Protein AF-A0A7J6LPX8-F1 (afdb_monomer)

Mean predicted aligned error: 19.84 Å

Organism: Perkinsus chesapeaki (NCBI:txid330153)

Nearest PDB structures (foldseek):
  8snc-assembly1_A  TM=6.961E-01  e=2.599E-10  Paramecium bursaria Chlorella virus CZ-2
  8sne-assembly1_A  TM=6.277E-01  e=1.798E-10  Paramecium bursaria Chlorella virus CZ-2
  8smn-assembly1_A  TM=5.960E-01  e=2.722E-10  Xenopus laevis
  8smp-assembly1_A  TM=6.152E-01  e=1.800E-09  Xenopus laevis

Foldseek 3Di:
DDDDDDDDDDDDPVVVVVVVVVVVVVVVVVVVVVVVVVVVVVVVVVVVVVVVVVVVVVVVVVVVVVVVVVVVVVVVVVVVVVVVVVVVVVVVVVVVVVVVVVVVVVVVVVVVVVVVVVVVVVVVVVVVVVVVVVVVVPDDWDWDADPVGDIDTDDPPDDDDDDDDDDDDDDDDDDDDDDDDDDDDDDDDDDDDDDDDDDDDDDDPDVVPVVVVVPPPPDDDDDDDDDDDDDDDDDDDDDDDDDDDDDDDDDDDPPPPVVVVVVVVVVVVVVVVVVVVVVVPPPPPDDDDDDDDDPDDDPPDDFDQPPQDFDDPVVLVVLLVVLLCLLVVLLVLLVVVVVVPADQWDFPPPPDDDDPAQAAPCVPPVPPDDPDDDDRAFWKKKWFFDDPVVVVVCVVVVQEDEAPPDVVNNELHWYDDDDPDGTIIHTASDHQQQQKAFPPPRGRQDALVPDDPPPVPVVPQTWMWGATPSRPDIDIDRSNRIHMDGDHDPRTDRLCLLVLLSVLSVLLSVVLSVLLSVLVVLLSVVVSVVVSLLSLLLSVCVPPVVVLLVVLVVVLVVVLVVQLVVLVVVVVVVVPDDDDDDDDDPDDDDDDDDDDDDDDDDDDDDDPPPPPPPPQADSRSVCRLVGPVLLVLLVLLVVLVVVVVPVQVVVLVVLLVVVLVVVSVLLSVLSSLSSVQRDRDDDDPPDPVVVVVVLVCLVVPPDPVSVLVCLLLCLVLVLLVLLLVLDAQDFAPPVVVVVVVVVVVVVVVVVVVVPDDDDDDDDDDYDDDYDDDDDDDDDDDDDDDDDDDDDDDDDDDDDDDDPPDPPPVVVVVVVCVQLCLQQEAEEEEDECQPSDPLSLCQLLLQVLLVVLRDPQLRAEYLYEELALFDSGCPVVSSVVSPVNHHYDYHNHPFRLLSVLCCLPPVQVVCVVVVSGPNHQKYKYAYSRWRFHSPPRDPVVVCVVDVLAFKEAEQAAEAASVRDDFLLRLLVRLVSVSVLSSQQSLQSQQAGLFHDHGIMMGRSVLSNVLQLQDQSDQAPSRNSSSLSQVVVLDSRHYHYDHNDYIYGYDDRDPSVVLNCLQPHYLLSLVVCLVVLVCLQPPPSLVVRRSSVSCNSVSVSSNSVLSVLSNVSSVLSSCCSPPVPSSVVVLVVVLVSLLVSLVSCQCSNCVSPPVSHGDPSSSVCNSVVVVVVSSSNSSNVSCCNSPVSSPRRGHRSNCCVPPSNNGNDDRPDSSDSSRCSSVSDDPPVVPVVVPPDDPPPPVVVVPDDDDDDDDDDDDDDDDDDDDDDDDD

Secondary structure (DSSP, 8-state):
------------HHHHHHHHHHHHHHHHHHHHHHHHHHHHHHHHHHHHHHHHHHHHHHHHHHHHHHHHHHHHHHHHHHHHHHHHHHHHHHHHHHHHHHHHHHHHHHHHHHHHHHHHHHHHHHHHHHHHHHHHHHHTTT---EEEE-TTS-EEEE-SS-----------------------------------------------SSHHHHHHHTTSTT------------------------------------HHHHHHHHHHHHHHHHHHHHHHHHHTTSS-------------------------PPPPSHHHHHHHHHHHHHHHHHHHHHHHHHHTT--S---TTT-----SSPPPHHHHH---S---------EEEEEEE--HHHHHHHHHTT-EE-TT--TTTTBTSEEPP-SS-SEEEEEEEEEHHHHEEETTT-PBPPPTTSS---GGGGGGPPEEEEEETTTTEEEEEEGGGEEEEE---TT----HHHHHHHHHHHHHHHHHHHHHHHHHHHHHHHHHHHHHHHHHHHHHHHHHHHHHHHHHHHHHHHHHHHHHHHHHHHHHHTTSSPPP---------------------PPPP---GGGSGGGSS-SSGGGSTT-HHHHHHHHHHHHHHHHHHHHHHHHHHHHHHHHHHHHHHHHHHHHHHHHHHSPP-PPP-SSHHHHHHHHHHTTS--SHHHHHHHHHHHHHHHHHHHHHHHPPPPPPPTHHHHHHHHHHHHHHHHHHHHT--PPP----------------------------------------------S-HHHHHHHHHHH--TTEEEEEEESSTTSSHHHHHHHHHHHHHHTTTS-GGGEEEEEE-SSSS-SSSHHHHHHHH-TTSEEEEESS--HHHHHHHIIIIIHHHHHHTTSS---SEEEEEETT-PPPTT----HHHHHH-TTEEEEE--EEEE-TT----HHHHHHHHHHHHHHHHHHHHHHHT--S---SSEEEEEHHHHHHHHHT-----TTHHHHHHHHHHHT-SS-EEEE--SS-EEEE---SHHHHHHHIIIIIHHHHHHHHHHHHHHHH-HHHHS-HHHHHHHHHHHHHHHHHHHHHHHHHHHHHHHHH-HHHHHHHHHHHHHHHHHHHHHIIIIITTT-GGGPPPHHHHHHHHHHHHHHHHHHHHHHHHIIIIITTSPPPPPHHHIIIII--SPPPPSSSS--TTTTTT-----GGGTTTS-S-TTSHHHHTT-----------PPPPPPPP------

Solvent-accessible surface area (backbone atoms only — not comparable to full-atom values): 76555 Å² total; per-residue (Å²): 140,77,92,88,87,88,81,90,87,82,87,62,74,75,59,54,58,59,51,50,59,52,47,56,55,51,49,59,51,50,51,55,49,52,54,50,52,50,55,50,50,55,50,53,51,50,54,48,54,51,49,56,50,53,48,55,52,52,48,53,50,51,52,48,54,48,52,51,52,53,49,55,49,49,56,50,51,50,54,48,48,53,50,52,51,53,50,51,53,50,53,48,55,51,51,52,53,49,50,51,56,50,49,52,49,55,48,55,50,46,62,46,50,57,50,52,54,47,53,53,47,57,51,48,55,52,52,48,52,56,51,52,60,56,55,74,74,72,75,88,81,61,75,49,71,50,100,84,76,54,77,49,77,64,64,100,63,99,68,91,81,90,85,80,89,80,90,87,88,87,85,83,87,83,90,82,81,85,81,92,82,92,77,88,79,92,75,90,75,81,87,75,83,83,76,79,86,80,82,87,87,86,93,85,87,70,79,72,63,68,64,60,70,78,72,64,88,84,73,85,90,80,91,83,89,88,88,84,91,80,91,82,93,84,89,88,82,90,83,88,89,85,89,92,86,91,86,89,91,83,91,81,89,73,73,75,60,61,64,54,55,57,52,53,51,56,52,51,56,55,55,54,56,57,54,59,64,59,67,73,74,74,79,87,82,88,85,88,80,87,88,78,97,68,90,77,76,72,82,76,80,80,67,78,57,65,84,70,76,71,78,78,64,66,63,54,57,53,52,50,51,51,50,49,51,50,48,52,51,24,51,50,47,22,51,47,57,55,56,76,74,54,71,78,50,56,60,87,84,78,82,68,86,78,64,97,54,56,72,43,70,61,78,81,65,69,63,87,82,69,100,73,76,92,65,83,43,39,26,16,28,42,33,35,52,66,39,73,68,60,54,48,52,36,47,74,72,66,34,50,42,62,64,86,64,50,72,80,84,26,60,43,20,22,36,41,54,70,98,83,52,70,41,30,45,27,32,26,80,43,32,50,80,63,28,27,23,24,66,90,75,70,38,65,54,63,60,36,88,79,46,86,82,62,78,90,54,69,94,71,63,59,42,20,38,33,37,35,49,89,62,78,39,74,51,80,43,56,33,67,44,37,42,82,42,85,38,73,63,95,68,54,54,71,59,60,32,58,60,50,43,52,51,12,45,53,50,21,50,53,45,53,53,53,50,48,54,54,46,53,51,49,47,48,49,49,54,42,53,56,46,41,53,49,36,41,18,50,37,52,35,70,66,54,43,63,60,52,50,52,53,55,45,49,55,48,51,49,53,31,48,52,52,33,50,52,58,49,51,60,61,57,59,69,75,79,57,83,83,77,84,84,74,88,82,94,81,86,80,90,89,79,87,86,84,81,93,80,82,89,81,86,84,79,81,90,72,80,76,90,76,68,83,74,78,80,57,54,84,49,52,82,41,34,78,70,24,70,66,49,48,48,49,52,49,49,21,56,53,34,48,55,53,51,64,58,70,54,54,65,68,45,53,62,53,23,54,55,50,54,52,48,51,52,50,49,52,23,49,49,49,28,47,48,65,71,64,52,73,63,65,71,75,82,62,92,41,75,65,51,48,51,50,47,59,56,47,56,75,63,52,82,46,74,63,45,45,52,55,48,50,42,53,49,48,54,52,48,54,50,51,52,25,57,75,71,39,77,63,56,54,72,58,70,63,54,52,59,52,49,55,50,50,54,48,52,52,50,52,51,54,54,61,76,62,61,78,85,81,87,84,84,92,82,90,89,85,88,82,88,80,82,87,82,91,84,87,91,88,80,91,87,84,86,91,82,89,81,92,89,89,82,90,89,87,87,81,88,83,87,89,81,98,83,74,88,67,63,60,67,57,54,50,52,50,46,65,73,56,56,51,71,45,38,30,38,39,31,38,34,64,75,49,36,41,45,69,72,37,36,55,42,33,50,46,19,52,59,27,38,56,61,58,39,62,48,64,37,33,32,41,32,29,30,30,82,41,55,37,76,85,50,50,53,65,54,54,47,42,74,75,40,77,58,42,42,70,48,74,37,61,47,64,39,63,69,54,26,53,40,48,39,66,68,46,48,50,56,50,32,32,77,68,71,71,37,75,79,50,56,30,34,36,42,30,40,45,58,34,40,46,50,71,64,65,74,74,65,55,75,60,44,73,76,32,81,41,52,42,30,38,20,43,32,43,39,44,37,44,92,83,71,58,95,46,65,62,20,45,34,47,21,55,52,39,44,52,52,30,46,51,35,38,31,35,22,73,76,57,27,24,63,40,47,46,76,55,35,32,38,30,30,43,69,60,46,47,59,39,42,33,70,30,37,70,50,74,54,47,44,38,51,47,42,23,48,52,53,60,66,70,74,61,82,58,26,28,42,55,47,59,53,36,64,38,45,32,61,41,58,75,44,70,64,57,39,49,42,46,32,23,74,34,52,52,28,25,58,73,72,40,47,70,54,37,52,44,58,65,68,38,70,75,34,71,79,31,69,55,49,48,72,43,38,63,58,36,48,41,54,51,47,48,55,56,42,56,74,41,47,60,40,50,53,37,27,32,52,71,76,39,48,63,59,44,51,50,51,52,52,50,55,44,49,52,46,49,51,50,52,50,46,43,51,58,63,36,32,52,77,37,70,91,73,54,76,53,72,66,29,66,68,45,32,46,62,54,59,57,51,48,53,59,31,45,51,44,4,50,51,40,34,69,78,44,50,55,75,42,78,78,49,65,32,42,44,53,33,52,78,74,57,48,46,54,83,75,78,73,89,50,92,80,67,55,58,73,40,71,65,65,73,66,79,74,74,60,86,62,59,76,76,73,72,73,78,89,77,67,68,71,71,72,74,72,73,89,80,86,84,87,84,90,80,92,80,82,85,82,84,84,84,86,88,87,82,90,82,82,134

InterPro domains:
  IPR029044 Nucleotide-diphospho-sugar transferases [G3DSA:3.90.550.10] (816-1045)
  IPR029044 Nucleotide-diphospho-sugar transferases [SSF53448] (840-1064)
  IPR033489 E3 ubiquitin-protein ligase RBBP6 family [PTHR15439] (30-565)

pLDDT: mean 71.38, std 23.22, range [22.86, 98.62]

Radius of gyration: 48.45 Å; Cα contacts (8 Å, |Δi|>4): 1199; chains: 1; bounding box: 136×141×125 Å

Structure (mmCIF, N/CA/C/O backbone):
data_AF-A0A7J6LPX8-F1
#
_entry.id   AF-A0A7J6LPX8-F1
#
loop_
_atom_site.group_PDB
_atom_site.id
_atom_site.type_symbol
_atom_site.label_atom_id
_atom_site.label_alt_id
_atom_site.label_comp_id
_atom_site.label_asym_id
_atom_site.label_entity_id
_atom_site.label_seq_id
_atom_site.pdbx_PDB_ins_code
_atom_site.Cartn_x
_atom_site.Cartn_y
_atom_site.Cartn_z
_atom_site.occupancy
_atom_site.B_iso_or_equiv
_atom_site.auth_seq_id
_atom_site.auth_comp_id
_atom_site.auth_asym_id
_atom_site.auth_atom_id
_atom_site.pdbx_PDB_model_num
ATOM 1 N N . MET A 1 1 ? -25.367 -56.348 -28.011 1.00 35.19 1 MET A N 1
ATOM 2 C CA . MET A 1 1 ? -26.090 -57.049 -26.931 1.00 35.19 1 MET A CA 1
ATOM 3 C C . MET A 1 1 ? -26.642 -55.977 -26.007 1.00 35.19 1 MET A C 1
ATOM 5 O O . MET A 1 1 ? -25.823 -55.318 -25.384 1.00 35.19 1 MET A O 1
ATOM 9 N N . GLY A 1 2 ? -27.937 -55.687 -25.923 1.00 34.47 2 GLY A N 1
ATOM 10 C CA . GLY A 1 2 ? -29.111 -55.949 -26.783 1.00 34.47 2 GLY A CA 1
ATOM 11 C C . GLY A 1 2 ? -30.054 -54.745 -26.557 1.00 34.47 2 GLY A C 1
ATOM 12 O O . GLY A 1 2 ? -29.969 -54.127 -25.501 1.00 34.47 2 GLY A O 1
ATOM 13 N N . GLU A 1 3 ? -30.688 -54.166 -27.574 1.00 42.94 3 GLU A N 1
ATOM 14 C CA . GLU A 1 3 ? -31.990 -54.595 -28.121 1.00 42.94 3 GLU A CA 1
ATOM 15 C C . GLU A 1 3 ? -33.116 -54.655 -27.078 1.00 42.94 3 GLU A C 1
ATOM 17 O O . GLU A 1 3 ? -33.143 -55.565 -26.260 1.00 42.94 3 GLU A O 1
ATOM 22 N N . ASP A 1 4 ? -34.062 -53.713 -27.184 1.00 45.06 4 ASP A N 1
ATOM 23 C CA . ASP A 1 4 ? -35.495 -54.027 -27.253 1.00 45.06 4 ASP A CA 1
ATOM 24 C C . ASP A 1 4 ? -36.245 -52.922 -28.034 1.00 45.06 4 ASP A C 1
ATOM 26 O O . ASP A 1 4 ? -35.793 -51.776 -28.099 1.00 45.06 4 ASP A O 1
ATOM 30 N N . TYR A 1 5 ? -37.345 -53.293 -28.698 1.00 49.38 5 TYR A N 1
ATOM 31 C CA . TYR A 1 5 ? -38.041 -52.531 -29.756 1.00 49.38 5 TYR A CA 1
ATOM 32 C C . TYR A 1 5 ? -39.561 -52.514 -29.518 1.00 49.38 5 TYR A C 1
ATOM 34 O O . TYR A 1 5 ? -40.087 -53.522 -29.059 1.00 49.38 5 TYR A O 1
ATOM 42 N N . CYS A 1 6 ? -40.258 -51.435 -29.913 1.00 36.19 6 CYS A N 1
ATOM 43 C CA . CYS A 1 6 ? -41.702 -51.326 -30.254 1.00 36.19 6 CYS A CA 1
ATOM 44 C C . CYS A 1 6 ? -42.021 -49.837 -30.572 1.00 36.19 6 CYS A C 1
ATOM 46 O O . CYS A 1 6 ? -41.417 -48.975 -29.943 1.00 36.19 6 CYS A O 1
ATOM 48 N N . TYR A 1 7 ? -42.921 -49.416 -31.475 1.00 36.03 7 TYR A N 1
ATOM 49 C CA . TYR A 1 7 ? -43.900 -50.096 -32.350 1.00 36.03 7 TYR A CA 1
ATOM 50 C C . TYR A 1 7 ? -44.150 -49.244 -33.626 1.00 36.03 7 TYR A C 1
ATOM 52 O O . TYR A 1 7 ? -43.919 -48.036 -33.607 1.00 36.03 7 TYR A O 1
ATOM 60 N N . ASP A 1 8 ? -44.677 -49.845 -34.699 1.00 43.00 8 ASP A N 1
ATOM 61 C CA . ASP A 1 8 ? -45.180 -49.150 -35.903 1.00 43.00 8 ASP A CA 1
ATOM 62 C C . ASP A 1 8 ? -46.497 -48.376 -35.681 1.00 43.00 8 ASP A C 1
ATOM 64 O O . ASP A 1 8 ? -47.371 -48.837 -34.946 1.00 43.00 8 ASP A O 1
ATOM 68 N N . THR A 1 9 ? -46.722 -47.295 -36.446 1.00 42.69 9 THR A N 1
ATOM 69 C CA . THR A 1 9 ? -47.985 -47.052 -37.195 1.00 42.69 9 THR A CA 1
ATOM 70 C C . THR A 1 9 ? -47.847 -45.888 -38.192 1.00 42.69 9 THR A C 1
ATOM 72 O O . THR A 1 9 ? -47.240 -44.869 -37.880 1.00 42.69 9 THR A O 1
ATOM 75 N N . ILE A 1 10 ? -48.426 -46.027 -39.394 1.00 45.62 10 ILE A N 1
ATOM 76 C CA . ILE A 1 10 ? -48.476 -44.992 -40.450 1.00 45.62 10 ILE A CA 1
ATOM 77 C C . ILE A 1 10 ? -49.951 -44.575 -40.667 1.00 45.62 10 ILE A C 1
ATOM 79 O O . ILE A 1 10 ? -50.784 -45.480 -40.771 1.00 45.62 10 ILE A O 1
ATOM 83 N N . PRO A 1 11 ? -50.306 -43.271 -40.744 1.00 44.03 11 PRO A N 1
ATOM 84 C CA . PRO A 1 11 ? -51.686 -42.817 -40.979 1.00 44.03 11 PRO A CA 1
ATOM 85 C C . PRO A 1 11 ? -52.125 -42.874 -42.456 1.00 44.03 11 PRO A C 1
ATOM 87 O O . PRO A 1 11 ? -51.299 -42.965 -43.363 1.00 44.03 11 PRO A O 1
ATOM 90 N N . ASN A 1 12 ? -53.441 -42.798 -42.689 1.00 52.56 12 ASN A N 1
ATOM 91 C CA . ASN A 1 12 ? -54.078 -42.889 -44.014 1.00 52.56 12 ASN A CA 1
ATOM 92 C C . ASN A 1 12 ? -53.933 -41.609 -44.863 1.00 52.56 12 ASN A C 1
ATOM 94 O O . ASN A 1 12 ? -53.879 -40.498 -44.339 1.00 52.56 12 ASN A O 1
ATOM 98 N N . GLU A 1 13 ? -53.982 -41.766 -46.192 1.00 54.88 13 GLU A N 1
ATOM 99 C CA . GLU A 1 13 ? -53.805 -40.674 -47.171 1.00 54.88 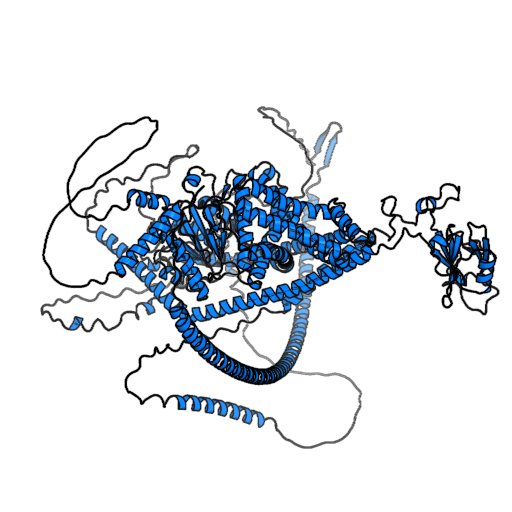13 GLU A CA 1
ATOM 100 C C . GLU A 1 13 ? -54.841 -39.533 -47.048 1.00 54.88 13 GLU A C 1
ATOM 102 O O . GLU A 1 13 ? -54.511 -38.382 -47.334 1.00 54.88 13 GLU A O 1
ATOM 107 N N . ASP A 1 14 ? -56.055 -39.808 -46.553 1.00 53.62 14 ASP A N 1
ATOM 108 C CA . ASP A 1 14 ? -57.107 -38.790 -46.388 1.00 53.62 14 ASP A CA 1
ATOM 109 C C . ASP A 1 14 ? -56.788 -37.741 -45.296 1.00 53.62 14 ASP A C 1
ATOM 111 O O . ASP A 1 14 ? -57.213 -36.589 -45.411 1.00 53.62 14 ASP A O 1
ATOM 115 N N . GLU A 1 15 ? -56.002 -38.078 -44.260 1.00 53.44 15 GLU A N 1
ATOM 116 C CA . GLU A 1 15 ? -55.563 -37.083 -43.260 1.00 53.44 15 GLU A CA 1
ATOM 117 C C . GLU A 1 15 ? -54.525 -36.116 -43.844 1.00 53.44 15 GLU A C 1
ATOM 119 O O . GLU A 1 15 ? -54.543 -34.921 -43.530 1.00 53.44 15 GLU A O 1
ATOM 124 N N . VAL A 1 16 ? -53.665 -36.602 -44.748 1.00 58.41 16 VAL A N 1
ATOM 125 C CA . VAL A 1 16 ? -52.577 -35.816 -45.351 1.00 58.41 16 VAL A CA 1
ATOM 126 C C . VAL A 1 16 ? -53.132 -34.663 -46.191 1.00 58.41 16 VAL A C 1
ATOM 128 O O . VAL A 1 16 ? -52.603 -33.554 -46.117 1.00 58.41 16 VAL A O 1
ATOM 131 N N . SER A 1 17 ? -54.234 -34.875 -46.921 1.00 57.53 17 SER A N 1
ATOM 132 C CA . SER A 1 17 ? -54.860 -33.807 -47.716 1.00 57.53 17 SER A CA 1
ATOM 133 C C . SER A 1 17 ? -55.398 -32.667 -46.845 1.00 57.53 17 SER A C 1
ATOM 135 O O . SER A 1 17 ? -55.223 -31.505 -47.198 1.00 57.53 17 SER A O 1
ATOM 137 N N . SER A 1 18 ? -55.997 -32.969 -45.685 1.00 58.22 18 SER A N 1
ATOM 138 C CA . SER A 1 18 ? -56.510 -31.921 -44.786 1.00 58.22 18 SER A CA 1
ATOM 139 C C . SER A 1 18 ? -55.391 -31.142 -44.083 1.00 58.22 18 SER A C 1
ATOM 141 O O . SER A 1 18 ? -55.538 -29.952 -43.810 1.00 58.22 18 SER A O 1
ATOM 143 N N . ILE A 1 19 ? -54.250 -31.791 -43.829 1.00 60.53 19 ILE A N 1
ATOM 144 C CA . ILE A 1 19 ? -53.070 -31.149 -43.240 1.00 60.53 19 ILE A CA 1
ATOM 145 C C . ILE A 1 19 ? -52.423 -30.183 -44.240 1.00 60.53 19 ILE A C 1
ATOM 147 O O . ILE A 1 19 ? -52.008 -29.101 -43.826 1.00 60.53 19 ILE A O 1
ATOM 151 N N . ILE A 1 20 ? -52.373 -30.526 -45.534 1.00 63.44 20 ILE A N 1
ATOM 152 C CA . ILE A 1 20 ? -51.820 -29.651 -46.584 1.00 63.44 20 ILE A CA 1
ATOM 153 C C . ILE A 1 20 ? -52.655 -28.370 -46.731 1.00 63.44 20 ILE A C 1
ATOM 155 O O . ILE A 1 20 ? -52.084 -27.283 -46.661 1.00 63.44 20 ILE A O 1
ATOM 159 N N . ASP A 1 21 ? -53.986 -28.474 -46.813 1.00 63.28 21 ASP A N 1
ATOM 160 C CA . ASP A 1 21 ? -54.874 -27.300 -46.916 1.00 63.28 21 ASP A CA 1
ATOM 161 C C . ASP A 1 21 ? -54.749 -26.360 -45.694 1.00 63.28 21 ASP A C 1
ATOM 163 O O . ASP A 1 21 ? -54.791 -25.133 -45.821 1.00 63.28 21 ASP A O 1
ATOM 167 N N . ILE A 1 22 ? -54.542 -26.920 -44.493 1.00 64.19 22 ILE A N 1
ATOM 168 C CA . ILE A 1 22 ? -54.277 -26.144 -43.268 1.00 64.19 22 ILE A CA 1
ATOM 169 C C . ILE A 1 22 ? -52.885 -25.488 -43.312 1.00 64.19 22 ILE A C 1
ATOM 171 O O . ILE A 1 22 ? -52.720 -24.364 -42.828 1.00 64.19 22 ILE A O 1
ATOM 175 N N . TRP A 1 23 ? -51.881 -26.154 -43.890 1.00 63.44 23 TRP A N 1
ATOM 176 C CA . TRP A 1 23 ? -50.521 -25.623 -44.012 1.00 63.44 23 TRP A CA 1
ATOM 177 C C . TRP A 1 23 ? -50.432 -24.457 -45.001 1.00 63.44 23 TRP A C 1
ATOM 179 O O . TRP A 1 23 ? -49.860 -23.423 -44.652 1.00 63.44 23 TRP A O 1
ATOM 189 N N . GLU A 1 24 ? -51.044 -24.577 -46.184 1.00 64.94 24 GLU A N 1
ATOM 190 C CA . GLU A 1 24 ? -51.061 -23.498 -47.185 1.00 64.94 24 GLU A CA 1
ATOM 191 C C . GLU A 1 24 ? -51.791 -22.251 -46.651 1.00 64.94 24 GLU A C 1
ATOM 193 O O . GLU A 1 24 ? -51.299 -21.127 -46.800 1.00 64.94 24 GLU A O 1
ATOM 198 N N . GLY A 1 25 ? -52.894 -22.437 -45.913 1.00 68.38 25 GLY A N 1
ATOM 199 C CA . GLY A 1 25 ? -53.567 -21.343 -45.204 1.00 68.38 25 GLY A CA 1
ATOM 200 C C . GLY A 1 25 ? -52.674 -20.649 -44.163 1.00 68.38 25 GLY A C 1
ATOM 201 O O . GLY A 1 25 ? -52.662 -19.419 -44.078 1.00 68.38 25 GLY A O 1
ATOM 202 N N . GLN A 1 26 ? -51.881 -21.414 -43.403 1.00 64.69 26 GLN A N 1
ATOM 203 C CA . GLN A 1 26 ? -50.954 -20.859 -42.410 1.00 64.69 26 GLN A CA 1
ATOM 204 C C . GLN A 1 26 ? -49.718 -20.179 -43.018 1.00 64.69 26 GLN A C 1
ATOM 206 O O . GLN A 1 26 ? -49.175 -19.263 -42.392 1.00 64.69 26 GLN A O 1
ATOM 211 N N . GLU A 1 27 ? -49.241 -20.588 -44.197 1.00 66.50 27 GLU A N 1
ATOM 212 C CA . GLU A 1 27 ? -48.168 -19.858 -44.889 1.00 66.50 27 GLU A CA 1
ATOM 213 C C . GLU A 1 27 ? -48.658 -18.510 -45.428 1.00 66.50 27 GLU A C 1
ATOM 215 O O . GLU A 1 27 ? -47.982 -17.499 -45.213 1.00 66.50 27 GLU A O 1
ATOM 220 N N . GLU A 1 28 ? -49.853 -18.449 -46.024 1.00 70.19 28 GLU A N 1
ATOM 221 C CA . GLU A 1 28 ? -50.393 -17.190 -46.555 1.00 70.19 28 GLU A CA 1
ATOM 222 C C . GLU A 1 28 ? -50.688 -16.162 -45.441 1.00 70.19 28 GLU A C 1
ATOM 224 O O . GLU A 1 28 ? -50.543 -14.950 -45.641 1.00 70.19 28 GLU A O 1
ATOM 229 N N . GLU A 1 29 ? -51.059 -16.621 -44.240 1.00 70.50 29 GLU A N 1
ATOM 230 C CA . GLU A 1 29 ? -51.222 -15.758 -43.064 1.00 70.50 29 GLU A CA 1
ATOM 231 C C . GLU A 1 29 ? -49.863 -15.275 -42.515 1.00 70.50 29 GLU A C 1
ATOM 233 O O . GLU A 1 29 ? -49.687 -14.076 -42.267 1.00 70.50 29 GLU A O 1
ATOM 238 N N . LYS A 1 30 ? -48.856 -16.161 -42.441 1.00 72.19 30 LYS A N 1
ATOM 239 C CA . LYS A 1 30 ? -47.477 -15.811 -42.037 1.00 72.19 30 LYS A CA 1
ATOM 240 C C . LYS A 1 30 ? -46.793 -14.842 -43.002 1.00 72.19 30 LYS A C 1
ATOM 242 O O . LYS A 1 30 ? -46.006 -14.007 -42.550 1.00 72.19 30 LYS A O 1
ATOM 247 N N . GLU A 1 31 ? -47.048 -14.915 -44.308 1.00 75.62 31 GLU A N 1
ATOM 248 C CA . GLU A 1 31 ? -46.516 -13.927 -45.259 1.00 75.62 31 GLU A CA 1
ATOM 249 C C . GLU A 1 31 ? -47.142 -12.543 -45.055 1.00 75.62 31 GLU A C 1
ATOM 251 O O . GLU A 1 31 ? -46.416 -11.545 -44.986 1.00 75.62 31 GLU A O 1
ATOM 256 N N . LYS A 1 32 ? -48.467 -12.470 -44.868 1.00 76.75 32 LYS A N 1
ATOM 257 C CA . LYS A 1 32 ? -49.169 -11.207 -44.573 1.00 76.75 32 LYS A CA 1
ATOM 258 C C . LYS A 1 32 ? -48.702 -10.598 -43.250 1.00 76.75 32 LYS A C 1
ATOM 260 O O . LYS A 1 32 ? -48.531 -9.379 -43.163 1.00 76.75 32 LYS A O 1
ATOM 265 N N . GLU A 1 33 ? -48.440 -11.424 -42.238 1.00 75.56 33 GLU A N 1
ATOM 266 C CA . GLU A 1 33 ? -47.905 -10.970 -40.954 1.00 75.56 33 GLU A CA 1
ATOM 267 C C . GLU A 1 33 ? -46.456 -10.461 -41.078 1.00 75.56 33 GLU A C 1
ATOM 269 O O . GLU A 1 33 ? -46.162 -9.348 -40.633 1.00 75.56 33 GLU A O 1
ATOM 274 N N . LYS A 1 34 ? -45.575 -11.182 -41.789 1.00 75.25 34 LYS A N 1
ATOM 275 C CA . LYS A 1 34 ? -44.204 -10.722 -42.102 1.00 75.25 34 LYS A CA 1
ATOM 276 C C . LYS A 1 34 ? -44.185 -9.412 -42.893 1.00 75.25 34 LYS A C 1
ATOM 278 O O . LYS A 1 34 ? -43.350 -8.546 -42.622 1.00 75.25 34 LYS A O 1
ATOM 283 N N . GLU A 1 35 ? -45.082 -9.229 -43.863 1.00 79.88 35 GLU A N 1
ATOM 284 C CA . GLU A 1 35 ? -45.145 -7.982 -44.638 1.00 79.88 35 GLU A CA 1
ATOM 285 C C . GLU A 1 35 ? -45.609 -6.798 -43.768 1.00 79.88 35 GLU A C 1
ATOM 287 O O . GLU A 1 35 ? -45.088 -5.682 -43.888 1.00 79.88 35 GLU A O 1
ATOM 292 N N . LYS A 1 36 ? -46.545 -7.045 -42.844 1.00 79.12 36 LYS A N 1
ATOM 293 C CA . LYS A 1 36 ? -47.020 -6.066 -41.857 1.00 79.12 36 LYS A CA 1
ATOM 294 C C . LYS A 1 36 ? -45.912 -5.688 -40.867 1.00 79.12 36 LYS A C 1
ATOM 296 O O . LYS A 1 36 ? -45.666 -4.498 -40.663 1.00 79.12 36 LYS A O 1
ATOM 301 N N . GLU A 1 37 ? -45.180 -6.671 -40.343 1.00 77.62 37 GLU A N 1
ATOM 302 C CA . GLU A 1 37 ? -44.042 -6.459 -39.439 1.00 77.62 37 GLU A CA 1
ATOM 303 C C . GLU A 1 37 ? -42.898 -5.690 -40.131 1.00 77.62 37 GLU A C 1
ATOM 305 O O . GLU A 1 37 ? -42.300 -4.783 -39.545 1.00 77.62 37 GLU A O 1
ATOM 310 N N . LYS A 1 38 ? -42.631 -5.974 -41.415 1.00 80.75 38 LYS A N 1
ATOM 311 C CA . LYS A 1 38 ? -41.646 -5.236 -42.225 1.00 80.75 38 LYS A CA 1
ATOM 312 C C . LYS A 1 38 ? -42.040 -3.767 -42.417 1.00 80.75 38 LYS A C 1
ATOM 314 O O . LYS A 1 38 ? -41.203 -2.885 -42.218 1.00 80.75 38 LYS A O 1
ATOM 319 N N . LYS A 1 39 ? -43.308 -3.488 -42.744 1.00 81.69 39 LYS A N 1
ATOM 320 C CA . LYS A 1 39 ? -43.836 -2.113 -42.867 1.00 81.69 39 LYS A CA 1
ATOM 321 C C . LYS A 1 39 ? -43.779 -1.359 -41.533 1.00 81.69 39 LYS A C 1
ATOM 323 O O . LYS A 1 39 ? -43.482 -0.163 -41.517 1.00 81.69 39 LYS A O 1
ATOM 328 N N . GLU A 1 40 ? -43.999 -2.042 -40.411 1.00 81.94 40 GLU A N 1
ATOM 329 C CA . GLU A 1 40 ? -43.866 -1.442 -39.081 1.00 81.94 40 GLU A CA 1
ATOM 330 C C . GLU A 1 40 ? -42.401 -1.148 -38.710 1.00 81.94 40 GLU A C 1
ATOM 332 O O . GLU A 1 40 ? -42.105 -0.061 -38.204 1.00 81.94 40 GLU A O 1
ATOM 337 N N . LYS A 1 41 ? -41.467 -2.058 -39.029 1.00 77.94 41 LYS A N 1
ATOM 338 C CA . LYS A 1 41 ? -40.019 -1.844 -38.854 1.00 77.94 41 LYS A CA 1
ATOM 339 C C . LYS A 1 41 ? -39.519 -0.649 -39.672 1.00 77.94 41 LYS A C 1
ATOM 341 O O . LYS A 1 41 ? -38.857 0.219 -39.106 1.00 77.94 41 LYS A O 1
ATOM 346 N N . GLU A 1 42 ? -39.905 -0.521 -40.945 1.00 82.81 42 GLU A N 1
ATOM 347 C CA . GLU A 1 42 ? -39.553 0.652 -41.768 1.00 82.81 42 GLU A CA 1
ATOM 348 C C . GLU A 1 42 ? -40.133 1.968 -41.218 1.00 82.81 42 GLU A C 1
ATOM 350 O O . GLU A 1 42 ? -39.470 3.011 -41.271 1.00 82.81 42 GLU A O 1
ATOM 355 N N . LYS A 1 43 ? -41.353 1.944 -40.660 1.00 84.31 43 LYS A N 1
ATOM 356 C CA . LYS A 1 43 ? -41.954 3.123 -40.015 1.00 84.31 43 LYS A CA 1
ATOM 357 C C . LYS A 1 43 ? -41.182 3.522 -38.751 1.00 84.31 43 LYS A C 1
ATOM 359 O O . LYS A 1 43 ? -40.796 4.684 -38.621 1.00 84.31 43 LYS A O 1
ATOM 364 N N . LYS A 1 44 ? -40.893 2.559 -37.868 1.00 79.69 44 LYS A N 1
ATOM 365 C CA . LYS A 1 44 ? -40.094 2.763 -36.645 1.00 79.69 44 LYS A CA 1
ATOM 366 C C . LYS A 1 44 ? -38.677 3.257 -36.962 1.00 79.69 44 LYS A C 1
ATOM 368 O O . LYS A 1 44 ? -38.161 4.125 -36.261 1.00 79.69 44 LYS A O 1
ATOM 373 N N . GLU A 1 45 ? -38.057 2.777 -38.041 1.00 80.94 45 GLU A N 1
ATOM 374 C CA . GLU A 1 45 ? -36.734 3.244 -38.472 1.00 80.94 45 GLU A CA 1
ATOM 375 C C . GLU A 1 45 ? -36.761 4.692 -38.996 1.00 80.94 45 GLU A C 1
ATOM 377 O O . GLU A 1 45 ? -35.861 5.476 -38.679 1.00 80.94 45 GLU A O 1
ATOM 382 N N . LYS A 1 46 ? -37.805 5.088 -39.740 1.00 82.31 46 LYS A N 1
ATOM 383 C CA . LYS A 1 46 ? -38.001 6.487 -40.167 1.00 82.31 46 LYS A CA 1
ATOM 384 C C . LYS A 1 46 ? -38.220 7.424 -38.978 1.00 82.31 46 LYS A C 1
ATOM 386 O O . LYS A 1 46 ? -37.547 8.450 -38.900 1.00 82.31 46 LYS A O 1
ATOM 391 N N . GLU A 1 47 ? -39.080 7.055 -38.028 1.00 82.50 47 GLU A N 1
ATOM 392 C CA . GLU A 1 47 ? -39.306 7.838 -36.802 1.00 82.50 47 GLU A CA 1
ATOM 393 C C . GLU A 1 47 ? -38.027 7.955 -35.952 1.00 82.50 47 GLU A C 1
ATOM 395 O O . GLU A 1 47 ? -37.716 9.038 -35.448 1.00 82.50 47 GLU A O 1
ATOM 400 N N . LYS A 1 48 ? -37.229 6.879 -35.854 1.00 80.69 48 LYS A N 1
ATOM 401 C CA . LYS A 1 48 ? -35.920 6.903 -35.180 1.00 80.69 48 LYS A CA 1
ATOM 402 C C . LYS A 1 48 ? -34.944 7.864 -35.867 1.00 80.69 48 LYS A C 1
ATOM 404 O O . LYS A 1 48 ? -34.357 8.702 -35.187 1.00 80.69 48 LYS A O 1
ATOM 409 N N . LYS A 1 49 ? -34.816 7.803 -37.198 1.00 80.44 49 LYS A N 1
ATOM 410 C CA . LYS A 1 49 ? -33.954 8.710 -37.981 1.00 80.44 49 LYS A CA 1
ATOM 411 C C . LYS A 1 49 ? -34.393 10.176 -37.878 1.00 80.44 49 LYS A C 1
ATOM 413 O O . LYS A 1 49 ? -33.543 11.064 -37.860 1.00 80.44 49 LYS A O 1
ATOM 418 N N . GLU A 1 50 ? -35.695 10.449 -37.775 1.00 83.31 50 GLU A N 1
ATOM 419 C CA . GLU A 1 50 ? -36.197 11.815 -37.583 1.00 83.31 50 GLU A CA 1
ATOM 420 C C . GLU A 1 50 ? -35.940 12.342 -36.159 1.00 83.31 50 GLU A C 1
ATOM 422 O O . GLU A 1 50 ? -35.515 13.492 -36.009 1.00 83.31 50 GLU A O 1
ATOM 427 N N . LYS A 1 51 ? -36.117 11.508 -35.120 1.00 79.31 51 LYS A N 1
ATOM 428 C CA . LYS A 1 51 ? -35.706 11.847 -33.742 1.00 79.31 51 LYS A CA 1
ATOM 429 C C . LYS A 1 51 ? -34.208 12.137 -33.660 1.00 79.31 51 LYS A C 1
ATOM 431 O O . LYS A 1 51 ? -33.833 13.203 -33.184 1.00 79.31 51 LYS A O 1
ATOM 436 N N . GLU A 1 52 ? -33.374 11.253 -34.203 1.00 79.50 52 GLU A N 1
ATOM 437 C CA . GLU A 1 52 ? -31.913 11.389 -34.176 1.00 79.50 52 GLU A CA 1
ATOM 438 C C . GLU A 1 52 ? -31.438 12.657 -34.916 1.00 79.50 52 GLU A C 1
ATOM 440 O O . GLU A 1 52 ? -30.492 13.321 -34.490 1.00 79.50 52 GLU A O 1
ATOM 445 N N . LYS A 1 53 ? -32.127 13.057 -35.997 1.00 83.25 53 LYS A N 1
ATOM 446 C CA . LYS A 1 53 ? -31.866 14.336 -36.674 1.00 83.25 53 LYS A CA 1
ATOM 447 C C . LYS A 1 53 ? -32.238 15.540 -35.796 1.00 83.25 53 LYS A C 1
ATOM 449 O O . LYS A 1 53 ? -31.439 16.470 -35.692 1.00 83.25 53 LYS A O 1
ATOM 454 N N . LYS A 1 54 ? -33.409 15.518 -35.146 1.00 80.81 54 LYS A N 1
ATOM 455 C CA . LYS A 1 54 ? -33.864 16.592 -34.238 1.00 80.81 54 LYS A CA 1
ATOM 456 C C . LYS A 1 54 ? -32.987 16.712 -32.987 1.00 80.81 54 LYS A C 1
ATOM 458 O O . LYS A 1 54 ? -32.765 17.822 -32.509 1.00 80.81 54 LYS A O 1
ATOM 463 N N . GLU A 1 55 ? -32.454 15.604 -32.477 1.00 78.62 55 GLU A N 1
ATOM 464 C CA . GLU A 1 55 ? -31.469 15.615 -31.388 1.00 78.62 55 GLU A CA 1
ATOM 465 C C . GLU A 1 55 ? -30.139 16.220 -31.842 1.00 78.62 55 GLU A C 1
ATOM 467 O O . GLU A 1 55 ? -29.656 17.139 -31.187 1.00 78.62 55 GLU A O 1
ATOM 472 N N . LYS A 1 56 ? -29.607 15.826 -33.008 1.00 78.00 56 LYS A N 1
ATOM 473 C CA . LYS A 1 56 ? -28.372 16.411 -33.569 1.00 78.00 56 LYS A CA 1
ATOM 474 C C . LYS A 1 56 ? -28.492 17.903 -33.903 1.00 78.00 56 LYS A C 1
ATOM 476 O O . LYS A 1 56 ? -27.493 18.617 -33.855 1.00 78.00 56 LYS A O 1
ATOM 481 N N . GLU A 1 57 ? -29.683 18.396 -34.242 1.00 80.69 57 GLU A N 1
ATOM 482 C CA . GLU A 1 57 ? -29.935 19.837 -34.405 1.00 80.69 57 GLU A CA 1
ATOM 483 C C . GLU A 1 57 ? -29.951 20.561 -33.045 1.00 80.69 57 GLU A C 1
ATOM 485 O O . GLU A 1 57 ? -29.218 21.539 -32.881 1.00 80.69 57 GLU A O 1
ATOM 490 N N . LYS A 1 58 ? -30.659 20.032 -32.034 1.00 78.69 58 LYS A N 1
ATOM 491 C CA . LYS A 1 58 ? -30.637 20.574 -30.657 1.00 78.69 58 LYS A CA 1
ATOM 492 C C . LYS A 1 58 ? -29.248 20.536 -30.012 1.00 78.69 58 LYS A C 1
ATOM 494 O O . LYS A 1 58 ? -28.901 21.429 -29.244 1.00 78.69 58 LYS A O 1
ATOM 499 N N . GLU A 1 59 ? -28.457 19.505 -30.289 1.00 78.19 59 GLU A N 1
ATOM 500 C CA . GLU A 1 59 ? -27.105 19.355 -29.751 1.00 78.19 59 GLU A CA 1
ATOM 501 C C . GLU A 1 59 ? -26.150 20.398 -30.348 1.00 78.19 59 GLU A C 1
ATOM 503 O O . GLU A 1 59 ? -25.427 21.053 -29.601 1.00 78.19 59 GLU A O 1
ATOM 508 N N . LYS A 1 60 ? -26.231 20.656 -31.661 1.00 78.12 60 LYS A N 1
ATOM 509 C CA . LYS A 1 60 ? -25.493 21.752 -32.319 1.00 78.12 60 LYS A CA 1
ATOM 510 C C . LYS A 1 60 ? -25.892 23.133 -31.804 1.00 78.12 60 LYS A C 1
ATOM 512 O O . LYS A 1 60 ? -25.034 24.005 -31.680 1.00 78.12 60 LYS A O 1
ATOM 517 N N . GLU A 1 61 ? -27.172 23.345 -31.511 1.00 80.06 61 GLU A N 1
ATOM 518 C CA . GLU A 1 61 ? -27.662 24.610 -30.958 1.00 80.06 61 GLU A CA 1
ATOM 519 C C . GLU A 1 61 ? -27.125 24.837 -29.534 1.00 80.06 61 GLU A C 1
ATOM 521 O O . GLU A 1 61 ? -26.526 25.880 -29.263 1.00 80.06 61 GLU A O 1
ATOM 526 N N . LYS A 1 62 ? -27.183 23.809 -28.672 1.00 77.38 62 LYS A N 1
ATOM 527 C CA . LYS A 1 62 ? -26.543 23.813 -27.343 1.00 77.38 62 LYS A CA 1
ATOM 528 C C . LYS A 1 62 ? -25.024 23.989 -27.410 1.00 77.38 62 LYS A C 1
ATOM 530 O O . LYS A 1 62 ? -24.456 24.694 -26.579 1.00 77.38 62 LYS A O 1
ATOM 535 N N . GLU A 1 63 ? -24.345 23.369 -28.375 1.00 78.62 63 GLU A N 1
ATOM 536 C CA . GLU A 1 63 ? -22.897 23.528 -28.562 1.00 78.62 63 GLU A CA 1
ATOM 537 C C . GLU A 1 63 ? -22.541 24.969 -28.965 1.00 78.62 63 GLU A C 1
ATOM 539 O O . GLU A 1 63 ? -21.536 25.515 -28.504 1.00 78.62 63 GLU A O 1
ATOM 544 N N . LYS A 1 64 ? -23.381 25.611 -29.785 1.00 78.56 64 LYS A N 1
ATOM 545 C CA . LYS A 1 64 ? -23.210 27.010 -30.191 1.00 78.56 64 LYS A CA 1
ATOM 546 C C . LYS A 1 64 ? -23.428 27.971 -29.018 1.00 78.56 64 LYS A C 1
ATOM 548 O O . LYS A 1 64 ? -22.564 28.809 -28.770 1.00 78.56 64 LYS A O 1
ATOM 553 N N . GLU A 1 65 ? -24.502 27.787 -28.249 1.00 80.06 65 GLU A N 1
ATOM 554 C CA . GLU A 1 65 ? -24.779 28.567 -27.033 1.00 80.06 65 GLU A CA 1
ATOM 555 C C . GLU A 1 65 ? -23.665 28.391 -25.981 1.00 80.06 65 GLU A C 1
ATOM 557 O O . GLU A 1 65 ? -23.216 29.356 -25.359 1.00 80.06 65 GLU A O 1
ATOM 562 N N . LYS A 1 66 ? -23.148 27.163 -25.825 1.00 79.44 66 LYS A N 1
ATOM 563 C CA . LYS A 1 66 ? -22.004 26.872 -24.950 1.00 79.44 66 LYS A CA 1
ATOM 564 C C . LYS A 1 66 ? -20.735 27.598 -25.406 1.00 79.44 66 LYS A C 1
ATOM 566 O O . LYS A 1 66 ? -20.038 28.151 -24.561 1.00 79.44 66 LYS A O 1
ATOM 571 N N . LYS A 1 67 ? -20.446 27.641 -26.712 1.00 78.44 67 LYS A N 1
ATOM 572 C CA . LYS A 1 67 ? -19.287 28.369 -27.266 1.00 78.44 67 LYS A CA 1
ATOM 573 C C . LYS A 1 67 ? -19.405 29.885 -27.105 1.00 78.44 67 LYS A C 1
ATOM 575 O O . LYS A 1 67 ? -18.386 30.536 -26.888 1.00 78.44 67 LYS A O 1
ATOM 580 N N . GLU A 1 68 ? -20.610 30.450 -27.179 1.00 80.06 68 GLU A N 1
ATOM 581 C CA . GLU A 1 68 ? -20.833 31.874 -26.888 1.00 80.06 68 GLU A CA 1
ATOM 582 C C . GLU A 1 68 ? -20.635 32.175 -25.395 1.00 80.06 68 GLU A C 1
ATOM 584 O O . GLU A 1 68 ? -19.855 33.069 -25.062 1.00 80.06 68 GLU A O 1
ATOM 589 N N . LYS A 1 69 ? -21.200 31.362 -24.492 1.00 77.88 69 LYS A N 1
ATOM 590 C CA . LYS A 1 69 ? -20.971 31.487 -23.038 1.00 77.88 69 LYS A CA 1
ATOM 591 C C . LYS A 1 69 ? -19.497 31.328 -22.651 1.00 77.88 69 LYS A C 1
ATOM 593 O O . LYS A 1 69 ? -18.985 32.137 -21.886 1.00 77.88 69 LYS A O 1
ATOM 598 N N . GLU A 1 70 ? -18.791 30.352 -23.222 1.00 77.62 70 GLU A N 1
ATOM 599 C CA . GLU A 1 70 ? -17.356 30.138 -22.977 1.00 77.62 70 GLU A CA 1
ATOM 600 C C . GLU A 1 70 ? -16.496 31.303 -23.509 1.00 77.62 70 GLU A C 1
ATOM 602 O O . GLU A 1 70 ? -15.442 31.613 -22.949 1.00 77.62 70 GLU A O 1
ATOM 607 N N . LYS A 1 71 ? -16.943 31.987 -24.572 1.00 78.44 71 LYS A N 1
ATOM 608 C CA . LYS A 1 71 ? -16.291 33.199 -25.083 1.00 78.44 71 LYS A CA 1
ATOM 609 C C . LYS A 1 71 ? -16.512 34.394 -24.150 1.00 78.44 71 LYS A C 1
ATOM 611 O O . LYS A 1 71 ? -15.549 35.101 -23.858 1.00 78.44 71 LYS A O 1
ATOM 616 N N . GLU A 1 72 ? -17.731 34.595 -23.646 1.00 80.44 72 GLU A N 1
ATOM 617 C CA . GLU A 1 72 ? -18.016 35.637 -22.647 1.00 80.44 72 GLU A CA 1
ATOM 618 C C . GLU A 1 72 ? -17.292 35.393 -21.314 1.00 80.44 72 GLU A C 1
ATOM 620 O O . GLU A 1 72 ? -16.803 36.344 -20.701 1.00 80.44 72 GLU A O 1
ATOM 625 N N . GLU A 1 73 ? -17.193 34.136 -20.863 1.00 79.19 73 GLU A N 1
ATOM 626 C CA . GLU A 1 73 ? -16.414 33.777 -19.672 1.00 79.19 73 GLU A CA 1
ATOM 627 C C . GLU A 1 73 ? -14.930 34.088 -19.865 1.00 79.19 73 GLU A C 1
ATOM 629 O O . GLU A 1 73 ? -14.349 34.741 -19.003 1.00 79.19 73 GLU A O 1
ATOM 634 N N . LYS A 1 74 ? -14.329 33.723 -21.007 1.00 76.56 74 LYS A N 1
ATOM 635 C CA . LYS A 1 74 ? -12.926 34.066 -21.306 1.00 76.56 74 LYS A CA 1
ATOM 636 C C . LYS A 1 74 ? -12.690 35.573 -21.345 1.00 76.56 74 LYS A C 1
ATOM 638 O O . LYS A 1 74 ? -11.701 36.036 -20.787 1.00 76.56 74 LYS A O 1
ATOM 643 N N . GLU A 1 75 ? -13.602 36.351 -21.927 1.00 80.56 75 GLU A N 1
ATOM 644 C CA . GLU A 1 75 ? -13.462 37.813 -21.975 1.00 80.56 75 GLU A CA 1
ATOM 645 C C . GLU A 1 75 ? -13.611 38.464 -20.583 1.00 80.56 75 GLU A C 1
ATOM 647 O O . GLU A 1 75 ? -12.949 39.462 -20.285 1.00 80.56 75 GLU A O 1
ATOM 652 N N . LYS A 1 76 ? -14.441 37.893 -19.695 1.00 79.31 76 LYS A N 1
ATOM 653 C CA . LYS A 1 76 ? -14.506 38.289 -18.276 1.00 79.31 76 LYS A CA 1
ATOM 654 C C . LYS A 1 76 ? -13.237 37.889 -17.522 1.00 79.31 76 LYS A C 1
ATOM 656 O O . LYS A 1 76 ? -12.685 38.717 -16.802 1.00 79.31 76 LYS A O 1
ATOM 661 N N . GLU A 1 77 ? -12.749 36.668 -17.723 1.00 78.06 77 GLU A N 1
ATOM 662 C CA . GLU A 1 77 ? -11.554 36.139 -17.060 1.00 78.06 77 GLU A CA 1
ATOM 663 C C . GLU A 1 77 ? -10.283 36.900 -17.485 1.00 78.06 77 GLU A C 1
ATOM 665 O O . GLU A 1 77 ? -9.412 37.148 -16.655 1.00 78.06 77 GLU A O 1
ATOM 670 N N . GLU A 1 78 ? -10.171 37.340 -18.744 1.00 80.12 78 GLU A N 1
ATOM 671 C CA . GLU A 1 78 ? -9.082 38.220 -19.198 1.00 80.12 78 GLU A CA 1
ATOM 672 C C . GLU A 1 78 ? -9.137 39.602 -18.531 1.00 80.12 78 GLU A C 1
ATOM 674 O O . GLU A 1 78 ? -8.112 40.083 -18.042 1.00 80.12 78 GLU A O 1
ATOM 679 N N . LYS A 1 79 ? -10.324 40.215 -18.430 1.00 79.56 79 LYS A N 1
ATOM 680 C CA . LYS A 1 79 ? -10.515 41.502 -17.730 1.00 79.56 79 LYS A CA 1
ATOM 681 C C . LYS A 1 79 ? -10.212 41.390 -16.232 1.00 79.56 79 LYS A C 1
ATOM 683 O O . LYS A 1 79 ? -9.617 42.300 -15.652 1.00 79.56 79 LYS A O 1
ATOM 688 N N . GLU A 1 80 ? -10.571 40.270 -15.609 1.00 78.75 80 GLU A N 1
ATOM 689 C CA . GLU A 1 80 ? -10.263 39.991 -14.204 1.00 78.75 80 GLU A CA 1
ATOM 690 C C . GLU A 1 80 ? -8.761 39.733 -13.994 1.00 78.75 80 GLU A C 1
ATOM 692 O O . GLU A 1 80 ? -8.164 40.340 -13.105 1.00 78.75 80 GLU A O 1
ATOM 697 N N . LYS A 1 81 ? -8.104 38.964 -14.875 1.00 77.19 81 LYS A N 1
ATOM 698 C CA . LYS A 1 81 ? -6.638 38.779 -14.886 1.00 77.19 81 LYS A CA 1
ATOM 699 C C . LYS A 1 81 ? -5.882 40.092 -15.099 1.00 77.19 81 LYS A C 1
ATOM 701 O O . LYS A 1 81 ? -4.841 40.298 -14.477 1.00 77.19 81 LYS A O 1
ATOM 706 N N . GLU A 1 82 ? -6.375 40.998 -15.945 1.00 79.81 82 GLU A N 1
ATOM 707 C CA . GLU A 1 82 ? -5.755 42.316 -16.133 1.00 79.81 82 GLU A CA 1
ATOM 708 C C . GLU A 1 82 ? -5.878 43.185 -14.868 1.00 79.81 82 GLU A C 1
ATOM 710 O O . GLU A 1 82 ? -4.922 43.868 -14.485 1.00 79.81 82 GLU A O 1
ATOM 715 N N . LYS A 1 83 ? -7.027 43.124 -14.181 1.00 80.75 83 LYS A N 1
ATOM 716 C CA . LYS A 1 83 ? -7.247 43.812 -12.902 1.00 80.75 83 LYS A CA 1
ATOM 717 C C . LYS A 1 83 ? -6.362 43.235 -11.790 1.00 80.75 83 LYS A C 1
ATOM 719 O O . LYS A 1 83 ? -5.655 43.994 -11.130 1.00 80.75 83 LYS A O 1
ATOM 724 N N . GLU A 1 84 ? -6.315 41.911 -11.656 1.00 78.56 84 GLU A N 1
ATOM 725 C CA . GLU A 1 84 ? -5.476 41.205 -10.681 1.00 78.56 84 GLU A CA 1
ATOM 726 C C . GLU A 1 84 ? -3.977 41.461 -10.936 1.00 78.56 84 GLU A C 1
ATOM 728 O O . GLU A 1 84 ? -3.199 41.644 -10.000 1.00 78.56 84 GLU A O 1
ATOM 733 N N . LYS A 1 85 ? -3.552 41.557 -12.205 1.00 79.94 85 LYS A N 1
ATOM 734 C CA . LYS A 1 85 ? -2.176 41.931 -12.573 1.00 79.94 85 LYS A CA 1
ATOM 735 C C . LYS A 1 85 ? -1.830 43.356 -12.125 1.00 79.94 85 LYS A C 1
ATOM 737 O O . LYS A 1 85 ? -0.728 43.569 -11.621 1.00 79.94 85 LYS A O 1
ATOM 742 N N . LYS A 1 86 ? -2.757 44.313 -12.261 1.00 80.19 86 LYS A N 1
ATOM 743 C CA . LYS A 1 86 ? -2.578 45.700 -11.786 1.00 80.19 86 LYS A CA 1
ATOM 744 C C . LYS A 1 86 ? -2.532 45.785 -10.257 1.00 80.19 86 LYS A C 1
ATOM 746 O O . LYS A 1 86 ? -1.701 46.520 -9.726 1.00 80.19 86 LYS A O 1
ATOM 751 N N . GLU A 1 87 ? -3.353 45.009 -9.547 1.00 80.00 87 GLU A N 1
ATOM 752 C CA . GLU A 1 87 ? -3.285 44.909 -8.080 1.00 80.00 87 GLU A CA 1
ATOM 753 C C . GLU A 1 87 ? -1.970 44.274 -7.610 1.00 80.00 87 GLU A C 1
ATOM 755 O O . GLU A 1 87 ? -1.284 44.867 -6.780 1.00 80.00 87 GLU A O 1
ATOM 760 N N . LYS A 1 88 ? -1.539 43.155 -8.207 1.00 77.00 88 LYS A N 1
ATOM 761 C CA . LYS A 1 88 ? -0.247 42.512 -7.895 1.00 77.00 88 LYS A CA 1
ATOM 762 C C . LYS A 1 88 ? 0.954 43.413 -8.183 1.00 77.00 88 LYS A C 1
ATOM 764 O O . LYS A 1 88 ? 1.935 43.376 -7.444 1.00 77.00 88 LYS A O 1
ATOM 769 N N . GLU A 1 89 ? 0.907 44.240 -9.229 1.00 80.81 89 GLU A N 1
ATOM 770 C CA . GLU A 1 89 ? 1.974 45.211 -9.504 1.00 80.81 89 GLU A CA 1
ATOM 771 C C . GLU A 1 89 ? 2.005 46.342 -8.460 1.00 80.81 89 GLU A C 1
ATOM 773 O O . GLU A 1 89 ? 3.086 46.791 -8.070 1.00 80.81 89 GLU A O 1
ATOM 778 N N . LYS A 1 90 ? 0.838 46.774 -7.962 1.00 81.75 90 LYS A N 1
ATOM 779 C CA . LYS A 1 90 ? 0.738 47.748 -6.866 1.00 81.75 90 LYS A CA 1
ATOM 780 C C . LYS A 1 90 ? 1.246 47.156 -5.544 1.00 81.75 90 LYS A C 1
ATOM 782 O O . LYS A 1 90 ? 2.111 47.756 -4.911 1.00 81.75 90 LYS A O 1
ATOM 787 N N . GLU A 1 91 ? 0.794 45.955 -5.192 1.00 79.56 91 GLU A N 1
ATOM 788 C CA . GLU A 1 91 ? 1.219 45.219 -3.994 1.00 79.56 91 GLU A CA 1
ATOM 789 C C . GLU A 1 91 ? 2.731 44.920 -4.022 1.00 79.56 91 GLU A C 1
ATOM 791 O O . GLU A 1 91 ? 3.410 45.046 -3.004 1.00 79.56 91 GLU A O 1
ATOM 796 N N . LYS A 1 92 ? 3.304 44.595 -5.193 1.00 79.50 92 LYS A N 1
ATOM 797 C CA . LYS A 1 92 ? 4.759 44.427 -5.352 1.00 79.50 92 LYS A CA 1
ATOM 798 C C . LYS A 1 92 ? 5.520 45.723 -5.068 1.00 79.50 92 LYS A C 1
ATOM 800 O O . LYS A 1 92 ? 6.528 45.670 -4.372 1.00 79.50 92 LYS A O 1
ATOM 805 N N . LYS A 1 93 ? 5.034 46.872 -5.552 1.00 80.88 93 LYS A N 1
ATOM 806 C CA . LYS A 1 93 ? 5.648 48.190 -5.294 1.00 80.88 93 LYS A CA 1
ATOM 807 C C . LYS A 1 93 ? 5.522 48.621 -3.830 1.00 80.88 93 LYS A C 1
ATOM 809 O O . LYS A 1 93 ? 6.416 49.293 -3.322 1.00 80.88 93 LYS A O 1
ATOM 814 N N . GLU A 1 94 ? 4.449 48.236 -3.144 1.00 82.19 94 GLU A N 1
ATOM 815 C CA . GLU A 1 94 ? 4.301 48.449 -1.697 1.00 82.19 94 GLU A CA 1
ATOM 816 C C . GLU A 1 94 ? 5.270 47.547 -0.908 1.00 82.19 94 GLU A C 1
ATOM 818 O O . GLU A 1 94 ? 6.037 48.059 -0.095 1.00 82.19 94 GLU A O 1
ATOM 823 N N . LYS A 1 95 ? 5.366 46.251 -1.242 1.00 75.19 95 LYS A N 1
ATOM 824 C CA . LYS A 1 95 ? 6.319 45.309 -0.617 1.00 75.19 95 LYS A CA 1
ATOM 825 C C . LYS A 1 95 ? 7.790 45.613 -0.912 1.00 75.19 95 LYS A C 1
ATOM 827 O O . LYS A 1 95 ? 8.645 45.299 -0.091 1.00 75.19 95 LYS A O 1
ATOM 832 N N . GLU A 1 96 ? 8.118 46.200 -2.062 1.00 79.69 96 GLU A N 1
ATOM 833 C CA . GLU A 1 96 ? 9.484 46.663 -2.352 1.00 79.69 96 GLU A CA 1
ATOM 834 C C . GLU A 1 96 ? 9.863 47.854 -1.458 1.00 79.69 96 GLU A C 1
ATOM 836 O O . GLU A 1 96 ? 10.928 47.819 -0.846 1.00 79.69 96 GLU A O 1
ATOM 841 N N . LYS A 1 97 ? 8.959 48.827 -1.264 1.00 80.00 97 LYS A N 1
ATOM 842 C CA . LYS A 1 97 ? 9.157 49.935 -0.308 1.00 80.00 97 LYS A CA 1
ATOM 843 C C . LYS A 1 97 ? 9.226 49.472 1.147 1.00 80.00 97 LYS A C 1
ATOM 845 O O . LYS A 1 97 ? 9.976 50.037 1.937 1.00 80.00 97 LYS A O 1
ATOM 850 N N . GLU A 1 98 ? 8.432 48.472 1.517 1.00 78.44 98 GLU A N 1
ATOM 851 C CA . GLU A 1 98 ? 8.451 47.899 2.865 1.00 78.44 98 GLU A CA 1
ATOM 852 C C . GLU A 1 98 ? 9.779 47.175 3.131 1.00 78.44 98 GLU A C 1
ATOM 854 O O . GLU A 1 98 ? 10.413 47.424 4.153 1.00 78.44 98 GLU A O 1
ATOM 859 N N . LYS A 1 99 ? 10.284 46.408 2.154 1.00 74.94 99 LYS A N 1
ATOM 860 C CA . LYS A 1 99 ? 11.612 45.773 2.217 1.00 74.94 99 LYS A CA 1
ATOM 861 C C . LYS A 1 99 ? 12.783 46.752 2.208 1.00 74.94 99 LYS A C 1
ATOM 863 O O . LYS A 1 99 ? 13.828 46.418 2.758 1.00 74.94 99 LYS A O 1
ATOM 868 N N . GLU A 1 100 ? 12.667 47.921 1.580 1.00 79.38 100 GLU A N 1
ATOM 869 C CA . GLU A 1 100 ? 13.693 48.967 1.706 1.00 79.38 100 GLU A CA 1
ATOM 870 C C . GLU A 1 100 ? 13.751 49.509 3.140 1.00 79.38 100 GLU A C 1
ATOM 872 O O . GLU A 1 100 ? 14.831 49.533 3.726 1.00 79.38 100 GLU A O 1
ATOM 877 N N . LYS A 1 101 ? 12.598 49.814 3.751 1.00 79.62 101 LYS A N 1
ATOM 878 C CA . LYS A 1 101 ? 12.525 50.236 5.163 1.00 79.62 101 LYS A CA 1
ATOM 879 C C . LYS A 1 101 ? 13.000 49.158 6.139 1.00 79.62 101 LYS A C 1
ATOM 881 O O . LYS A 1 101 ? 13.646 49.467 7.136 1.00 79.62 101 LYS A O 1
ATOM 886 N N . GLU A 1 102 ? 12.672 47.897 5.869 1.00 75.88 102 GLU A N 1
ATOM 887 C CA . GLU A 1 102 ? 13.098 46.759 6.688 1.00 75.88 102 GLU A CA 1
ATOM 888 C C . GLU A 1 102 ? 14.619 46.553 6.599 1.00 75.88 102 GLU A C 1
ATOM 890 O O . GLU A 1 102 ? 15.263 46.338 7.620 1.00 75.88 102 GLU A O 1
ATOM 895 N N . LYS A 1 103 ? 15.223 46.743 5.415 1.00 76.31 103 LYS A N 1
ATOM 896 C CA . LYS A 1 103 ? 16.686 46.743 5.239 1.00 76.31 103 LYS A CA 1
ATOM 897 C C . LYS A 1 103 ? 17.388 47.929 5.896 1.00 76.31 103 LYS A C 1
ATOM 899 O O . LYS A 1 103 ? 18.511 47.757 6.359 1.00 76.31 103 LYS A O 1
ATOM 904 N N . GLU A 1 104 ? 16.780 49.117 5.919 1.00 80.69 104 GLU A N 1
ATOM 905 C CA . GLU A 1 104 ? 17.323 50.247 6.688 1.00 80.69 104 GLU A CA 1
ATOM 906 C C . GLU A 1 104 ? 17.333 49.920 8.185 1.00 80.69 104 GLU A C 1
ATOM 908 O O . GLU A 1 104 ? 18.389 50.020 8.807 1.00 80.69 104 GLU A O 1
ATOM 913 N N . LYS A 1 105 ? 16.225 49.401 8.734 1.00 77.75 105 LYS A N 1
ATOM 914 C CA . LYS A 1 105 ? 16.174 48.933 10.130 1.00 77.75 105 LYS A CA 1
ATOM 915 C C . LYS A 1 105 ? 17.180 47.824 10.434 1.00 77.75 105 LYS A C 1
ATOM 917 O O . LYS A 1 105 ? 17.909 47.931 11.410 1.00 77.75 105 LYS A O 1
ATOM 922 N N . GLU A 1 106 ? 17.271 46.793 9.593 1.00 74.69 106 GLU A N 1
ATOM 923 C CA . GLU A 1 106 ? 18.220 45.685 9.783 1.00 74.69 106 GLU A CA 1
ATOM 924 C C . GLU A 1 106 ? 19.681 46.176 9.726 1.00 74.69 106 GLU A C 1
ATOM 926 O O . GLU A 1 106 ? 20.568 45.607 10.365 1.00 74.69 106 GLU A O 1
ATOM 931 N N . LYS A 1 107 ? 19.953 47.254 8.977 1.00 78.25 107 LYS A N 1
ATOM 932 C CA . LYS A 1 107 ? 21.269 47.900 8.941 1.00 78.25 107 LYS A CA 1
ATOM 933 C C . LYS A 1 107 ? 21.542 48.719 10.209 1.00 78.25 107 LYS A C 1
ATOM 935 O O . LYS A 1 107 ? 22.648 48.629 10.736 1.00 78.25 107 LYS A O 1
ATOM 940 N N . GLU A 1 108 ? 20.562 49.470 10.713 1.00 79.56 108 GLU A N 1
ATOM 941 C CA . GLU A 1 108 ? 20.669 50.192 11.991 1.00 79.56 108 GLU A CA 1
ATOM 942 C C . GLU A 1 108 ? 20.834 49.232 13.182 1.00 79.56 108 GLU A C 1
ATOM 944 O O . GLU A 1 108 ? 21.675 49.469 14.051 1.00 79.56 108 GLU A O 1
ATOM 949 N N . GLU A 1 109 ? 20.097 48.116 13.203 1.00 77.56 109 GLU A N 1
ATOM 950 C CA . GLU A 1 109 ? 20.242 47.069 14.221 1.00 77.56 109 GLU A CA 1
ATOM 951 C C . GLU A 1 109 ? 21.618 46.398 14.146 1.00 77.56 109 GLU A C 1
ATOM 953 O O . GLU A 1 109 ? 22.268 46.261 15.179 1.00 77.56 109 GLU A O 1
ATOM 958 N N . LYS A 1 110 ? 22.140 46.088 12.950 1.00 74.00 110 LYS A N 1
ATOM 959 C CA . LYS A 1 110 ? 23.504 45.541 12.809 1.00 74.00 110 LYS A CA 1
ATOM 960 C C . LYS A 1 110 ? 24.600 46.526 13.210 1.00 74.00 110 LYS A C 1
ATOM 962 O O . LYS A 1 110 ? 25.559 46.113 13.853 1.00 74.00 110 LYS A O 1
ATOM 967 N N . GLU A 1 111 ? 24.469 47.819 12.905 1.00 78.75 111 GLU A N 1
ATOM 968 C CA . GLU A 1 111 ? 25.410 48.838 13.408 1.00 78.75 111 GLU A CA 1
ATOM 969 C C . GLU A 1 111 ? 25.347 49.002 14.939 1.00 78.75 111 GLU A C 1
ATOM 971 O O . GLU A 1 111 ? 26.313 49.472 15.551 1.00 78.75 111 GLU A O 1
ATOM 976 N N . LYS A 1 112 ? 24.228 48.622 15.569 1.00 76.44 112 LYS A N 1
ATOM 977 C CA . LYS A 1 112 ? 24.071 48.592 17.026 1.00 76.44 112 LYS A CA 1
ATOM 978 C C . LYS A 1 112 ? 24.667 47.314 17.627 1.00 76.44 112 LYS A C 1
ATOM 980 O O . LYS A 1 112 ? 25.528 47.420 18.497 1.00 76.44 112 LYS A O 1
ATOM 985 N N . GLU A 1 113 ? 24.325 46.140 17.098 1.00 74.88 113 GLU A N 1
ATOM 986 C CA . GLU A 1 113 ? 24.916 44.856 17.504 1.00 74.88 113 GLU A CA 1
ATOM 987 C C . GLU A 1 113 ? 26.442 44.834 17.321 1.00 74.88 113 GLU A C 1
ATOM 989 O O . GLU A 1 113 ? 27.150 44.319 18.180 1.00 74.88 113 GLU A O 1
ATOM 994 N N . GLU A 1 114 ? 26.990 45.432 16.256 1.00 76.50 114 GLU A N 1
ATOM 995 C CA . GLU A 1 114 ? 28.445 45.484 16.041 1.00 76.50 114 GLU A CA 1
ATOM 996 C C . GLU A 1 114 ? 29.160 46.433 17.030 1.00 76.50 114 GLU A C 1
ATOM 998 O O . GLU A 1 114 ? 30.329 46.216 17.370 1.00 76.50 114 GLU A O 1
ATOM 1003 N N . LYS A 1 115 ? 28.466 47.457 17.554 1.00 74.50 115 LYS A N 1
ATOM 1004 C CA . LYS A 1 115 ? 28.965 48.287 18.669 1.00 74.50 115 LYS A CA 1
ATOM 1005 C C . LYS A 1 115 ? 28.916 47.534 19.995 1.00 74.50 115 LYS A C 1
ATOM 1007 O O . LYS A 1 115 ? 29.905 47.551 20.728 1.00 74.50 115 LYS A O 1
ATOM 1012 N N . ASP A 1 116 ? 27.812 46.851 20.276 1.00 72.50 116 ASP A N 1
ATOM 1013 C CA . ASP A 1 116 ? 27.636 46.099 21.520 1.00 72.50 116 ASP A CA 1
ATOM 1014 C C . ASP A 1 116 ? 28.602 44.897 21.572 1.00 72.50 116 ASP A C 1
ATOM 1016 O O . ASP A 1 116 ? 29.315 44.716 22.559 1.00 72.50 116 ASP A O 1
ATOM 1020 N N . ALA A 1 117 ? 28.787 44.181 20.457 1.00 66.56 117 ALA A N 1
ATOM 1021 C CA . ALA A 1 117 ? 29.777 43.109 20.326 1.00 66.56 117 ALA A CA 1
ATOM 1022 C C . ALA A 1 117 ? 31.239 43.594 20.428 1.00 66.56 117 ALA A C 1
ATOM 1024 O O . ALA A 1 117 ? 32.108 42.825 20.847 1.00 66.56 117 ALA A O 1
ATOM 1025 N N . ARG A 1 118 ? 31.545 44.856 20.076 1.00 70.88 118 ARG A N 1
ATOM 1026 C CA . ARG A 1 118 ? 32.864 45.452 20.371 1.00 70.88 118 ARG A CA 1
ATOM 1027 C C . ARG A 1 118 ? 33.054 45.684 21.864 1.00 70.88 118 ARG A C 1
ATOM 1029 O O . ARG A 1 118 ? 34.093 45.288 22.385 1.00 70.88 118 ARG A O 1
ATOM 1036 N N . ASN A 1 119 ? 32.060 46.259 22.542 1.00 69.88 119 ASN A N 1
ATOM 1037 C CA . ASN A 1 119 ? 32.115 46.459 23.992 1.00 69.88 119 ASN A CA 1
ATOM 1038 C C . ASN A 1 119 ? 32.283 45.121 24.732 1.00 69.88 119 ASN A C 1
ATOM 1040 O O . ASN A 1 119 ? 33.172 45.000 25.576 1.00 69.88 119 ASN A O 1
ATOM 1044 N N . ASP A 1 120 ? 31.508 44.095 24.370 1.00 67.50 120 ASP A N 1
ATOM 1045 C CA . ASP A 1 120 ? 31.618 42.763 24.978 1.00 67.50 120 ASP A CA 1
ATOM 1046 C C . ASP A 1 120 ? 32.969 42.098 24.691 1.00 67.50 120 ASP A C 1
ATOM 1048 O O . ASP A 1 120 ? 33.540 41.451 25.573 1.00 67.50 120 ASP A O 1
ATOM 1052 N N . LYS A 1 121 ? 33.537 42.291 23.493 1.00 70.06 121 LYS A N 1
ATOM 1053 C CA . LYS A 1 121 ? 34.882 41.796 23.177 1.00 70.06 121 LYS A CA 1
ATOM 1054 C C . LYS A 1 121 ? 35.958 42.481 24.023 1.00 70.06 121 LYS A C 1
ATOM 1056 O O . LYS A 1 121 ? 36.831 41.787 24.543 1.00 70.06 121 LYS A O 1
ATOM 1061 N N . ASP A 1 122 ? 35.887 43.797 24.201 1.00 70.56 122 ASP A N 1
ATOM 1062 C CA . ASP A 1 122 ? 36.846 44.546 25.023 1.00 70.56 122 ASP A CA 1
ATOM 1063 C C . ASP A 1 122 ? 36.729 44.164 26.517 1.00 70.56 122 ASP A C 1
ATOM 1065 O O . ASP A 1 122 ? 37.741 44.030 27.216 1.00 70.56 122 ASP A O 1
ATOM 1069 N N . VAL A 1 123 ? 35.513 43.881 27.002 1.00 70.81 123 VAL A N 1
ATOM 1070 C CA . VAL A 1 123 ? 35.275 43.308 28.342 1.00 70.81 123 VAL A CA 1
ATOM 1071 C C . VAL A 1 123 ? 35.852 41.889 28.455 1.00 70.81 123 VAL A C 1
ATOM 1073 O O . VAL A 1 123 ? 36.519 41.570 29.443 1.00 70.81 123 VAL A O 1
ATOM 1076 N N . PHE A 1 124 ? 35.658 41.039 27.445 1.00 60.81 124 PHE A N 1
ATOM 1077 C CA . PHE A 1 124 ? 36.131 39.651 27.437 1.00 60.81 124 PHE A CA 1
ATOM 1078 C C . PHE A 1 124 ? 37.665 39.540 27.363 1.00 60.81 124 PHE A C 1
ATOM 1080 O O . PHE A 1 124 ? 38.260 38.772 28.123 1.00 60.81 124 PHE A O 1
ATOM 1087 N N . GLU A 1 125 ? 38.323 40.347 26.525 1.00 65.75 125 GLU A N 1
ATOM 1088 C CA . GLU A 1 125 ? 39.791 40.470 26.459 1.00 65.75 125 GLU A CA 1
ATOM 1089 C C . GLU A 1 125 ? 40.368 40.931 27.813 1.00 65.75 125 GLU A C 1
ATOM 1091 O O . GLU A 1 125 ? 41.351 40.366 28.304 1.00 65.75 125 GLU A O 1
ATOM 1096 N N . SER A 1 126 ? 39.713 41.891 28.480 1.00 67.31 126 SER A N 1
ATOM 1097 C CA . SER A 1 126 ? 40.095 42.362 29.821 1.00 67.31 126 SER A CA 1
ATOM 1098 C C . SER A 1 126 ? 39.988 41.255 30.886 1.00 67.31 126 SER A C 1
ATOM 1100 O O . SER A 1 126 ? 40.913 41.046 31.682 1.00 67.31 126 SER A O 1
ATOM 1102 N N . ILE A 1 127 ? 38.909 40.463 30.860 1.00 63.72 127 ILE A N 1
ATOM 1103 C CA . ILE A 1 127 ? 38.714 39.312 31.759 1.00 63.72 127 ILE A CA 1
ATOM 1104 C C . ILE A 1 127 ? 39.752 38.209 31.490 1.00 63.72 127 ILE A C 1
ATOM 1106 O O . ILE A 1 127 ? 40.351 37.689 32.440 1.00 63.72 127 ILE A O 1
ATOM 1110 N N . ILE A 1 128 ? 40.035 37.882 30.224 1.00 64.75 128 ILE A N 1
ATOM 1111 C CA . ILE A 1 128 ? 41.080 36.910 29.863 1.00 64.75 128 ILE A CA 1
ATOM 1112 C C . ILE A 1 128 ? 42.463 37.394 30.314 1.00 64.75 128 ILE A C 1
ATOM 1114 O O . ILE A 1 128 ? 43.222 36.596 30.869 1.00 64.75 128 ILE A O 1
ATOM 1118 N N . GLY A 1 129 ? 42.780 38.685 30.178 1.00 64.06 129 GLY A N 1
ATOM 1119 C CA . GLY A 1 129 ? 44.024 39.265 30.691 1.00 64.06 129 GLY A CA 1
ATOM 1120 C C . GLY A 1 129 ? 44.212 39.038 32.198 1.00 64.06 129 GLY A C 1
ATOM 1121 O O . GLY A 1 129 ? 45.287 38.620 32.641 1.00 64.06 129 GLY A O 1
ATOM 1122 N N . ILE A 1 130 ? 43.148 39.222 32.987 1.00 65.69 130 ILE A N 1
ATOM 1123 C CA . ILE A 1 130 ? 43.153 38.996 34.443 1.00 65.69 130 ILE A CA 1
ATOM 1124 C C . ILE A 1 130 ? 43.305 37.502 34.785 1.00 65.69 130 ILE A C 1
ATOM 1126 O O . ILE A 1 130 ? 44.061 37.151 35.700 1.00 65.69 130 ILE A O 1
ATOM 1130 N N . ILE A 1 131 ? 42.622 36.612 34.057 1.00 54.91 131 ILE A N 1
ATOM 1131 C CA . ILE A 1 131 ? 42.675 35.159 34.293 1.00 54.91 131 ILE A CA 1
ATOM 1132 C C . ILE A 1 131 ? 44.047 34.590 33.904 1.00 54.91 131 ILE A C 1
ATOM 1134 O O . ILE A 1 131 ? 44.678 33.908 34.714 1.00 54.91 131 ILE A O 1
ATOM 1138 N N . VAL A 1 132 ? 44.561 34.915 32.714 1.00 58.34 132 VAL A N 1
ATOM 1139 C CA . VAL A 1 132 ? 45.873 34.446 32.231 1.00 58.34 132 VAL A CA 1
ATOM 1140 C C . VAL A 1 132 ? 47.012 35.007 33.089 1.00 58.34 132 VAL A C 1
ATOM 1142 O O . VAL A 1 132 ? 47.961 34.277 33.391 1.00 58.34 132 VAL A O 1
ATOM 1145 N N . GLY A 1 133 ? 46.897 36.256 33.557 1.00 54.84 133 GLY A N 1
ATOM 1146 C CA . GLY A 1 133 ? 47.840 36.858 34.504 1.00 54.84 133 GLY A CA 1
ATOM 1147 C C . GLY A 1 133 ? 47.913 36.113 35.843 1.00 54.84 133 GLY A C 1
ATOM 1148 O O . GLY A 1 133 ? 49.008 35.882 36.358 1.00 54.84 133 GLY A O 1
ATOM 1149 N N . LYS A 1 134 ? 46.771 35.663 36.384 1.00 52.06 134 LYS A N 1
ATOM 1150 C CA . LYS A 1 134 ? 46.737 34.842 37.609 1.00 52.06 134 LYS A CA 1
ATOM 1151 C C . LYS A 1 134 ? 47.189 33.397 37.373 1.00 52.06 134 LYS A C 1
ATOM 1153 O O . LYS A 1 134 ? 47.858 32.830 38.234 1.00 52.06 134 LYS A O 1
ATOM 1158 N N . TRP A 1 135 ? 46.884 32.810 36.215 1.00 45.53 135 TRP A N 1
ATOM 1159 C CA . TRP A 1 135 ? 47.203 31.407 35.919 1.00 45.53 135 TRP A CA 1
ATOM 1160 C C . TRP A 1 135 ? 48.704 31.175 35.669 1.00 45.53 135 TRP A C 1
ATOM 1162 O O . TRP A 1 135 ? 49.277 30.224 36.203 1.00 45.53 135 TRP A O 1
ATOM 1172 N N . LYS A 1 136 ? 49.388 32.098 34.969 1.00 43.09 136 LYS A N 1
ATOM 1173 C CA . LYS A 1 136 ? 50.853 32.037 34.753 1.00 43.09 136 LYS A CA 1
ATOM 1174 C C . LYS A 1 136 ? 51.697 32.158 36.031 1.00 43.09 136 LYS A C 1
ATOM 1176 O O . LYS A 1 136 ? 52.882 31.844 35.988 1.00 43.09 136 LYS A O 1
ATOM 1181 N N . SER A 1 137 ? 51.111 32.595 37.147 1.00 44.00 137 SER A N 1
ATOM 1182 C CA . SER A 1 137 ? 51.799 32.740 38.438 1.00 44.00 137 SER A CA 1
ATOM 1183 C C . SER A 1 137 ? 51.781 31.460 39.297 1.00 44.00 137 SER A C 1
ATOM 1185 O O . SER A 1 137 ? 52.512 31.372 40.280 1.00 44.00 137 SER A O 1
ATOM 1187 N N . ALA A 1 138 ? 50.948 30.465 38.958 1.00 47.97 138 ALA A N 1
ATOM 1188 C CA . ALA A 1 138 ? 50.582 29.397 39.897 1.00 47.97 138 ALA A CA 1
ATOM 1189 C C . ALA A 1 138 ? 51.168 27.999 39.607 1.00 47.97 138 ALA A C 1
ATOM 1191 O O . ALA A 1 138 ? 51.301 27.213 40.543 1.00 47.97 138 ALA A O 1
ATOM 1192 N N . TYR A 1 139 ? 51.522 27.662 38.358 1.00 40.03 139 TYR A N 1
ATOM 1193 C CA . TYR A 1 139 ? 51.928 26.291 38.002 1.00 40.03 139 TYR A CA 1
ATOM 1194 C C . TYR A 1 139 ? 53.097 26.218 37.011 1.00 40.03 139 TYR A C 1
ATOM 1196 O O . TYR A 1 139 ? 52.939 26.439 35.813 1.00 40.03 139 TYR A O 1
ATOM 1204 N N . SER A 1 140 ? 54.263 25.801 37.511 1.00 39.25 140 SER A N 1
ATOM 1205 C CA . SER A 1 140 ? 55.346 25.219 36.708 1.00 39.25 140 SER A CA 1
ATOM 1206 C C . SER A 1 140 ? 56.157 24.256 37.580 1.00 39.25 140 SER A C 1
ATOM 1208 O O . SER A 1 140 ? 57.018 24.673 38.352 1.00 39.25 140 SER A O 1
ATOM 1210 N N . ASN A 1 141 ? 55.840 22.960 37.497 1.00 42.69 141 ASN A N 1
ATOM 1211 C CA . ASN A 1 141 ? 56.582 21.892 38.171 1.00 42.69 141 ASN A CA 1
ATOM 1212 C C . ASN A 1 141 ? 57.426 21.136 37.142 1.00 42.69 141 ASN A C 1
ATOM 1214 O O . ASN A 1 141 ? 56.923 20.740 36.090 1.00 42.69 141 ASN A O 1
ATOM 1218 N N . LYS A 1 142 ? 58.704 20.914 37.458 1.00 45.47 142 LYS A N 1
ATOM 1219 C CA . LYS A 1 142 ? 59.648 20.200 36.594 1.00 45.47 142 LYS A CA 1
ATOM 1220 C C . LYS A 1 142 ? 59.661 18.714 36.963 1.00 45.47 142 LYS A C 1
ATOM 1222 O O . LYS A 1 142 ? 59.856 18.370 38.128 1.00 45.47 142 LYS A O 1
ATOM 1227 N N . ILE A 1 143 ? 59.458 17.847 35.975 1.00 41.22 143 ILE A N 1
ATOM 1228 C CA . ILE A 1 143 ? 59.515 16.387 36.126 1.00 41.22 143 ILE A CA 1
ATOM 1229 C C . ILE A 1 143 ? 60.814 15.897 35.490 1.00 41.22 143 ILE A C 1
ATOM 1231 O O . ILE A 1 143 ? 61.100 16.243 34.344 1.00 41.22 143 ILE A O 1
ATOM 1235 N N . GLU A 1 144 ? 61.588 15.087 36.212 1.00 50.16 144 GLU A N 1
ATOM 1236 C CA . GLU A 1 144 ? 62.783 14.429 35.678 1.00 50.16 144 GLU A CA 1
ATOM 1237 C C . GLU A 1 144 ? 62.647 12.908 35.822 1.00 50.16 144 GLU A C 1
ATOM 1239 O O . GLU A 1 144 ? 62.239 12.390 36.862 1.00 50.16 144 GLU A O 1
ATOM 1244 N N . VAL A 1 145 ? 62.967 12.185 34.749 1.00 45.53 145 VAL A N 1
ATOM 1245 C CA . VAL A 1 145 ? 62.906 10.719 34.672 1.00 45.53 145 VAL A CA 1
ATOM 1246 C C . VAL A 1 145 ? 64.323 10.211 34.454 1.00 45.53 145 VAL A C 1
ATOM 1248 O O . VAL A 1 145 ? 65.023 10.736 33.588 1.00 45.53 145 VAL A O 1
ATOM 1251 N N . ASN A 1 146 ? 64.764 9.219 35.231 1.00 61.38 146 ASN A N 1
ATOM 1252 C CA . ASN A 1 146 ? 66.085 8.619 35.029 1.00 61.38 146 ASN A CA 1
ATOM 1253 C C . ASN A 1 146 ? 66.016 7.337 34.181 1.00 61.38 146 ASN A C 1
ATOM 1255 O O . ASN A 1 146 ? 64.957 6.731 34.014 1.00 61.38 146 ASN A O 1
ATOM 1259 N N . ASN A 1 147 ? 67.171 6.904 33.672 1.00 43.75 147 ASN A N 1
ATOM 1260 C CA . ASN A 1 147 ? 67.282 5.799 32.710 1.00 43.75 147 ASN A CA 1
ATOM 1261 C C . ASN A 1 147 ? 66.891 4.408 33.254 1.00 43.75 147 ASN A C 1
ATOM 1263 O O . ASN A 1 147 ? 66.904 3.449 32.488 1.00 43.75 147 ASN A O 1
ATOM 1267 N N . ASN A 1 148 ? 66.506 4.290 34.531 1.00 46.00 148 ASN A N 1
ATOM 1268 C CA . ASN A 1 148 ? 65.963 3.059 35.113 1.00 46.00 148 ASN A CA 1
ATOM 1269 C C . ASN A 1 148 ? 64.426 3.115 35.281 1.00 46.00 148 ASN A C 1
ATOM 1271 O O . ASN A 1 148 ? 63.856 2.266 35.961 1.00 46.00 148 ASN A O 1
ATOM 1275 N N . GLY A 1 149 ? 63.752 4.105 34.682 1.00 47.75 149 GLY A N 1
ATOM 1276 C CA . GLY A 1 149 ? 62.286 4.184 34.601 1.00 47.75 149 GLY A CA 1
ATOM 1277 C C . GLY A 1 149 ? 61.585 4.841 35.795 1.00 47.75 149 GLY A C 1
ATOM 1278 O O . GLY A 1 149 ? 60.361 4.948 35.789 1.00 47.75 149 GLY A O 1
ATOM 1279 N N . ASN A 1 150 ? 62.327 5.323 36.796 1.00 49.59 150 ASN A N 1
ATOM 1280 C CA . ASN A 1 150 ? 61.744 6.020 37.942 1.00 49.59 150 ASN A CA 1
ATOM 1281 C C . ASN A 1 150 ? 61.593 7.525 37.667 1.00 49.59 150 ASN A C 1
ATOM 1283 O O . ASN A 1 150 ? 62.546 8.207 37.278 1.00 49.59 150 ASN A O 1
ATOM 1287 N N . VAL A 1 151 ? 60.386 8.037 37.918 1.00 44.75 151 VAL A N 1
ATOM 1288 C CA . VAL A 1 151 ? 60.010 9.452 37.793 1.00 44.75 151 VAL A CA 1
ATOM 1289 C C . VAL A 1 151 ? 60.217 10.155 39.136 1.00 44.75 151 VAL A C 1
ATOM 1291 O O . VAL A 1 151 ? 59.696 9.696 40.152 1.00 44.75 151 VAL A O 1
ATOM 1294 N N . ARG A 1 152 ? 60.937 11.283 39.158 1.00 45.47 152 ARG A N 1
ATOM 1295 C CA . ARG A 1 152 ? 61.100 12.131 40.350 1.00 45.47 152 ARG A CA 1
ATOM 1296 C C . ARG A 1 152 ? 60.488 13.508 40.086 1.00 45.47 152 ARG A C 1
ATOM 1298 O O . ARG A 1 152 ? 60.837 14.183 39.119 1.00 45.47 152 ARG A O 1
ATOM 1305 N N . ILE A 1 153 ? 59.579 13.929 40.963 1.00 51.00 153 ILE A N 1
ATOM 1306 C CA . ILE A 1 153 ? 58.982 15.270 40.954 1.00 51.00 153 ILE A CA 1
ATOM 1307 C C . ILE A 1 153 ? 59.564 16.034 42.142 1.00 51.00 153 ILE A C 1
ATOM 1309 O O . ILE A 1 153 ? 59.501 15.553 43.271 1.00 51.00 153 ILE A O 1
ATOM 1313 N N . ILE A 1 154 ? 60.148 17.206 41.888 1.00 48.59 154 ILE A N 1
ATOM 1314 C CA . ILE A 1 154 ? 60.712 18.074 42.929 1.00 48.59 154 ILE A CA 1
ATOM 1315 C C . ILE A 1 154 ? 59.905 19.372 42.951 1.00 48.59 154 ILE A C 1
ATOM 1317 O O . ILE A 1 154 ? 59.957 20.163 42.011 1.00 48.59 154 ILE A O 1
ATOM 1321 N N . THR A 1 155 ? 59.159 19.596 44.031 1.00 48.69 155 THR A N 1
ATOM 1322 C CA . THR A 1 155 ? 58.437 20.850 44.283 1.00 48.69 155 THR A CA 1
ATOM 1323 C C . THR A 1 155 ? 59.335 21.867 44.986 1.00 48.69 155 THR A C 1
ATOM 1325 O O . THR A 1 155 ? 60.116 21.510 45.865 1.00 48.69 155 THR A O 1
ATOM 1328 N N . LEU A 1 156 ? 59.186 23.155 44.657 1.00 46.47 156 LEU A N 1
ATOM 1329 C CA . LEU A 1 156 ? 60.039 24.262 45.134 1.00 46.47 156 LEU A CA 1
ATOM 1330 C C . LEU A 1 156 ? 59.885 24.651 46.626 1.00 46.47 156 LEU A C 1
ATOM 1332 O O . LEU A 1 156 ? 60.328 25.717 47.046 1.00 46.47 156 LEU A O 1
ATOM 1336 N N . GLN A 1 157 ? 59.307 23.777 47.451 1.00 47.00 157 GLN A N 1
ATOM 1337 C CA . GLN A 1 157 ? 59.361 23.852 48.911 1.00 47.00 157 GLN A CA 1
ATOM 1338 C C . GLN A 1 157 ? 59.890 22.514 49.431 1.00 47.00 157 GLN A C 1
ATOM 1340 O O . GLN A 1 157 ? 59.245 21.482 49.263 1.00 47.00 157 GLN A O 1
ATOM 1345 N N . GLY A 1 158 ? 61.090 22.530 50.018 1.00 40.50 158 GLY A N 1
ATOM 1346 C CA . GLY A 1 158 ? 61.861 21.328 50.347 1.00 40.50 158 GLY A CA 1
ATOM 1347 C C . GLY A 1 158 ? 61.244 20.457 51.444 1.00 40.50 158 GLY A C 1
ATOM 1348 O O . GLY A 1 158 ? 61.636 20.551 52.606 1.00 40.50 158 GLY A O 1
ATOM 1349 N N . ARG A 1 159 ? 60.318 19.573 51.065 1.00 35.00 159 ARG A N 1
ATOM 1350 C CA . ARG A 1 159 ? 59.874 18.419 51.855 1.00 35.00 159 ARG A CA 1
ATOM 1351 C C . ARG A 1 159 ? 59.853 17.183 50.967 1.00 35.00 159 ARG A C 1
ATOM 1353 O O . ARG A 1 159 ? 59.097 17.129 50.003 1.00 35.00 159 ARG A O 1
ATOM 1360 N N . GLU A 1 160 ? 60.664 16.189 51.309 1.00 33.16 160 GLU A N 1
ATOM 1361 C CA . GLU A 1 160 ? 60.525 14.853 50.733 1.00 33.16 160 GLU A CA 1
ATOM 1362 C C . GLU A 1 160 ? 59.329 14.146 51.382 1.00 33.16 160 GLU A C 1
ATOM 1364 O O . GLU A 1 160 ? 59.180 14.154 52.605 1.00 33.16 160 GLU A O 1
ATOM 1369 N N . VAL A 1 161 ? 58.486 13.522 50.561 1.00 33.34 161 VAL A N 1
ATOM 1370 C CA . VAL A 1 161 ? 57.441 12.597 51.006 1.00 33.34 161 VAL A CA 1
ATOM 1371 C C . VAL A 1 161 ? 57.663 11.288 50.264 1.00 33.34 161 VAL A C 1
ATOM 1373 O O . VAL A 1 161 ? 57.433 11.205 49.061 1.00 33.34 161 VAL A O 1
ATOM 1376 N N . TYR A 1 162 ? 58.127 10.272 50.987 1.00 36.41 162 TYR A N 1
ATOM 1377 C CA . TYR A 1 162 ? 58.074 8.889 50.530 1.00 36.41 162 TYR A CA 1
ATOM 1378 C C . TYR A 1 162 ? 56.739 8.287 50.968 1.00 36.41 162 TYR A C 1
ATOM 1380 O O . TYR A 1 162 ? 56.395 8.343 52.149 1.00 36.41 162 TYR A O 1
ATOM 1388 N N . SER A 1 163 ? 56.022 7.664 50.037 1.00 30.58 163 SER A N 1
ATOM 1389 C CA . SER A 1 163 ? 54.991 6.677 50.349 1.00 30.58 163 SER A CA 1
ATOM 1390 C C . SER A 1 163 ? 55.315 5.369 49.631 1.00 30.58 163 SER A C 1
ATOM 1392 O O . SER A 1 163 ? 55.617 5.328 48.441 1.00 30.58 163 SER A O 1
ATOM 1394 N N . GLU A 1 164 ? 55.304 4.296 50.408 1.00 30.52 164 GLU A N 1
ATOM 1395 C CA . GLU A 1 164 ? 55.609 2.920 50.021 1.00 30.52 164 GLU A CA 1
ATOM 1396 C C . GLU A 1 164 ? 54.351 2.062 50.298 1.00 30.52 164 GLU A C 1
ATOM 1398 O O . GLU A 1 164 ? 53.412 2.569 50.910 1.00 30.52 164 GLU A O 1
ATOM 1403 N N . ILE A 1 165 ? 54.375 0.760 49.955 1.00 29.12 165 ILE A N 1
ATOM 1404 C CA . ILE A 1 165 ? 53.460 -0.298 50.468 1.00 29.12 165 ILE A CA 1
ATOM 1405 C C . ILE A 1 165 ? 52.025 -0.287 49.859 1.00 29.12 165 ILE A C 1
ATOM 1407 O O . ILE A 1 165 ? 51.360 0.737 49.834 1.00 29.12 165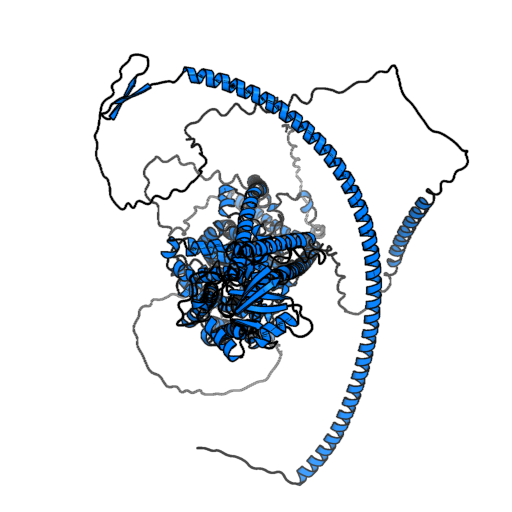 ILE A O 1
ATOM 1411 N N . LYS A 1 166 ? 51.436 -1.400 49.371 1.00 27.38 166 LYS A N 1
ATOM 1412 C CA . LYS A 1 166 ? 51.893 -2.804 49.189 1.00 27.38 166 LYS A CA 1
ATOM 1413 C C . LYS A 1 166 ? 51.051 -3.542 48.125 1.00 27.38 166 LYS A C 1
ATOM 1415 O O . LYS A 1 166 ? 49.937 -3.130 47.817 1.00 27.38 166 LYS A O 1
ATOM 1420 N N . LYS A 1 167 ? 51.552 -4.692 47.653 1.00 34.22 167 LYS A N 1
ATOM 1421 C CA . LYS A 1 167 ? 50.726 -5.769 47.072 1.00 34.22 167 LYS A CA 1
ATOM 1422 C C . LYS A 1 167 ? 50.080 -6.602 48.187 1.00 34.22 167 LYS A C 1
ATOM 1424 O O . LYS A 1 167 ? 50.729 -6.810 49.208 1.00 34.22 167 LYS A O 1
ATOM 1429 N N . ASP A 1 168 ? 48.851 -7.068 47.953 1.00 32.62 168 ASP A N 1
ATOM 1430 C CA . ASP A 1 168 ? 48.409 -8.478 48.052 1.00 32.62 168 ASP A CA 1
ATOM 1431 C C . ASP A 1 168 ? 46.904 -8.573 48.362 1.00 32.62 168 ASP A C 1
ATOM 1433 O O . ASP A 1 168 ? 46.462 -8.209 49.449 1.00 32.62 168 ASP A O 1
ATOM 1437 N N . ASN A 1 169 ? 46.118 -9.116 47.423 1.00 24.75 169 ASN A N 1
ATOM 1438 C CA . ASN A 1 169 ? 45.240 -10.264 47.687 1.00 24.75 169 ASN A CA 1
ATOM 1439 C C . ASN A 1 169 ? 44.611 -10.820 46.397 1.00 24.75 169 ASN A C 1
ATOM 1441 O O . ASN A 1 169 ? 44.439 -10.124 45.400 1.00 24.75 169 ASN A O 1
ATOM 1445 N N . ILE A 1 170 ? 44.330 -12.120 46.430 1.00 28.27 170 ILE A N 1
ATOM 1446 C CA . ILE A 1 170 ? 43.959 -12.980 45.297 1.00 28.27 170 ILE A CA 1
ATOM 1447 C C . ILE A 1 170 ? 42.449 -13.265 45.357 1.00 28.27 170 ILE A C 1
ATOM 1449 O O . ILE A 1 170 ? 41.942 -13.405 46.465 1.00 28.27 170 ILE A O 1
ATOM 1453 N N . ILE A 1 171 ? 41.760 -13.429 44.210 1.00 24.58 171 ILE A N 1
ATOM 1454 C CA . ILE A 1 171 ? 40.830 -14.554 43.904 1.00 24.58 171 ILE A CA 1
ATOM 1455 C C . ILE A 1 171 ? 40.072 -14.361 42.566 1.00 24.58 171 ILE A C 1
ATOM 1457 O O . ILE A 1 171 ? 39.391 -13.367 42.355 1.00 24.58 171 ILE A O 1
ATOM 1461 N N . LYS A 1 172 ? 40.166 -15.404 41.721 1.00 22.86 172 LYS A N 1
ATOM 1462 C CA . LYS A 1 172 ? 39.307 -15.815 40.584 1.00 22.86 172 LYS A CA 1
ATOM 1463 C C . LYS A 1 172 ? 39.075 -14.865 39.395 1.00 22.86 172 LYS A C 1
ATOM 1465 O O . LYS A 1 172 ? 38.106 -14.120 39.324 1.00 22.86 172 LYS A O 1
ATOM 1470 N N . VAL A 1 173 ? 39.890 -15.111 38.368 1.00 25.34 173 VAL A N 1
ATOM 1471 C CA . VAL A 1 173 ? 39.459 -15.149 36.959 1.00 25.34 173 VAL A CA 1
ATOM 1472 C C . VAL A 1 173 ? 38.487 -16.324 36.757 1.00 25.34 173 VAL A C 1
ATOM 1474 O O . VAL A 1 173 ? 38.712 -17.391 37.333 1.00 25.34 173 VAL A O 1
ATOM 1477 N N . ASP A 1 174 ? 37.474 -16.157 35.905 1.00 24.84 174 ASP A N 1
ATOM 1478 C CA . ASP A 1 174 ? 36.930 -17.258 35.098 1.00 24.84 174 ASP A CA 1
ATOM 1479 C C . ASP A 1 174 ? 37.015 -16.860 33.618 1.00 24.84 174 ASP A C 1
ATOM 1481 O O . ASP A 1 174 ? 36.785 -15.705 33.251 1.00 24.84 174 ASP A O 1
ATOM 1485 N N . ASP A 1 175 ? 37.434 -17.808 32.791 1.00 31.70 175 ASP A N 1
ATOM 1486 C CA . ASP A 1 175 ? 37.908 -17.597 31.427 1.00 31.70 175 ASP A CA 1
ATOM 1487 C C . ASP A 1 175 ? 36.854 -18.075 30.425 1.00 31.70 175 ASP A C 1
ATOM 1489 O O . ASP A 1 175 ? 36.499 -19.260 30.425 1.00 31.70 175 ASP A O 1
ATOM 1493 N N . LYS A 1 176 ? 36.442 -17.212 29.483 1.00 27.81 176 LYS A N 1
ATOM 1494 C CA . LYS A 1 176 ? 36.111 -17.663 28.117 1.00 27.81 176 LYS A CA 1
ATOM 1495 C C . LYS A 1 176 ? 35.996 -16.537 27.087 1.00 27.81 176 LYS A C 1
ATOM 1497 O O . LYS A 1 176 ? 35.089 -15.718 27.131 1.00 27.81 176 LYS A O 1
ATOM 1502 N N . ARG A 1 177 ? 36.816 -16.700 26.039 1.00 30.53 177 ARG A N 1
ATOM 1503 C CA . ARG A 1 177 ? 36.696 -16.129 24.682 1.00 30.53 177 ARG A CA 1
ATOM 1504 C C . ARG A 1 177 ? 36.968 -14.629 24.563 1.00 30.53 177 ARG A C 1
ATOM 1506 O O . ARG A 1 177 ? 36.058 -13.816 24.450 1.00 30.53 177 ARG A O 1
ATOM 1513 N N . GLY A 1 178 ? 38.245 -14.295 24.402 1.00 25.44 178 GLY A N 1
ATOM 1514 C CA . GLY A 1 178 ? 38.598 -13.142 23.579 1.00 25.44 178 GLY A CA 1
ATOM 1515 C C . GLY A 1 178 ? 38.387 -13.445 22.090 1.00 25.44 178 GLY A C 1
ATOM 1516 O O . GLY A 1 178 ? 38.497 -14.596 21.677 1.00 25.44 178 GLY A O 1
ATOM 1517 N N . TYR A 1 179 ? 38.152 -12.402 21.297 1.00 26.88 179 TYR A N 1
ATOM 1518 C CA . TYR A 1 179 ? 38.918 -12.148 20.074 1.00 26.88 179 TYR A CA 1
ATOM 1519 C C . TYR A 1 179 ? 39.053 -10.635 19.889 1.00 26.88 179 TYR A C 1
ATOM 1521 O O . TYR A 1 179 ? 38.157 -9.861 20.216 1.00 26.88 179 TYR A O 1
ATOM 1529 N N . MET A 1 180 ? 40.222 -10.228 19.409 1.00 24.03 180 MET A N 1
ATOM 1530 C CA . MET A 1 180 ? 40.619 -8.843 19.190 1.00 24.03 180 MET A CA 1
ATOM 1531 C C . MET A 1 180 ? 40.160 -8.398 17.801 1.00 24.03 180 MET A C 1
ATOM 1533 O O . MET A 1 180 ? 40.504 -9.053 16.819 1.00 24.03 180 MET A O 1
ATOM 1537 N N . LEU A 1 181 ? 39.447 -7.275 17.694 1.00 23.25 181 LEU A N 1
ATOM 1538 C CA . LEU A 1 181 ? 39.269 -6.601 16.407 1.00 23.25 181 LEU A CA 1
ATOM 1539 C C . LEU A 1 181 ? 39.148 -5.089 16.605 1.00 23.25 181 LEU A C 1
ATOM 1541 O O . LEU A 1 181 ? 38.212 -4.592 17.226 1.00 23.25 181 LEU A O 1
ATOM 1545 N N . ILE A 1 182 ? 40.152 -4.372 16.103 1.00 26.38 182 ILE A N 1
ATOM 1546 C CA . ILE A 1 182 ? 40.236 -2.913 16.125 1.00 26.38 182 ILE A CA 1
ATOM 1547 C C . ILE A 1 182 ? 39.632 -2.397 14.819 1.00 26.38 182 ILE A C 1
ATOM 1549 O O . ILE A 1 182 ? 40.245 -2.559 13.771 1.00 26.38 182 ILE A O 1
ATOM 1553 N N . MET A 1 183 ? 38.480 -1.733 14.899 1.00 24.98 183 MET A N 1
ATOM 1554 C CA . MET A 1 183 ? 38.039 -0.703 13.951 1.00 24.98 183 MET A CA 1
ATOM 1555 C C . MET A 1 183 ? 37.275 0.344 14.764 1.00 24.98 183 MET A C 1
ATOM 1557 O O . MET A 1 183 ? 36.314 0.011 15.452 1.00 24.98 183 MET A O 1
ATOM 1561 N N . GLY A 1 184 ? 37.750 1.590 14.764 1.00 25.28 184 GLY A N 1
ATOM 1562 C CA . GLY A 1 184 ? 37.196 2.642 15.618 1.00 25.28 184 GLY A CA 1
ATOM 1563 C C . GLY A 1 184 ? 35.934 3.275 15.034 1.00 25.28 184 GLY A C 1
ATOM 1564 O O . GLY A 1 184 ? 35.961 3.765 13.908 1.00 25.28 184 GLY A O 1
ATOM 1565 N N . GLU A 1 185 ? 34.860 3.344 15.822 1.00 24.84 185 GLU A N 1
ATOM 1566 C CA . GLU A 1 185 ? 33.748 4.261 15.559 1.00 24.84 185 GLU A CA 1
ATOM 1567 C C . GLU A 1 185 ? 34.011 5.616 16.226 1.00 24.84 185 GLU A C 1
ATOM 1569 O O . GLU A 1 185 ? 34.230 5.703 17.435 1.00 24.84 185 GLU A O 1
ATOM 1574 N N . TRP A 1 186 ? 33.915 6.694 15.448 1.00 28.53 186 TRP A N 1
ATOM 1575 C CA . TRP A 1 186 ? 33.760 8.045 15.983 1.00 28.53 186 TRP A CA 1
ATOM 1576 C C . TRP A 1 186 ? 32.315 8.215 16.478 1.00 28.53 186 TRP A C 1
ATOM 1578 O O . TRP A 1 186 ? 31.404 8.465 15.689 1.00 28.53 186 TRP A O 1
ATOM 1588 N N . LYS A 1 187 ? 32.097 8.081 17.789 1.00 27.66 187 LYS A N 1
ATOM 1589 C CA . LYS A 1 187 ? 30.852 8.496 18.450 1.00 27.66 187 LYS A CA 1
ATOM 1590 C C . LYS A 1 187 ? 31.092 9.772 19.242 1.00 27.66 187 LYS A C 1
ATOM 1592 O O . LYS A 1 187 ? 31.756 9.763 20.273 1.00 27.66 187 LYS A O 1
ATOM 1597 N N . SER A 1 188 ? 30.521 10.871 18.760 1.00 33.28 188 SER A N 1
ATOM 1598 C CA . SER A 1 188 ? 30.390 12.109 19.524 1.00 33.28 188 SER A CA 1
ATOM 1599 C C . SER A 1 188 ? 29.212 11.983 20.495 1.00 33.28 188 SER A C 1
ATOM 1601 O O . SER A 1 188 ? 28.084 12.356 20.163 1.00 33.28 188 SER A O 1
ATOM 1603 N N . GLU A 1 189 ? 29.458 11.436 21.683 1.00 25.64 189 GLU A N 1
ATOM 1604 C CA . GLU A 1 189 ? 28.505 11.520 22.793 1.00 25.64 189 GLU A CA 1
ATOM 1605 C C . GLU A 1 189 ? 28.602 12.907 23.456 1.00 25.64 189 GLU A C 1
ATOM 1607 O O . GLU A 1 189 ? 29.697 13.318 23.850 1.00 25.64 189 GLU A O 1
ATOM 1612 N N . PRO A 1 190 ? 27.495 13.659 23.597 1.00 32.62 190 PRO A N 1
ATOM 1613 C CA . PRO A 1 190 ? 27.473 14.831 24.458 1.00 32.62 190 PRO A CA 1
ATOM 1614 C C . PRO A 1 190 ? 27.433 14.383 25.925 1.00 32.62 190 PRO A C 1
ATOM 1616 O O . PRO A 1 190 ? 26.589 13.581 26.319 1.00 32.62 190 PRO A O 1
ATOM 1619 N N . ILE A 1 191 ? 28.336 14.931 26.737 1.00 24.97 191 ILE A N 1
ATOM 1620 C CA . ILE A 1 191 ? 28.465 14.616 28.164 1.00 24.97 191 ILE A CA 1
ATOM 1621 C C . ILE A 1 191 ? 27.193 15.044 28.913 1.00 24.97 191 ILE A C 1
ATOM 1623 O O . ILE A 1 191 ? 26.997 16.226 29.203 1.00 24.97 191 ILE A O 1
ATOM 1627 N N . THR A 1 192 ? 26.349 14.083 29.286 1.00 28.34 192 THR A N 1
ATOM 1628 C CA . THR A 1 192 ? 25.317 14.275 30.309 1.00 28.34 192 THR A CA 1
ATOM 1629 C C . THR A 1 192 ? 25.944 14.160 31.696 1.00 28.34 192 THR A C 1
ATOM 1631 O O . THR A 1 192 ? 26.355 13.088 32.136 1.00 28.34 192 THR A O 1
ATOM 1634 N N . LEU A 1 193 ? 26.009 15.287 32.408 1.00 26.78 193 LEU A N 1
ATOM 1635 C CA . LEU A 1 193 ? 26.434 15.336 33.806 1.00 26.78 193 LEU A CA 1
ATOM 1636 C C . LEU A 1 193 ? 25.476 14.524 34.688 1.00 26.78 193 LEU A C 1
ATOM 1638 O O . LEU A 1 193 ? 24.322 14.894 34.898 1.00 26.78 193 LEU A O 1
ATOM 1642 N N . GLN A 1 194 ? 25.984 13.421 35.229 1.00 29.39 194 GLN A N 1
ATOM 1643 C CA . GLN A 1 194 ? 25.256 12.533 36.127 1.00 29.39 194 GLN A CA 1
ATOM 1644 C C . GLN A 1 194 ? 25.208 13.148 37.537 1.00 29.39 194 GLN A C 1
ATOM 1646 O O . GLN A 1 194 ? 26.136 12.987 38.331 1.00 29.39 194 GLN A O 1
ATOM 1651 N N . ARG A 1 195 ? 24.136 13.883 37.859 1.00 27.47 195 ARG A N 1
ATOM 1652 C CA . ARG A 1 195 ? 23.910 14.406 39.216 1.00 27.47 195 ARG A CA 1
ATOM 1653 C C . ARG A 1 195 ? 23.260 13.312 40.067 1.00 27.47 195 ARG A C 1
ATOM 1655 O O . ARG A 1 195 ? 22.125 12.927 39.803 1.00 27.47 195 ARG A O 1
ATOM 1662 N N . ARG A 1 196 ? 23.980 12.801 41.072 1.00 26.97 196 ARG A N 1
ATOM 1663 C CA . ARG A 1 196 ? 23.373 11.974 42.127 1.00 26.97 196 ARG A CA 1
ATOM 1664 C C . ARG A 1 196 ? 22.362 12.823 42.899 1.00 26.97 196 ARG A C 1
ATOM 1666 O O . ARG A 1 196 ? 22.682 13.953 43.260 1.00 26.97 196 ARG A O 1
ATOM 1673 N N . GLN A 1 197 ? 21.187 12.261 43.155 1.00 33.31 197 GLN A N 1
ATOM 1674 C CA . GLN A 1 197 ? 20.359 12.673 44.284 1.00 33.31 197 GLN A CA 1
ATOM 1675 C C . GLN A 1 197 ? 20.973 12.086 45.556 1.00 33.31 197 GLN A C 1
ATOM 1677 O O . GLN A 1 197 ? 21.387 10.932 45.524 1.00 33.31 197 GLN A O 1
ATOM 1682 N N . ASP A 1 198 ? 21.021 12.884 46.618 1.00 32.16 198 ASP A N 1
ATOM 1683 C CA . ASP A 1 198 ? 20.881 12.475 48.020 1.00 32.16 198 ASP A CA 1
ATOM 1684 C C . ASP A 1 198 ? 20.631 13.757 48.846 1.00 32.16 198 ASP A C 1
ATOM 1686 O O . ASP A 1 198 ? 21.372 14.728 48.693 1.00 32.16 198 ASP A O 1
ATOM 1690 N N . ASN A 1 199 ? 19.617 13.710 49.719 1.00 29.52 199 ASN A N 1
ATOM 1691 C CA . ASN A 1 199 ? 19.281 14.636 50.821 1.00 29.52 199 ASN A CA 1
ATOM 1692 C C . ASN A 1 199 ? 18.811 16.077 50.499 1.00 29.52 199 ASN A C 1
ATOM 1694 O O . ASN A 1 199 ? 19.610 16.958 50.197 1.00 29.52 199 ASN A O 1
ATOM 1698 N N . ASP A 1 200 ? 17.491 16.262 50.622 1.00 36.19 200 ASP A N 1
ATOM 1699 C CA . ASP A 1 200 ? 16.740 17.187 51.503 1.00 36.19 200 ASP A CA 1
ATOM 1700 C C . ASP A 1 200 ? 17.241 18.609 51.878 1.00 36.19 200 ASP A C 1
ATOM 1702 O O . ASP A 1 200 ? 18.412 18.855 52.157 1.00 36.19 200 ASP A O 1
ATOM 1706 N N . ASP A 1 201 ? 16.218 19.464 52.048 1.00 36.62 201 ASP A N 1
ATOM 1707 C CA . ASP A 1 201 ? 16.122 20.798 52.676 1.00 36.62 201 ASP A CA 1
ATOM 1708 C C . ASP A 1 201 ? 16.437 22.083 51.857 1.00 36.62 201 ASP A C 1
ATOM 1710 O O . ASP A 1 201 ? 17.403 22.185 51.106 1.00 36.62 201 ASP A O 1
ATOM 1714 N N . ASP A 1 202 ? 15.566 23.086 52.083 1.00 37.19 202 ASP A N 1
ATOM 1715 C CA . ASP A 1 202 ? 15.562 24.500 51.641 1.00 37.19 202 ASP A CA 1
ATOM 1716 C C . ASP A 1 202 ? 15.330 24.869 50.150 1.00 37.19 202 ASP A C 1
ATOM 1718 O O . ASP A 1 202 ? 16.179 25.472 49.495 1.00 37.19 202 ASP A O 1
ATOM 1722 N N . ASP A 1 203 ? 14.084 24.705 49.673 1.00 32.72 203 ASP A N 1
ATOM 1723 C CA . ASP A 1 203 ? 13.531 25.452 48.519 1.00 32.72 203 ASP A CA 1
ATOM 1724 C C . ASP A 1 203 ? 12.622 26.608 48.988 1.00 32.72 203 ASP A C 1
ATOM 1726 O O . ASP A 1 203 ? 11.399 26.465 49.097 1.00 32.72 203 ASP A O 1
ATOM 1730 N N . ASN A 1 204 ? 13.207 27.778 49.284 1.00 42.78 204 ASN A N 1
ATOM 1731 C CA . ASN A 1 204 ? 12.439 29.015 49.492 1.00 42.78 204 ASN A CA 1
ATOM 1732 C C . ASN A 1 204 ? 13.288 30.303 49.350 1.00 42.78 204 ASN A C 1
ATOM 1734 O O . ASN A 1 204 ? 13.478 31.001 50.337 1.00 42.78 204 ASN A O 1
ATOM 1738 N N . ILE A 1 205 ? 13.803 30.617 48.148 1.00 40.03 205 ILE A N 1
ATOM 1739 C CA . ILE A 1 205 ? 14.250 31.957 47.669 1.00 40.03 205 ILE A CA 1
ATOM 1740 C C . ILE A 1 205 ? 14.439 31.869 46.134 1.00 40.03 205 ILE A C 1
ATOM 1742 O O . ILE A 1 205 ? 15.528 31.595 45.655 1.00 40.03 205 ILE A O 1
ATOM 1746 N N . GLU A 1 206 ? 13.384 32.110 45.342 1.00 38.16 206 GLU A N 1
ATOM 1747 C CA . GLU A 1 206 ? 13.551 32.567 43.936 1.00 38.16 206 GLU A CA 1
ATOM 1748 C C . GLU A 1 206 ? 12.317 33.282 43.331 1.00 38.16 206 GLU A C 1
ATOM 1750 O O . GLU A 1 206 ? 12.453 34.045 42.375 1.00 38.16 206 GLU A O 1
ATOM 1755 N N . ASP A 1 207 ? 11.130 33.179 43.944 1.00 40.50 207 ASP A N 1
ATOM 1756 C CA . ASP A 1 207 ? 9.896 33.821 43.440 1.00 40.50 207 ASP A CA 1
ATOM 1757 C C . ASP A 1 207 ? 9.752 35.339 43.734 1.00 40.50 207 ASP A C 1
ATOM 1759 O O . ASP A 1 207 ? 8.901 36.014 43.146 1.00 40.50 207 ASP A O 1
ATOM 1763 N N . ASP A 1 208 ? 10.574 35.922 44.618 1.00 37.94 208 ASP A N 1
ATOM 1764 C CA . ASP A 1 208 ? 10.481 37.354 44.983 1.00 37.94 208 ASP A CA 1
ATOM 1765 C C . ASP A 1 208 ? 11.314 38.285 44.073 1.00 37.94 208 ASP A C 1
ATOM 1767 O O . ASP A 1 208 ? 11.100 39.500 44.052 1.00 37.94 208 ASP A O 1
ATOM 1771 N N . TYR A 1 209 ? 12.240 37.743 43.270 1.00 38.94 209 TYR A N 1
ATOM 1772 C CA . TYR A 1 209 ? 13.119 38.566 42.423 1.00 38.94 209 TYR A CA 1
ATOM 1773 C C . TYR A 1 209 ? 12.473 38.941 41.078 1.00 38.94 209 TYR A C 1
ATOM 1775 O O . TYR A 1 209 ? 12.578 40.082 40.624 1.00 38.94 209 TYR A O 1
ATOM 1783 N N . ILE A 1 210 ? 11.716 38.023 40.466 1.00 42.62 210 ILE A N 1
ATOM 1784 C CA . ILE A 1 210 ? 11.066 38.251 39.161 1.00 42.62 210 ILE A CA 1
ATOM 1785 C C . ILE A 1 210 ? 9.815 39.147 39.285 1.00 42.62 210 ILE A C 1
ATOM 1787 O O . ILE A 1 210 ? 9.470 39.863 38.341 1.00 42.62 210 ILE A O 1
ATOM 1791 N N . LYS A 1 211 ? 9.176 39.211 40.463 1.00 40.25 211 LYS A N 1
ATOM 1792 C CA . LYS A 1 211 ? 8.043 40.124 40.721 1.00 40.25 211 LYS A CA 1
ATOM 1793 C C . LYS A 1 211 ? 8.434 41.600 40.868 1.00 40.25 211 LYS A C 1
ATOM 1795 O O . LYS A 1 211 ? 7.579 42.454 40.649 1.00 40.25 211 LYS A O 1
ATOM 1800 N N . LYS A 1 212 ? 9.694 41.926 41.182 1.00 40.88 212 LYS A N 1
ATOM 1801 C CA . LYS A 1 212 ? 10.148 43.322 41.371 1.00 40.88 212 LYS A CA 1
ATOM 1802 C C . LYS A 1 212 ? 10.597 44.030 40.090 1.00 40.88 212 LYS A C 1
ATOM 1804 O O . LYS A 1 212 ? 10.604 45.254 40.059 1.00 40.88 212 LYS A O 1
ATOM 1809 N N . ILE A 1 213 ? 10.901 43.293 39.019 1.00 41.31 213 ILE A N 1
ATOM 1810 C CA . ILE A 1 213 ? 11.368 43.882 37.748 1.00 41.31 213 ILE A CA 1
ATOM 1811 C C . ILE A 1 213 ? 10.201 44.357 36.855 1.00 41.31 213 ILE A C 1
ATOM 1813 O O . ILE A 1 213 ? 10.373 45.272 36.059 1.00 41.31 213 ILE A O 1
ATOM 1817 N N . LYS A 1 214 ? 8.981 43.827 37.030 1.00 39.25 214 LYS A N 1
ATOM 1818 C CA . LYS A 1 214 ? 7.787 44.227 36.248 1.00 39.25 214 LYS A CA 1
ATOM 1819 C C . LYS A 1 214 ? 6.965 45.381 36.849 1.00 39.25 214 LYS A C 1
ATOM 1821 O O . LYS A 1 214 ? 5.841 45.607 36.415 1.00 39.25 214 LYS A O 1
ATOM 1826 N N . ALA A 1 215 ? 7.503 46.100 37.836 1.00 40.38 215 ALA A N 1
ATOM 1827 C CA . ALA A 1 215 ? 6.801 47.171 38.557 1.00 40.38 215 ALA A CA 1
ATOM 1828 C C . ALA A 1 215 ? 7.437 48.571 38.398 1.00 40.38 215 ALA A C 1
ATOM 1830 O O . ALA A 1 215 ? 7.067 49.489 39.124 1.00 40.38 215 ALA A O 1
ATOM 1831 N N . ILE A 1 216 ? 8.404 48.733 37.486 1.00 37.88 216 ILE A N 1
ATOM 1832 C CA . ILE A 1 216 ? 9.151 49.993 37.282 1.00 37.88 216 ILE A CA 1
ATOM 1833 C C . ILE A 1 216 ? 8.835 50.656 35.924 1.00 37.88 216 ILE A C 1
ATOM 1835 O O . ILE A 1 216 ? 9.096 51.839 35.747 1.00 37.88 216 ILE A O 1
ATOM 1839 N N . ASP A 1 217 ? 8.173 49.947 35.006 1.00 35.84 217 ASP A N 1
ATOM 1840 C CA . ASP A 1 217 ? 7.933 50.389 33.619 1.00 35.84 217 ASP A CA 1
ATOM 1841 C C . ASP A 1 217 ? 6.560 51.073 33.400 1.00 35.84 217 ASP A C 1
ATOM 1843 O O . ASP A 1 217 ? 6.081 51.184 32.276 1.00 35.84 217 ASP A O 1
ATOM 1847 N N . SER A 1 218 ? 5.881 51.504 34.475 1.00 35.22 218 SER A N 1
ATOM 1848 C CA . SER A 1 218 ? 4.557 52.161 34.410 1.00 35.22 218 SER A CA 1
ATOM 1849 C C . SER A 1 218 ? 4.493 53.521 35.116 1.00 35.22 218 SER A C 1
ATOM 1851 O O . SER A 1 218 ? 3.415 53.961 35.518 1.00 35.22 218 SER A O 1
ATOM 1853 N N . ILE A 1 219 ? 5.641 54.167 35.326 1.00 38.62 219 ILE A N 1
ATOM 1854 C CA . ILE A 1 219 ? 5.732 55.524 35.874 1.00 38.62 219 ILE A CA 1
ATOM 1855 C C . ILE A 1 219 ? 6.805 56.272 35.082 1.00 38.62 219 ILE A C 1
ATOM 1857 O O . ILE A 1 219 ? 7.962 56.229 35.474 1.00 38.62 219 ILE A O 1
ATOM 1861 N N . PHE A 1 220 ? 6.424 56.914 33.972 1.00 31.75 220 PHE A N 1
ATOM 1862 C CA . PHE A 1 220 ? 6.876 58.258 33.572 1.00 31.75 220 PHE A CA 1
ATOM 1863 C C . PHE A 1 220 ? 6.258 58.682 32.222 1.00 31.75 220 PHE A C 1
ATOM 1865 O O . PHE A 1 220 ? 6.410 57.980 31.226 1.00 31.75 220 PHE A O 1
ATOM 1872 N N . ASN A 1 221 ? 5.686 59.895 32.226 1.00 30.16 221 ASN A N 1
ATOM 1873 C CA . ASN A 1 221 ? 5.381 60.799 31.100 1.00 30.16 221 ASN A CA 1
ATOM 1874 C C . ASN A 1 221 ? 3.963 60.775 30.491 1.00 30.16 221 ASN A C 1
ATOM 1876 O O . ASN A 1 221 ? 3.681 60.014 29.571 1.00 30.16 221 ASN A O 1
ATOM 1880 N N . ASP A 1 222 ? 3.167 61.753 30.934 1.00 31.56 222 ASP A N 1
ATOM 1881 C CA . ASP A 1 222 ? 2.172 62.506 30.156 1.00 31.56 222 ASP A CA 1
ATOM 1882 C C . ASP A 1 222 ? 2.510 64.016 30.305 1.00 31.56 222 ASP A C 1
ATOM 1884 O O . ASP A 1 222 ? 3.071 64.391 31.337 1.00 31.56 222 ASP A O 1
ATOM 1888 N N . GLU A 1 223 ? 2.141 64.839 29.303 1.00 34.00 223 GLU A N 1
ATOM 1889 C CA . GLU A 1 223 ? 2.091 66.335 29.294 1.00 34.00 223 GLU A CA 1
ATOM 1890 C C . GLU A 1 223 ? 3.461 67.100 29.384 1.00 34.00 223 GLU A C 1
ATOM 1892 O O . GLU A 1 223 ? 4.422 66.608 29.969 1.00 34.00 223 GLU A O 1
ATOM 1897 N N . GLU A 1 224 ? 3.709 68.287 28.784 1.00 31.62 224 GLU A N 1
ATOM 1898 C CA . GLU A 1 224 ? 2.870 69.283 28.069 1.00 31.62 224 GLU A CA 1
ATOM 1899 C C . GLU A 1 224 ? 3.708 70.248 27.146 1.00 31.62 224 GLU A C 1
ATOM 1901 O O . GLU A 1 224 ? 4.864 70.527 27.450 1.00 31.62 224 GLU A O 1
ATOM 1906 N N . GLU A 1 225 ? 3.092 70.741 26.051 1.00 33.94 225 GLU A N 1
ATOM 1907 C CA . GLU A 1 225 ? 3.220 72.007 25.243 1.00 33.94 225 GLU A CA 1
ATOM 1908 C C . GLU A 1 225 ? 4.539 72.774 24.837 1.00 33.94 225 GLU A C 1
ATOM 1910 O O . GLU A 1 225 ? 5.651 72.525 25.291 1.00 33.94 225 GLU A O 1
ATOM 1915 N N . GLU A 1 226 ? 4.377 73.694 23.851 1.00 36.62 226 GLU A N 1
ATOM 1916 C CA . GLU A 1 226 ? 5.377 74.419 23.005 1.00 36.62 226 GLU A CA 1
ATOM 1917 C C . GLU A 1 226 ? 6.001 75.716 23.619 1.00 36.62 226 GLU A C 1
ATOM 1919 O O . GLU A 1 226 ? 5.577 76.131 24.701 1.00 36.62 226 GLU A O 1
ATOM 1924 N N . PRO A 1 227 ? 6.981 76.416 22.961 1.00 42.25 227 PRO A N 1
ATOM 1925 C CA . PRO A 1 227 ? 6.622 77.506 22.008 1.00 42.25 227 PRO A CA 1
ATOM 1926 C C . PRO A 1 227 ? 7.617 77.908 20.859 1.00 42.25 227 PRO A C 1
ATOM 1928 O O . PRO A 1 227 ? 8.808 77.619 20.878 1.00 42.25 227 PRO A O 1
ATOM 1931 N N . GLU A 1 228 ? 7.061 78.662 19.893 1.00 31.91 228 GLU A N 1
ATOM 1932 C CA . GLU A 1 228 ? 7.561 79.631 18.865 1.00 31.91 228 GLU A CA 1
ATOM 1933 C C . GLU A 1 228 ? 9.063 80.010 18.587 1.00 31.91 228 GLU A C 1
ATOM 1935 O O . GLU A 1 228 ? 9.801 80.365 19.499 1.00 31.91 228 GLU A O 1
ATOM 1940 N N . LYS A 1 229 ? 9.356 80.236 17.270 1.00 30.48 229 LYS A N 1
ATOM 1941 C CA . LYS A 1 229 ? 10.239 81.279 16.610 1.00 30.48 229 LYS A CA 1
ATOM 1942 C C . LYS A 1 229 ? 11.785 81.227 16.825 1.00 30.48 229 LYS A C 1
ATOM 1944 O O . LYS A 1 229 ? 12.244 80.605 17.766 1.00 30.48 229 LYS A O 1
ATOM 1949 N N . GLU A 1 230 ? 12.694 81.800 16.001 1.00 30.11 230 GLU A N 1
ATOM 1950 C CA . GLU A 1 230 ? 12.689 82.689 14.797 1.00 30.11 230 GLU A CA 1
ATOM 1951 C C . GLU A 1 230 ? 14.057 82.608 14.023 1.00 30.11 230 GLU A C 1
ATOM 1953 O O . GLU A 1 230 ? 15.046 82.259 14.654 1.00 30.11 230 GLU A O 1
ATOM 1958 N N . GLU A 1 231 ? 14.111 82.983 12.718 1.00 34.94 231 GLU A N 1
ATOM 1959 C CA . GLU A 1 231 ? 15.265 83.517 11.896 1.00 34.94 231 GLU A CA 1
ATOM 1960 C C . GLU A 1 231 ? 16.672 82.804 11.855 1.00 34.94 231 GLU A C 1
ATOM 1962 O O . GLU A 1 231 ? 16.992 81.972 12.689 1.00 34.94 231 GLU A O 1
ATOM 1967 N N . GLU A 1 232 ? 17.623 82.983 10.904 1.00 33.16 232 GLU A N 1
ATOM 1968 C CA . GLU A 1 232 ? 17.763 83.749 9.638 1.00 33.16 232 GLU A CA 1
ATOM 1969 C C . GLU A 1 232 ? 18.793 83.071 8.654 1.00 33.16 232 GLU A C 1
ATOM 1971 O O . GLU A 1 232 ? 19.874 82.657 9.063 1.00 33.16 232 GLU A O 1
ATOM 1976 N N . ASP A 1 233 ? 18.465 83.016 7.348 1.00 34.88 233 ASP A N 1
ATOM 1977 C CA . ASP A 1 233 ? 19.237 83.447 6.140 1.00 34.88 233 ASP A CA 1
ATOM 1978 C C . ASP A 1 233 ? 20.729 83.047 5.834 1.00 34.88 233 ASP A C 1
ATOM 1980 O O . ASP A 1 233 ? 21.642 83.377 6.590 1.00 34.88 233 ASP A O 1
ATOM 1984 N N . LYS A 1 234 ? 21.004 82.512 4.606 1.00 31.14 234 LYS A N 1
ATOM 1985 C CA . LYS A 1 234 ? 21.876 83.106 3.521 1.00 31.14 234 LYS A CA 1
ATOM 1986 C C . LYS A 1 234 ? 22.364 82.152 2.386 1.00 31.14 234 LYS A C 1
ATOM 1988 O O . LYS A 1 234 ? 23.238 81.329 2.613 1.00 31.14 234 LYS A O 1
ATOM 1993 N N . ARG A 1 235 ? 21.961 82.475 1.130 1.00 32.19 235 ARG A N 1
ATOM 1994 C CA . ARG A 1 235 ? 22.669 82.347 -0.200 1.00 32.19 235 ARG A CA 1
ATOM 1995 C C . ARG A 1 235 ? 23.078 80.933 -0.714 1.00 32.19 235 ARG A C 1
ATOM 1997 O O . ARG A 1 235 ? 23.685 80.173 0.016 1.00 32.19 235 ARG A O 1
ATOM 2004 N N . GLY A 1 236 ? 22.890 80.506 -1.981 1.00 27.73 236 GLY A N 1
ATOM 2005 C CA . GLY A 1 236 ? 22.392 81.117 -3.245 1.00 27.73 236 GLY A CA 1
ATOM 2006 C C . GLY A 1 236 ? 23.460 81.104 -4.375 1.00 27.73 236 GLY A C 1
ATOM 2007 O O . GLY A 1 236 ? 24.607 81.407 -4.072 1.00 27.73 236 GLY A O 1
ATOM 2008 N N . GLY A 1 237 ? 23.220 80.814 -5.673 1.00 28.69 237 GLY A N 1
ATOM 2009 C CA . GLY A 1 237 ? 22.015 80.453 -6.465 1.00 28.69 237 GLY A CA 1
ATOM 2010 C C . GLY A 1 237 ? 22.258 80.583 -8.007 1.00 28.69 237 GLY A C 1
ATOM 2011 O O . GLY A 1 237 ? 23.367 80.940 -8.390 1.00 28.69 237 GLY A O 1
ATOM 2012 N N . LEU A 1 238 ? 21.215 80.402 -8.856 1.00 33.50 238 LEU A N 1
ATOM 2013 C CA . LEU A 1 238 ? 21.113 80.712 -10.327 1.00 33.50 238 LEU A CA 1
ATOM 2014 C C . LEU A 1 238 ? 21.887 79.831 -11.364 1.00 33.50 238 LEU A C 1
ATOM 2016 O O . LEU A 1 238 ? 22.851 79.182 -10.967 1.00 33.50 238 LEU A O 1
ATOM 2020 N N . PRO A 1 239 ? 21.550 79.837 -12.697 1.00 53.62 239 PRO A N 1
ATOM 2021 C CA . PRO A 1 239 ? 20.403 80.460 -13.419 1.00 53.62 239 PRO A CA 1
ATOM 2022 C C . PRO A 1 239 ? 19.665 79.631 -14.532 1.00 53.62 239 PRO A C 1
ATOM 2024 O O . PRO A 1 239 ? 20.304 78.924 -15.297 1.00 53.62 239 PRO A O 1
ATOM 2027 N N . SER A 1 240 ? 18.359 79.938 -14.718 1.00 30.14 240 SER A N 1
ATOM 2028 C CA . SER A 1 240 ? 17.592 80.134 -15.998 1.00 30.14 240 SER A CA 1
ATOM 2029 C C . SER A 1 240 ? 17.423 78.961 -17.020 1.00 30.14 240 SER A C 1
ATOM 2031 O O . SER A 1 240 ? 18.223 78.032 -16.993 1.00 30.14 240 SER A O 1
ATOM 2033 N N . PRO A 1 241 ? 16.359 78.908 -17.883 1.00 47.56 241 PRO A N 1
ATOM 2034 C CA . PRO A 1 241 ? 15.793 79.998 -18.709 1.00 47.56 241 PRO A CA 1
ATOM 2035 C C . PRO A 1 241 ? 14.246 80.177 -18.681 1.00 47.56 241 PRO A C 1
ATOM 2037 O O . PRO A 1 241 ? 13.521 79.463 -17.995 1.00 47.56 241 PRO A O 1
ATOM 2040 N N . SER A 1 242 ? 13.740 81.159 -19.444 1.00 33.38 242 SER A N 1
ATOM 2041 C CA . SER A 1 242 ? 12.318 81.524 -19.667 1.00 33.38 242 SER A CA 1
ATOM 2042 C C . SER A 1 242 ? 12.213 82.476 -20.892 1.00 33.38 242 SER A C 1
ATOM 2044 O O . SER A 1 242 ? 13.277 82.871 -21.381 1.00 33.38 242 SER A O 1
ATOM 2046 N N . PRO A 1 243 ? 11.040 82.980 -21.364 1.00 62.72 243 PRO A N 1
ATOM 2047 C CA . PRO A 1 243 ? 9.629 82.514 -21.410 1.00 62.72 243 PRO A CA 1
ATOM 2048 C C . PRO A 1 243 ? 9.132 82.531 -22.912 1.00 62.72 243 PRO A C 1
ATOM 2050 O O . PRO A 1 243 ? 9.996 82.313 -23.762 1.00 62.72 243 PRO A O 1
ATOM 2053 N N . PRO A 1 244 ? 7.870 82.847 -23.351 1.00 57.62 244 PRO A N 1
ATOM 2054 C CA . PRO A 1 244 ? 6.535 82.979 -22.706 1.00 57.62 244 PRO A CA 1
ATOM 2055 C C . PRO A 1 244 ? 5.338 82.303 -23.460 1.00 57.62 244 PRO A C 1
ATOM 2057 O O . PRO A 1 244 ? 5.521 81.740 -24.533 1.00 57.62 244 PRO A O 1
ATOM 2060 N N . VAL A 1 245 ? 4.095 82.422 -22.931 1.00 32.22 245 VAL A N 1
ATOM 2061 C CA . VAL A 1 245 ? 2.880 83.029 -23.581 1.00 32.22 245 VAL A CA 1
ATOM 2062 C C . VAL A 1 245 ? 1.530 82.572 -22.949 1.00 32.22 245 VAL A C 1
ATOM 2064 O O . VAL A 1 245 ? 1.168 81.409 -23.029 1.00 32.22 245 VAL A O 1
ATOM 2067 N N . LEU A 1 246 ? 0.793 83.558 -22.398 1.00 32.56 246 LEU A N 1
ATOM 2068 C CA . LEU A 1 246 ? -0.676 83.788 -22.260 1.00 32.56 246 LEU A CA 1
ATOM 2069 C C . LEU A 1 246 ? -1.705 82.728 -21.750 1.00 32.56 246 LEU A C 1
ATOM 2071 O O . LEU A 1 246 ? -1.594 81.523 -21.914 1.00 32.56 246 LEU A O 1
ATOM 2075 N N . THR A 1 247 ? -2.762 83.279 -21.132 1.00 32.09 247 THR A N 1
ATOM 2076 C CA . THR A 1 247 ? -3.955 82.687 -20.464 1.00 32.09 247 THR A CA 1
ATOM 2077 C C . THR A 1 247 ? -5.241 82.897 -21.326 1.00 32.09 247 THR A C 1
ATOM 2079 O O . THR A 1 247 ? -5.063 83.343 -22.463 1.00 32.09 247 THR A O 1
ATOM 2082 N N . PRO A 1 248 ? -6.528 82.741 -20.878 1.00 48.66 248 PRO A N 1
ATOM 2083 C CA . PRO A 1 248 ? -7.172 82.059 -19.713 1.00 48.66 248 PRO A CA 1
ATOM 2084 C C . PRO A 1 248 ? -8.465 81.215 -20.063 1.00 48.66 248 PRO A C 1
ATOM 2086 O O . PRO A 1 248 ? -8.822 81.090 -21.227 1.00 48.66 248 PRO A O 1
ATOM 2089 N N . VAL A 1 249 ? -9.236 80.780 -19.030 1.00 31.41 249 VAL A N 1
ATOM 2090 C CA . VAL A 1 249 ? -10.743 80.680 -18.936 1.00 31.41 249 VAL A CA 1
ATOM 2091 C C . VAL A 1 249 ? -11.460 79.290 -18.818 1.00 31.41 249 VAL A C 1
ATOM 2093 O O . VAL A 1 249 ? -11.458 78.482 -19.734 1.00 31.41 249 VAL A O 1
ATOM 2096 N N . ASN A 1 250 ? -12.203 79.150 -17.695 1.00 32.19 250 ASN A N 1
ATOM 2097 C CA . ASN A 1 250 ? -13.436 78.389 -17.325 1.00 32.19 250 ASN A CA 1
ATOM 2098 C C . ASN A 1 250 ? -13.606 76.840 -17.249 1.00 32.19 250 ASN A C 1
ATOM 2100 O O . ASN A 1 250 ? -13.742 76.154 -18.251 1.00 32.19 250 ASN A O 1
ATOM 2104 N N . ILE A 1 251 ? -13.848 76.388 -15.998 1.00 37.47 251 ILE A N 1
ATOM 2105 C CA . ILE A 1 251 ? -15.085 75.774 -15.418 1.00 37.47 251 ILE A CA 1
ATOM 2106 C C . ILE A 1 251 ? -15.789 74.603 -16.149 1.00 37.47 251 ILE A C 1
ATOM 2108 O O . ILE A 1 251 ? -16.319 74.776 -17.241 1.00 37.47 251 ILE A O 1
ATOM 2112 N N . GLY A 1 252 ? -16.012 73.489 -15.421 1.00 33.44 252 GLY A N 1
ATOM 2113 C CA . GLY A 1 252 ? -17.091 72.524 -15.713 1.00 33.44 252 GLY A CA 1
ATOM 2114 C C . GLY A 1 252 ? -16.984 71.150 -15.020 1.00 33.44 252 GLY A C 1
ATOM 2115 O O . GLY A 1 252 ? -16.496 70.198 -15.623 1.00 33.44 252 GLY A O 1
ATOM 2116 N N . ASP A 1 253 ? -17.478 71.005 -13.782 1.00 44.66 253 ASP A N 1
ATOM 2117 C CA . ASP A 1 253 ? -17.487 69.720 -13.050 1.00 44.66 253 ASP A CA 1
ATOM 2118 C C . ASP A 1 253 ? -18.513 68.709 -13.602 1.00 44.66 253 ASP A C 1
ATOM 2120 O O . ASP A 1 253 ? -19.684 68.710 -13.225 1.00 44.66 253 ASP A O 1
ATOM 2124 N N . SER A 1 254 ? -18.062 67.779 -14.450 1.00 41.88 254 SER A N 1
ATOM 2125 C CA . SER A 1 254 ? -18.910 66.704 -15.003 1.00 41.88 254 SER A CA 1
ATOM 2126 C C . SER A 1 254 ? -18.912 65.399 -14.184 1.00 41.88 254 SER A C 1
ATOM 2128 O O . SER A 1 254 ? -19.627 64.464 -14.539 1.00 41.88 254 SER A O 1
ATOM 2130 N N . LYS A 1 255 ? -18.110 65.277 -13.115 1.00 43.38 255 LYS A N 1
ATOM 2131 C CA . LYS A 1 255 ? -17.914 63.985 -12.421 1.00 43.38 255 LYS A CA 1
ATOM 2132 C C . LYS A 1 255 ? -18.981 63.619 -11.385 1.00 43.38 255 LYS A C 1
ATOM 2134 O O . LYS A 1 255 ? -19.132 62.441 -11.093 1.00 43.38 255 LYS A O 1
ATOM 2139 N N . ARG A 1 256 ? -19.731 64.589 -10.850 1.00 44.94 256 ARG A N 1
ATOM 2140 C CA . ARG A 1 256 ? -20.630 64.358 -9.700 1.00 44.94 256 ARG A CA 1
ATOM 2141 C C . ARG A 1 256 ? -22.052 63.909 -10.063 1.00 44.94 256 ARG A C 1
ATOM 2143 O O . ARG A 1 256 ? -22.798 63.520 -9.175 1.00 44.94 256 ARG A O 1
ATOM 2150 N N . TYR A 1 257 ? -22.434 63.964 -11.342 1.00 45.38 257 TYR A N 1
ATOM 2151 C CA . TYR A 1 257 ? -23.764 63.531 -11.794 1.00 45.38 257 TYR A CA 1
ATOM 2152 C C . TYR A 1 257 ? -23.849 62.010 -12.005 1.00 45.38 257 TYR A C 1
ATOM 2154 O O . TYR A 1 257 ? -24.818 61.387 -11.579 1.00 45.38 257 TYR A O 1
ATOM 2162 N N . ASN A 1 258 ? -22.806 61.398 -12.575 1.00 53.19 258 ASN A N 1
ATOM 2163 C CA . ASN A 1 258 ? -22.827 59.978 -12.943 1.00 53.19 258 ASN A CA 1
ATOM 2164 C C . ASN A 1 258 ? -22.866 59.034 -11.721 1.00 53.19 258 ASN A C 1
ATOM 2166 O O . ASN A 1 258 ? -23.511 57.992 -11.779 1.00 53.19 258 ASN A O 1
ATOM 2170 N N . GLU A 1 259 ? -22.234 59.401 -10.597 1.00 58.69 259 GLU A N 1
ATOM 2171 C CA . GLU A 1 259 ? -22.270 58.593 -9.361 1.00 58.69 259 GLU A CA 1
ATOM 2172 C C . GLU A 1 259 ? -23.667 58.551 -8.714 1.00 58.69 259 GLU A C 1
ATOM 2174 O O . GLU A 1 259 ? -24.036 57.552 -8.096 1.00 58.69 259 GLU A O 1
ATOM 2179 N N . ILE A 1 260 ? -24.472 59.608 -8.876 1.00 63.97 260 ILE A N 1
ATOM 2180 C CA . ILE A 1 260 ? -25.832 59.683 -8.317 1.00 63.97 260 ILE A CA 1
ATOM 2181 C C . ILE A 1 260 ? -26.809 58.847 -9.158 1.00 63.97 260 ILE A C 1
ATOM 2183 O O . ILE A 1 260 ? -27.692 58.183 -8.613 1.00 63.97 260 ILE A O 1
ATOM 2187 N N . GLU A 1 261 ? -26.633 58.828 -10.480 1.00 65.00 261 GLU A N 1
ATOM 2188 C CA . GLU A 1 261 ? -27.456 58.022 -11.387 1.00 65.00 261 GLU A CA 1
ATOM 2189 C C . GLU A 1 261 ? -27.226 56.511 -11.183 1.00 65.00 261 GLU A C 1
ATOM 2191 O O . GLU A 1 261 ? -28.186 55.736 -11.130 1.00 65.00 261 GLU A O 1
ATOM 2196 N N . GLU A 1 262 ? -25.977 56.086 -10.954 1.00 67.50 262 GLU A N 1
ATOM 2197 C CA . GLU A 1 262 ? -25.653 54.676 -10.689 1.00 67.50 262 GLU A CA 1
ATOM 2198 C C . GLU A 1 262 ? -26.178 54.183 -9.322 1.00 67.50 262 GLU A C 1
ATOM 2200 O O . GLU A 1 262 ? -26.592 53.026 -9.191 1.00 67.50 262 GLU A O 1
ATOM 2205 N N . LEU A 1 263 ? -26.216 55.057 -8.307 1.00 72.81 263 LEU A N 1
ATOM 2206 C CA . LEU A 1 263 ? -26.799 54.758 -6.992 1.00 72.81 263 LEU A CA 1
ATOM 2207 C C . LEU A 1 263 ? -28.327 54.609 -7.048 1.00 72.81 263 LEU A C 1
ATOM 2209 O O . LEU A 1 263 ? -28.868 53.649 -6.494 1.00 72.81 263 LEU A O 1
ATOM 2213 N N . ASN A 1 264 ? -29.018 55.504 -7.760 1.00 67.69 264 ASN A N 1
ATOM 2214 C CA . ASN A 1 264 ? -30.474 55.430 -7.920 1.00 67.69 264 ASN A CA 1
ATOM 2215 C C . ASN A 1 264 ? -30.908 54.169 -8.685 1.00 67.69 264 ASN A C 1
ATOM 2217 O O . ASN A 1 264 ? -31.900 53.534 -8.317 1.00 67.69 264 ASN A O 1
ATOM 2221 N N . LYS A 1 265 ? -30.137 53.753 -9.700 1.00 68.12 265 LYS A N 1
ATOM 2222 C CA . LYS A 1 265 ? -30.420 52.525 -10.455 1.00 68.12 265 LYS A CA 1
ATOM 2223 C C . LYS A 1 265 ? -30.368 51.270 -9.569 1.00 68.12 265 LYS A C 1
ATOM 2225 O O . LYS A 1 265 ? -31.285 50.452 -9.616 1.00 68.12 265 LYS A O 1
ATOM 2230 N N . LYS A 1 266 ? -29.357 51.159 -8.696 1.00 68.25 266 LYS A N 1
ATOM 2231 C CA . LYS A 1 266 ? -29.224 50.031 -7.751 1.00 68.25 266 LYS A CA 1
ATOM 2232 C C . LYS A 1 266 ? -30.362 49.975 -6.722 1.00 68.25 266 LYS A C 1
ATOM 2234 O O . LYS A 1 266 ? -30.781 48.882 -6.347 1.00 68.25 266 LYS A O 1
ATOM 2239 N N . GLN A 1 267 ? -30.905 51.123 -6.302 1.00 66.50 267 GLN A N 1
ATOM 2240 C CA . GLN A 1 267 ? -32.079 51.152 -5.418 1.00 66.50 267 GLN A CA 1
ATOM 2241 C C . GLN A 1 267 ? -33.379 50.741 -6.132 1.00 66.50 267 GLN A C 1
ATOM 2243 O O . GLN A 1 267 ? -34.189 50.029 -5.537 1.00 66.50 267 GLN A O 1
ATOM 2248 N N . GLN A 1 268 ? -33.575 51.113 -7.404 1.00 61.97 268 GLN A N 1
ATOM 2249 C CA . GLN A 1 268 ? -34.741 50.657 -8.178 1.00 61.97 268 GLN A CA 1
ATOM 2250 C C . GLN A 1 268 ? -34.734 49.141 -8.423 1.00 61.97 268 GLN A C 1
ATOM 2252 O O . GLN A 1 268 ? -35.774 48.498 -8.274 1.00 61.97 268 GLN A O 1
ATOM 2257 N N . GLU A 1 269 ? -33.575 48.558 -8.740 1.00 68.69 269 GLU A N 1
ATOM 2258 C CA . GLU A 1 269 ? -33.441 47.109 -8.959 1.00 68.69 269 GLU A CA 1
ATOM 2259 C C . GLU A 1 269 ? -33.745 46.305 -7.673 1.00 68.69 269 GLU A C 1
ATOM 2261 O O . GLU A 1 269 ? -34.440 45.289 -7.731 1.00 68.69 269 GLU A O 1
ATOM 2266 N N . GLN A 1 270 ? -33.341 46.796 -6.490 1.00 64.38 270 GLN A N 1
ATOM 2267 C CA . GLN A 1 270 ? -33.714 46.177 -5.206 1.00 64.38 270 GLN A CA 1
ATOM 2268 C C . GLN A 1 270 ? -35.218 46.270 -4.895 1.00 64.38 270 GLN A C 1
ATOM 2270 O O . GLN A 1 270 ? -35.797 45.301 -4.398 1.00 64.38 270 GLN A O 1
ATOM 2275 N N . GLN A 1 271 ? -35.874 47.395 -5.202 1.00 57.81 271 GLN A N 1
ATOM 2276 C CA . GLN A 1 271 ? -37.313 47.555 -4.945 1.00 57.81 271 GLN A CA 1
ATOM 2277 C C . GLN A 1 271 ? -38.182 46.702 -5.884 1.00 57.81 271 GLN A C 1
ATOM 2279 O O . GLN A 1 271 ? -39.198 46.159 -5.446 1.00 57.81 271 GLN A O 1
ATOM 2284 N N . GLN A 1 272 ? -37.774 46.509 -7.145 1.00 55.94 272 GLN A N 1
ATOM 2285 C CA . GLN A 1 272 ? -38.484 45.609 -8.065 1.00 55.94 272 GLN A CA 1
ATOM 2286 C C . GLN A 1 272 ? -38.374 44.134 -7.645 1.00 55.94 272 GLN A C 1
ATOM 2288 O O . GLN A 1 272 ? -39.370 43.409 -7.712 1.00 55.94 272 GLN A O 1
ATOM 2293 N N . GLY A 1 273 ? -37.214 43.704 -7.131 1.00 54.09 273 GLY A N 1
ATOM 2294 C CA . GLY A 1 273 ? -37.038 42.350 -6.594 1.00 54.09 273 GLY A CA 1
ATOM 2295 C C . GLY A 1 273 ? -37.962 42.038 -5.408 1.00 54.09 273 GLY A C 1
ATOM 2296 O O . GLY A 1 273 ? -38.528 40.948 -5.336 1.00 54.09 273 GLY A O 1
ATOM 2297 N N . GLN A 1 274 ? -38.185 43.004 -4.510 1.00 51.00 274 GLN A N 1
ATOM 2298 C CA . GLN A 1 274 ? -39.082 42.815 -3.361 1.00 51.00 274 GLN A CA 1
ATOM 2299 C C . GLN A 1 274 ? -40.572 42.791 -3.745 1.00 51.00 274 GLN A C 1
ATOM 2301 O O . GLN A 1 274 ? -41.341 42.055 -3.125 1.00 51.00 274 GLN A O 1
ATOM 2306 N N . GLN A 1 275 ? -40.993 43.521 -4.785 1.00 45.25 275 GLN A N 1
ATOM 2307 C CA . GLN A 1 275 ? -42.395 43.504 -5.230 1.00 45.25 275 GLN A CA 1
ATOM 2308 C C . GLN A 1 275 ? -42.780 42.222 -5.987 1.00 45.25 275 GLN A C 1
ATOM 2310 O O . GLN A 1 275 ? -43.905 41.748 -5.828 1.00 45.25 275 GLN A O 1
ATOM 2315 N N . GLN A 1 276 ? -41.863 41.606 -6.745 1.00 44.75 276 GLN A N 1
ATOM 2316 C CA . GLN A 1 276 ? -42.139 40.307 -7.381 1.00 44.75 276 GLN A CA 1
ATOM 2317 C C . GLN A 1 276 ? -42.252 39.162 -6.361 1.00 44.75 276 GLN A C 1
ATOM 2319 O O . GLN A 1 276 ? -43.097 38.284 -6.531 1.00 44.75 276 GLN A O 1
ATOM 2324 N N . GLY A 1 277 ? -41.488 39.208 -5.262 1.00 43.59 277 GLY A N 1
ATOM 2325 C CA . GLY A 1 277 ? -41.583 38.217 -4.182 1.00 43.59 277 GLY A CA 1
ATOM 2326 C C . GLY A 1 277 ? -42.927 38.217 -3.437 1.00 43.59 277 GLY A C 1
ATOM 2327 O O . GLY A 1 277 ? -43.357 37.171 -2.960 1.00 43.59 277 GLY A O 1
ATOM 2328 N N . GLN A 1 278 ? -43.627 39.356 -3.365 1.00 43.25 278 GLN A N 1
ATOM 2329 C CA . GLN A 1 278 ? -44.909 39.453 -2.650 1.00 43.25 278 GLN A CA 1
ATOM 2330 C C . GLN A 1 278 ? -46.140 39.099 -3.501 1.00 43.25 278 GLN A C 1
ATOM 2332 O O . GLN A 1 278 ? -47.174 38.748 -2.937 1.00 43.25 278 GLN A O 1
ATOM 2337 N N . GLN A 1 279 ? -46.055 39.122 -4.838 1.00 40.03 279 GLN A N 1
ATOM 2338 C CA . GLN A 1 279 ? -47.202 38.788 -5.703 1.00 40.03 279 GLN A CA 1
ATOM 2339 C C . GLN A 1 279 ? -47.386 37.283 -5.965 1.00 40.03 279 GLN A C 1
ATOM 2341 O O . GLN A 1 279 ? -48.479 36.869 -6.343 1.00 40.03 279 GLN A O 1
ATOM 2346 N N . GLN A 1 280 ? -46.376 36.441 -5.714 1.00 40.41 280 GLN A N 1
ATOM 2347 C CA . GLN A 1 280 ? -46.524 34.978 -5.815 1.00 40.41 280 GLN A CA 1
ATOM 2348 C C . GLN A 1 280 ? -47.133 34.326 -4.556 1.00 40.41 280 GLN A C 1
ATOM 2350 O O . GLN A 1 280 ? -47.550 33.173 -4.612 1.00 40.41 280 GLN A O 1
ATOM 2355 N N . GLY A 1 281 ? -47.253 35.059 -3.441 1.00 39.19 281 GLY A N 1
ATOM 2356 C CA . GLY A 1 281 ? -47.743 34.529 -2.160 1.00 39.19 281 GLY A CA 1
ATOM 2357 C C . GLY A 1 281 ? -49.264 34.551 -1.937 1.00 39.19 281 GLY A C 1
ATOM 2358 O O . GLY A 1 281 ? -49.706 34.134 -0.874 1.00 39.19 281 GLY A O 1
ATOM 2359 N N . GLN A 1 282 ? -50.074 35.054 -2.880 1.00 35.47 282 GLN A N 1
ATOM 2360 C CA . GLN A 1 282 ? -51.522 35.272 -2.670 1.00 35.47 282 GLN A CA 1
ATOM 2361 C C . GLN A 1 282 ? -52.461 34.484 -3.602 1.00 35.47 282 GLN A C 1
ATOM 2363 O O . GLN A 1 282 ? -53.665 34.725 -3.585 1.00 35.47 282 GLN A O 1
ATOM 2368 N N . HIS A 1 283 ? -51.953 33.522 -4.382 1.00 35.81 283 HIS A N 1
ATOM 2369 C CA . HIS A 1 283 ? -52.789 32.720 -5.294 1.00 35.81 283 HIS A CA 1
ATOM 2370 C C . HIS A 1 283 ? -53.058 31.268 -4.851 1.00 35.81 283 HIS A C 1
ATOM 2372 O O . HIS A 1 283 ? -53.761 30.549 -5.556 1.00 35.81 283 HIS A O 1
ATOM 2378 N N . TYR A 1 284 ? -52.568 30.857 -3.674 1.00 37.72 284 TYR A N 1
ATOM 2379 C CA . TYR A 1 284 ? -52.759 29.520 -3.090 1.00 37.72 284 TYR A CA 1
ATOM 2380 C C . TYR A 1 284 ? -53.646 29.548 -1.832 1.00 37.72 284 TYR A C 1
ATOM 2382 O O . TYR A 1 284 ? -53.212 29.173 -0.752 1.00 37.72 284 TYR A O 1
ATOM 2390 N N . PHE A 1 285 ? -54.895 30.005 -1.964 1.00 38.66 285 PHE A N 1
ATOM 2391 C CA . PHE A 1 285 ? -55.957 29.739 -0.978 1.00 38.66 285 PHE A CA 1
ATOM 2392 C C . PHE A 1 285 ? -57.341 29.910 -1.627 1.00 38.66 285 PHE A C 1
ATOM 2394 O O . PHE A 1 285 ? -57.942 30.976 -1.549 1.00 38.66 285 PHE A O 1
ATOM 2401 N N . ASN A 1 286 ? -57.799 28.870 -2.336 1.00 37.47 286 ASN A N 1
ATOM 2402 C CA . ASN A 1 286 ? -59.210 28.518 -2.583 1.00 37.47 286 ASN A CA 1
ATOM 2403 C C . ASN A 1 286 ? -59.266 27.308 -3.530 1.00 37.47 286 ASN A C 1
ATOM 2405 O O . ASN A 1 286 ? -58.940 27.435 -4.709 1.00 37.47 286 ASN A O 1
ATOM 2409 N N . GLY A 1 287 ? -59.679 26.149 -3.015 1.00 33.50 287 GLY A N 1
ATOM 2410 C CA . GLY A 1 287 ? -59.737 24.897 -3.775 1.00 33.50 287 GLY A CA 1
ATOM 2411 C C . GLY A 1 287 ? -59.730 23.674 -2.863 1.00 33.50 287 GLY A C 1
ATOM 2412 O O . GLY A 1 287 ? -58.741 22.954 -2.819 1.00 33.50 287 GLY A O 1
ATOM 2413 N N . ILE A 1 288 ? -60.814 23.483 -2.108 1.00 45.25 288 ILE A N 1
ATOM 2414 C CA . ILE A 1 288 ? -61.127 22.202 -1.463 1.00 45.25 288 ILE A CA 1
ATOM 2415 C C . ILE A 1 288 ? -62.071 21.472 -2.417 1.00 45.25 288 ILE A C 1
ATOM 2417 O O . ILE A 1 288 ? -63.135 22.014 -2.700 1.00 45.25 288 ILE A O 1
ATOM 2421 N N . ASP A 1 289 ? -61.680 20.291 -2.891 1.00 39.25 289 ASP A N 1
ATOM 2422 C CA . ASP A 1 289 ? -62.584 19.229 -3.350 1.00 39.25 289 ASP A CA 1
ATOM 2423 C C . ASP A 1 289 ? -61.823 17.886 -3.391 1.00 39.25 289 ASP A C 1
ATOM 2425 O O . ASP A 1 289 ? -60.591 17.857 -3.444 1.00 39.25 289 ASP A O 1
ATOM 2429 N N . ASP A 1 290 ? -62.569 16.786 -3.282 1.00 48.12 290 ASP A N 1
ATOM 2430 C CA . ASP A 1 290 ? -62.076 15.456 -2.897 1.00 48.12 290 ASP A CA 1
ATOM 2431 C C . ASP A 1 290 ? -61.253 14.684 -3.950 1.00 48.12 290 ASP A C 1
ATOM 2433 O O . ASP A 1 290 ? -61.543 14.701 -5.145 1.00 48.12 290 ASP A O 1
ATOM 2437 N N . GLY A 1 291 ? -60.364 13.817 -3.442 1.00 44.94 291 GLY A N 1
ATOM 2438 C CA . GLY A 1 291 ? -60.206 12.457 -3.976 1.00 44.94 291 GLY A CA 1
ATOM 2439 C C . GLY A 1 291 ? -59.091 12.207 -4.998 1.00 44.94 291 GLY A C 1
ATOM 2440 O O . GLY A 1 291 ? -59.334 12.165 -6.200 1.00 44.94 291 GLY A O 1
ATOM 2441 N N . GLY A 1 292 ? -57.894 11.870 -4.510 1.00 36.06 292 GLY A N 1
ATOM 2442 C CA . GLY A 1 292 ? -56.816 11.298 -5.322 1.00 36.06 292 GLY A CA 1
ATOM 2443 C C . GLY A 1 292 ? -55.576 11.012 -4.480 1.00 36.06 292 GLY A C 1
ATOM 2444 O O . GLY A 1 292 ? -54.927 11.942 -4.015 1.00 36.06 292 GLY A O 1
ATOM 2445 N N . GLY A 1 293 ? -55.276 9.733 -4.243 1.00 48.38 293 GLY A N 1
ATOM 2446 C CA . GLY A 1 293 ? -54.060 9.319 -3.545 1.00 48.38 293 GLY A CA 1
ATOM 2447 C C . GLY A 1 293 ? -52.891 9.211 -4.516 1.00 48.38 293 GLY A C 1
ATOM 2448 O O . GLY A 1 293 ? -52.694 8.146 -5.090 1.00 48.38 293 GLY A O 1
ATOM 2449 N N . ASP A 1 294 ? -52.140 10.299 -4.667 1.00 43.59 294 ASP A N 1
ATOM 2450 C CA . ASP A 1 294 ? -50.778 10.296 -5.205 1.00 43.59 294 ASP A CA 1
ATOM 2451 C C . ASP A 1 294 ? -49.831 10.699 -4.066 1.00 43.59 294 ASP A C 1
ATOM 2453 O O . ASP A 1 294 ? -50.084 11.687 -3.368 1.00 43.59 294 ASP A O 1
ATOM 2457 N N . ASP A 1 295 ? -48.750 9.942 -3.864 1.00 45.66 295 ASP A N 1
ATOM 2458 C CA . ASP A 1 295 ? -47.752 10.232 -2.832 1.00 45.66 295 ASP A CA 1
ATOM 2459 C C . ASP A 1 295 ? -47.038 11.555 -3.138 1.00 45.66 295 ASP A C 1
ATOM 2461 O O . ASP A 1 295 ? -46.150 11.642 -3.990 1.00 45.66 295 ASP A O 1
ATOM 2465 N N . VAL A 1 296 ? -47.433 12.615 -2.429 1.00 43.53 296 VAL A N 1
ATOM 2466 C CA . VAL A 1 296 ? -46.758 13.911 -2.489 1.00 43.53 296 VAL A CA 1
ATOM 2467 C C . VAL A 1 296 ? -45.413 13.777 -1.778 1.00 43.53 296 VAL A C 1
ATOM 2469 O O . VAL A 1 296 ? -45.328 13.970 -0.563 1.00 43.53 296 VAL A O 1
ATOM 2472 N N . GLU A 1 297 ? -44.361 13.460 -2.541 1.00 46.69 297 GLU A N 1
ATOM 2473 C CA . GLU A 1 297 ? -42.975 13.585 -2.079 1.00 46.69 297 GLU A CA 1
ATOM 2474 C C . GLU A 1 297 ? -42.796 14.960 -1.427 1.00 46.69 297 GLU A C 1
ATOM 2476 O O . GLU A 1 297 ? -42.953 16.009 -2.064 1.00 46.69 297 GLU A O 1
ATOM 2481 N N . SER A 1 298 ? -42.486 14.954 -0.129 1.00 44.47 298 SER A N 1
ATOM 2482 C CA . SER A 1 298 ? -42.208 16.178 0.608 1.00 44.47 298 SER A CA 1
ATOM 2483 C C . SER A 1 298 ? -41.046 16.914 -0.070 1.00 44.47 298 SER A C 1
ATOM 2485 O O . SER A 1 298 ? -40.074 16.280 -0.491 1.00 44.47 298 SER A O 1
ATOM 2487 N N . PRO A 1 299 ? -41.123 18.248 -0.234 1.00 49.00 299 PRO A N 1
ATOM 2488 C CA . PRO A 1 299 ? -40.121 18.983 -0.992 1.00 49.00 299 PRO A CA 1
ATOM 2489 C C . PRO A 1 299 ? -38.754 18.859 -0.314 1.00 49.00 299 PRO A C 1
ATOM 2491 O O . PRO A 1 299 ? -38.498 19.516 0.693 1.00 49.00 299 PRO A O 1
ATOM 2494 N N . GLN A 1 300 ? -37.876 18.025 -0.883 1.00 54.28 300 GLN A N 1
ATOM 2495 C CA . GLN A 1 300 ? -36.524 17.806 -0.373 1.00 54.28 300 GLN A CA 1
ATOM 2496 C C . GLN A 1 300 ? -35.793 19.147 -0.225 1.00 54.28 300 GLN A C 1
ATOM 2498 O O . GLN A 1 300 ? -35.548 19.851 -1.215 1.00 54.28 300 GLN A O 1
ATOM 2503 N N . GLU A 1 301 ? -35.419 19.493 1.008 1.00 63.25 301 GLU A N 1
ATOM 2504 C CA . GLU A 1 301 ? -34.606 20.672 1.284 1.00 63.25 301 GLU A CA 1
ATOM 2505 C C . GLU A 1 301 ? -33.241 20.518 0.605 1.00 63.25 301 GLU A C 1
ATOM 2507 O O . GLU A 1 301 ? -32.373 19.755 1.034 1.00 63.25 301 GLU A O 1
ATOM 2512 N N . ARG A 1 302 ? -33.037 21.248 -0.497 1.00 71.00 302 ARG A N 1
ATOM 2513 C CA . ARG A 1 302 ? -31.768 21.224 -1.231 1.00 71.00 302 ARG A CA 1
ATOM 2514 C C . ARG A 1 302 ? -30.674 21.896 -0.410 1.00 71.00 302 ARG A C 1
ATOM 2516 O O . ARG A 1 302 ? -30.514 23.118 -0.458 1.00 71.00 302 ARG A O 1
ATOM 2523 N N . TYR A 1 303 ? -29.879 21.090 0.285 1.00 78.19 303 TYR A N 1
ATOM 2524 C CA . TYR A 1 303 ? -28.664 21.552 0.942 1.00 78.19 303 TYR A CA 1
ATOM 2525 C C . TYR A 1 303 ? -27.679 22.144 -0.078 1.00 78.19 303 TYR A C 1
ATOM 2527 O O . TYR A 1 303 ? -27.455 21.621 -1.172 1.00 78.19 303 TYR A O 1
ATOM 2535 N N . ILE A 1 304 ? -27.074 23.278 0.277 1.00 84.19 304 ILE A N 1
ATOM 2536 C CA . ILE A 1 304 ? -26.128 23.977 -0.597 1.00 84.19 304 ILE A CA 1
ATOM 2537 C C . ILE A 1 304 ? -24.742 23.361 -0.400 1.00 84.19 304 ILE A C 1
ATOM 2539 O O . ILE A 1 304 ? -24.002 23.751 0.504 1.00 84.19 304 ILE A O 1
ATOM 2543 N N . VAL A 1 305 ? -24.369 22.418 -1.269 1.00 86.50 305 VAL A N 1
ATOM 2544 C CA . VAL A 1 305 ? -23.018 21.837 -1.270 1.00 86.50 305 VAL A CA 1
ATOM 2545 C C . VAL A 1 305 ? -21.980 22.942 -1.535 1.00 86.50 305 VAL A C 1
ATOM 2547 O O . VAL A 1 305 ? -22.030 23.603 -2.582 1.00 86.50 305 VAL A O 1
ATOM 2550 N N . PRO A 1 306 ? -21.014 23.177 -0.626 1.00 85.19 306 PRO A N 1
ATOM 2551 C CA . PRO A 1 306 ? -20.005 24.206 -0.827 1.00 85.19 306 PRO A CA 1
ATOM 2552 C C . PRO A 1 306 ? -19.089 23.822 -1.994 1.00 85.19 306 PRO A C 1
ATOM 2554 O O . PRO A 1 306 ? -18.511 22.736 -2.023 1.00 85.19 306 PRO A O 1
ATOM 2557 N N . LYS A 1 307 ? -18.907 24.735 -2.960 1.00 87.00 307 LYS A N 1
ATOM 2558 C CA . LYS A 1 307 ? -18.043 24.498 -4.129 1.00 87.00 307 LYS A CA 1
ATOM 2559 C C . LYS A 1 307 ? -16.613 24.166 -3.693 1.00 87.00 307 LYS A C 1
ATOM 2561 O O . LYS A 1 307 ? -15.851 25.052 -3.294 1.00 87.00 307 LYS A O 1
ATOM 2566 N N . VAL A 1 308 ? -16.226 22.901 -3.844 1.00 87.44 308 VAL A N 1
ATOM 2567 C CA . VAL A 1 308 ? -14.879 22.418 -3.526 1.00 87.44 308 VAL A CA 1
ATOM 2568 C C . VAL A 1 308 ? -13.859 23.072 -4.451 1.00 87.44 308 VAL A C 1
ATOM 2570 O O . VAL A 1 308 ? -13.751 22.751 -5.639 1.00 87.44 308 VAL A O 1
ATOM 2573 N N . LYS A 1 309 ? -13.072 23.995 -3.892 1.00 85.75 309 LYS A N 1
ATOM 2574 C CA . LYS A 1 309 ? -11.931 24.586 -4.593 1.00 85.75 309 LYS A CA 1
ATOM 2575 C C . LYS A 1 309 ? -10.903 23.489 -4.869 1.00 85.75 309 LYS A C 1
ATOM 2577 O O . LYS A 1 309 ? -10.438 22.812 -3.952 1.00 85.75 309 LYS A O 1
ATOM 2582 N N . GLY A 1 310 ? -10.539 23.324 -6.141 1.00 79.50 310 GLY A N 1
ATOM 2583 C CA . GLY A 1 310 ? -9.469 22.411 -6.536 1.00 79.50 310 GLY A CA 1
ATOM 2584 C C . GLY A 1 310 ? -8.155 22.771 -5.839 1.00 79.50 310 GLY A C 1
ATOM 2585 O O . GLY A 1 310 ? -7.872 23.945 -5.595 1.00 79.50 310 GLY A O 1
ATOM 2586 N N . ALA A 1 311 ? -7.338 21.764 -5.519 1.00 83.25 311 ALA A N 1
ATOM 2587 C CA . ALA A 1 311 ? -6.009 22.009 -4.966 1.00 83.25 311 ALA A CA 1
ATOM 2588 C C . ALA A 1 311 ? -5.185 22.875 -5.942 1.00 83.25 311 ALA A C 1
ATOM 2590 O O . ALA A 1 311 ? -5.234 22.616 -7.151 1.00 83.25 311 ALA A O 1
ATOM 2591 N N . PRO A 1 312 ? -4.404 23.865 -5.462 1.00 87.19 312 PRO A N 1
ATOM 2592 C CA . PRO A 1 312 ? -3.667 24.772 -6.337 1.00 87.19 312 PRO A CA 1
ATOM 2593 C C . PRO A 1 312 ? -2.788 23.988 -7.317 1.00 87.19 312 PRO A C 1
ATOM 2595 O O . PRO A 1 312 ? -2.201 22.961 -6.960 1.00 87.19 312 PRO A O 1
ATOM 2598 N N . ILE A 1 313 ? -2.729 24.446 -8.568 1.00 87.06 313 ILE A N 1
ATOM 2599 C CA . ILE A 1 313 ? -1.993 23.774 -9.654 1.00 87.06 313 ILE A CA 1
ATOM 2600 C C . ILE A 1 313 ? -0.492 24.114 -9.583 1.00 87.06 313 ILE A C 1
ATOM 2602 O O . ILE A 1 313 ? 0.346 23.290 -9.931 1.00 87.06 313 ILE A O 1
ATOM 2606 N N . LEU A 1 314 ? -0.134 25.283 -9.039 1.00 84.81 314 LEU A N 1
ATOM 2607 C CA . LEU A 1 314 ? 1.248 25.777 -8.958 1.00 84.81 314 LEU A CA 1
ATOM 2608 C C . LEU A 1 314 ? 2.268 24.775 -8.351 1.00 84.81 314 LEU A C 1
ATOM 2610 O O . LEU A 1 314 ? 3.350 24.637 -8.922 1.00 84.81 314 LEU A O 1
ATOM 2614 N N . PRO A 1 315 ? 1.955 24.005 -7.282 1.00 85.75 315 PRO A N 1
ATOM 2615 C CA . PRO A 1 315 ? 2.860 22.979 -6.758 1.00 85.75 315 PRO A CA 1
ATOM 2616 C C . PRO A 1 315 ? 3.156 21.817 -7.719 1.00 85.75 315 PRO A C 1
ATOM 2618 O O . PRO A 1 315 ? 4.194 21.182 -7.552 1.00 85.75 315 PRO A O 1
ATOM 2621 N N . ILE A 1 316 ? 2.299 21.533 -8.717 1.00 85.75 316 ILE A N 1
ATOM 2622 C CA . ILE A 1 316 ? 2.603 20.520 -9.750 1.00 85.75 316 ILE A CA 1
ATOM 2623 C C . ILE A 1 316 ? 3.818 20.982 -10.546 1.00 85.75 316 ILE A C 1
ATOM 2625 O O . ILE A 1 316 ? 4.809 20.265 -10.634 1.00 85.75 316 ILE A O 1
ATOM 2629 N N . PHE A 1 317 ? 3.760 22.205 -11.081 1.00 88.69 317 PHE A N 1
ATOM 2630 C CA . PHE A 1 317 ? 4.850 22.772 -11.868 1.00 88.69 317 PHE A CA 1
ATOM 2631 C C . PHE A 1 317 ? 6.131 22.879 -11.039 1.00 88.69 317 PHE A C 1
ATOM 2633 O O . PHE A 1 317 ? 7.190 22.525 -11.538 1.00 88.69 317 PHE A O 1
ATOM 2640 N N . GLY A 1 318 ? 6.037 23.241 -9.753 1.00 86.75 318 GLY A N 1
ATOM 2641 C CA . GLY A 1 318 ? 7.177 23.186 -8.830 1.00 86.75 318 GLY A CA 1
ATOM 2642 C C . GLY A 1 318 ? 7.817 21.792 -8.740 1.00 86.75 318 GLY A C 1
ATOM 2643 O O . GLY A 1 318 ? 9.019 21.660 -8.953 1.00 86.75 318 GLY A O 1
ATOM 2644 N N . ARG A 1 319 ? 7.020 20.740 -8.495 1.00 88.50 319 ARG A N 1
ATOM 2645 C CA . ARG A 1 319 ? 7.508 19.346 -8.445 1.00 88.50 319 ARG A CA 1
ATOM 2646 C C . ARG A 1 319 ? 8.086 18.867 -9.775 1.00 88.50 319 ARG A C 1
ATOM 2648 O O . ARG A 1 319 ? 9.113 18.201 -9.772 1.00 88.50 319 ARG A O 1
ATOM 2655 N N . ILE A 1 320 ? 7.448 19.205 -10.895 1.00 89.62 320 ILE A N 1
ATOM 2656 C CA . ILE A 1 320 ? 7.902 18.814 -12.237 1.00 89.62 320 ILE A CA 1
ATOM 2657 C C . ILE A 1 320 ? 9.200 19.528 -12.608 1.00 89.62 320 ILE A C 1
ATOM 2659 O O . ILE A 1 320 ? 10.083 18.892 -13.168 1.00 89.62 320 ILE A O 1
ATOM 2663 N N . ILE A 1 321 ? 9.358 20.807 -12.258 1.00 89.94 321 ILE A N 1
ATOM 2664 C CA . ILE A 1 321 ? 10.617 21.539 -12.459 1.00 89.94 321 ILE A CA 1
ATOM 2665 C C . ILE A 1 321 ? 11.737 20.900 -11.629 1.00 89.94 321 ILE A C 1
ATOM 2667 O O . ILE A 1 321 ? 12.816 20.668 -12.163 1.00 89.94 321 ILE A O 1
ATOM 2671 N N . ILE A 1 322 ? 11.481 20.549 -10.362 1.00 88.88 322 ILE A N 1
ATOM 2672 C CA . ILE A 1 322 ? 12.459 19.835 -9.521 1.00 88.88 322 ILE A CA 1
ATOM 2673 C C . ILE A 1 322 ? 12.821 18.478 -10.143 1.00 88.88 322 ILE A C 1
ATOM 2675 O O . ILE A 1 322 ? 14.002 18.192 -10.311 1.00 88.88 322 ILE A O 1
ATOM 2679 N N . LEU A 1 323 ? 11.828 17.675 -10.543 1.00 90.44 323 LEU A N 1
ATOM 2680 C CA . LEU A 1 323 ? 12.048 16.379 -11.193 1.00 90.44 323 LEU A CA 1
ATOM 2681 C C . LEU A 1 323 ? 12.841 16.526 -12.504 1.00 90.44 323 LEU A C 1
ATOM 2683 O O . LEU A 1 323 ? 13.768 15.759 -12.737 1.00 90.44 323 LEU A O 1
ATOM 2687 N N . ALA A 1 324 ? 12.532 17.530 -13.327 1.00 92.69 324 ALA A N 1
ATOM 2688 C CA . ALA A 1 324 ? 13.226 17.791 -14.587 1.00 92.69 324 ALA A CA 1
ATOM 2689 C C . ALA A 1 324 ? 14.678 18.229 -14.366 1.00 92.69 324 ALA A C 1
ATOM 2691 O O . ALA A 1 324 ? 15.566 17.749 -15.064 1.00 92.69 324 ALA A O 1
ATOM 2692 N N . ILE A 1 325 ? 14.932 19.092 -13.374 1.00 91.94 325 ILE A N 1
ATOM 2693 C CA . ILE A 1 325 ? 16.292 19.482 -12.981 1.00 91.94 325 ILE A CA 1
ATOM 2694 C C . ILE A 1 325 ? 17.065 18.253 -12.499 1.00 91.94 325 ILE A C 1
ATOM 2696 O O . ILE A 1 325 ? 18.188 18.046 -12.951 1.00 91.94 325 ILE A O 1
ATOM 2700 N N . VAL A 1 326 ? 16.473 17.422 -11.632 1.00 90.31 326 VAL A N 1
ATOM 2701 C CA . VAL A 1 326 ? 17.103 16.196 -11.112 1.00 90.31 326 VAL A CA 1
ATOM 2702 C C . VAL A 1 326 ? 17.443 15.223 -12.239 1.00 90.31 326 VAL A C 1
ATOM 2704 O O . VAL A 1 326 ? 18.596 14.816 -12.333 1.00 90.31 326 VAL A O 1
ATOM 2707 N N . LEU A 1 327 ? 16.487 14.891 -13.110 1.00 91.56 327 LEU A N 1
ATOM 2708 C CA . LEU A 1 327 ? 16.702 13.963 -14.225 1.00 91.56 327 LEU A CA 1
ATOM 2709 C C . LEU A 1 327 ? 17.747 14.500 -15.213 1.00 91.56 327 LEU A C 1
ATOM 2711 O O . LEU A 1 327 ? 18.711 13.805 -15.510 1.00 91.56 327 LEU A O 1
ATOM 2715 N N . PHE A 1 328 ? 17.632 15.763 -15.639 1.00 92.50 328 PHE A N 1
ATOM 2716 C CA . PHE A 1 328 ? 18.583 16.371 -16.574 1.00 92.50 328 PHE A CA 1
ATOM 2717 C C . PHE A 1 328 ? 20.005 16.455 -16.004 1.00 92.50 328 PHE A C 1
ATOM 2719 O O . PHE A 1 328 ? 20.968 16.138 -16.700 1.00 92.50 328 PHE A O 1
ATOM 2726 N N . SER A 1 329 ? 20.157 16.871 -14.742 1.00 91.00 329 SER A N 1
ATOM 2727 C CA . SER A 1 329 ? 21.477 16.955 -14.099 1.00 91.00 329 SER A CA 1
ATOM 2728 C C . SER A 1 329 ? 22.070 15.577 -13.810 1.00 91.00 329 SER A C 1
ATOM 2730 O O . SER A 1 329 ? 23.268 15.399 -14.016 1.00 91.00 329 SER A O 1
ATOM 2732 N N . SER A 1 330 ? 21.250 14.589 -13.447 1.00 88.44 330 SER A N 1
ATOM 2733 C CA . SER A 1 330 ? 21.680 13.192 -13.324 1.00 88.44 330 SER A CA 1
ATOM 2734 C C . SER A 1 330 ? 22.151 12.644 -14.679 1.00 88.44 330 SER A C 1
ATOM 2736 O O . SER A 1 330 ? 23.269 12.138 -14.762 1.00 88.44 330 SER A O 1
ATOM 2738 N N . THR A 1 331 ? 21.389 12.852 -15.763 1.00 88.44 331 THR A N 1
ATOM 2739 C CA . THR A 1 331 ? 21.740 12.390 -17.120 1.00 88.44 331 THR A CA 1
ATOM 2740 C C . THR A 1 331 ? 23.011 13.081 -17.617 1.00 88.44 331 THR A C 1
ATOM 2742 O O . THR A 1 331 ? 23.899 12.432 -18.175 1.00 88.44 331 THR A O 1
ATOM 2745 N N . PHE A 1 332 ? 23.153 14.385 -17.357 1.00 87.50 332 PHE A N 1
ATOM 2746 C CA . PHE A 1 332 ? 24.363 15.141 -17.670 1.00 87.50 332 PHE A CA 1
ATOM 2747 C C . PHE A 1 332 ? 25.581 14.640 -16.882 1.00 87.50 332 PHE A C 1
ATOM 2749 O O . PHE A 1 332 ? 26.641 14.461 -17.477 1.00 87.50 332 PHE A O 1
ATOM 2756 N N . ILE A 1 333 ? 25.456 14.376 -15.576 1.00 84.75 333 ILE A N 1
ATOM 2757 C CA . ILE A 1 333 ? 26.555 13.841 -14.754 1.00 84.75 333 ILE A CA 1
ATOM 2758 C C . ILE A 1 333 ? 26.915 12.417 -15.184 1.00 84.75 333 ILE A C 1
ATOM 2760 O O . ILE A 1 333 ? 28.097 12.128 -15.346 1.00 84.75 333 ILE A O 1
ATOM 2764 N N . ALA A 1 334 ? 25.932 11.552 -15.432 1.00 81.62 334 ALA A N 1
ATOM 2765 C CA . ALA A 1 334 ? 26.145 10.186 -15.902 1.00 81.62 334 ALA A CA 1
ATOM 2766 C C . ALA A 1 334 ? 26.907 10.156 -17.239 1.00 81.62 334 ALA A C 1
ATOM 2768 O O . ALA A 1 334 ? 27.911 9.448 -17.367 1.00 81.62 334 ALA A O 1
ATOM 2769 N N . ALA A 1 335 ? 26.490 10.985 -18.204 1.00 79.25 335 ALA A N 1
ATOM 2770 C CA . ALA A 1 335 ? 27.206 11.175 -19.463 1.00 79.25 335 ALA A CA 1
ATOM 2771 C C . ALA A 1 335 ? 28.606 11.779 -19.242 1.00 79.25 335 ALA A C 1
ATOM 2773 O O . ALA A 1 335 ? 29.581 11.285 -19.801 1.00 79.25 335 ALA A O 1
ATOM 2774 N N . THR A 1 336 ? 28.731 12.785 -18.372 1.00 79.31 336 THR A N 1
ATOM 2775 C CA . THR A 1 336 ? 30.006 13.454 -18.061 1.00 79.31 336 THR A CA 1
ATOM 2776 C C . THR A 1 336 ? 31.018 12.493 -17.428 1.00 79.31 336 THR A C 1
ATOM 2778 O O . THR A 1 336 ? 32.177 12.461 -17.843 1.00 79.31 336 THR A O 1
ATOM 2781 N N . TRP A 1 337 ? 30.595 11.654 -16.476 1.00 76.31 337 TRP A N 1
ATOM 2782 C CA . TRP A 1 337 ? 31.414 10.598 -15.870 1.00 76.31 337 TRP A CA 1
ATOM 2783 C C . TRP A 1 337 ? 31.829 9.534 -16.890 1.00 76.31 337 TRP A C 1
ATOM 2785 O O . TRP A 1 337 ? 32.978 9.095 -16.865 1.00 76.31 337 TRP A O 1
ATOM 2795 N N . ARG A 1 338 ? 30.944 9.162 -17.826 1.00 69.12 338 ARG A N 1
ATOM 2796 C CA . ARG A 1 338 ? 31.295 8.279 -18.950 1.00 69.12 338 ARG A CA 1
ATOM 2797 C C . ARG A 1 338 ? 32.361 8.913 -19.854 1.00 69.12 338 ARG A C 1
ATOM 2799 O O . ARG A 1 338 ? 33.315 8.224 -20.215 1.00 69.12 338 ARG A O 1
ATOM 2806 N N . THR A 1 339 ? 32.232 10.201 -20.187 1.00 65.56 339 THR A N 1
ATOM 2807 C CA . THR A 1 339 ? 33.183 10.919 -21.062 1.00 65.56 339 THR A CA 1
ATOM 2808 C C . THR A 1 339 ? 34.511 11.261 -20.391 1.00 65.56 339 THR A C 1
ATOM 2810 O O . THR A 1 339 ? 35.531 11.307 -21.069 1.00 65.56 339 THR A O 1
ATOM 2813 N N . HIS A 1 340 ? 34.542 11.460 -19.070 1.00 62.00 340 HIS A N 1
ATOM 2814 C CA . HIS A 1 340 ? 35.787 11.729 -18.340 1.00 62.00 340 HIS A CA 1
ATOM 2815 C C . HIS A 1 340 ? 36.711 10.505 -18.222 1.00 62.00 340 HIS A C 1
ATOM 2817 O O . HIS A 1 340 ? 37.853 10.666 -17.797 1.00 62.00 340 HIS A O 1
ATOM 2823 N N . GLY A 1 341 ? 36.231 9.305 -18.571 1.00 52.41 341 GLY A N 1
ATOM 2824 C CA . GLY A 1 341 ? 36.996 8.064 -18.450 1.00 52.41 341 GLY A CA 1
ATOM 2825 C C . GLY A 1 341 ? 37.605 7.510 -19.742 1.00 52.41 341 GLY A C 1
ATOM 2826 O O . GLY A 1 341 ? 38.608 6.810 -19.652 1.00 52.41 341 GLY A O 1
ATOM 2827 N N . ILE A 1 342 ? 37.004 7.735 -20.922 1.00 44.34 342 ILE A N 1
ATOM 2828 C CA . ILE A 1 342 ? 37.310 6.950 -22.139 1.00 44.34 342 ILE A CA 1
ATOM 2829 C C . ILE A 1 342 ? 37.111 7.773 -23.427 1.00 44.34 342 ILE A C 1
ATOM 2831 O O . ILE A 1 342 ? 36.046 8.357 -23.623 1.00 44.34 342 ILE A O 1
ATOM 2835 N N . ASN A 1 343 ? 38.091 7.730 -24.340 1.00 42.41 343 ASN A N 1
ATOM 2836 C CA . ASN A 1 343 ? 37.933 8.138 -25.745 1.00 42.41 343 ASN A CA 1
ATOM 2837 C C . ASN A 1 343 ? 37.380 6.979 -26.602 1.00 42.41 343 ASN A C 1
ATOM 2839 O O . ASN A 1 343 ? 37.657 5.813 -26.345 1.00 42.41 343 ASN A O 1
ATOM 2843 N N . TRP A 1 344 ? 36.590 7.320 -27.621 1.00 42.53 344 TRP A N 1
ATOM 2844 C CA . TRP A 1 344 ? 35.598 6.469 -28.301 1.00 42.53 344 TRP A CA 1
ATOM 2845 C C . TRP A 1 344 ? 36.130 5.391 -29.274 1.00 42.53 344 TRP A C 1
ATOM 2847 O O . TRP A 1 344 ? 35.649 5.308 -30.400 1.00 42.53 344 TRP A O 1
ATOM 2857 N N . LEU A 1 345 ? 37.100 4.566 -28.871 1.00 44.19 345 LEU A N 1
ATOM 2858 C CA . LEU A 1 345 ? 37.651 3.482 -29.702 1.00 44.19 345 LEU A CA 1
ATOM 2859 C C . LEU A 1 345 ? 37.552 2.137 -28.960 1.00 44.19 345 LEU A C 1
ATOM 2861 O O . LEU A 1 345 ? 37.998 2.027 -27.818 1.00 44.19 345 LEU A O 1
ATOM 2865 N N . TYR A 1 346 ? 36.953 1.129 -29.601 1.00 41.94 346 TYR A N 1
ATOM 2866 C CA . TYR A 1 346 ? 36.762 -0.223 -29.061 1.00 41.94 346 TYR A CA 1
ATOM 2867 C C . TYR A 1 346 ? 37.360 -1.267 -30.006 1.00 41.94 346 TYR A C 1
ATOM 2869 O O . TYR A 1 346 ? 37.183 -1.161 -31.215 1.00 41.94 346 TYR A O 1
ATOM 2877 N N . ASP A 1 347 ? 38.046 -2.267 -29.453 1.00 40.53 347 ASP A N 1
ATOM 2878 C CA . ASP A 1 347 ? 38.595 -3.393 -30.208 1.00 40.53 347 ASP A CA 1
ATOM 2879 C C . ASP A 1 347 ? 37.698 -4.628 -30.068 1.00 40.53 347 ASP A C 1
ATOM 2881 O O . ASP A 1 347 ? 37.401 -5.077 -28.960 1.00 40.53 347 ASP A O 1
ATOM 2885 N N . THR A 1 348 ? 37.267 -5.184 -31.199 1.00 40.22 348 THR A N 1
ATOM 2886 C CA . THR A 1 348 ? 36.361 -6.337 -31.253 1.00 40.22 348 THR A CA 1
ATOM 2887 C C . THR A 1 348 ? 37.033 -7.701 -31.076 1.00 40.22 348 THR A C 1
ATOM 2889 O O . THR A 1 348 ? 36.305 -8.690 -30.987 1.00 40.22 348 THR A O 1
ATOM 2892 N N . LEU A 1 349 ? 38.369 -7.798 -31.062 1.00 42.25 349 LEU A N 1
ATOM 2893 C CA . LEU A 1 349 ? 39.079 -9.086 -31.016 1.00 42.25 349 LEU A CA 1
ATOM 2894 C C . LEU A 1 349 ? 39.586 -9.466 -29.614 1.00 42.25 349 LEU A C 1
ATOM 2896 O O . LEU A 1 349 ? 39.377 -10.608 -29.207 1.00 42.25 349 LEU A O 1
ATOM 2900 N N . ASP A 1 350 ? 40.167 -8.529 -28.855 1.00 42.72 350 ASP A N 1
ATOM 2901 C CA . ASP A 1 350 ? 40.903 -8.855 -27.613 1.00 42.72 350 ASP A CA 1
ATOM 2902 C C . ASP A 1 350 ? 40.228 -8.440 -26.289 1.00 42.72 350 ASP A C 1
ATOM 2904 O O . ASP A 1 350 ? 40.764 -8.690 -25.206 1.00 42.72 350 ASP A O 1
ATOM 2908 N N . GLY A 1 351 ? 39.041 -7.826 -26.330 1.00 45.09 351 GLY A N 1
ATOM 2909 C CA . GLY A 1 351 ? 38.172 -7.643 -25.153 1.00 45.09 351 GLY A CA 1
ATOM 2910 C C . GLY A 1 351 ? 38.700 -6.739 -24.023 1.00 45.09 351 GLY A C 1
ATOM 2911 O O . GLY A 1 351 ? 38.052 -6.637 -22.980 1.00 45.09 351 GLY A O 1
ATOM 2912 N N . ASN A 1 352 ? 39.839 -6.066 -24.209 1.00 36.59 352 ASN A N 1
ATOM 2913 C CA . ASN A 1 352 ? 40.434 -5.145 -23.237 1.00 36.59 352 ASN A CA 1
ATOM 2914 C C . ASN A 1 352 ? 40.091 -3.679 -23.555 1.00 36.59 352 ASN A C 1
ATOM 2916 O O . ASN A 1 352 ? 40.051 -3.264 -24.710 1.00 36.59 352 ASN A O 1
ATOM 2920 N N . VAL A 1 353 ? 39.855 -2.875 -22.512 1.00 44.59 353 VAL A N 1
ATOM 2921 C CA . VAL A 1 353 ? 39.357 -1.490 -22.615 1.00 44.59 353 VAL A CA 1
ATOM 2922 C C . VAL A 1 353 ? 40.172 -0.564 -21.698 1.00 44.59 353 VAL A C 1
ATOM 2924 O O . VAL A 1 353 ? 40.356 -0.935 -20.536 1.00 44.59 353 VAL A O 1
ATOM 2927 N N . PRO A 1 354 ? 40.573 0.663 -22.106 1.00 46.38 354 PRO A N 1
ATOM 2928 C CA . PRO A 1 354 ? 40.593 1.261 -23.451 1.00 46.38 354 PRO A CA 1
ATOM 2929 C C . PRO A 1 354 ? 42.014 1.625 -23.947 1.00 46.38 354 PRO A C 1
ATOM 2931 O O . PRO A 1 354 ? 42.913 1.923 -23.159 1.00 46.38 354 PRO A O 1
ATOM 2934 N N . LEU A 1 355 ? 42.198 1.691 -25.270 1.00 39.72 355 LEU A N 1
ATOM 2935 C CA . LEU A 1 355 ? 43.454 2.107 -25.913 1.00 39.72 355 LEU A CA 1
ATOM 2936 C C . LEU A 1 355 ? 43.486 3.624 -26.191 1.00 39.72 355 LEU A C 1
ATOM 2938 O O . LEU A 1 355 ? 42.485 4.223 -26.578 1.00 39.72 355 LEU A O 1
ATOM 2942 N N . TYR A 1 356 ? 44.654 4.251 -26.004 1.00 38.44 356 TYR A N 1
ATOM 2943 C CA . TYR A 1 356 ? 44.867 5.699 -26.207 1.00 38.44 356 TYR A CA 1
ATOM 2944 C C . TYR A 1 356 ? 45.286 6.086 -27.639 1.00 38.44 356 TYR A C 1
ATOM 2946 O O . TYR A 1 356 ? 45.350 7.271 -27.967 1.00 38.44 356 TYR A O 1
ATOM 2954 N N . THR A 1 357 ? 45.573 5.097 -28.481 1.00 43.94 357 THR A N 1
ATOM 2955 C CA . THR A 1 357 ? 46.060 5.214 -29.862 1.00 43.94 357 THR A CA 1
ATOM 2956 C C . THR A 1 357 ? 45.448 4.078 -30.678 1.00 43.94 357 THR A C 1
ATOM 2958 O O . THR A 1 357 ? 45.258 2.991 -30.134 1.00 43.94 357 THR A O 1
ATOM 2961 N N . CYS A 1 358 ? 45.141 4.292 -31.963 1.00 45.97 358 CYS A N 1
ATOM 2962 C CA . CYS A 1 358 ? 44.746 3.171 -32.824 1.00 45.97 358 CYS A CA 1
ATOM 2963 C C . CYS A 1 358 ? 45.915 2.168 -32.904 1.00 45.97 358 CYS A C 1
ATOM 2965 O O . CYS A 1 358 ? 47.050 2.622 -33.099 1.00 45.97 358 CYS A O 1
ATOM 2967 N N . PRO A 1 359 ? 45.671 0.860 -32.711 1.00 44.72 359 PRO A N 1
ATOM 2968 C CA . PRO A 1 359 ? 46.741 -0.126 -32.593 1.00 44.72 359 PRO A CA 1
ATOM 2969 C C . PRO A 1 359 ? 47.511 -0.339 -33.906 1.00 44.72 359 PRO A C 1
ATOM 2971 O O . PRO A 1 359 ? 47.041 0.056 -34.981 1.00 44.72 359 PRO A O 1
ATOM 2974 N N . PRO A 1 360 ? 48.718 -0.927 -33.824 1.00 47.53 360 PRO A N 1
ATOM 2975 C CA . PRO A 1 360 ? 49.546 -1.214 -34.987 1.00 47.53 360 PRO A CA 1
ATOM 2976 C C . PRO A 1 360 ? 48.896 -2.230 -35.943 1.00 47.53 360 PRO A C 1
ATOM 2978 O O . PRO A 1 360 ? 48.111 -3.094 -35.560 1.00 47.53 360 PRO A O 1
ATOM 2981 N N . LEU A 1 361 ? 49.279 -2.134 -37.221 1.00 43.03 361 LEU A N 1
ATOM 2982 C CA . LEU A 1 361 ? 48.666 -2.848 -38.350 1.00 43.03 361 LEU A CA 1
ATOM 2983 C C . LEU A 1 361 ? 48.646 -4.387 -38.212 1.00 43.03 361 LEU A C 1
ATOM 2985 O O . LEU A 1 361 ? 47.785 -5.039 -38.806 1.00 43.03 361 LEU A O 1
ATOM 2989 N N . GLU A 1 362 ? 49.589 -4.967 -37.460 1.00 47.69 362 GLU A N 1
ATOM 2990 C CA . GLU A 1 362 ? 49.711 -6.421 -37.271 1.00 47.69 362 GLU A CA 1
ATOM 2991 C C . GLU A 1 362 ? 48.454 -7.032 -36.628 1.00 47.69 362 GLU A C 1
ATOM 2993 O O . GLU A 1 362 ? 47.995 -8.087 -37.072 1.00 47.69 362 GLU A O 1
ATOM 2998 N N . GLU A 1 363 ? 47.851 -6.343 -35.654 1.00 43.78 363 GLU A N 1
ATOM 2999 C CA . GLU A 1 363 ? 46.694 -6.835 -34.891 1.00 43.78 363 GLU A CA 1
ATOM 3000 C C . GLU A 1 363 ? 45.379 -6.685 -35.678 1.00 43.78 363 GLU A C 1
ATOM 3002 O O . GLU A 1 363 ? 44.524 -7.569 -35.651 1.00 43.78 363 GLU A O 1
ATOM 3007 N N . THR A 1 364 ? 45.221 -5.606 -36.457 1.00 41.69 364 THR A N 1
ATOM 3008 C CA . THR A 1 364 ? 43.943 -5.296 -37.131 1.00 41.69 364 THR A CA 1
ATOM 3009 C C . THR A 1 364 ? 43.658 -6.154 -38.373 1.00 41.69 364 THR A C 1
ATOM 3011 O O . THR A 1 364 ? 42.498 -6.300 -38.757 1.00 41.69 364 THR A O 1
ATOM 3014 N N . PHE A 1 365 ? 44.687 -6.707 -39.031 1.00 43.28 365 PHE A N 1
ATOM 3015 C CA . PHE A 1 365 ? 44.532 -7.369 -40.340 1.00 43.28 365 PHE A CA 1
ATOM 3016 C C . PHE A 1 365 ? 45.158 -8.769 -40.465 1.00 43.28 365 PHE A C 1
ATOM 3018 O O . PHE A 1 365 ? 45.102 -9.346 -41.552 1.00 43.28 365 PHE A O 1
ATOM 3025 N N . ASN A 1 366 ? 45.705 -9.354 -39.388 1.00 42.78 366 ASN A N 1
ATOM 3026 C CA . ASN A 1 366 ? 46.296 -10.707 -39.409 1.00 42.78 366 ASN A CA 1
ATOM 3027 C C . ASN A 1 366 ? 47.348 -10.889 -40.533 1.00 42.78 366 ASN A C 1
ATOM 3029 O O . ASN A 1 366 ? 47.425 -11.929 -41.197 1.00 42.78 366 ASN A O 1
ATOM 3033 N N . VAL A 1 367 ? 48.164 -9.855 -40.775 1.00 44.09 367 VAL A N 1
ATOM 3034 C CA . VAL A 1 367 ? 49.183 -9.851 -41.838 1.00 44.09 367 VAL A CA 1
ATOM 3035 C C . VAL A 1 367 ? 50.403 -10.651 -41.380 1.00 44.09 367 VAL A C 1
ATOM 3037 O O . VAL A 1 367 ? 51.415 -10.111 -40.940 1.00 44.09 367 VAL A O 1
ATOM 3040 N N . ILE A 1 368 ? 50.303 -11.976 -41.479 1.00 40.69 368 ILE A N 1
ATOM 3041 C CA . ILE A 1 368 ? 51.399 -12.886 -41.141 1.00 40.69 368 ILE A CA 1
ATOM 3042 C C . ILE A 1 368 ? 52.518 -12.742 -42.184 1.00 40.69 368 ILE A C 1
ATOM 3044 O O . ILE A 1 368 ? 52.458 -13.342 -43.258 1.00 40.69 368 ILE A O 1
ATOM 3048 N N . GLY A 1 369 ? 53.577 -12.010 -41.827 1.00 45.94 369 GLY A N 1
ATOM 3049 C CA . GLY A 1 369 ? 54.893 -12.157 -42.455 1.00 45.94 369 GLY A CA 1
ATOM 3050 C C . GLY A 1 369 ? 55.431 -10.976 -43.264 1.00 45.94 369 GLY A C 1
ATOM 3051 O O . GLY A 1 369 ? 55.845 -11.172 -44.404 1.00 45.94 369 GLY A O 1
ATOM 3052 N N . THR A 1 370 ? 55.567 -9.800 -42.648 1.00 41.56 370 THR A N 1
ATOM 3053 C CA . THR A 1 370 ? 56.593 -8.811 -43.041 1.00 41.56 370 THR A CA 1
ATOM 3054 C C . THR A 1 370 ? 57.148 -8.107 -41.808 1.00 41.56 370 THR A C 1
ATOM 3056 O O . THR A 1 370 ? 56.395 -7.445 -41.106 1.00 41.56 370 THR A O 1
ATOM 3059 N N . GLU A 1 371 ? 58.462 -8.196 -41.574 1.00 47.56 371 GLU A N 1
ATOM 3060 C CA . GLU A 1 371 ? 59.169 -7.417 -40.543 1.00 47.56 371 GLU A CA 1
ATOM 3061 C C . GLU A 1 371 ? 59.146 -5.917 -40.909 1.00 47.56 371 GLU A C 1
ATOM 3063 O O . GLU A 1 371 ? 60.062 -5.403 -41.555 1.00 47.56 371 GLU A O 1
ATOM 3068 N N . ALA A 1 372 ? 58.074 -5.213 -40.537 1.00 41.00 372 ALA A N 1
ATOM 3069 C CA . ALA A 1 372 ? 57.791 -3.850 -40.982 1.00 41.00 372 ALA A CA 1
ATOM 3070 C C . ALA A 1 372 ? 57.718 -2.844 -39.815 1.00 41.00 372 ALA A C 1
ATOM 3072 O O . ALA A 1 372 ? 56.651 -2.435 -39.382 1.00 41.00 372 ALA A O 1
ATOM 3073 N N . ILE A 1 373 ? 58.899 -2.397 -39.377 1.00 45.38 373 ILE A N 1
ATOM 3074 C CA . ILE A 1 373 ? 59.163 -1.048 -38.832 1.00 45.38 373 ILE A CA 1
ATOM 3075 C C . ILE A 1 373 ? 58.222 -0.569 -37.700 1.00 45.38 373 ILE A C 1
ATOM 3077 O O . ILE A 1 373 ? 57.336 0.255 -37.897 1.00 45.38 373 ILE A O 1
ATOM 3081 N N . ILE A 1 374 ? 58.549 -1.016 -36.483 1.00 42.59 374 ILE A N 1
ATOM 3082 C CA . ILE A 1 374 ? 58.413 -0.337 -35.174 1.00 42.59 374 ILE A CA 1
ATOM 3083 C C . ILE A 1 374 ? 57.713 1.046 -35.204 1.00 42.59 374 ILE A C 1
ATOM 3085 O O . ILE A 1 374 ? 58.341 2.054 -35.544 1.00 42.59 374 ILE A O 1
ATOM 3089 N N . GLY A 1 375 ? 56.477 1.117 -34.693 1.00 44.75 375 GLY A N 1
ATOM 3090 C CA . GLY A 1 375 ? 55.848 2.377 -34.276 1.00 44.75 375 GLY A CA 1
ATOM 3091 C C . GLY A 1 375 ? 54.331 2.298 -34.067 1.00 44.75 375 GLY A C 1
ATOM 3092 O O . GLY A 1 375 ? 53.595 2.188 -35.044 1.00 44.75 375 GLY A O 1
ATOM 3093 N N . ASP A 1 376 ? 53.875 2.460 -32.817 1.00 46.53 376 ASP A N 1
ATOM 3094 C CA . ASP A 1 376 ? 52.465 2.457 -32.357 1.00 46.53 376 ASP A CA 1
ATOM 3095 C C . ASP A 1 376 ? 51.644 3.655 -32.886 1.00 46.53 376 ASP A C 1
ATOM 3097 O O . ASP A 1 376 ? 51.150 4.498 -32.132 1.00 46.53 376 ASP A O 1
ATOM 3101 N N . THR A 1 377 ? 51.572 3.816 -34.205 1.00 50.41 377 THR A N 1
ATOM 3102 C CA . THR A 1 377 ? 51.098 5.049 -34.840 1.00 50.41 377 THR A CA 1
ATOM 3103 C C . THR A 1 377 ? 50.054 4.774 -35.921 1.00 50.41 377 THR A C 1
ATOM 3105 O O . THR A 1 377 ? 50.257 3.887 -36.747 1.00 50.41 377 THR A O 1
ATOM 3108 N N . PRO A 1 378 ? 48.941 5.536 -35.941 1.00 53.88 378 PRO A N 1
ATOM 3109 C CA . PRO A 1 378 ? 47.799 5.250 -36.802 1.00 53.88 378 PRO A CA 1
ATOM 3110 C C . PRO A 1 378 ? 48.152 5.332 -38.289 1.00 53.88 378 PRO A C 1
ATOM 3112 O O . PRO A 1 378 ? 48.905 6.219 -38.719 1.00 53.88 378 PRO A O 1
ATOM 3115 N N . THR A 1 379 ? 47.525 4.449 -39.072 1.00 67.69 379 THR A N 1
ATOM 3116 C CA . THR A 1 379 ? 47.550 4.498 -40.537 1.00 67.69 379 THR A CA 1
ATOM 3117 C C . THR A 1 379 ? 47.032 5.840 -41.048 1.00 67.69 379 THR A C 1
ATOM 3119 O O . THR A 1 379 ? 46.199 6.493 -40.410 1.00 67.69 379 THR A O 1
ATOM 3122 N N . CYS A 1 380 ? 47.539 6.292 -42.192 1.00 78.06 380 CYS A N 1
ATOM 3123 C CA . CYS A 1 380 ? 47.246 7.637 -42.667 1.00 78.06 380 CYS A CA 1
ATOM 3124 C C . CYS A 1 380 ? 46.246 7.652 -43.818 1.00 78.06 380 CYS A C 1
ATOM 3126 O O . CYS A 1 380 ? 46.420 6.946 -44.811 1.00 78.06 380 CYS A O 1
ATOM 3128 N N . ARG A 1 381 ? 45.247 8.531 -43.724 1.00 87.88 381 ARG A N 1
ATOM 3129 C CA . ARG A 1 381 ? 44.477 8.990 -44.876 1.00 87.88 381 ARG A CA 1
ATOM 3130 C C . ARG A 1 381 ? 45.025 10.338 -45.326 1.00 87.88 381 ARG A C 1
ATOM 3132 O O . ARG A 1 381 ? 44.952 11.331 -44.605 1.00 87.88 381 ARG A O 1
ATOM 3139 N N . LEU A 1 382 ? 45.560 10.363 -46.534 1.00 89.00 382 LEU A N 1
ATOM 3140 C CA . LEU A 1 382 ? 46.041 11.560 -47.201 1.00 89.00 382 LEU A CA 1
ATOM 3141 C C . LEU A 1 382 ? 44.986 12.014 -48.213 1.00 89.00 382 LEU A C 1
ATOM 3143 O O . LEU A 1 382 ? 44.746 11.338 -49.213 1.00 89.00 382 LEU A O 1
ATOM 3147 N N . ASP A 1 383 ? 44.380 13.166 -47.960 1.00 90.12 383 ASP A N 1
ATOM 3148 C CA . ASP A 1 383 ? 43.430 13.797 -48.867 1.00 90.12 383 ASP A CA 1
ATOM 3149 C C . ASP A 1 383 ? 44.175 14.815 -49.743 1.00 90.12 383 ASP A C 1
ATOM 3151 O O . ASP A 1 383 ? 44.671 15.834 -49.257 1.00 90.12 383 ASP A O 1
ATOM 3155 N N . ILE A 1 384 ? 44.288 14.520 -51.040 1.00 91.94 384 ILE A N 1
ATOM 3156 C CA . ILE A 1 384 ? 45.006 15.339 -52.029 1.00 91.94 384 ILE A CA 1
ATOM 3157 C C . ILE A 1 384 ? 43.985 16.145 -52.830 1.00 91.94 384 ILE A C 1
ATOM 3159 O O . ILE A 1 384 ? 43.118 15.553 -53.471 1.00 91.94 384 ILE A O 1
ATOM 3163 N N . ALA A 1 385 ? 44.087 17.474 -52.831 1.00 88.56 385 ALA A N 1
ATOM 3164 C CA . ALA A 1 385 ? 43.191 18.343 -53.593 1.00 88.56 385 ALA A CA 1
ATOM 3165 C C . ALA A 1 385 ? 43.183 17.946 -55.080 1.00 88.56 385 ALA A C 1
ATOM 3167 O O . ALA A 1 385 ? 44.242 17.780 -55.700 1.00 88.56 385 ALA A O 1
ATOM 3168 N N . TYR A 1 386 ? 41.990 17.762 -55.644 1.00 88.75 386 TYR A N 1
ATOM 3169 C CA . TYR A 1 386 ? 41.817 17.194 -56.971 1.00 88.75 386 TYR A CA 1
ATOM 3170 C C . TYR A 1 386 ? 42.393 18.124 -58.043 1.00 88.75 386 TYR A C 1
ATOM 3172 O O . TYR A 1 386 ? 41.911 19.226 -58.294 1.00 88.75 386 TYR A O 1
ATOM 3180 N N . ASN A 1 387 ? 43.429 17.632 -58.713 1.00 87.12 387 ASN A N 1
ATOM 3181 C CA . ASN A 1 387 ? 43.995 18.206 -59.921 1.00 87.12 387 ASN A CA 1
ATOM 3182 C C . ASN A 1 387 ? 44.084 17.076 -60.947 1.00 87.12 387 ASN A C 1
ATOM 3184 O O . ASN A 1 387 ? 44.572 15.991 -60.619 1.00 87.12 387 ASN A O 1
ATOM 3188 N N . TYR A 1 388 ? 43.655 17.342 -62.182 1.00 86.56 388 TYR A N 1
ATOM 3189 C CA . TYR A 1 388 ? 43.756 16.406 -63.301 1.00 86.56 388 TYR A CA 1
ATOM 3190 C C . TYR A 1 388 ? 45.170 15.822 -63.445 1.00 86.56 388 TYR A C 1
ATOM 3192 O O . TYR A 1 388 ? 45.316 14.625 -63.662 1.00 86.56 388 TYR A O 1
ATOM 3200 N N . GLU A 1 389 ? 46.217 16.632 -63.259 1.00 86.06 389 GLU A N 1
ATOM 3201 C CA . GLU A 1 389 ? 47.609 16.172 -63.341 1.00 86.06 389 GLU A CA 1
ATOM 3202 C C . GLU A 1 389 ? 47.977 15.188 -62.216 1.00 86.06 389 GLU A C 1
ATOM 3204 O O . GLU A 1 389 ? 48.594 14.154 -62.472 1.00 86.06 389 GLU A O 1
ATOM 3209 N N . SER A 1 390 ? 47.559 15.463 -60.976 1.00 86.06 390 SER A N 1
ATOM 3210 C CA . SER A 1 390 ? 47.796 14.572 -59.832 1.00 86.06 390 SER A CA 1
ATOM 3211 C C . SER A 1 390 ? 47.003 13.269 -59.962 1.00 86.06 390 SER A C 1
ATOM 3213 O O . SER A 1 390 ? 47.562 12.191 -59.768 1.00 86.06 390 SER A O 1
ATOM 3215 N N . ALA A 1 391 ? 45.729 13.356 -60.360 1.00 87.00 391 ALA A N 1
ATOM 3216 C CA . ALA A 1 391 ? 44.881 12.196 -60.629 1.00 87.00 391 ALA A CA 1
ATOM 3217 C C . ALA A 1 391 ? 45.450 11.327 -61.763 1.00 87.00 391 ALA A C 1
ATOM 3219 O O . ALA A 1 391 ? 45.536 10.110 -61.618 1.00 87.00 391 ALA A O 1
ATOM 3220 N N . TRP A 1 392 ? 45.899 11.949 -62.859 1.00 88.81 392 TRP A N 1
ATOM 3221 C CA . TRP A 1 392 ? 46.511 11.261 -63.996 1.00 88.81 392 TRP A CA 1
ATOM 3222 C C . TRP A 1 392 ? 47.824 10.568 -63.624 1.00 88.81 392 TRP A C 1
ATOM 3224 O O . TRP A 1 392 ? 48.034 9.421 -64.014 1.00 88.81 392 TRP A O 1
ATOM 3234 N N . ASN A 1 393 ? 48.702 11.227 -62.859 1.00 87.88 393 ASN A N 1
ATOM 3235 C CA . ASN A 1 393 ? 49.960 10.624 -62.410 1.00 87.88 393 ASN A CA 1
ATOM 3236 C C . ASN A 1 393 ? 49.702 9.413 -61.498 1.00 87.88 393 ASN A C 1
ATOM 3238 O O . ASN A 1 393 ? 50.217 8.332 -61.778 1.00 87.88 393 ASN A O 1
ATOM 3242 N N . LEU A 1 394 ? 48.831 9.553 -60.491 1.00 88.94 394 LEU A N 1
ATOM 3243 C CA . LEU A 1 394 ? 48.415 8.439 -59.630 1.00 88.94 394 LEU A CA 1
ATOM 3244 C C . LEU A 1 394 ? 47.791 7.288 -60.443 1.00 88.94 394 LEU A C 1
ATOM 3246 O O . LEU A 1 394 ? 48.098 6.121 -60.202 1.00 88.94 394 LEU A O 1
ATOM 3250 N N . GLN A 1 395 ? 46.942 7.592 -61.429 1.00 90.50 395 GLN A N 1
ATOM 3251 C CA . GLN A 1 395 ? 46.282 6.574 -62.252 1.00 90.50 395 GLN A CA 1
ATOM 3252 C C . GLN A 1 395 ? 47.257 5.856 -63.195 1.00 90.50 395 GLN A C 1
ATOM 3254 O O . GLN A 1 395 ? 47.196 4.631 -63.320 1.00 90.50 395 GLN A O 1
ATOM 3259 N N . ARG A 1 396 ? 48.180 6.592 -63.828 1.00 91.38 396 ARG A N 1
ATOM 3260 C CA . ARG A 1 396 ? 49.252 6.040 -64.676 1.00 91.38 396 ARG A CA 1
ATOM 3261 C C . ARG A 1 396 ? 50.149 5.086 -63.890 1.00 91.38 396 ARG A C 1
ATOM 3263 O O . ARG A 1 396 ? 50.532 4.045 -64.417 1.00 91.38 396 ARG A O 1
ATOM 3270 N N . ASP A 1 397 ? 50.455 5.440 -62.646 1.00 87.94 397 ASP A N 1
ATOM 3271 C CA . ASP A 1 397 ? 51.360 4.681 -61.782 1.00 87.94 397 ASP A CA 1
ATOM 3272 C C . ASP A 1 397 ? 50.644 3.521 -61.050 1.00 87.94 397 ASP A C 1
ATOM 3274 O O . ASP A 1 397 ? 51.252 2.824 -60.243 1.00 87.94 397 ASP A O 1
ATOM 3278 N N . GLY A 1 398 ? 49.357 3.274 -61.345 1.00 89.94 398 GLY A N 1
ATOM 3279 C CA . GLY A 1 398 ? 48.574 2.166 -60.780 1.00 89.94 398 GLY A CA 1
ATOM 3280 C C . GLY A 1 398 ? 48.093 2.387 -59.341 1.00 89.94 398 GLY A C 1
ATOM 3281 O O . GLY A 1 398 ? 47.595 1.456 -58.709 1.00 89.94 398 GLY A O 1
ATOM 3282 N N . MET A 1 399 ? 48.214 3.615 -58.834 1.00 90.38 399 MET A N 1
ATOM 3283 C CA . MET A 1 399 ? 47.917 3.990 -57.449 1.00 90.38 399 MET A CA 1
ATOM 3284 C C . MET A 1 399 ? 46.436 4.291 -57.197 1.00 90.38 399 MET A C 1
ATOM 3286 O O . MET A 1 399 ? 46.056 4.495 -56.049 1.00 90.38 399 MET A O 1
ATOM 3290 N N . THR A 1 400 ? 45.577 4.333 -58.222 1.00 91.75 400 THR A N 1
ATOM 3291 C CA . THR A 1 400 ? 44.150 4.669 -58.059 1.00 91.75 400 THR A CA 1
ATOM 3292 C C . THR A 1 400 ? 43.213 3.470 -58.122 1.00 91.75 400 THR A C 1
ATOM 3294 O O . THR A 1 400 ? 43.413 2.557 -58.923 1.00 91.75 400 THR A O 1
ATOM 3297 N N . VAL A 1 401 ? 42.111 3.551 -57.380 1.00 91.50 401 VAL A N 1
ATOM 3298 C CA . VAL A 1 401 ? 40.934 2.679 -57.502 1.00 91.50 401 VAL A CA 1
ATOM 3299 C C . VAL A 1 401 ? 39.705 3.498 -57.929 1.00 91.50 401 VAL A C 1
ATOM 3301 O O . VAL A 1 401 ? 39.657 4.707 -57.667 1.00 91.50 401 VAL A O 1
ATOM 3304 N N . PRO A 1 402 ? 38.721 2.891 -58.623 1.00 88.25 402 PRO A N 1
ATOM 3305 C CA . PRO A 1 402 ? 37.523 3.603 -59.056 1.00 88.25 402 PRO A CA 1
ATOM 3306 C C . PRO A 1 402 ? 36.700 4.129 -57.872 1.00 88.25 402 PRO A C 1
ATOM 3308 O O . PRO A 1 402 ? 36.743 3.609 -56.757 1.00 88.25 402 PRO A O 1
ATOM 3311 N N . TYR A 1 403 ? 35.904 5.166 -58.129 1.00 83.62 403 TYR A N 1
ATOM 3312 C CA . TYR A 1 403 ? 34.968 5.684 -57.138 1.00 83.62 403 TYR A CA 1
ATOM 3313 C C . TYR A 1 403 ? 34.003 4.591 -56.654 1.00 83.62 403 TYR A C 1
ATOM 3315 O O . TYR A 1 403 ? 33.491 3.801 -57.446 1.00 83.62 403 TYR A O 1
ATOM 3323 N N . GLY A 1 404 ? 33.735 4.567 -55.348 1.00 77.12 404 GLY A N 1
ATOM 3324 C CA . GLY A 1 404 ? 32.890 3.553 -54.714 1.00 77.12 404 GLY A CA 1
ATOM 3325 C C . GLY A 1 404 ? 33.632 2.283 -54.283 1.00 77.12 404 GLY A C 1
ATOM 3326 O O . GLY A 1 404 ? 33.040 1.468 -53.578 1.00 77.12 404 GLY A O 1
ATOM 3327 N N . THR A 1 405 ? 34.919 2.123 -54.620 1.00 82.75 405 THR A N 1
ATOM 3328 C CA . THR A 1 405 ? 35.791 1.168 -53.917 1.00 82.75 405 THR A CA 1
ATOM 3329 C C . THR A 1 405 ? 35.823 1.517 -52.429 1.00 82.75 405 THR A C 1
ATOM 3331 O O . THR A 1 405 ? 35.872 2.692 -52.062 1.00 82.75 405 THR A O 1
ATOM 3334 N N . LYS A 1 406 ? 35.757 0.510 -51.555 1.00 73.19 406 LYS A N 1
ATOM 3335 C CA . LYS A 1 406 ? 35.795 0.742 -50.109 1.00 73.19 406 LYS A CA 1
ATOM 3336 C C . LYS A 1 406 ? 37.217 1.102 -49.657 1.00 73.19 406 LYS A C 1
ATOM 3338 O O . LYS A 1 406 ? 38.167 0.614 -50.265 1.00 73.19 406 LYS A O 1
ATOM 3343 N N . PRO A 1 407 ? 37.385 1.862 -48.560 1.00 73.06 407 PRO A N 1
ATOM 3344 C CA . PRO A 1 407 ? 38.701 2.157 -47.988 1.00 73.06 407 PRO A CA 1
ATOM 3345 C C . PRO A 1 407 ? 39.571 0.919 -47.716 1.00 73.06 407 PRO A C 1
ATOM 3347 O O . PRO A 1 407 ? 40.772 0.970 -47.949 1.00 73.06 407 PRO A O 1
ATOM 3350 N N . GLU A 1 408 ? 38.969 -0.205 -47.300 1.00 67.25 408 GLU A N 1
ATOM 3351 C CA . GLU A 1 408 ? 39.669 -1.485 -47.088 1.00 67.25 408 GLU A CA 1
ATOM 3352 C C . GLU A 1 408 ? 40.305 -2.046 -48.379 1.00 67.25 408 GLU A C 1
ATOM 3354 O O . GLU A 1 408 ? 41.480 -2.403 -48.395 1.00 67.25 408 GLU A O 1
ATOM 3359 N N . ASP A 1 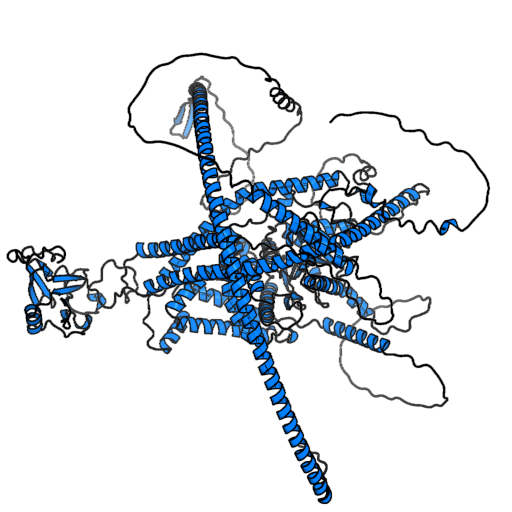409 ? 39.568 -2.026 -49.492 1.00 78.50 409 ASP A N 1
ATOM 3360 C CA . ASP A 1 409 ? 40.027 -2.464 -50.819 1.00 78.50 409 ASP A CA 1
ATOM 3361 C C . ASP A 1 409 ? 40.973 -1.435 -51.488 1.00 78.50 409 ASP A C 1
ATOM 3363 O O . ASP A 1 409 ? 41.590 -1.702 -52.528 1.00 78.50 409 ASP A O 1
ATOM 3367 N N . ALA A 1 410 ? 41.064 -0.240 -50.893 1.00 80.06 410 ALA A N 1
ATOM 3368 C CA . ALA A 1 410 ? 41.887 0.890 -51.305 1.00 80.06 410 ALA A CA 1
ATOM 3369 C C . ALA A 1 410 ? 43.132 1.091 -50.421 1.00 80.06 410 ALA A C 1
ATOM 3371 O O . ALA A 1 410 ? 43.810 2.105 -50.577 1.00 80.06 410 ALA A O 1
ATOM 3372 N N . LEU A 1 411 ? 43.457 0.160 -49.515 1.00 80.62 411 LEU A N 1
ATOM 3373 C CA . LEU A 1 411 ? 44.714 0.201 -48.764 1.00 80.62 411 LEU A CA 1
ATOM 3374 C C . LEU A 1 411 ? 45.914 0.250 -49.726 1.00 80.62 411 LEU A C 1
ATOM 3376 O O . LEU A 1 411 ? 45.960 -0.469 -50.726 1.00 80.62 411 LEU A O 1
ATOM 3380 N N . GLU A 1 412 ? 46.863 1.138 -49.426 1.00 84.62 412 GLU A N 1
ATOM 3381 C CA . GLU A 1 412 ? 47.997 1.519 -50.282 1.00 84.62 412 GLU A CA 1
ATOM 3382 C C . GLU A 1 412 ? 47.626 2.128 -51.645 1.00 84.62 412 GLU A C 1
ATOM 3384 O O . GLU A 1 412 ? 48.449 2.195 -52.562 1.00 84.62 412 GLU A O 1
ATOM 3389 N N . ARG A 1 413 ? 46.384 2.602 -51.792 1.00 90.12 413 ARG A N 1
ATOM 3390 C CA . ARG A 1 413 ? 45.845 3.200 -53.018 1.00 90.12 413 ARG A CA 1
ATOM 3391 C C . ARG A 1 413 ? 44.984 4.429 -52.723 1.00 90.12 413 ARG A C 1
ATOM 3393 O O . ARG A 1 413 ? 44.718 4.799 -51.581 1.00 90.12 413 ARG A O 1
ATOM 3400 N N . CYS A 1 414 ? 44.559 5.078 -53.798 1.00 91.81 414 CYS A N 1
ATOM 3401 C CA . CYS A 1 414 ? 43.826 6.331 -53.814 1.00 91.81 414 CYS A CA 1
ATOM 3402 C C . CYS A 1 414 ? 42.455 6.169 -54.478 1.00 91.81 414 CYS A C 1
ATOM 3404 O O . CYS A 1 414 ? 42.366 5.827 -55.658 1.00 91.81 414 CYS A O 1
ATOM 3406 N N . ILE A 1 415 ? 41.375 6.447 -53.751 1.00 91.44 415 ILE A N 1
ATOM 3407 C CA . ILE A 1 415 ? 40.024 6.493 -54.316 1.00 91.44 415 ILE A CA 1
ATOM 3408 C C . ILE A 1 415 ? 39.868 7.811 -55.079 1.00 91.44 415 ILE A C 1
ATOM 3410 O O . ILE A 1 415 ? 40.000 8.894 -54.499 1.00 91.44 415 ILE A O 1
ATOM 3414 N N . LEU A 1 416 ? 39.576 7.723 -56.379 1.00 89.88 416 LEU A N 1
ATOM 3415 C CA . LEU A 1 416 ? 39.261 8.899 -57.192 1.00 89.88 416 LEU A CA 1
ATOM 3416 C C . LEU A 1 416 ? 37.860 9.447 -56.850 1.00 89.88 416 LEU A C 1
ATOM 3418 O O . LEU A 1 416 ? 36.928 8.655 -56.681 1.00 89.88 416 LEU A O 1
ATOM 3422 N N . PRO A 1 417 ? 37.678 10.779 -56.764 1.00 86.38 417 PRO A N 1
ATOM 3423 C CA . PRO A 1 417 ? 36.372 11.391 -56.535 1.00 86.38 417 PRO A CA 1
ATOM 3424 C C . PRO A 1 417 ? 35.433 11.232 -57.740 1.00 86.38 417 PRO A C 1
ATOM 3426 O O . PRO A 1 417 ? 35.870 11.093 -58.880 1.00 86.38 417 PRO A O 1
ATOM 3429 N N . HIS A 1 418 ? 34.124 11.305 -57.486 1.00 78.19 418 HIS A N 1
ATOM 3430 C CA . HIS A 1 418 ? 33.090 11.366 -58.521 1.00 78.19 418 HIS A CA 1
ATOM 3431 C C . HIS A 1 418 ? 32.652 12.815 -58.736 1.00 78.19 418 HIS A C 1
ATOM 3433 O O . HIS A 1 418 ? 31.963 13.343 -57.869 1.00 78.19 418 HIS A O 1
ATOM 3439 N N . GLU A 1 419 ? 33.062 13.389 -59.872 1.00 67.25 419 GLU A N 1
ATOM 3440 C CA . GLU A 1 419 ? 32.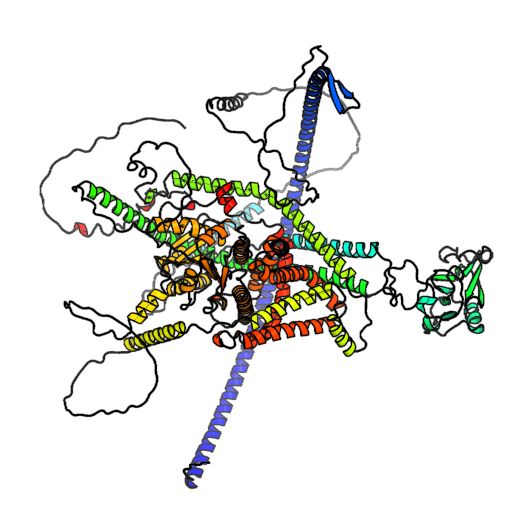678 14.640 -60.579 1.00 67.25 419 GLU A CA 1
ATOM 3441 C C . GLU A 1 419 ? 32.365 15.958 -59.818 1.00 67.25 419 GLU A C 1
ATOM 3443 O O . GLU A 1 419 ? 32.485 17.006 -60.436 1.00 67.25 419 GLU A O 1
ATOM 3448 N N . ASP A 1 420 ? 32.091 15.961 -58.509 1.00 59.19 420 ASP A N 1
ATOM 3449 C CA . ASP A 1 420 ? 31.760 17.142 -57.685 1.00 59.19 420 ASP A CA 1
ATOM 3450 C C . ASP A 1 420 ? 32.433 17.097 -56.284 1.00 59.19 420 ASP A C 1
ATOM 3452 O O . ASP A 1 420 ? 31.881 17.578 -55.292 1.00 59.19 420 ASP A O 1
ATOM 3456 N N . LYS A 1 421 ? 33.601 16.446 -56.143 1.00 56.12 421 LYS A N 1
ATOM 3457 C CA . LYS A 1 421 ? 34.320 16.318 -54.854 1.00 56.12 421 LYS A CA 1
ATOM 3458 C C . LYS A 1 421 ? 35.776 16.769 -54.955 1.00 56.12 421 LYS A C 1
ATOM 3460 O O . LYS A 1 421 ? 36.523 16.281 -55.798 1.00 56.12 421 LYS A O 1
ATOM 3465 N N . ASP A 1 422 ? 36.182 17.623 -54.018 1.00 73.31 422 ASP A N 1
ATOM 3466 C CA . ASP A 1 422 ? 37.440 18.382 -54.069 1.00 73.31 422 ASP A CA 1
ATOM 3467 C C . ASP A 1 422 ? 38.728 17.580 -53.803 1.00 73.31 422 ASP A C 1
ATOM 3469 O O . ASP A 1 422 ? 39.813 18.135 -53.959 1.00 73.31 422 ASP A O 1
ATOM 3473 N N . TYR A 1 423 ? 38.660 16.306 -53.390 1.00 87.50 423 TYR A N 1
ATOM 3474 C CA . TYR A 1 423 ? 39.833 15.546 -52.926 1.00 87.50 423 TYR A CA 1
ATOM 3475 C C . TYR A 1 423 ? 39.885 14.098 -53.438 1.00 87.50 423 TYR A C 1
ATOM 3477 O O . TYR A 1 423 ? 38.874 13.401 -53.520 1.00 87.50 423 TYR A O 1
ATOM 3485 N N . ILE A 1 424 ? 41.104 13.641 -53.723 1.00 91.50 424 ILE A N 1
ATOM 3486 C CA . ILE A 1 424 ? 41.497 12.243 -53.924 1.00 91.50 424 ILE A CA 1
ATOM 3487 C C . ILE A 1 424 ? 41.861 11.665 -52.551 1.00 91.50 424 ILE A C 1
ATOM 3489 O O . ILE A 1 424 ? 42.689 12.247 -51.851 1.00 91.50 424 ILE A O 1
ATOM 3493 N N . HIS A 1 425 ? 41.270 10.533 -52.168 1.00 91.12 425 HIS A N 1
ATOM 3494 C CA . HIS A 1 425 ? 41.447 9.945 -50.834 1.00 91.12 425 HIS A CA 1
ATOM 3495 C C . HIS A 1 425 ? 42.428 8.772 -50.881 1.00 91.12 425 HIS A C 1
ATOM 3497 O O . HIS A 1 425 ? 42.059 7.684 -51.325 1.00 91.12 425 HIS A O 1
ATOM 3503 N N . CYS A 1 426 ? 43.666 8.981 -50.439 1.00 91.06 426 CYS A N 1
ATOM 3504 C CA . CYS A 1 426 ? 44.713 7.960 -50.402 1.00 91.06 426 CYS A CA 1
ATOM 3505 C C . CYS A 1 426 ? 44.840 7.337 -49.009 1.00 91.06 426 CYS A C 1
ATOM 3507 O O . CYS A 1 426 ? 44.909 8.063 -48.020 1.00 91.06 426 CYS A O 1
ATOM 3509 N N . TYR A 1 427 ? 44.912 6.009 -48.929 1.00 86.88 427 TYR A N 1
ATOM 3510 C CA . TYR A 1 427 ? 45.043 5.265 -47.673 1.00 86.88 427 TYR A CA 1
ATOM 3511 C C . TYR A 1 427 ? 46.409 4.582 -47.617 1.00 86.88 427 TYR A C 1
ATOM 3513 O O . TYR A 1 427 ? 46.765 3.830 -48.519 1.00 86.88 427 TYR A O 1
ATOM 3521 N N . SER A 1 428 ? 47.174 4.846 -46.562 1.00 83.50 428 SER A N 1
ATOM 3522 C CA . SER A 1 428 ? 48.559 4.400 -46.382 1.00 83.50 428 SER A CA 1
ATOM 3523 C C . SER A 1 428 ? 48.696 3.606 -45.087 1.00 83.50 428 SER A C 1
ATOM 3525 O O . SER A 1 428 ? 48.242 4.060 -44.033 1.00 83.50 428 SER A O 1
ATOM 3527 N N . THR A 1 429 ? 49.348 2.444 -45.146 1.00 74.25 429 THR A N 1
ATOM 3528 C CA . THR A 1 429 ? 49.720 1.667 -43.951 1.00 74.25 429 THR A CA 1
ATOM 3529 C C . THR A 1 429 ? 50.891 2.303 -43.200 1.00 74.25 429 THR A C 1
ATOM 3531 O O . THR A 1 429 ? 51.093 2.026 -42.020 1.00 74.25 429 THR A O 1
ATOM 3534 N N . ILE A 1 430 ? 51.626 3.215 -43.849 1.00 77.12 430 ILE A N 1
ATOM 3535 C CA . ILE A 1 430 ? 52.681 4.006 -43.218 1.00 77.12 430 ILE A CA 1
ATOM 3536 C C . ILE A 1 430 ? 52.062 5.066 -42.281 1.00 77.12 430 ILE A C 1
ATOM 3538 O O . ILE A 1 430 ? 51.114 5.764 -42.666 1.00 77.12 430 ILE A O 1
ATOM 3542 N N . PRO A 1 431 ? 52.638 5.286 -41.082 1.00 75.88 431 PRO A N 1
ATOM 3543 C CA . PRO A 1 431 ? 52.207 6.336 -40.162 1.00 75.88 431 PRO A CA 1
ATOM 3544 C C . PRO A 1 431 ? 52.105 7.723 -40.804 1.00 75.88 431 PRO A C 1
ATOM 3546 O O . PRO A 1 431 ? 52.926 8.095 -41.648 1.00 75.88 431 PRO A O 1
ATOM 3549 N N . CYS A 1 432 ? 51.168 8.561 -40.349 1.00 76.19 432 CYS A N 1
ATOM 3550 C CA . CYS A 1 432 ? 51.045 9.937 -40.861 1.00 76.19 432 CYS A CA 1
ATOM 3551 C C . CYS A 1 432 ? 52.338 10.772 -40.744 1.00 76.19 432 CYS A C 1
ATOM 3553 O O . CYS A 1 432 ? 52.593 11.630 -41.584 1.00 76.19 432 CYS A O 1
ATOM 3555 N N . SER A 1 433 ? 53.192 10.487 -39.756 1.00 78.38 433 SER A N 1
ATOM 3556 C CA . SER A 1 433 ? 54.509 11.119 -39.569 1.00 78.38 433 SER A CA 1
ATOM 3557 C C . SER A 1 433 ? 55.564 10.746 -40.621 1.00 78.38 433 SER A C 1
ATOM 3559 O O . SER A 1 433 ? 56.653 11.327 -40.629 1.00 78.38 433 SER A O 1
ATOM 3561 N N . TYR A 1 434 ? 55.266 9.790 -41.501 1.00 82.44 434 TYR A N 1
ATOM 3562 C CA . TYR A 1 434 ? 56.122 9.350 -42.605 1.00 82.44 434 TYR A CA 1
ATOM 3563 C C . TYR A 1 434 ? 55.417 9.432 -43.968 1.00 82.44 434 TYR A C 1
ATOM 3565 O O . TYR A 1 434 ? 56.082 9.725 -44.956 1.00 82.44 434 TYR A O 1
ATOM 3573 N N . THR A 1 435 ? 54.088 9.274 -44.019 1.00 86.31 435 THR A N 1
ATOM 3574 C CA . THR A 1 435 ? 53.278 9.406 -45.250 1.00 86.31 435 THR A CA 1
ATOM 3575 C C . THR A 1 435 ? 53.372 10.799 -45.890 1.00 86.31 435 THR A C 1
ATOM 3577 O O . THR A 1 435 ? 53.221 10.922 -47.102 1.00 86.31 435 THR A O 1
ATOM 3580 N N . CYS A 1 436 ? 53.643 11.859 -45.121 1.00 89.00 436 CYS A N 1
ATOM 3581 C CA . CYS A 1 436 ? 53.874 13.198 -45.667 1.00 89.00 436 CYS A CA 1
ATOM 3582 C C . CYS A 1 436 ? 54.919 13.957 -44.849 1.00 89.00 436 CYS A C 1
ATOM 3584 O O . CYS A 1 436 ? 54.785 14.072 -43.623 1.00 89.00 436 CYS A O 1
ATOM 3586 N N . ARG A 1 437 ? 55.921 14.535 -45.525 1.00 90.62 437 ARG A N 1
ATOM 3587 C CA . ARG A 1 437 ? 56.885 15.455 -44.901 1.00 90.62 437 ARG A CA 1
ATOM 3588 C C . ARG A 1 437 ? 57.215 16.666 -45.761 1.00 90.62 437 ARG A C 1
ATOM 3590 O O . ARG A 1 437 ? 57.230 16.576 -46.981 1.00 90.62 437 ARG A O 1
ATOM 3597 N N . THR A 1 438 ? 57.554 17.783 -45.125 1.00 89.44 438 THR A N 1
ATOM 3598 C CA . THR A 1 438 ? 58.085 18.969 -45.811 1.00 89.44 438 THR A CA 1
ATOM 3599 C C . THR A 1 438 ? 59.430 18.653 -46.475 1.00 89.44 438 THR A C 1
ATOM 3601 O O . THR A 1 438 ? 60.351 18.157 -45.820 1.00 89.44 438 THR A O 1
ATOM 3604 N N . SER A 1 439 ? 59.579 18.973 -47.760 1.00 88.38 439 SER A N 1
ATOM 3605 C CA . SER A 1 439 ? 60.781 18.665 -48.548 1.00 88.38 439 SER A CA 1
ATOM 3606 C C . SER A 1 439 ? 62.046 19.331 -48.003 1.00 88.38 439 SER A C 1
ATOM 3608 O O . SER A 1 439 ? 63.112 18.719 -47.993 1.00 88.38 439 SER A O 1
ATOM 3610 N N . ASP A 1 440 ? 61.929 20.572 -47.523 1.00 83.69 440 ASP A N 1
ATOM 3611 C CA . ASP A 1 440 ? 63.085 21.379 -47.111 1.00 83.69 440 ASP A CA 1
ATOM 3612 C C . ASP A 1 440 ? 63.501 21.147 -45.652 1.00 83.69 440 ASP A C 1
ATOM 3614 O O . ASP A 1 440 ? 64.674 21.286 -45.306 1.00 83.69 440 ASP A O 1
ATOM 3618 N N . THR A 1 441 ? 62.548 20.810 -44.773 1.00 85.69 441 THR A N 1
ATOM 3619 C CA . THR A 1 441 ? 62.800 20.680 -43.324 1.00 85.69 441 THR A CA 1
ATOM 3620 C C . THR A 1 441 ? 62.600 19.270 -42.769 1.00 85.69 441 THR A C 1
ATOM 3622 O O . THR A 1 441 ? 62.944 19.044 -41.607 1.00 85.69 441 THR A O 1
ATOM 3625 N N . ASN A 1 442 ? 62.104 18.317 -43.571 1.00 86.38 442 ASN A N 1
ATOM 3626 C CA . ASN A 1 442 ? 61.842 16.920 -43.188 1.00 86.38 442 ASN A CA 1
ATOM 3627 C C . ASN A 1 442 ? 60.967 16.793 -41.919 1.00 86.38 442 ASN A C 1
ATOM 3629 O O . ASN A 1 442 ? 61.117 15.864 -41.120 1.00 86.38 442 ASN A O 1
ATOM 3633 N N . LYS A 1 443 ? 60.070 17.764 -41.712 1.00 87.75 443 LYS A N 1
ATOM 3634 C CA . LYS A 1 443 ? 59.086 17.798 -40.621 1.00 87.75 443 LYS A CA 1
ATOM 3635 C C . LYS A 1 443 ? 57.753 17.239 -41.113 1.00 87.75 443 LYS A C 1
ATOM 3637 O O . LYS A 1 443 ? 57.543 17.107 -42.313 1.00 87.75 443 LYS A O 1
ATOM 3642 N N . LEU A 1 444 ? 56.847 16.933 -40.184 1.00 82.62 444 LEU A N 1
ATOM 3643 C CA . LEU A 1 444 ? 55.451 16.632 -40.513 1.00 82.62 444 LEU A CA 1
ATOM 3644 C C . LEU A 1 444 ? 54.857 17.770 -41.362 1.00 82.62 444 LEU A C 1
ATOM 3646 O O . LEU A 1 444 ? 55.103 18.941 -41.067 1.00 82.62 444 LEU A O 1
ATOM 3650 N N . CYS A 1 445 ? 54.085 17.417 -42.389 1.00 85.62 445 CYS A N 1
ATOM 3651 C CA . CYS A 1 445 ? 53.384 18.386 -43.231 1.00 85.62 445 CYS A CA 1
ATOM 3652 C C . CYS A 1 445 ? 52.499 19.332 -42.395 1.00 85.62 445 CYS A C 1
ATOM 3654 O O . CYS A 1 445 ? 51.792 18.850 -41.504 1.00 85.62 445 CYS A O 1
ATOM 3656 N N . PRO A 1 446 ? 52.517 20.656 -42.649 1.00 83.38 446 PRO A N 1
ATOM 3657 C CA . PRO A 1 446 ? 51.645 21.584 -41.946 1.00 83.38 446 PRO A CA 1
ATOM 3658 C C . PRO A 1 446 ? 50.184 21.351 -42.341 1.00 83.38 446 PRO A C 1
ATOM 3660 O O . PRO A 1 446 ? 49.888 20.977 -43.473 1.00 83.38 446 PRO A O 1
ATOM 3663 N N . ASP A 1 447 ? 49.265 21.634 -41.419 1.00 78.12 447 ASP A N 1
ATOM 3664 C CA . ASP A 1 447 ? 47.833 21.676 -41.722 1.00 78.12 447 ASP A CA 1
ATOM 3665 C C . ASP A 1 447 ? 47.557 22.768 -42.785 1.00 78.12 447 ASP A C 1
ATOM 3667 O O . ASP A 1 447 ? 47.962 23.922 -42.581 1.00 78.12 447 ASP A O 1
ATOM 3671 N N . PRO A 1 448 ? 46.862 22.456 -43.898 1.00 77.94 448 PRO A N 1
ATOM 3672 C CA . PRO A 1 448 ? 46.568 23.407 -44.973 1.00 77.94 448 PRO A CA 1
ATOM 3673 C C . PRO A 1 448 ? 45.676 24.585 -44.544 1.00 77.94 448 PRO A C 1
ATOM 3675 O O . PRO A 1 448 ? 45.541 25.548 -45.303 1.00 77.94 448 PRO A O 1
ATOM 3678 N N . ALA A 1 449 ? 45.062 24.554 -43.356 1.00 74.12 449 ALA A N 1
ATOM 3679 C CA . ALA A 1 449 ? 44.393 25.708 -42.752 1.00 74.12 449 ALA A CA 1
ATOM 3680 C C . ALA A 1 449 ? 45.378 26.763 -42.204 1.00 74.12 449 ALA A C 1
ATOM 3682 O O . ALA A 1 449 ? 45.024 27.938 -42.125 1.00 74.12 449 ALA A O 1
ATOM 3683 N N . ASN A 1 450 ? 46.606 26.361 -41.856 1.00 77.62 450 ASN A N 1
ATOM 3684 C CA . ASN A 1 450 ? 47.642 27.234 -41.287 1.00 77.62 450 ASN A CA 1
ATOM 3685 C C . ASN A 1 450 ? 48.616 27.802 -42.336 1.00 77.62 450 ASN A C 1
ATOM 3687 O O . ASN A 1 450 ? 49.446 28.650 -42.009 1.00 77.62 450 ASN A O 1
ATOM 3691 N N . ILE A 1 451 ? 48.530 27.348 -43.590 1.00 80.19 451 ILE A N 1
ATOM 3692 C CA . ILE A 1 451 ? 49.347 27.842 -44.705 1.00 80.19 451 ILE A CA 1
ATOM 3693 C C . ILE A 1 451 ? 48.605 28.997 -45.387 1.00 80.19 451 ILE A C 1
ATOM 3695 O O . ILE A 1 451 ? 47.423 28.882 -45.711 1.00 80.19 451 ILE A O 1
ATOM 3699 N N . ASN A 1 452 ? 49.293 30.118 -45.623 1.00 71.38 452 ASN A N 1
ATOM 3700 C CA . ASN A 1 452 ? 48.701 31.257 -46.320 1.00 71.38 452 ASN A CA 1
ATOM 3701 C C . ASN A 1 452 ? 48.429 30.897 -47.793 1.00 71.38 452 ASN A C 1
ATOM 3703 O O . ASN A 1 452 ? 49.350 30.537 -48.520 1.00 71.38 452 ASN A O 1
ATOM 3707 N N . LYS A 1 453 ? 47.168 31.005 -48.228 1.00 69.62 453 LYS A N 1
ATOM 3708 C CA . LYS A 1 453 ? 46.689 30.567 -49.555 1.00 69.62 453 LYS A CA 1
ATOM 3709 C C . LYS A 1 453 ? 46.759 31.660 -50.630 1.00 69.62 453 LYS A C 1
ATOM 3711 O O . LYS A 1 453 ? 46.099 31.548 -51.658 1.00 69.62 453 LYS A O 1
ATOM 3716 N N . ASP A 1 454 ? 47.499 32.736 -50.379 1.00 67.06 454 ASP A N 1
ATOM 3717 C CA . ASP A 1 454 ? 47.603 33.873 -51.294 1.00 67.06 454 ASP A CA 1
ATOM 3718 C C . ASP A 1 454 ? 48.402 33.496 -52.557 1.00 67.06 454 ASP A C 1
ATOM 3720 O O . ASP A 1 454 ? 49.628 33.355 -52.534 1.00 67.06 454 ASP A O 1
ATOM 3724 N N . GLU A 1 455 ? 47.691 33.340 -53.679 1.00 57.50 455 GLU A N 1
ATOM 3725 C CA . GLU A 1 455 ? 48.246 32.930 -54.978 1.00 57.50 455 GLU A CA 1
ATOM 3726 C C . GLU A 1 455 ? 49.335 33.877 -55.514 1.00 57.50 455 GLU A C 1
ATOM 3728 O O . GLU A 1 455 ? 50.061 33.529 -56.447 1.00 57.50 455 GLU A O 1
ATOM 3733 N N . THR A 1 456 ? 49.495 35.069 -54.932 1.00 55.44 456 THR A N 1
ATOM 3734 C CA . THR A 1 456 ? 50.521 36.032 -55.353 1.00 55.44 456 THR A CA 1
ATOM 3735 C C . THR A 1 456 ? 51.944 35.680 -54.890 1.00 55.44 456 THR A C 1
ATOM 3737 O O . THR A 1 456 ? 52.902 36.246 -55.422 1.00 55.44 456 THR A O 1
ATOM 3740 N N . VAL A 1 457 ? 52.121 34.717 -53.969 1.00 57.97 457 VAL A N 1
ATOM 3741 C CA . VAL A 1 457 ? 53.431 34.354 -53.367 1.00 57.97 457 VAL A CA 1
ATOM 3742 C C . VAL A 1 457 ? 53.907 32.937 -53.760 1.00 57.97 457 VAL A C 1
ATOM 3744 O O . VAL A 1 457 ? 54.688 32.296 -53.059 1.00 57.97 457 VAL A O 1
ATOM 3747 N N . MET A 1 458 ? 53.498 32.450 -54.938 1.00 53.28 458 MET A N 1
ATOM 3748 C CA . MET A 1 458 ? 53.745 31.077 -55.430 1.00 53.28 458 MET A CA 1
ATOM 3749 C C . MET A 1 458 ? 55.213 30.588 -55.426 1.00 53.28 458 MET A C 1
ATOM 3751 O O . MET A 1 458 ? 55.441 29.384 -55.466 1.00 53.28 458 MET A O 1
ATOM 3755 N N . MET A 1 459 ? 56.222 31.470 -55.367 1.00 55.59 459 MET A N 1
ATOM 3756 C CA . MET A 1 459 ? 57.643 31.065 -55.323 1.00 55.59 459 MET A CA 1
ATOM 3757 C C . MET A 1 459 ? 58.151 30.634 -53.932 1.00 55.59 459 MET A C 1
ATOM 3759 O O . MET A 1 459 ? 59.319 30.267 -53.816 1.00 55.59 459 MET A O 1
ATOM 3763 N N . GLN A 1 460 ? 57.328 30.706 -52.879 1.00 62.50 460 GLN A N 1
ATOM 3764 C CA . GLN A 1 460 ? 57.716 30.330 -51.507 1.00 62.50 460 GLN A CA 1
ATOM 3765 C C . GLN A 1 460 ? 56.761 29.316 -50.855 1.00 62.50 460 GLN A C 1
ATOM 3767 O O . GLN A 1 460 ? 56.806 29.119 -49.643 1.00 62.50 460 GLN A O 1
ATOM 3772 N N . ASN A 1 461 ? 55.910 28.655 -51.644 1.00 69.69 461 ASN A N 1
ATOM 3773 C CA . ASN A 1 461 ? 55.027 27.609 -51.136 1.00 69.69 461 ASN A CA 1
ATOM 3774 C C . ASN A 1 461 ? 55.848 26.398 -50.682 1.00 69.69 461 ASN A C 1
ATOM 3776 O O . ASN A 1 461 ? 56.504 25.753 -51.507 1.00 69.69 461 ASN A O 1
ATOM 3780 N N . GLU A 1 462 ? 55.774 26.077 -49.386 1.00 83.12 462 GLU A N 1
ATOM 3781 C CA . GLU A 1 462 ? 56.394 24.875 -48.829 1.00 83.12 462 GLU A CA 1
ATOM 3782 C C . GLU A 1 462 ? 55.958 23.647 -49.642 1.00 83.12 462 GLU A C 1
ATOM 3784 O O . GLU A 1 462 ? 54.768 23.418 -49.890 1.00 83.12 462 GLU A O 1
ATOM 3789 N N . GLN A 1 463 ? 56.950 22.883 -50.096 1.00 90.81 463 GLN A N 1
ATOM 3790 C CA . GLN A 1 463 ? 56.741 21.634 -50.812 1.00 90.81 463 GLN A CA 1
ATOM 3791 C C . GLN A 1 463 ? 56.706 20.478 -49.819 1.00 90.81 463 GLN A C 1
ATOM 3793 O O . GLN A 1 463 ? 57.457 20.457 -48.840 1.00 90.81 463 GLN A O 1
ATOM 3798 N N . CYS A 1 464 ? 55.840 19.513 -50.090 1.00 92.00 464 CYS A N 1
ATOM 3799 C CA . CYS A 1 464 ? 55.642 18.328 -49.282 1.00 92.00 464 CYS A CA 1
ATOM 3800 C C . CYS A 1 464 ? 55.863 17.078 -50.143 1.00 92.00 464 CYS A C 1
ATOM 3802 O O . CYS A 1 464 ? 55.219 16.898 -51.178 1.00 92.00 464 CYS A O 1
ATOM 3804 N N . ASP A 1 465 ? 56.777 16.215 -49.706 1.00 91.88 465 ASP A N 1
ATOM 3805 C CA . ASP A 1 465 ? 57.001 14.892 -50.279 1.00 91.88 465 ASP A CA 1
ATOM 3806 C C . ASP A 1 465 ? 56.053 13.896 -49.598 1.00 91.88 465 ASP A C 1
ATOM 3808 O O . ASP A 1 465 ? 56.137 13.655 -48.387 1.00 91.88 465 ASP A O 1
ATOM 3812 N N . ILE A 1 466 ? 55.138 13.330 -50.385 1.00 91.06 466 ILE A N 1
ATOM 3813 C CA . ILE A 1 466 ? 54.193 12.296 -49.953 1.00 91.06 466 ILE A CA 1
ATOM 3814 C C . ILE A 1 466 ? 54.707 10.909 -50.329 1.00 91.06 466 ILE A C 1
ATOM 3816 O O . ILE A 1 466 ? 55.321 10.747 -51.381 1.00 91.06 466 ILE A O 1
ATOM 3820 N N . TRP A 1 467 ? 54.447 9.919 -49.477 1.00 88.69 467 TRP A N 1
ATOM 3821 C CA . TRP A 1 467 ? 54.912 8.537 -49.615 1.00 88.69 467 TRP A CA 1
ATOM 3822 C C . TRP A 1 467 ? 53.731 7.575 -49.458 1.00 88.69 467 TRP A C 1
ATOM 3824 O O . TRP A 1 467 ? 53.057 7.585 -48.429 1.00 88.69 467 TRP A O 1
ATOM 3834 N N . LEU A 1 468 ? 53.491 6.755 -50.481 1.00 85.19 468 LEU A N 1
ATOM 3835 C CA . LEU A 1 468 ? 52.411 5.764 -50.574 1.00 85.19 468 LEU A CA 1
ATOM 3836 C C . LEU A 1 468 ? 52.977 4.431 -51.115 1.00 85.19 468 LEU A C 1
ATOM 3838 O O . LEU A 1 468 ? 54.160 4.343 -51.457 1.00 85.19 468 LEU A O 1
ATOM 3842 N N . ALA A 1 469 ? 52.151 3.386 -51.194 1.00 82.25 469 ALA A N 1
ATOM 3843 C CA . ALA A 1 469 ? 52.543 2.020 -51.565 1.00 82.25 469 ALA A CA 1
ATOM 3844 C C . ALA A 1 469 ? 53.681 1.460 -50.695 1.00 82.25 469 ALA A C 1
ATOM 3846 O O . ALA A 1 469 ? 54.694 0.986 -51.212 1.00 82.25 469 ALA A O 1
ATOM 3847 N N . GLY A 1 470 ? 53.567 1.583 -49.369 1.00 74.19 470 GLY A N 1
ATOM 3848 C CA . GLY A 1 470 ? 54.636 1.174 -48.449 1.00 74.19 470 GLY A CA 1
ATOM 3849 C C . GLY A 1 470 ? 55.956 1.924 -48.690 1.00 74.19 470 GLY A C 1
ATOM 3850 O O . GLY A 1 470 ? 57.034 1.412 -48.397 1.00 74.19 470 GLY A O 1
ATOM 3851 N N . GLY A 1 471 ? 55.876 3.136 -49.251 1.00 77.69 471 GLY A N 1
ATOM 3852 C CA . GLY A 1 471 ? 57.019 3.973 -49.611 1.00 77.69 471 GLY A CA 1
ATOM 3853 C C . GLY A 1 471 ? 57.628 3.659 -50.982 1.00 77.69 471 GLY A C 1
ATOM 3854 O O . GLY A 1 471 ? 58.631 4.271 -51.345 1.00 77.69 471 GLY A O 1
ATOM 3855 N N . ALA A 1 472 ? 57.039 2.741 -51.757 1.00 81.25 472 ALA A N 1
ATOM 3856 C CA . ALA A 1 472 ? 57.473 2.442 -53.123 1.00 81.25 472 ALA A CA 1
ATOM 3857 C C . ALA A 1 472 ? 57.114 3.550 -54.131 1.00 81.25 472 ALA A C 1
ATOM 3859 O O . ALA A 1 472 ? 57.740 3.637 -55.188 1.00 81.25 472 ALA A O 1
ATOM 3860 N N . TRP A 1 473 ? 56.130 4.397 -53.811 1.00 86.38 473 TRP A N 1
ATOM 3861 C CA . TRP A 1 473 ? 55.738 5.550 -54.618 1.00 86.38 473 TRP A CA 1
ATOM 3862 C C . TRP A 1 473 ? 55.862 6.834 -53.796 1.00 86.38 473 TRP A C 1
ATOM 3864 O O . TRP A 1 473 ? 55.425 6.892 -52.644 1.00 86.38 473 TRP A O 1
ATOM 3874 N N . SER A 1 474 ? 56.430 7.881 -54.393 1.00 88.50 474 SER A N 1
ATOM 3875 C CA . SER A 1 474 ? 56.451 9.212 -53.795 1.00 88.50 474 SER A CA 1
ATOM 3876 C C . SER A 1 474 ? 56.299 10.320 -54.831 1.00 88.50 474 SER A C 1
ATOM 3878 O O . SER A 1 474 ? 56.733 10.198 -55.979 1.00 88.50 474 SER A O 1
ATOM 3880 N N . GLN A 1 475 ? 55.666 11.415 -54.416 1.00 89.50 475 GLN A N 1
ATOM 3881 C CA . GLN A 1 475 ? 55.456 12.603 -55.241 1.00 89.50 475 GLN A CA 1
ATOM 3882 C C . GLN A 1 475 ? 55.641 13.863 -54.396 1.00 89.50 475 GLN A C 1
ATOM 3884 O O . GLN A 1 475 ? 55.312 13.889 -53.212 1.00 89.50 475 GLN A O 1
ATOM 3889 N N . ARG A 1 476 ? 56.141 14.927 -55.025 1.00 91.06 476 ARG A N 1
ATOM 3890 C CA . ARG A 1 476 ? 56.206 16.266 -54.441 1.00 91.06 476 ARG A CA 1
ATOM 3891 C C . ARG A 1 476 ? 54.977 17.076 -54.837 1.00 91.06 476 ARG A C 1
ATOM 3893 O O . ARG A 1 476 ? 54.662 17.162 -56.024 1.00 91.06 476 ARG A O 1
ATOM 3900 N N . LEU A 1 477 ? 54.295 17.653 -53.853 1.00 90.50 477 LEU A N 1
ATOM 3901 C CA . LEU A 1 477 ? 53.095 18.475 -54.022 1.00 90.50 477 LEU A CA 1
ATOM 3902 C C . LEU A 1 477 ? 53.155 19.692 -53.088 1.00 90.50 477 LEU A C 1
ATOM 3904 O O . LEU A 1 477 ? 53.816 19.652 -52.052 1.00 90.50 477 LEU A O 1
ATOM 3908 N N . ASP A 1 478 ? 52.442 20.769 -53.424 1.00 88.94 478 ASP A N 1
ATOM 3909 C CA . ASP A 1 478 ? 52.328 21.927 -52.529 1.00 88.94 478 ASP A CA 1
ATOM 3910 C C . ASP A 1 478 ? 51.637 21.519 -51.220 1.00 88.94 478 ASP A C 1
ATOM 3912 O O . ASP A 1 478 ? 50.540 20.951 -51.255 1.00 88.94 478 ASP A O 1
ATOM 3916 N N . CYS A 1 479 ? 52.213 21.859 -50.064 1.00 88.00 479 CYS A N 1
ATOM 3917 C CA . CYS A 1 479 ? 51.673 21.430 -48.770 1.00 88.00 479 CYS A CA 1
ATOM 3918 C C . CYS A 1 479 ? 50.209 21.868 -48.541 1.00 88.00 479 CYS A C 1
ATOM 3920 O O . CYS A 1 479 ? 49.437 21.129 -47.940 1.00 88.00 479 CYS A O 1
ATOM 3922 N N . TYR A 1 480 ? 49.779 23.022 -49.074 1.00 87.50 480 TYR A N 1
ATOM 3923 C CA . TYR A 1 480 ? 48.395 23.506 -48.925 1.00 87.50 480 TYR A CA 1
ATOM 3924 C C . TYR A 1 480 ? 47.345 22.677 -49.692 1.00 87.50 480 TYR A C 1
ATOM 3926 O O . TYR A 1 480 ? 46.148 22.835 -49.444 1.00 87.50 480 TYR A O 1
ATOM 3934 N N . LYS A 1 481 ? 47.773 21.813 -50.625 1.00 88.12 481 LYS A N 1
ATOM 3935 C CA . LYS A 1 481 ? 46.910 20.880 -51.373 1.00 88.12 481 LYS A CA 1
ATOM 3936 C C . LYS A 1 481 ? 46.727 19.540 -50.658 1.00 88.12 481 LYS A C 1
ATOM 3938 O O . LYS A 1 481 ? 46.020 18.683 -51.178 1.00 88.12 481 LYS A O 1
ATOM 3943 N N . LEU A 1 482 ? 47.369 19.339 -49.510 1.00 89.00 482 LEU A N 1
ATOM 3944 C CA . LEU A 1 482 ? 47.380 18.078 -48.778 1.00 89.00 482 LEU A CA 1
ATOM 3945 C C . LEU A 1 482 ? 46.701 18.259 -47.427 1.00 89.00 482 LEU A C 1
ATOM 3947 O O . LEU A 1 482 ? 47.048 19.167 -46.678 1.00 89.00 482 LEU A O 1
ATOM 3951 N N . GLN A 1 483 ? 45.781 17.365 -47.084 1.00 86.25 483 GLN A N 1
ATOM 3952 C CA . GLN A 1 483 ? 45.222 17.266 -45.741 1.00 86.25 483 GLN A CA 1
ATOM 3953 C C . GLN A 1 483 ? 45.489 15.861 -45.197 1.00 86.25 483 GLN A C 1
ATOM 3955 O O . GLN A 1 483 ? 45.069 14.866 -45.787 1.00 86.25 483 GLN A O 1
ATOM 3960 N N . LEU A 1 484 ? 46.199 15.770 -44.070 1.00 82.44 484 LEU A N 1
ATOM 3961 C CA . LEU A 1 484 ? 46.424 14.500 -43.384 1.00 82.44 484 LEU A CA 1
ATOM 3962 C C . LEU A 1 484 ? 45.339 14.286 -42.338 1.00 82.44 484 LEU A C 1
ATOM 3964 O O . LEU A 1 484 ? 45.188 15.077 -41.411 1.00 82.44 484 LEU A O 1
ATOM 3968 N N . ASN A 1 485 ? 44.638 13.171 -42.475 1.00 75.62 485 ASN A N 1
ATOM 3969 C CA . ASN A 1 485 ? 43.656 12.674 -41.532 1.00 75.62 485 ASN A CA 1
ATOM 3970 C C . ASN A 1 485 ? 44.148 11.319 -41.001 1.00 75.62 485 ASN A C 1
ATOM 3972 O O . ASN A 1 485 ? 44.681 10.498 -41.749 1.00 75.62 485 ASN A O 1
ATOM 3976 N N . GLN A 1 486 ? 43.976 11.054 -39.708 1.00 68.75 486 GLN A N 1
ATOM 3977 C CA . GLN A 1 486 ? 44.229 9.711 -39.183 1.00 68.75 486 GLN A CA 1
ATOM 3978 C C . GLN A 1 486 ? 43.125 8.776 -39.682 1.00 68.75 486 GLN A C 1
ATOM 3980 O O . GLN A 1 486 ? 41.943 9.120 -39.627 1.00 68.75 486 GLN A O 1
ATOM 3985 N N . TYR A 1 487 ? 43.513 7.611 -40.190 1.00 62.09 487 TYR A N 1
ATOM 3986 C CA . TYR A 1 487 ? 42.591 6.547 -40.558 1.00 62.09 487 TYR A CA 1
ATOM 3987 C C . TYR A 1 487 ? 42.811 5.376 -39.616 1.00 62.09 487 TYR A C 1
ATOM 3989 O O . TYR A 1 487 ? 43.943 4.965 -39.375 1.00 62.09 487 TYR A O 1
ATOM 3997 N N . CYS A 1 488 ? 41.717 4.844 -39.094 1.00 56.03 488 CYS A N 1
ATOM 3998 C CA . CYS A 1 488 ? 41.705 3.596 -38.357 1.00 56.03 488 CYS A CA 1
ATOM 3999 C C . CYS A 1 488 ? 40.680 2.700 -39.058 1.00 56.03 488 CYS A C 1
ATOM 4001 O O . CYS A 1 488 ? 39.675 3.193 -39.580 1.00 56.03 488 CYS A O 1
ATOM 4003 N N . GLY A 1 489 ? 41.001 1.411 -39.178 1.00 57.00 489 GLY A N 1
ATOM 4004 C CA . GLY A 1 489 ? 40.240 0.470 -39.996 1.00 57.00 489 GLY A CA 1
ATOM 4005 C C . GLY A 1 489 ? 38.809 0.239 -39.504 1.00 57.00 489 GLY A C 1
ATOM 4006 O O . GLY A 1 489 ? 38.369 0.766 -38.484 1.00 57.00 489 GLY A O 1
ATOM 4007 N N . ARG A 1 490 ? 38.083 -0.612 -40.233 1.00 41.00 490 ARG A N 1
ATOM 4008 C CA . ARG A 1 490 ? 36.645 -0.879 -40.048 1.00 41.00 490 ARG A CA 1
ATOM 4009 C C . ARG A 1 490 ? 36.244 -1.485 -38.688 1.00 41.00 490 ARG A C 1
ATOM 4011 O O . ARG A 1 490 ? 35.059 -1.669 -38.449 1.00 41.00 490 ARG A O 1
ATOM 4018 N N . THR A 1 491 ? 37.201 -1.808 -37.820 1.00 44.72 491 THR A N 1
ATOM 4019 C CA . THR A 1 491 ? 36.977 -2.257 -36.437 1.00 44.72 491 THR A CA 1
ATOM 4020 C C . THR A 1 491 ? 36.691 -1.108 -35.466 1.00 44.72 491 THR A C 1
ATOM 4022 O O . THR A 1 491 ? 36.086 -1.345 -34.427 1.00 44.72 491 THR A O 1
ATOM 4025 N N . TYR A 1 492 ? 37.062 0.134 -35.804 1.00 45.22 492 TYR A N 1
ATOM 4026 C CA . TYR A 1 492 ? 36.933 1.298 -34.920 1.00 45.22 492 TYR A CA 1
ATOM 4027 C C . TYR A 1 492 ? 35.819 2.258 -35.355 1.00 45.22 492 TYR A C 1
ATOM 4029 O O . TYR A 1 492 ? 36.052 3.439 -35.622 1.00 45.22 492 TYR A O 1
ATOM 4037 N N . ASP A 1 493 ? 34.586 1.753 -35.407 1.00 37.84 493 ASP A N 1
ATOM 4038 C CA . ASP A 1 493 ? 33.407 2.617 -35.480 1.00 37.84 493 ASP A CA 1
ATOM 4039 C C . ASP A 1 493 ? 33.239 3.407 -34.169 1.00 37.84 493 ASP A C 1
ATOM 4041 O O . ASP A 1 493 ? 33.356 2.859 -33.069 1.00 37.84 493 ASP A O 1
ATOM 4045 N N . TYR A 1 494 ? 32.854 4.686 -34.274 1.00 40.53 494 TYR A N 1
ATOM 4046 C CA . TYR A 1 494 ? 32.192 5.381 -33.165 1.00 40.53 494 TYR A CA 1
ATOM 4047 C C . TYR A 1 494 ? 30.948 4.574 -32.799 1.00 40.53 494 TYR A C 1
ATOM 4049 O O . TYR A 1 494 ? 29.980 4.613 -33.558 1.00 40.53 494 TYR A O 1
ATOM 4057 N N . THR A 1 495 ? 30.946 3.862 -31.669 1.00 45.72 495 THR A N 1
ATOM 4058 C CA . THR A 1 495 ? 29.854 2.939 -31.332 1.00 45.72 495 THR A CA 1
ATOM 4059 C C . THR A 1 495 ? 28.513 3.684 -31.279 1.00 45.72 495 THR A C 1
ATOM 4061 O O . THR A 1 495 ? 28.240 4.418 -30.320 1.00 45.72 495 THR A O 1
ATOM 4064 N N . PRO A 1 496 ? 27.609 3.507 -32.270 1.00 50.34 496 PRO A N 1
ATOM 4065 C CA . PRO A 1 496 ? 26.374 4.286 -32.297 1.00 50.34 496 PRO A CA 1
ATOM 4066 C C . PRO A 1 496 ? 25.444 3.869 -31.147 1.00 50.34 496 PRO A C 1
ATOM 4068 O O . PRO A 1 496 ? 24.571 4.639 -30.750 1.00 50.34 496 PRO A O 1
ATOM 4071 N N . GLY A 1 497 ? 25.699 2.699 -30.545 1.00 53.34 497 GLY A N 1
ATOM 4072 C CA . GLY A 1 497 ? 25.091 2.207 -29.312 1.00 53.34 497 GLY A CA 1
ATOM 4073 C C . GLY A 1 497 ? 25.130 3.192 -28.138 1.00 53.34 497 GLY A C 1
ATOM 4074 O O . GLY A 1 497 ? 24.121 3.309 -27.444 1.00 53.34 497 GLY A O 1
ATOM 4075 N N . ASP A 1 498 ? 26.202 3.959 -27.932 1.00 58.84 498 ASP A N 1
ATOM 4076 C CA . ASP A 1 498 ? 26.269 4.909 -26.807 1.00 58.84 498 ASP A CA 1
ATOM 4077 C C . ASP A 1 498 ? 25.428 6.167 -27.093 1.00 58.84 498 ASP A C 1
ATOM 4079 O O . ASP A 1 498 ? 24.699 6.645 -26.221 1.00 58.84 498 ASP A O 1
ATOM 4083 N N . ILE A 1 499 ? 25.423 6.649 -28.343 1.00 63.22 499 ILE A N 1
ATOM 4084 C CA . ILE A 1 499 ? 24.524 7.725 -28.797 1.00 63.22 499 ILE A CA 1
ATOM 4085 C C . ILE A 1 499 ? 23.059 7.275 -28.690 1.00 63.22 499 ILE A C 1
ATOM 4087 O O . ILE A 1 499 ? 22.202 8.045 -28.251 1.00 63.22 499 ILE A O 1
ATOM 4091 N N . ILE A 1 500 ? 22.757 6.027 -29.059 1.00 63.78 500 ILE A N 1
ATOM 4092 C CA . ILE A 1 500 ? 21.425 5.425 -28.912 1.00 63.78 500 ILE A CA 1
ATOM 4093 C C . ILE A 1 500 ? 21.051 5.285 -27.429 1.00 63.78 500 ILE A C 1
ATOM 4095 O O . ILE A 1 500 ? 19.915 5.578 -27.068 1.00 63.78 500 ILE A O 1
ATOM 4099 N N . SER A 1 501 ? 21.996 4.925 -26.559 1.00 69.31 501 SER A N 1
ATOM 4100 C CA . SER A 1 501 ? 21.768 4.800 -25.112 1.00 69.31 501 SER A CA 1
ATOM 4101 C C . SER A 1 501 ? 21.471 6.155 -24.466 1.00 69.31 501 SER A C 1
ATOM 4103 O O . SER A 1 501 ? 20.501 6.276 -23.720 1.00 69.31 501 SER A O 1
ATOM 4105 N N . ILE A 1 502 ? 22.218 7.206 -24.826 1.00 75.56 502 ILE A N 1
ATOM 4106 C CA . ILE A 1 502 ? 21.947 8.584 -24.383 1.00 75.56 502 ILE A CA 1
ATOM 4107 C C . ILE A 1 502 ? 20.584 9.070 -24.907 1.00 75.56 502 ILE A C 1
ATOM 4109 O O . ILE A 1 502 ? 19.812 9.656 -24.151 1.00 75.56 502 ILE A O 1
ATOM 4113 N N . ARG A 1 503 ? 20.229 8.779 -26.169 1.00 77.00 503 ARG A N 1
ATOM 4114 C CA . ARG A 1 503 ? 18.882 9.065 -26.710 1.00 77.00 503 ARG A CA 1
ATOM 4115 C C . ARG A 1 503 ? 17.783 8.312 -25.951 1.00 77.00 503 ARG A C 1
ATOM 4117 O O . ARG A 1 503 ? 16.736 8.896 -25.683 1.00 77.00 503 ARG A O 1
ATOM 4124 N N . GLY A 1 504 ? 18.032 7.057 -25.579 1.00 80.12 504 GLY A N 1
ATOM 4125 C CA . GLY A 1 504 ? 17.142 6.237 -24.756 1.00 80.12 504 GLY A CA 1
ATOM 4126 C C . GLY A 1 504 ? 16.910 6.827 -23.365 1.00 80.12 504 GLY A C 1
ATOM 4127 O O . GLY A 1 504 ? 15.763 6.903 -22.927 1.00 80.12 504 GLY A O 1
ATOM 4128 N N . LEU A 1 505 ? 17.968 7.317 -22.708 1.00 84.62 505 LEU A N 1
ATOM 4129 C CA . LEU A 1 505 ? 17.865 8.018 -21.423 1.00 84.62 505 LEU A CA 1
ATOM 4130 C C . LEU A 1 505 ? 17.097 9.337 -21.534 1.00 84.62 505 LEU A C 1
ATOM 4132 O O . LEU A 1 505 ? 16.186 9.562 -20.747 1.00 84.62 505 LEU A O 1
ATOM 4136 N N . ILE A 1 506 ? 17.386 10.171 -22.538 1.00 86.44 506 ILE A N 1
ATOM 4137 C CA . ILE A 1 506 ? 16.650 11.430 -22.756 1.00 86.44 506 ILE A CA 1
ATOM 4138 C C . ILE A 1 506 ? 15.159 11.149 -23.003 1.00 86.44 506 ILE A C 1
ATOM 4140 O O . ILE A 1 506 ? 14.295 11.836 -22.457 1.00 86.44 506 ILE A O 1
ATOM 4144 N N . PHE A 1 507 ? 14.833 10.117 -23.788 1.00 87.00 507 PHE A N 1
ATOM 4145 C CA . PHE A 1 507 ? 13.445 9.711 -24.001 1.00 87.00 507 PHE A CA 1
ATOM 4146 C C . PHE A 1 507 ? 12.787 9.195 -22.714 1.00 87.00 507 PHE A C 1
ATOM 4148 O O . PHE A 1 507 ? 11.633 9.531 -22.452 1.00 87.00 507 PHE A O 1
ATOM 4155 N N . ALA A 1 508 ? 13.515 8.442 -21.886 1.00 88.44 508 ALA A N 1
ATOM 4156 C CA . ALA A 1 508 ? 13.042 7.992 -20.582 1.00 88.44 508 ALA A CA 1
ATOM 4157 C C . ALA A 1 508 ? 12.800 9.155 -19.606 1.00 88.44 508 ALA A C 1
ATOM 4159 O O . ALA A 1 508 ? 11.765 9.173 -18.945 1.00 88.44 508 ALA A O 1
ATOM 4160 N N . ASP A 1 509 ? 13.688 10.153 -19.559 1.00 91.75 509 ASP A N 1
ATOM 4161 C CA . ASP A 1 509 ? 13.506 11.374 -18.766 1.00 91.75 509 ASP A CA 1
ATOM 4162 C C . ASP A 1 509 ? 12.223 12.106 -19.199 1.00 91.75 509 ASP A C 1
ATOM 4164 O O . ASP A 1 509 ? 11.368 12.435 -18.370 1.00 91.75 509 ASP A O 1
ATOM 4168 N N . CYS A 1 510 ? 12.030 12.296 -20.511 1.00 92.06 510 CYS A N 1
ATOM 4169 C CA . CYS A 1 510 ? 10.805 12.877 -21.065 1.00 92.06 510 CYS A CA 1
ATOM 4170 C C . CYS A 1 510 ? 9.555 12.039 -20.748 1.00 92.06 510 CYS A C 1
ATOM 4172 O O . CYS A 1 510 ? 8.515 12.604 -20.396 1.00 92.06 510 CYS A O 1
ATOM 4174 N N . PHE A 1 511 ? 9.646 10.709 -20.841 1.00 92.06 511 PHE A N 1
ATOM 4175 C CA . PHE A 1 511 ? 8.557 9.792 -20.509 1.00 92.06 511 PHE A CA 1
ATOM 4176 C C . PHE A 1 511 ? 8.185 9.877 -19.026 1.00 92.06 511 PHE A C 1
ATOM 4178 O O . PHE A 1 511 ? 7.007 10.023 -18.715 1.00 92.06 511 PHE A O 1
ATOM 4185 N N . ILE A 1 512 ? 9.162 9.857 -18.114 1.00 92.69 512 ILE A N 1
ATOM 4186 C CA . ILE A 1 512 ? 8.946 9.963 -16.664 1.00 92.69 512 ILE A CA 1
ATOM 4187 C C . ILE A 1 512 ? 8.291 11.307 -16.311 1.00 92.69 512 ILE A C 1
ATOM 4189 O O . ILE A 1 512 ? 7.342 11.336 -15.525 1.00 92.69 512 ILE A O 1
ATOM 4193 N N . LEU A 1 513 ? 8.731 12.412 -16.924 1.00 93.56 513 LEU A N 1
ATOM 4194 C CA . LEU A 1 513 ? 8.134 13.738 -16.722 1.00 93.56 513 LEU A CA 1
ATOM 4195 C C . LEU A 1 513 ? 6.679 13.810 -17.210 1.00 93.56 513 LEU A C 1
ATOM 4197 O O . LEU A 1 513 ? 5.812 14.312 -16.488 1.00 93.56 513 LEU A O 1
ATOM 4201 N N . LEU A 1 514 ? 6.397 13.296 -18.411 1.00 94.00 514 LEU A N 1
ATOM 4202 C CA . LEU A 1 514 ? 5.045 13.269 -18.975 1.00 94.00 514 LEU A CA 1
ATOM 4203 C C . LEU A 1 514 ? 4.125 12.327 -18.187 1.00 94.00 514 LEU A C 1
ATOM 4205 O O . LEU A 1 514 ? 3.000 12.696 -17.850 1.00 94.00 514 LEU A O 1
ATOM 4209 N N . PHE A 1 515 ? 4.619 11.138 -17.840 1.00 93.88 515 PHE A N 1
ATOM 4210 C CA . PHE A 1 515 ? 3.914 10.175 -17.004 1.00 93.88 515 PHE A CA 1
ATOM 4211 C C . PHE A 1 515 ? 3.572 10.782 -15.641 1.00 93.88 515 PHE A C 1
ATOM 4213 O O . PHE A 1 515 ? 2.422 10.691 -15.213 1.00 93.88 515 PHE A O 1
ATOM 4220 N N . TRP A 1 516 ? 4.517 11.468 -14.987 1.00 94.19 516 TRP A N 1
ATOM 4221 C CA . TRP A 1 516 ? 4.261 12.120 -13.704 1.00 94.19 516 TRP A CA 1
ATOM 4222 C C . TRP A 1 516 ? 3.225 13.245 -13.805 1.00 94.19 516 TRP A C 1
ATOM 4224 O O . TRP A 1 516 ? 2.349 13.347 -12.946 1.00 94.19 516 TRP A O 1
ATOM 4234 N N . LEU A 1 517 ? 3.267 14.052 -14.871 1.00 93.81 517 LEU A N 1
ATOM 4235 C CA . LEU A 1 517 ? 2.252 15.074 -15.147 1.00 93.81 517 LEU A CA 1
ATOM 4236 C C . LEU A 1 517 ? 0.850 14.447 -15.257 1.00 93.81 517 LEU A C 1
ATOM 4238 O O . LEU A 1 517 ? -0.088 14.899 -14.596 1.00 93.81 517 LEU A O 1
ATOM 4242 N N . CYS A 1 518 ? 0.710 13.377 -16.045 1.00 94.06 518 CYS A N 1
ATOM 4243 C CA . CYS A 1 518 ? -0.543 12.633 -16.193 1.00 94.06 518 CYS A CA 1
ATOM 4244 C C . CYS A 1 518 ? -0.988 11.951 -14.885 1.00 94.06 518 CYS A C 1
ATOM 4246 O O . CYS A 1 518 ? -2.180 11.961 -14.561 1.00 94.06 518 CYS A O 1
ATOM 4248 N N . ALA A 1 519 ? -0.048 11.406 -14.109 1.00 93.19 519 ALA A N 1
ATOM 4249 C CA . ALA A 1 519 ? -0.300 10.787 -12.812 1.00 93.19 519 ALA A CA 1
ATOM 4250 C C . ALA A 1 519 ? -0.818 11.812 -11.791 1.00 93.19 519 ALA A C 1
ATOM 4252 O O . ALA A 1 519 ? -1.873 11.589 -11.201 1.00 93.19 519 ALA A O 1
ATOM 4253 N N . GLU A 1 520 ? -0.159 12.964 -11.626 1.00 92.06 520 GLU A N 1
ATOM 4254 C CA . GLU A 1 520 ? -0.625 14.050 -10.746 1.00 92.06 520 GLU A CA 1
ATOM 4255 C C . GLU A 1 520 ? -2.009 14.559 -11.162 1.00 92.06 520 GLU A C 1
ATOM 4257 O O . GLU A 1 520 ? -2.869 14.725 -10.298 1.00 92.06 520 GLU A O 1
ATOM 4262 N N . PHE A 1 521 ? -2.285 14.749 -12.460 1.00 93.56 521 PHE A N 1
ATOM 4263 C CA . PHE A 1 521 ? -3.634 15.119 -12.912 1.00 93.56 521 PHE A CA 1
ATOM 4264 C C . PHE A 1 521 ? -4.684 14.048 -12.590 1.00 93.56 521 PHE A C 1
ATOM 4266 O O . PHE A 1 521 ? -5.774 14.393 -12.129 1.00 93.56 521 PHE A O 1
ATOM 4273 N N . THR A 1 522 ? -4.357 12.766 -12.763 1.00 93.56 522 THR A N 1
ATOM 4274 C CA . THR A 1 522 ? -5.252 11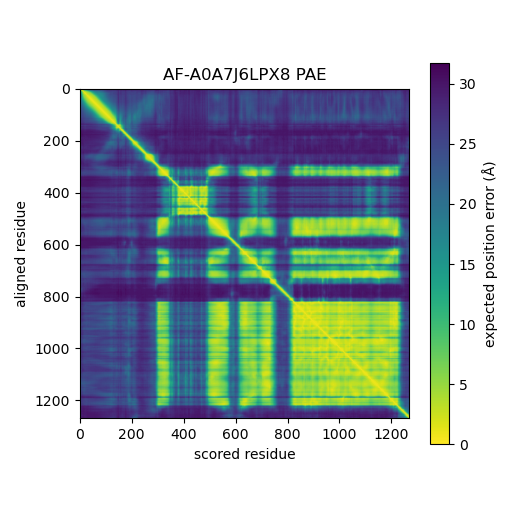.646 -12.423 1.00 93.56 522 THR A CA 1
ATOM 4275 C C . THR A 1 522 ? -5.523 11.604 -10.919 1.00 93.56 522 THR A C 1
ATOM 4277 O O . THR A 1 522 ? -6.678 11.641 -10.497 1.00 93.56 522 THR A O 1
ATOM 4280 N N . LEU A 1 523 ? -4.471 11.641 -10.094 1.00 93.25 523 LEU A N 1
ATOM 4281 C CA . LEU A 1 523 ? -4.575 11.674 -8.633 1.00 93.25 523 LEU A CA 1
ATOM 4282 C C . LEU A 1 523 ? -5.347 12.900 -8.133 1.00 93.25 523 LEU A C 1
ATOM 4284 O O . LEU A 1 523 ? -6.080 12.789 -7.155 1.00 93.25 523 LEU A O 1
ATOM 4288 N N . ARG A 1 524 ? -5.201 14.058 -8.788 1.00 91.06 524 ARG A N 1
ATOM 4289 C CA . ARG A 1 524 ? -5.917 15.299 -8.449 1.00 91.06 524 ARG A CA 1
ATOM 4290 C C . ARG A 1 524 ? -7.373 15.292 -8.871 1.00 91.06 524 ARG A C 1
ATOM 4292 O O . ARG A 1 524 ? -8.173 15.890 -8.160 1.00 91.06 524 ARG A O 1
ATOM 4299 N N . ARG A 1 525 ? -7.714 14.652 -9.992 1.00 93.81 525 ARG A N 1
ATOM 4300 C CA . ARG A 1 525 ? -9.107 14.420 -10.382 1.00 93.81 525 ARG A CA 1
ATOM 4301 C C . ARG A 1 525 ? -9.786 13.557 -9.323 1.00 93.81 525 ARG A C 1
ATOM 4303 O O . ARG A 1 525 ? -10.710 14.032 -8.681 1.00 93.81 525 ARG A O 1
ATOM 4310 N N . VAL A 1 526 ? -9.224 12.385 -9.031 1.00 93.50 526 VAL A N 1
ATOM 4311 C CA . VAL A 1 526 ? -9.766 11.463 -8.021 1.00 93.50 526 VAL A CA 1
ATOM 4312 C C . VAL A 1 526 ? -9.817 12.109 -6.626 1.00 93.50 526 VAL A C 1
ATOM 4314 O O . VAL A 1 526 ? -10.836 12.032 -5.954 1.00 93.50 526 VAL A O 1
ATOM 4317 N N . ASP A 1 527 ? -8.773 12.829 -6.193 1.00 92.44 527 ASP A N 1
ATOM 4318 C CA . ASP A 1 527 ? -8.799 13.577 -4.922 1.00 92.44 527 ASP A CA 1
ATOM 4319 C C . ASP A 1 527 ? -9.820 14.730 -4.910 1.00 92.44 527 ASP A C 1
ATOM 4321 O O . ASP A 1 527 ? -10.246 15.141 -3.831 1.00 92.44 527 ASP A O 1
ATOM 4325 N N . LYS A 1 528 ? -10.151 15.327 -6.062 1.00 92.31 528 LYS A N 1
ATOM 4326 C CA . LYS A 1 528 ? -11.177 16.376 -6.162 1.00 92.31 528 LYS A CA 1
ATOM 4327 C C . LYS A 1 528 ? -12.564 15.752 -6.077 1.00 92.31 528 LYS A C 1
ATOM 4329 O O . LYS A 1 528 ? -13.393 16.288 -5.352 1.00 92.31 528 LYS A O 1
ATOM 4334 N N . ASP A 1 529 ? -12.778 14.643 -6.773 1.00 91.31 529 ASP A N 1
ATOM 4335 C CA . ASP A 1 529 ? -14.049 13.928 -6.810 1.00 91.31 529 ASP A CA 1
ATOM 4336 C C . ASP A 1 529 ? -14.371 13.385 -5.397 1.00 91.31 529 ASP A C 1
ATOM 4338 O O . ASP A 1 529 ? -15.403 13.746 -4.839 1.00 91.31 529 ASP A O 1
ATOM 4342 N N . LEU A 1 530 ? -13.408 12.731 -4.725 1.00 91.00 530 LEU A N 1
ATOM 4343 C CA . LEU A 1 530 ? -13.508 12.323 -3.307 1.00 91.00 530 LEU A CA 1
ATOM 4344 C C . LEU A 1 530 ? -13.745 13.494 -2.335 1.00 91.00 530 LEU A C 1
ATOM 4346 O O . LEU A 1 530 ? -14.425 13.347 -1.326 1.00 91.00 530 LEU A O 1
ATOM 4350 N N . LYS A 1 531 ? -13.176 14.679 -2.597 1.00 91.31 531 LYS A N 1
ATOM 4351 C CA . LYS A 1 531 ? -13.461 15.872 -1.777 1.00 91.31 531 LYS A CA 1
ATOM 4352 C C . LYS A 1 531 ? -14.828 16.472 -2.069 1.00 91.31 531 LYS A C 1
ATOM 4354 O O . LYS A 1 531 ? -15.366 17.131 -1.189 1.00 91.31 531 LYS A O 1
ATOM 4359 N N . SER A 1 532 ? -15.348 16.301 -3.284 1.00 90.62 532 SER A N 1
ATOM 4360 C CA . SER A 1 532 ? -16.705 16.703 -3.654 1.00 90.62 532 SER A CA 1
ATOM 4361 C C . SER A 1 532 ? -17.709 15.839 -2.908 1.00 90.62 532 SER A C 1
ATOM 4363 O O . SER A 1 532 ? -18.540 16.391 -2.201 1.00 90.62 532 SER A O 1
ATOM 4365 N N . GLU A 1 533 ? -17.526 14.519 -2.956 1.00 90.00 533 GLU A N 1
ATOM 4366 C CA . GLU A 1 533 ? -18.258 13.531 -2.157 1.00 90.00 533 GLU A CA 1
ATOM 4367 C C . GLU A 1 533 ? -18.190 13.865 -0.655 1.00 90.00 533 GLU A C 1
ATOM 4369 O O . GLU A 1 533 ? -19.215 13.975 0.011 1.00 90.00 533 GLU A O 1
ATOM 4374 N N . GLN A 1 534 ? -16.993 14.140 -0.119 1.00 90.31 534 GLN A N 1
ATOM 4375 C CA . GLN A 1 534 ? -16.833 14.529 1.286 1.00 90.31 534 GLN A CA 1
ATOM 4376 C C . GLN A 1 534 ? -17.526 15.868 1.617 1.00 90.31 534 GLN A C 1
ATOM 4378 O O . GLN A 1 534 ? -18.052 16.034 2.712 1.00 90.31 534 GLN A O 1
ATOM 4383 N N . ALA A 1 535 ? -17.518 16.850 0.712 1.00 90.69 535 ALA A N 1
ATOM 4384 C CA . ALA A 1 535 ? -18.166 18.145 0.934 1.00 90.69 535 ALA A CA 1
ATOM 4385 C C . ALA A 1 535 ? -19.695 18.067 0.827 1.00 90.69 535 ALA A C 1
ATOM 4387 O O . ALA A 1 535 ? -20.389 18.796 1.534 1.00 90.69 535 ALA A O 1
ATOM 4388 N N . GLU A 1 536 ? -20.200 17.187 -0.033 1.00 90.88 536 GLU A N 1
ATOM 4389 C CA . GLU A 1 536 ? -21.610 16.831 -0.161 1.00 90.88 536 GLU A CA 1
ATOM 4390 C C . GLU A 1 536 ? -22.096 16.100 1.093 1.00 90.88 536 GLU A C 1
ATOM 4392 O O . GLU A 1 536 ? -23.033 16.566 1.741 1.00 90.88 536 GLU A O 1
ATOM 4397 N N . GLY A 1 537 ? -21.364 15.070 1.531 1.00 89.94 537 GLY A N 1
ATOM 4398 C CA . GLY A 1 537 ? -21.604 14.380 2.797 1.00 89.94 537 GLY A CA 1
ATOM 4399 C C . GLY A 1 537 ? -21.576 15.325 3.998 1.00 89.94 537 GLY A C 1
ATOM 4400 O O . GLY A 1 537 ? -22.519 15.348 4.780 1.00 89.94 537 GLY A O 1
ATOM 4401 N N . CYS A 1 538 ? -20.572 16.202 4.107 1.00 89.69 538 CYS A N 1
ATOM 4402 C CA . CYS A 1 538 ? -20.531 17.235 5.149 1.00 89.69 538 CYS A CA 1
ATOM 4403 C C . CYS A 1 538 ? -21.722 18.211 5.089 1.00 89.69 538 CYS A C 1
ATOM 4405 O O . CYS A 1 538 ? -22.170 18.669 6.138 1.00 89.69 538 CYS A O 1
ATOM 4407 N N . ALA A 1 539 ? -22.227 18.558 3.899 1.00 90.81 539 ALA A N 1
ATOM 4408 C CA . ALA A 1 539 ? -23.386 19.443 3.752 1.00 90.81 539 ALA A CA 1
ATOM 4409 C C . ALA A 1 539 ? -24.694 18.749 4.167 1.00 90.81 539 ALA A C 1
ATOM 4411 O O . ALA A 1 539 ? -25.513 19.367 4.844 1.00 90.81 539 ALA A O 1
ATOM 4412 N N . ARG A 1 540 ? -24.844 17.459 3.839 1.00 90.81 540 ARG A N 1
ATOM 4413 C CA . ARG A 1 540 ? -25.931 16.593 4.318 1.00 90.81 540 ARG A CA 1
ATOM 4414 C C . ARG A 1 540 ? -25.889 16.429 5.842 1.00 90.81 540 ARG A C 1
ATOM 4416 O O . ARG A 1 540 ? -26.854 16.744 6.536 1.00 90.81 540 ARG A O 1
ATOM 4423 N N . MET A 1 541 ? -24.732 16.036 6.380 1.00 90.31 541 MET A N 1
ATOM 4424 C CA . MET A 1 541 ? -24.507 15.888 7.823 1.00 90.31 541 MET A CA 1
ATOM 4425 C C . MET A 1 541 ? -24.751 17.200 8.582 1.00 90.31 541 MET A C 1
ATOM 4427 O O . MET A 1 541 ? -25.244 17.161 9.701 1.00 90.31 541 MET A O 1
ATOM 4431 N N . ALA A 1 542 ? -24.483 18.373 7.999 1.00 89.44 542 ALA A N 1
ATOM 4432 C CA . ALA A 1 542 ? -24.774 19.650 8.656 1.00 89.44 542 ALA A CA 1
ATOM 4433 C C . ALA A 1 542 ? -26.273 19.873 8.960 1.00 89.44 542 ALA A C 1
ATOM 4435 O O . ALA A 1 542 ? -26.574 20.623 9.889 1.00 89.44 542 ALA A O 1
ATOM 4436 N N . LEU A 1 543 ? -27.186 19.227 8.221 1.00 90.19 543 LEU A N 1
ATOM 4437 C CA . LEU A 1 543 ? -28.633 19.260 8.476 1.00 90.19 543 LEU A CA 1
ATOM 4438 C C . LEU A 1 543 ? -29.101 18.101 9.368 1.00 90.19 543 LEU A C 1
ATOM 4440 O O . LEU A 1 543 ? -29.850 18.322 10.316 1.00 90.19 543 LEU A O 1
ATOM 4444 N N . GLU A 1 544 ? -28.657 16.873 9.088 1.00 88.75 544 GLU A N 1
ATOM 4445 C CA . GLU A 1 544 ? -29.163 15.668 9.768 1.00 88.75 544 GLU A CA 1
ATOM 4446 C C . GLU A 1 544 ? -28.554 15.446 11.164 1.00 88.75 544 GLU A C 1
ATOM 4448 O O . GLU A 1 544 ? -29.246 15.076 12.120 1.00 88.75 544 GLU A O 1
ATOM 4453 N N . LEU A 1 545 ? -27.247 15.683 11.292 1.00 88.69 545 LEU A N 1
ATOM 4454 C CA . LEU A 1 545 ? -26.462 15.335 12.474 1.00 88.69 545 LEU A CA 1
ATOM 4455 C C . LEU A 1 545 ? -26.868 16.116 13.743 1.00 88.69 545 LEU A C 1
ATOM 4457 O O . LEU A 1 545 ? -26.801 15.519 14.814 1.00 88.69 545 LEU A O 1
ATOM 4461 N N . PRO A 1 546 ? -27.304 17.398 13.716 1.00 92.00 546 PRO A N 1
ATOM 4462 C CA . PRO A 1 546 ? -27.776 18.095 14.918 1.00 92.00 546 PRO A CA 1
ATOM 4463 C C . PRO A 1 546 ? -28.957 17.404 15.617 1.00 92.00 546 PRO A C 1
ATOM 4465 O O . PRO A 1 546 ? -28.916 17.225 16.835 1.00 92.00 546 PRO A O 1
ATOM 4468 N N . ALA A 1 547 ? -29.969 16.965 14.861 1.00 90.56 547 ALA A N 1
ATOM 4469 C CA . ALA A 1 547 ? -31.143 16.289 15.416 1.00 90.56 547 ALA A CA 1
ATOM 4470 C C . ALA A 1 547 ? -30.778 14.905 15.979 1.00 90.56 547 ALA A C 1
ATOM 4472 O O . ALA A 1 547 ? -31.119 14.579 17.120 1.00 90.56 547 ALA A O 1
ATOM 4473 N N . LYS A 1 548 ? -29.997 14.123 15.221 1.00 92.12 548 LYS A N 1
ATOM 4474 C CA . LYS A 1 548 ? -29.502 12.806 15.655 1.00 92.12 548 LYS A CA 1
ATOM 4475 C C . LYS A 1 548 ? -28.606 12.925 16.895 1.00 92.12 548 LYS A C 1
ATOM 4477 O O . LYS A 1 548 ? -28.798 12.185 17.855 1.00 92.12 548 LYS A O 1
ATOM 4482 N N . ARG A 1 549 ? -27.703 13.916 16.950 1.00 90.56 549 ARG A N 1
ATOM 4483 C CA . ARG A 1 549 ? -26.886 14.245 18.139 1.00 90.56 549 ARG A CA 1
ATOM 4484 C C . ARG A 1 549 ? -27.732 14.554 19.369 1.00 90.56 549 ARG A C 1
ATOM 4486 O O . ARG A 1 549 ? -27.403 14.074 20.451 1.00 90.56 549 ARG A O 1
ATOM 4493 N N . GLN A 1 550 ? -28.797 15.344 19.226 1.00 89.88 550 GLN A N 1
ATOM 4494 C CA . GLN A 1 550 ? -29.680 15.673 20.346 1.00 89.88 550 GLN A CA 1
ATOM 4495 C C . GLN A 1 550 ? -30.348 14.413 20.914 1.00 89.88 550 GLN A C 1
ATOM 4497 O O . GLN A 1 550 ? -30.334 14.222 22.130 1.00 89.88 550 GLN A O 1
ATOM 4502 N N . LEU A 1 551 ? -30.841 13.525 20.047 1.00 92.38 551 LEU A N 1
ATOM 4503 C CA . LEU A 1 551 ? -31.453 12.257 20.446 1.00 92.38 551 LEU A CA 1
ATOM 4504 C C . LEU A 1 551 ? -30.440 11.291 21.091 1.00 92.38 551 LEU A C 1
ATOM 4506 O O . LEU A 1 551 ? -30.699 10.756 22.168 1.00 92.38 551 LEU A O 1
ATOM 4510 N N . LEU A 1 552 ? -29.252 11.129 20.495 1.00 91.75 552 LEU A N 1
ATOM 4511 C CA . LEU A 1 552 ? -28.145 10.344 21.064 1.00 91.75 552 LEU A CA 1
ATOM 4512 C C . LEU A 1 552 ? -27.749 10.852 22.459 1.00 91.75 552 LEU A C 1
ATOM 4514 O O . LEU A 1 552 ? -27.583 10.066 23.395 1.00 91.75 552 LEU A O 1
ATOM 4518 N N . ARG A 1 553 ? -27.644 12.175 22.625 1.00 89.94 553 ARG A N 1
ATOM 4519 C CA . ARG A 1 553 ? -27.323 12.798 23.913 1.00 89.94 553 ARG A CA 1
ATOM 4520 C C . ARG A 1 553 ? -28.451 12.617 24.930 1.00 89.94 553 ARG A C 1
ATOM 4522 O O . ARG A 1 553 ? -28.156 12.330 26.086 1.00 89.94 553 ARG A O 1
ATOM 4529 N N . GLN A 1 554 ? -29.719 12.724 24.527 1.00 90.81 554 GLN A N 1
ATOM 4530 C CA . GLN A 1 554 ? -30.863 12.428 25.400 1.00 90.81 554 GLN A CA 1
ATOM 4531 C C . GLN A 1 554 ? -30.818 10.983 25.916 1.00 90.81 554 GLN A C 1
ATOM 4533 O O . GLN A 1 554 ? -30.949 10.777 27.119 1.00 90.81 554 GLN A O 1
ATOM 4538 N N . GLN A 1 555 ? -30.534 9.996 25.060 1.00 91.19 555 GLN A N 1
ATOM 4539 C CA . GLN A 1 555 ? -30.378 8.599 25.491 1.00 91.19 555 GLN A CA 1
ATOM 4540 C C . GLN A 1 555 ? -29.259 8.426 26.533 1.00 91.19 555 GLN A C 1
ATOM 4542 O O . GLN A 1 555 ? -29.457 7.745 27.540 1.00 91.19 555 GLN A O 1
ATOM 4547 N N . VAL A 1 556 ? -28.096 9.058 26.327 1.00 89.50 556 VAL A N 1
ATOM 4548 C CA . VAL A 1 556 ? -26.981 9.031 27.294 1.00 89.50 556 VAL A CA 1
ATOM 4549 C C . VAL A 1 556 ? -27.374 9.704 28.616 1.00 89.50 556 VAL A C 1
ATOM 4551 O O . VAL A 1 556 ? -27.122 9.145 29.684 1.00 89.50 556 VAL A O 1
ATOM 4554 N N . LEU A 1 557 ? -28.048 10.858 28.565 1.00 87.81 557 LEU A N 1
ATOM 4555 C CA . LEU A 1 557 ? -28.538 11.569 29.751 1.00 87.81 557 LEU A CA 1
ATOM 4556 C C . LEU A 1 557 ? -29.561 10.741 30.545 1.00 87.81 557 LEU A C 1
ATOM 4558 O O . LEU A 1 557 ? -29.467 10.704 31.773 1.00 87.81 557 LEU A O 1
ATOM 4562 N N . THR A 1 558 ? -30.478 10.037 29.874 1.00 90.38 558 THR A N 1
ATOM 4563 C CA . THR A 1 558 ? -31.424 9.110 30.520 1.00 90.38 558 THR A CA 1
ATOM 4564 C C . THR A 1 558 ? -30.683 7.968 31.215 1.00 90.38 558 THR A C 1
ATOM 4566 O O . THR A 1 558 ? -30.896 7.743 32.403 1.00 90.38 558 THR A O 1
ATOM 4569 N N . ARG A 1 559 ? -29.714 7.320 30.551 1.00 89.19 559 ARG A N 1
ATOM 4570 C CA . ARG A 1 559 ? -28.899 6.260 31.181 1.00 89.19 559 ARG A CA 1
ATOM 4571 C C . ARG A 1 559 ? -28.117 6.764 32.401 1.00 89.19 559 ARG A C 1
ATOM 4573 O O . ARG A 1 559 ? -28.047 6.071 33.416 1.00 89.19 559 ARG A O 1
ATOM 4580 N N . TRP A 1 560 ? -27.554 7.975 32.338 1.00 87.44 560 TRP A N 1
ATOM 4581 C CA . TRP A 1 560 ? -26.896 8.611 33.488 1.00 87.44 560 TRP A CA 1
ATOM 4582 C C . TRP A 1 560 ? -27.871 8.931 34.622 1.00 87.44 560 TRP A C 1
ATOM 4584 O O . TRP A 1 560 ? -27.493 8.833 35.789 1.00 87.44 560 TRP A O 1
ATOM 4594 N N . TYR A 1 561 ? -29.102 9.328 34.300 1.00 87.06 561 TYR A N 1
ATOM 4595 C CA . TYR A 1 561 ? -30.154 9.583 35.278 1.00 87.06 561 TYR A CA 1
ATOM 4596 C C . TYR A 1 561 ? -30.601 8.286 35.971 1.00 87.06 561 TYR A C 1
ATOM 4598 O O . TYR A 1 561 ? -30.675 8.251 37.200 1.00 87.06 561 TYR A O 1
ATOM 4606 N N . ASP A 1 562 ? -30.777 7.200 35.218 1.00 87.69 562 ASP A N 1
ATOM 4607 C CA . ASP A 1 562 ? -31.123 5.878 35.750 1.00 87.69 562 ASP A CA 1
ATOM 4608 C C . ASP A 1 562 ? -30.016 5.312 36.657 1.00 87.69 562 ASP A C 1
ATOM 4610 O O . ASP A 1 562 ? -30.304 4.788 37.737 1.00 87.69 562 ASP A O 1
ATOM 4614 N N . ASP A 1 563 ? -28.740 5.444 36.267 1.00 83.88 563 ASP A N 1
ATOM 4615 C CA . ASP A 1 563 ? -27.596 5.088 37.125 1.00 83.88 563 ASP A CA 1
ATOM 4616 C C . ASP A 1 563 ? -27.553 5.978 38.383 1.00 83.88 563 ASP A C 1
ATOM 4618 O O . ASP A 1 563 ? -27.354 5.483 39.495 1.00 83.88 563 ASP A O 1
ATOM 4622 N N . ALA A 1 564 ? -27.823 7.285 38.259 1.00 82.75 564 ALA A N 1
ATOM 4623 C CA . ALA A 1 564 ? -27.900 8.191 39.408 1.00 82.75 564 ALA A CA 1
ATOM 4624 C C . ALA A 1 564 ? -28.993 7.766 40.403 1.00 82.75 564 ALA A C 1
ATOM 4626 O O . ALA A 1 564 ? -28.735 7.701 41.610 1.00 82.75 564 ALA A O 1
ATOM 4627 N N . GLN A 1 565 ? -30.192 7.444 39.904 1.00 85.75 565 GLN A N 1
ATOM 4628 C CA . GLN A 1 565 ? -31.306 6.972 40.725 1.00 85.75 565 GLN A CA 1
ATOM 4629 C C . GLN A 1 565 ? -30.971 5.646 41.413 1.00 85.75 565 GLN A C 1
ATOM 4631 O O . GLN A 1 565 ? -31.111 5.554 42.634 1.00 85.75 565 GLN A O 1
ATOM 4636 N N . LYS A 1 566 ? -30.476 4.642 40.675 1.00 84.25 566 LYS A N 1
ATOM 4637 C CA . LYS A 1 566 ? -30.077 3.338 41.241 1.00 84.25 566 LYS A CA 1
ATOM 4638 C C . LYS A 1 566 ? -29.085 3.518 42.394 1.00 84.25 566 LYS A C 1
ATOM 4640 O O . LYS A 1 566 ? -29.328 3.031 43.499 1.00 84.25 566 LYS A O 1
ATOM 4645 N N . ASN A 1 567 ? -28.021 4.296 42.182 1.00 81.31 567 ASN A N 1
ATOM 4646 C CA . ASN A 1 567 ? -27.022 4.586 43.215 1.00 81.31 567 ASN A CA 1
ATOM 4647 C C . ASN A 1 567 ? -27.606 5.323 44.441 1.00 81.31 567 ASN A C 1
ATOM 4649 O O . ASN A 1 567 ? -27.178 5.076 45.576 1.00 81.31 567 ASN A O 1
ATOM 4653 N N . TYR A 1 568 ? -28.595 6.201 44.243 1.00 81.62 568 TYR A N 1
ATOM 4654 C CA . TYR A 1 568 ? -29.293 6.887 45.334 1.00 81.62 568 TYR A CA 1
ATOM 4655 C C . TYR A 1 568 ? -30.163 5.925 46.159 1.00 81.62 568 TYR A C 1
ATOM 4657 O O . TYR A 1 568 ? -30.046 5.898 47.389 1.00 81.62 568 TYR A O 1
ATOM 4665 N N . TYR A 1 569 ? -30.961 5.077 45.500 1.00 81.38 569 TYR A N 1
ATOM 4666 C CA . TYR A 1 569 ? -31.814 4.096 46.175 1.00 81.38 569 TYR A CA 1
ATOM 4667 C C . TYR A 1 569 ? -30.992 3.102 47.006 1.00 81.38 569 TYR A C 1
ATOM 4669 O O . TYR A 1 569 ? -31.246 2.991 48.207 1.00 81.38 569 TYR A O 1
ATOM 4677 N N . TYR A 1 570 ? -29.933 2.499 46.449 1.00 74.81 570 TYR A N 1
ATOM 4678 C CA . TYR A 1 570 ? -29.055 1.597 47.214 1.00 74.81 570 TYR A CA 1
ATOM 4679 C C . TYR A 1 570 ? -28.402 2.273 48.433 1.00 74.81 570 TYR A C 1
ATOM 4681 O O . TYR A 1 570 ? -28.297 1.654 49.493 1.00 74.81 570 TYR A O 1
ATOM 4689 N N . THR A 1 571 ? -28.018 3.553 48.323 1.00 65.12 571 THR A N 1
ATOM 4690 C CA . THR A 1 571 ? -27.436 4.311 49.449 1.00 65.12 571 THR A CA 1
ATOM 4691 C C . THR A 1 571 ? -28.471 4.619 50.541 1.00 65.12 571 THR A C 1
ATOM 4693 O O . THR A 1 571 ? -28.133 4.636 51.724 1.00 65.12 571 THR A O 1
ATOM 4696 N N . SER A 1 572 ? -29.732 4.864 50.172 1.00 60.97 572 SER A N 1
ATOM 4697 C CA . SER A 1 572 ? -30.808 5.143 51.135 1.00 60.97 572 SER A CA 1
ATOM 4698 C C . SER A 1 572 ? -31.299 3.884 51.865 1.00 60.97 572 SER A C 1
ATOM 4700 O O . SER A 1 572 ? -31.526 3.924 53.076 1.00 60.97 572 SER A O 1
ATOM 4702 N N . SER A 1 573 ? -31.383 2.742 51.174 1.00 57.59 573 SER A N 1
ATOM 4703 C CA . SER A 1 573 ? -31.838 1.475 51.761 1.00 57.59 573 SER A CA 1
ATOM 4704 C C . SER A 1 573 ? -30.854 0.892 52.784 1.00 57.59 573 SER A C 1
ATOM 4706 O O . SER A 1 573 ? -31.282 0.240 53.737 1.00 57.59 573 SER A O 1
ATOM 4708 N N . SER A 1 574 ? -29.547 1.161 52.659 1.00 53.22 574 SER A N 1
ATOM 4709 C CA . SER A 1 574 ? -28.531 0.645 53.593 1.00 53.22 574 SER A CA 1
ATOM 4710 C C . SER A 1 574 ? -28.463 1.381 54.942 1.00 53.22 574 SER A C 1
ATOM 4712 O O . SER A 1 574 ? -27.636 1.031 55.780 1.00 53.22 574 SER A O 1
ATOM 4714 N N . LEU A 1 575 ? -29.288 2.412 55.160 1.00 53.03 575 LEU A N 1
ATOM 4715 C CA . LEU A 1 575 ? -29.334 3.200 56.403 1.00 53.03 575 LEU A CA 1
ATOM 4716 C C . LEU A 1 575 ? -30.477 2.796 57.355 1.00 53.03 575 LEU A C 1
ATOM 4718 O O . LEU A 1 575 ? -30.540 3.312 58.469 1.00 53.03 575 LEU A O 1
ATOM 4722 N N . GLY A 1 576 ? -31.359 1.875 56.942 1.00 49.41 576 GLY A N 1
ATOM 4723 C CA . GLY A 1 576 ? -32.522 1.429 57.729 1.00 49.41 576 GLY A CA 1
ATOM 4724 C C . GLY A 1 576 ? -32.530 -0.047 58.151 1.00 49.41 576 GLY A C 1
ATOM 4725 O O . GLY A 1 576 ? -33.450 -0.461 58.852 1.00 49.41 576 GLY A O 1
ATOM 4726 N N . GLY A 1 577 ? -31.548 -0.851 57.728 1.00 44.34 577 GLY A N 1
ATOM 4727 C CA . GLY A 1 577 ? -31.521 -2.304 57.943 1.00 44.34 577 GLY A CA 1
ATOM 4728 C C . GLY A 1 577 ? -30.376 -2.772 58.842 1.00 44.34 577 GLY A C 1
ATOM 4729 O O . GLY A 1 577 ? -29.240 -2.326 58.697 1.00 44.34 577 GLY A O 1
ATOM 4730 N N . VAL A 1 578 ? -30.670 -3.710 59.749 1.00 49.06 578 VAL A N 1
ATOM 4731 C CA . VAL A 1 578 ? -29.654 -4.459 60.512 1.00 49.06 578 VAL A CA 1
ATOM 4732 C C . VAL A 1 578 ? -28.701 -5.153 59.536 1.00 49.06 578 VAL A C 1
ATOM 4734 O O . VAL A 1 578 ? -29.150 -5.748 58.559 1.00 49.06 578 VAL A O 1
ATOM 4737 N N . ALA A 1 579 ? -27.395 -5.080 59.804 1.00 36.84 579 ALA A N 1
ATOM 4738 C CA . ALA A 1 579 ? -26.365 -5.626 58.926 1.00 36.84 579 ALA A CA 1
ATOM 4739 C C . ALA A 1 579 ? -26.588 -7.129 58.643 1.00 36.84 579 ALA A C 1
ATOM 4741 O O . ALA A 1 579 ? -26.566 -7.923 59.589 1.00 36.84 579 ALA A O 1
ATOM 4742 N N . PRO A 1 580 ? -26.757 -7.546 57.374 1.00 39.44 580 PRO A N 1
ATOM 4743 C CA . PRO A 1 580 ? -26.722 -8.955 57.025 1.00 39.44 580 PRO A CA 1
ATOM 4744 C C . PRO A 1 580 ? -25.274 -9.447 57.097 1.00 39.44 580 PRO A C 1
ATOM 4746 O O . PRO A 1 580 ? -24.362 -8.852 56.519 1.00 39.44 580 PRO A O 1
ATOM 4749 N N . THR A 1 581 ? -25.057 -10.552 57.803 1.00 41.66 581 THR A N 1
ATOM 4750 C CA . THR A 1 581 ? -23.801 -11.304 57.746 1.00 41.66 581 THR A CA 1
ATOM 4751 C C . THR A 1 581 ? -23.578 -11.801 56.321 1.00 41.66 581 THR A C 1
ATOM 4753 O O . THR A 1 581 ? -24.333 -12.647 55.842 1.00 41.66 581 THR A O 1
ATOM 4756 N N . VAL A 1 582 ? -22.550 -11.277 55.653 1.00 35.81 582 VAL A N 1
ATOM 4757 C CA . VAL A 1 582 ? -22.117 -11.757 54.337 1.00 35.81 582 VAL A CA 1
ATOM 4758 C C . VAL A 1 582 ? -21.557 -13.169 54.501 1.00 35.81 582 VAL A C 1
ATOM 4760 O O . VAL A 1 582 ? -20.560 -13.358 55.194 1.00 35.81 582 VAL A O 1
ATOM 4763 N N . ALA A 1 583 ? -22.228 -14.144 53.888 1.00 35.84 583 ALA A N 1
ATOM 4764 C CA . ALA A 1 583 ? -21.711 -15.494 53.699 1.00 35.84 583 ALA A CA 1
ATOM 4765 C C . ALA A 1 583 ? -20.826 -15.558 52.442 1.00 35.84 583 ALA A C 1
ATOM 4767 O O . ALA A 1 583 ? -20.913 -14.693 51.568 1.00 35.84 583 ALA A O 1
ATOM 4768 N N . ASP A 1 584 ? -19.968 -16.573 52.386 1.00 32.62 584 ASP A N 1
ATOM 4769 C CA . ASP A 1 584 ? -18.816 -16.667 51.487 1.00 32.62 584 ASP A CA 1
ATOM 4770 C C . ASP A 1 584 ? -19.109 -16.510 49.984 1.00 32.62 584 ASP A C 1
ATOM 4772 O O . ASP A 1 584 ? -20.028 -17.115 49.429 1.00 32.62 584 ASP A O 1
ATOM 4776 N N . SER A 1 585 ? -18.234 -15.767 49.295 1.00 31.22 585 SER A N 1
ATOM 4777 C CA . SER A 1 585 ? -18.161 -15.770 47.832 1.00 31.22 585 SER A CA 1
ATOM 4778 C C . SER A 1 585 ? -17.265 -16.908 47.336 1.00 31.22 585 SER A C 1
ATOM 4780 O O . SER A 1 585 ? -16.040 -16.853 47.481 1.00 31.22 585 SER A O 1
ATOM 4782 N N . ILE A 1 586 ? -17.851 -17.906 46.675 1.00 39.50 586 ILE A N 1
ATOM 4783 C CA . ILE A 1 586 ? -17.093 -18.925 45.939 1.00 39.50 586 ILE A CA 1
ATOM 4784 C C . ILE A 1 586 ? -16.713 -18.338 44.576 1.00 39.50 586 ILE A C 1
ATOM 4786 O O . ILE A 1 586 ? -17.465 -18.486 43.623 1.00 39.50 586 ILE A O 1
ATOM 4790 N N . TYR A 1 587 ? -15.571 -17.650 44.502 1.00 33.47 587 TYR A N 1
ATOM 4791 C CA . TYR A 1 587 ? -14.779 -17.448 43.275 1.00 33.47 587 TYR A CA 1
ATOM 4792 C C . TYR A 1 587 ? -13.380 -16.938 43.662 1.00 33.47 587 TYR A C 1
ATOM 4794 O O . TYR A 1 587 ? -13.102 -15.742 43.676 1.00 33.47 587 TYR A O 1
ATOM 4802 N N . SER A 1 588 ? -12.507 -17.866 44.063 1.00 30.14 588 SER A N 1
ATOM 4803 C CA . SER A 1 588 ? -11.115 -17.584 44.438 1.00 30.14 588 SER A CA 1
ATOM 4804 C C . SER A 1 588 ? -10.267 -18.859 44.356 1.00 30.14 588 SER A C 1
ATOM 4806 O O . SER A 1 588 ? -9.804 -19.375 45.373 1.00 30.14 588 SER A O 1
ATOM 4808 N N . GLU A 1 589 ? -10.041 -19.372 43.148 1.00 34.31 589 GLU A N 1
ATOM 4809 C CA . GLU A 1 589 ? -8.990 -20.365 42.918 1.00 34.31 589 GLU A CA 1
ATOM 4810 C C . GLU A 1 589 ? -8.374 -20.187 41.520 1.00 34.31 589 GLU A C 1
ATOM 4812 O O . GLU A 1 589 ? -9.056 -19.768 40.591 1.00 34.31 589 GLU A O 1
ATOM 4817 N N . GLN A 1 590 ? -7.080 -20.506 41.399 1.00 33.88 590 GLN A N 1
ATOM 4818 C CA . GLN A 1 590 ? -6.237 -20.412 40.192 1.00 33.88 590 GLN A CA 1
ATOM 4819 C C . GLN A 1 590 ? -5.775 -19.012 39.735 1.00 33.88 590 GLN A C 1
ATOM 4821 O O . GLN A 1 590 ? -6.110 -18.534 38.658 1.00 33.88 590 GLN A O 1
ATOM 4826 N N . LEU A 1 591 ? -4.815 -18.450 40.478 1.00 29.77 591 LEU A N 1
ATOM 4827 C CA . LEU A 1 591 ? -3.665 -17.761 39.874 1.00 29.77 591 LEU A CA 1
ATOM 4828 C C . LEU A 1 591 ? -2.406 -18.088 40.695 1.00 29.77 591 LEU A C 1
ATOM 4830 O O . LEU A 1 591 ? -2.234 -17.639 41.825 1.00 29.77 591 LEU A O 1
ATOM 4834 N N . HIS A 1 592 ? -1.554 -18.949 40.139 1.00 33.34 592 HIS A N 1
ATOM 4835 C CA . HIS A 1 592 ? -0.320 -19.445 40.755 1.00 33.34 592 HIS A CA 1
ATOM 4836 C C . HIS A 1 592 ? 0.834 -19.242 39.759 1.00 33.34 592 HIS A C 1
ATOM 4838 O O . HIS A 1 592 ? 0.589 -19.331 38.559 1.00 33.34 592 HIS A O 1
ATOM 4844 N N . TYR A 1 593 ? 2.066 -19.046 40.262 1.00 30.84 593 TYR A N 1
ATOM 4845 C CA . TYR A 1 593 ? 3.273 -18.533 39.566 1.00 30.84 593 TYR A CA 1
ATOM 4846 C C . TYR A 1 593 ? 3.290 -16.998 39.358 1.00 30.84 593 TYR A C 1
ATOM 4848 O O . TYR A 1 593 ? 2.296 -16.426 38.939 1.00 30.84 593 TYR A O 1
ATOM 4856 N N . ARG A 1 594 ? 4.388 -16.261 39.615 1.00 30.20 594 ARG A N 1
ATOM 4857 C CA . ARG A 1 594 ? 5.727 -16.620 40.149 1.00 30.20 594 ARG A CA 1
ATOM 4858 C C . ARG A 1 594 ? 6.443 -15.353 40.650 1.00 30.20 594 ARG A C 1
ATOM 4860 O O . ARG A 1 594 ? 6.790 -14.518 39.825 1.00 30.20 594 ARG A O 1
ATOM 4867 N N . GLU A 1 595 ? 6.744 -15.242 41.943 1.00 29.77 595 GLU A N 1
ATOM 4868 C CA . GLU A 1 595 ? 7.678 -14.218 42.448 1.00 29.77 595 GLU A CA 1
ATOM 4869 C C . GLU A 1 595 ? 9.034 -14.834 42.805 1.00 29.77 595 GLU A C 1
ATOM 4871 O O . GLU A 1 595 ? 9.115 -15.912 43.401 1.00 29.77 595 GLU A O 1
ATOM 4876 N N . GLU A 1 596 ? 10.106 -14.146 42.412 1.00 35.66 596 GLU A N 1
ATOM 4877 C CA . GLU A 1 596 ? 11.475 -14.476 42.802 1.00 35.66 596 GLU A CA 1
ATOM 4878 C C . GLU A 1 596 ? 11.855 -13.782 44.116 1.00 35.66 596 GLU A C 1
ATOM 4880 O O . GLU A 1 596 ? 11.367 -12.712 44.469 1.00 35.66 596 GLU A O 1
ATOM 4885 N N . THR A 1 597 ? 12.744 -14.426 44.864 1.00 37.56 597 THR A N 1
ATOM 4886 C CA . THR A 1 597 ? 13.110 -14.058 46.232 1.00 37.56 597 THR A CA 1
ATOM 4887 C C . THR A 1 597 ? 13.916 -12.759 46.326 1.00 37.56 597 THR A C 1
ATOM 4889 O O . THR A 1 597 ? 15.055 -12.717 45.855 1.00 37.56 597 THR A O 1
ATOM 4892 N N . VAL A 1 598 ? 13.421 -11.776 47.085 1.00 33.94 598 VAL A N 1
ATOM 4893 C CA . VAL A 1 598 ? 14.250 -10.728 47.712 1.00 33.94 598 VAL A CA 1
ATOM 4894 C C . VAL A 1 598 ? 13.903 -10.624 49.201 1.00 33.94 598 VAL A C 1
ATOM 4896 O O . VAL A 1 598 ? 12.749 -10.744 49.600 1.00 33.94 598 VAL A O 1
ATOM 4899 N N . SER A 1 599 ? 14.931 -10.467 50.035 1.00 35.44 599 SER A N 1
ATOM 4900 C CA . SER A 1 599 ? 14.853 -10.561 51.497 1.00 35.44 599 SER A CA 1
ATOM 4901 C C . SER A 1 599 ? 14.656 -9.204 52.187 1.00 35.44 599 SER A C 1
ATOM 4903 O O . SER A 1 599 ? 15.307 -8.228 51.827 1.00 35.44 599 SER A O 1
ATOM 4905 N N . SER A 1 600 ? 13.891 -9.233 53.286 1.00 37.72 600 SER A N 1
ATOM 4906 C CA . SER A 1 600 ? 14.013 -8.403 54.506 1.00 37.72 600 SER A CA 1
ATOM 4907 C C . SER A 1 600 ? 13.932 -6.866 54.422 1.00 37.72 600 SER A C 1
ATOM 4909 O O . SER A 1 600 ? 14.944 -6.213 54.178 1.00 37.72 600 SER A O 1
ATOM 4911 N N . ALA A 1 601 ? 12.791 -6.312 54.859 1.00 37.84 601 ALA A N 1
ATOM 4912 C CA . ALA A 1 601 ? 12.689 -5.217 55.846 1.00 37.84 601 ALA A CA 1
ATOM 4913 C C . ALA A 1 601 ? 11.248 -5.137 56.422 1.00 37.84 601 ALA A C 1
ATOM 4915 O O . ALA A 1 601 ? 10.332 -5.738 55.863 1.00 37.84 601 ALA A O 1
ATOM 4916 N N . ASP A 1 602 ? 11.068 -4.450 57.555 1.00 34.69 602 ASP A N 1
ATOM 4917 C CA . ASP A 1 602 ? 9.865 -4.464 58.413 1.00 34.69 602 ASP A CA 1
ATOM 4918 C C . ASP A 1 602 ? 8.539 -3.975 57.769 1.00 34.69 602 ASP A C 1
ATOM 4920 O O . ASP A 1 602 ? 8.553 -3.115 56.885 1.00 34.69 602 ASP A O 1
ATOM 4924 N N . PRO A 1 603 ? 7.364 -4.452 58.244 1.00 37.91 603 PRO A N 1
ATOM 4925 C CA . PRO A 1 603 ? 6.063 -4.021 57.731 1.00 37.91 603 PRO A CA 1
ATOM 4926 C C . PRO A 1 603 ? 5.614 -2.652 58.298 1.00 37.91 603 PRO A C 1
ATOM 4928 O O . PRO A 1 603 ? 5.663 -2.443 59.514 1.00 37.91 603 PRO A O 1
ATOM 4931 N N . PRO A 1 604 ? 5.088 -1.731 57.464 1.00 40.09 604 PRO A N 1
ATOM 4932 C CA . PRO A 1 604 ? 4.454 -0.497 57.930 1.00 40.09 604 PRO A CA 1
ATOM 4933 C C . PRO A 1 604 ? 3.054 -0.765 58.530 1.00 40.09 604 PRO A C 1
ATOM 4935 O O . PRO A 1 604 ? 2.445 -1.804 58.261 1.00 40.09 604 PRO A O 1
ATOM 4938 N N . PRO A 1 605 ? 2.505 0.157 59.347 1.00 41.72 605 PRO A N 1
ATOM 4939 C CA . PRO A 1 605 ? 1.260 -0.078 60.074 1.00 41.72 605 PRO A CA 1
ATOM 4940 C C . PRO A 1 605 ? 0.026 -0.158 59.161 1.00 41.72 605 PRO A C 1
ATOM 4942 O O . PRO A 1 605 ? -0.120 0.597 58.200 1.00 41.72 605 PRO A O 1
ATOM 4945 N N . LEU A 1 606 ? -0.906 -1.040 59.534 1.00 40.09 606 LEU A N 1
ATOM 4946 C CA . LEU A 1 606 ? -2.215 -1.230 58.903 1.00 40.09 606 LEU A CA 1
ATOM 4947 C C . LEU A 1 606 ? -3.061 0.056 58.923 1.00 40.09 606 LEU A C 1
ATOM 4949 O O . LEU A 1 606 ? -3.777 0.336 59.886 1.00 40.09 606 LEU A O 1
ATOM 4953 N N . ILE A 1 607 ? -3.034 0.808 57.822 1.00 35.31 607 ILE A N 1
ATOM 4954 C CA . ILE A 1 607 ? -4.031 1.841 57.528 1.00 35.31 607 ILE A CA 1
ATOM 4955 C C . ILE A 1 607 ? -5.277 1.149 56.968 1.00 35.31 607 ILE A C 1
ATOM 4957 O O . ILE A 1 607 ? -5.232 0.505 55.919 1.00 35.31 607 ILE A O 1
ATOM 4961 N N . THR A 1 608 ? -6.408 1.293 57.655 1.00 38.09 608 THR A N 1
ATOM 4962 C CA . THR A 1 608 ? -7.697 0.743 57.222 1.00 38.09 608 THR A CA 1
ATOM 4963 C C . THR A 1 608 ? -8.183 1.443 55.945 1.00 38.09 608 THR A C 1
ATOM 4965 O O . THR A 1 608 ? -8.538 2.620 55.932 1.00 38.09 608 THR A O 1
ATOM 4968 N N . SER A 1 609 ? -8.209 0.704 54.835 1.00 43.06 609 SER A N 1
ATOM 4969 C CA . SER A 1 609 ? -8.361 1.239 53.471 1.00 43.06 609 SER A CA 1
ATOM 4970 C C . SER A 1 609 ? -9.783 1.683 53.078 1.00 43.06 609 SER A C 1
ATOM 4972 O O . SER A 1 609 ? -9.979 2.232 51.992 1.00 43.06 609 SER A O 1
ATOM 4974 N N . ASN A 1 610 ? -10.775 1.523 53.960 1.00 42.50 610 ASN A N 1
ATOM 4975 C CA . ASN A 1 610 ? -12.200 1.709 53.646 1.00 42.50 610 ASN A CA 1
ATOM 4976 C C . ASN A 1 610 ? -12.692 3.175 53.606 1.00 42.50 610 ASN A C 1
ATOM 4978 O O . ASN A 1 610 ? -13.880 3.408 53.399 1.00 42.50 610 ASN A O 1
ATOM 4982 N N . GLY A 1 611 ? -11.819 4.174 53.798 1.00 40.97 611 GLY A N 1
ATOM 4983 C CA . GLY A 1 611 ? -12.230 5.586 53.913 1.00 40.97 611 GLY A CA 1
ATOM 4984 C C . GLY A 1 611 ? -11.985 6.496 52.698 1.00 40.97 611 GLY A C 1
ATOM 4985 O O . GLY A 1 611 ? -12.656 7.519 52.567 1.00 40.97 611 GLY A O 1
ATOM 4986 N N . MET A 1 612 ? -11.018 6.187 51.822 1.00 38.03 612 MET A N 1
ATOM 4987 C CA . MET A 1 612 ? -10.401 7.226 50.967 1.00 38.03 612 MET A CA 1
ATOM 4988 C C . MET A 1 612 ? -10.719 7.171 49.464 1.00 38.03 612 MET A C 1
ATOM 4990 O O . MET A 1 612 ? -10.625 8.202 48.798 1.00 38.03 612 MET A O 1
ATOM 4994 N N . LYS A 1 613 ? -11.156 6.031 48.909 1.00 42.94 613 LYS A N 1
ATOM 4995 C CA . LYS A 1 613 ? -11.392 5.901 47.451 1.00 42.94 613 LYS A CA 1
ATOM 4996 C C . LYS A 1 613 ? -12.626 6.661 46.923 1.00 42.94 613 LYS A C 1
ATOM 4998 O O . LYS A 1 613 ? -12.709 6.914 45.728 1.00 42.94 613 LYS A O 1
ATOM 5003 N N . SER A 1 614 ? -13.556 7.088 47.785 1.00 44.59 614 SER A N 1
ATOM 5004 C CA . SER A 1 614 ? -14.833 7.710 47.372 1.00 44.59 614 SER A CA 1
ATOM 5005 C C . SER A 1 614 ? -14.783 9.230 47.099 1.00 44.59 614 SER A C 1
ATOM 5007 O O . SER A 1 614 ? -15.830 9.802 46.802 1.00 44.59 614 SER A O 1
ATOM 5009 N N . ARG A 1 615 ? -13.637 9.920 47.242 1.00 43.34 615 ARG A N 1
ATOM 5010 C CA . ARG A 1 615 ? -13.587 11.404 47.184 1.00 43.34 615 ARG A CA 1
ATOM 5011 C C . ARG A 1 615 ? -13.250 12.036 45.828 1.00 43.34 615 ARG A C 1
ATOM 5013 O O . ARG A 1 615 ? -13.411 13.245 45.707 1.00 43.34 615 ARG A O 1
ATOM 5020 N N . TYR A 1 616 ? -12.789 11.272 44.836 1.00 48.25 616 TYR A N 1
ATOM 5021 C CA . TYR A 1 616 ? -12.242 11.844 43.590 1.00 48.25 616 TYR A CA 1
ATOM 5022 C C . TYR A 1 616 ? -13.187 11.836 42.384 1.00 48.25 616 TYR A C 1
ATOM 5024 O O . TYR A 1 616 ? -12.953 12.578 41.434 1.00 48.25 616 TYR A O 1
ATOM 5032 N N . TYR A 1 617 ? -14.274 11.065 42.438 1.00 53.69 617 TYR A N 1
ATOM 5033 C CA . TYR A 1 617 ? -15.300 11.041 41.398 1.00 53.69 617 TYR A CA 1
ATOM 5034 C C . TYR A 1 617 ? -16.655 11.404 41.993 1.00 53.69 617 TYR A C 1
ATOM 5036 O O . TYR A 1 617 ? -17.011 10.954 43.083 1.00 53.69 617 TYR A O 1
ATOM 5044 N N . SER A 1 618 ? -17.416 12.224 41.268 1.00 57.75 618 SER A N 1
ATOM 5045 C CA . SER A 1 618 ? -18.803 12.507 41.623 1.00 57.75 618 SER A CA 1
ATOM 5046 C C . SER A 1 618 ? -19.615 11.211 41.628 1.00 57.75 618 SER A C 1
ATOM 5048 O O . SER A 1 618 ? -19.583 10.456 40.655 1.00 57.75 618 SER A O 1
ATOM 5050 N N . ARG A 1 619 ? -20.387 10.986 42.701 1.00 65.06 619 ARG A N 1
ATOM 5051 C CA . ARG A 1 619 ? -21.397 9.915 42.746 1.00 65.06 619 ARG A CA 1
ATOM 5052 C C . ARG A 1 619 ? -22.510 10.128 41.718 1.00 65.06 619 ARG A C 1
ATOM 5054 O O . ARG A 1 619 ? -23.069 9.153 41.240 1.00 65.06 619 ARG A O 1
ATOM 5061 N N . ASP A 1 620 ? -22.799 11.381 41.366 1.00 70.06 620 ASP A N 1
ATOM 5062 C CA . ASP A 1 620 ? -23.692 11.733 40.260 1.00 70.06 620 ASP A CA 1
ATOM 5063 C C . ASP A 1 620 ? -22.969 11.474 38.919 1.00 70.06 620 ASP A C 1
ATOM 5065 O O . ASP A 1 620 ? -21.976 12.171 38.652 1.00 70.06 620 ASP A O 1
ATOM 5069 N N . PRO A 1 621 ? -23.423 10.506 38.091 1.00 71.44 621 PRO A N 1
ATOM 5070 C CA . PRO A 1 621 ? -22.813 10.154 36.806 1.00 71.44 621 PRO A CA 1
ATOM 5071 C C . PRO A 1 621 ? -22.687 11.351 35.863 1.00 71.44 621 PRO A C 1
ATOM 5073 O O . PRO A 1 621 ? -21.637 11.539 35.245 1.00 71.44 621 PRO A O 1
ATOM 5076 N N . ARG A 1 622 ? -23.697 12.232 35.865 1.00 72.25 622 ARG A N 1
ATOM 5077 C CA . ARG A 1 622 ? -23.775 13.439 35.024 1.00 72.25 622 ARG A CA 1
ATOM 5078 C C . ARG A 1 622 ? -22.597 14.392 35.250 1.00 72.25 622 ARG A C 1
ATOM 5080 O O . ARG A 1 622 ? -22.196 15.120 34.351 1.00 72.25 622 ARG A O 1
ATOM 5087 N N . LYS A 1 623 ? -21.994 14.355 36.445 1.00 77.50 623 LYS A N 1
ATOM 5088 C CA . LYS A 1 623 ? -20.868 15.220 36.835 1.00 77.50 623 LYS A CA 1
ATOM 5089 C C . LYS A 1 623 ? -19.503 14.522 36.775 1.00 77.50 623 LYS A C 1
ATOM 5091 O O . LYS A 1 623 ? -18.504 15.130 37.156 1.00 77.50 623 LYS A O 1
ATOM 5096 N N . ARG A 1 624 ? -19.402 13.271 36.295 1.00 77.69 624 ARG A N 1
ATOM 5097 C CA . ARG A 1 624 ? -18.098 12.575 36.162 1.00 77.69 624 ARG A CA 1
ATOM 5098 C C . ARG A 1 624 ? -17.176 13.293 35.164 1.00 77.69 624 ARG A C 1
ATOM 5100 O O . ARG A 1 624 ? -16.003 13.513 35.471 1.00 77.69 624 ARG A O 1
ATOM 5107 N N . PHE A 1 625 ? -17.729 13.766 34.047 1.00 79.50 625 PHE A N 1
ATOM 5108 C CA . PHE A 1 625 ? -17.038 14.594 33.045 1.00 79.50 625 PHE A CA 1
ATOM 5109 C C . PHE A 1 625 ? -16.770 16.039 33.511 1.00 79.50 625 PHE A C 1
ATOM 5111 O O . PHE A 1 625 ? -15.915 16.718 32.957 1.00 79.50 625 PHE A O 1
ATOM 5118 N N . GLN A 1 626 ? -17.438 16.496 34.574 1.00 77.50 626 GLN A N 1
ATOM 5119 C CA . GLN A 1 626 ? -17.175 17.787 35.225 1.00 77.50 626 GLN A CA 1
ATOM 5120 C C . GLN A 1 626 ? -16.107 17.678 36.332 1.00 77.50 626 GLN A C 1
ATOM 5122 O O . GLN A 1 626 ? -15.795 18.664 37.000 1.00 77.50 626 GLN A O 1
ATOM 5127 N N . SER A 1 627 ? -15.544 16.485 36.571 1.00 81.00 627 SER A N 1
ATOM 5128 C CA . SER A 1 627 ? -14.498 16.314 37.580 1.00 81.00 627 SER A CA 1
ATOM 5129 C C . SER A 1 627 ? -13.241 17.104 37.203 1.00 81.00 627 SER A C 1
ATOM 5131 O O . SER A 1 627 ? -12.764 17.066 36.067 1.00 81.00 627 SER A O 1
ATOM 5133 N N . SER A 1 628 ? -12.657 17.796 38.184 1.00 83.38 628 SER A N 1
ATOM 5134 C CA . SER A 1 628 ? -11.414 18.556 37.995 1.00 83.38 628 SER A CA 1
ATOM 5135 C C . SER A 1 628 ? -10.248 17.673 37.542 1.00 83.38 628 SER A C 1
ATOM 5137 O O . SER A 1 628 ? -9.345 18.155 36.864 1.00 83.38 628 SER A O 1
ATOM 5139 N N . VAL A 1 629 ? -10.288 16.375 37.867 1.00 86.50 629 VAL A N 1
ATOM 5140 C CA . VAL A 1 629 ? -9.347 15.359 37.378 1.00 86.50 629 VAL A CA 1
ATOM 5141 C C . VAL A 1 629 ? -9.488 15.174 35.865 1.00 86.50 629 VAL A C 1
ATOM 5143 O O . VAL A 1 629 ? -8.499 15.352 35.157 1.00 86.50 629 VAL A O 1
ATOM 5146 N N . TRP A 1 630 ? -10.699 14.901 35.357 1.00 88.00 630 TRP A N 1
ATOM 5147 C CA . TRP A 1 630 ? -10.941 14.741 33.916 1.00 88.00 630 TRP A CA 1
ATOM 5148 C C . TRP A 1 630 ? -10.552 15.994 33.129 1.00 88.00 630 TRP A C 1
ATOM 5150 O O . TRP A 1 630 ? -9.768 15.911 32.185 1.00 88.00 630 TRP A O 1
ATOM 5160 N N . LEU A 1 631 ? -11.035 17.166 33.555 1.00 90.00 631 LEU A N 1
ATOM 5161 C CA . LEU A 1 631 ? -10.753 18.432 32.873 1.00 90.00 631 LEU A CA 1
ATOM 5162 C C . LEU A 1 631 ? -9.252 18.765 32.873 1.00 90.00 631 LEU A C 1
ATOM 5164 O O . LEU A 1 631 ? -8.729 19.237 31.861 1.00 90.00 631 LEU A O 1
ATOM 5168 N N . LYS A 1 632 ? -8.527 18.456 33.959 1.00 90.50 632 LYS A N 1
ATOM 5169 C CA . LYS A 1 632 ? -7.065 18.598 34.015 1.00 90.50 632 LYS A CA 1
ATOM 5170 C C . LYS A 1 632 ? -6.362 17.640 33.051 1.00 90.50 632 LYS A C 1
ATOM 5172 O O . LYS A 1 632 ? -5.487 18.087 32.314 1.00 90.50 632 LYS A O 1
ATOM 5177 N N . SER A 1 633 ? -6.745 16.362 33.016 1.00 91.94 633 SER A N 1
ATOM 5178 C CA . SER A 1 633 ? -6.175 15.376 32.085 1.00 91.94 633 SER A CA 1
ATOM 5179 C C . SER A 1 633 ? -6.447 15.733 30.620 1.00 91.94 633 SER A C 1
ATOM 5181 O O . SER A 1 633 ? -5.542 15.644 29.792 1.00 91.94 633 SER A O 1
ATOM 5183 N N . LEU A 1 634 ? -7.658 16.198 30.300 1.00 92.75 634 LEU A N 1
ATOM 5184 C CA . LEU A 1 634 ? -8.039 16.636 28.956 1.00 92.75 634 LEU A CA 1
ATOM 5185 C C . LEU A 1 634 ? -7.280 17.904 28.525 1.00 92.75 634 LEU A C 1
ATOM 5187 O O . LEU A 1 634 ? -6.818 17.987 27.386 1.00 92.75 634 LEU A O 1
ATOM 5191 N N . SER A 1 635 ? -7.114 18.869 29.436 1.00 91.94 635 SER A N 1
ATOM 5192 C CA . SER A 1 635 ? -6.297 20.071 29.219 1.00 91.94 635 SER A CA 1
ATOM 5193 C C . SER A 1 635 ? -4.828 19.713 28.962 1.00 91.94 635 SER A C 1
ATOM 5195 O O . SER A 1 635 ? -4.260 20.108 27.943 1.00 91.94 635 SER A O 1
ATOM 5197 N N . GLN A 1 636 ? -4.247 18.867 29.819 1.00 93.12 636 GLN A N 1
ATOM 5198 C CA . GLN A 1 636 ? -2.872 18.382 29.693 1.00 93.12 636 GLN A CA 1
ATOM 5199 C C . GLN A 1 636 ? -2.642 17.648 28.360 1.00 93.12 636 GLN A C 1
ATOM 5201 O O . GLN A 1 636 ? -1.653 17.913 27.678 1.00 93.12 636 GLN A O 1
ATOM 5206 N N . TYR A 1 637 ? -3.567 16.775 27.946 1.00 93.00 637 TYR A N 1
ATOM 5207 C CA . TYR A 1 637 ? -3.524 16.115 26.636 1.00 93.00 637 TYR A CA 1
ATOM 5208 C C . TYR A 1 637 ? -3.481 17.131 25.478 1.00 93.00 637 TYR A C 1
ATOM 5210 O O . TYR A 1 637 ? -2.616 17.032 24.600 1.00 93.00 637 TYR A O 1
ATOM 5218 N N . LYS A 1 638 ? -4.363 18.143 25.491 1.00 90.88 638 LYS A N 1
ATOM 5219 C CA . LYS A 1 638 ? -4.415 19.197 24.459 1.00 90.88 638 LYS A CA 1
ATOM 5220 C C . LYS A 1 638 ? -3.119 20.013 24.408 1.00 90.88 638 LYS A C 1
ATOM 5222 O O . LYS A 1 638 ? -2.581 20.247 23.323 1.00 90.88 638 LYS A O 1
ATOM 5227 N N . GLU A 1 639 ? -2.587 20.399 25.566 1.00 91.00 639 GLU A N 1
ATOM 5228 C CA . GLU A 1 639 ? -1.329 21.143 25.679 1.00 91.00 639 GLU A CA 1
ATOM 5229 C C . GLU A 1 639 ? -0.144 20.338 25.116 1.00 91.00 639 GLU A C 1
ATOM 5231 O O . GLU A 1 639 ? 0.572 20.814 24.225 1.00 91.00 639 GLU A O 1
ATOM 5236 N N . LEU A 1 640 ? 0.025 19.086 25.555 1.00 88.94 640 LEU A N 1
ATOM 5237 C CA . LEU A 1 640 ? 1.123 18.208 25.134 1.00 88.94 640 LEU A CA 1
ATOM 5238 C C . LEU A 1 640 ? 1.054 17.869 23.638 1.00 88.94 640 LEU A C 1
ATOM 5240 O O . LEU A 1 640 ? 2.076 17.939 22.943 1.00 88.94 640 LEU A O 1
ATOM 5244 N N . SER A 1 641 ? -0.147 17.604 23.114 1.00 84.56 641 SER A N 1
ATOM 5245 C CA . SER A 1 641 ? -0.378 17.386 21.679 1.00 84.56 641 SER A CA 1
ATOM 5246 C C . SER A 1 641 ? 0.024 18.610 20.838 1.00 84.56 641 SER A C 1
ATOM 5248 O O . SER A 1 641 ? 0.647 18.474 19.776 1.00 84.56 641 SER A O 1
ATOM 5250 N N . SER A 1 642 ? -0.227 19.827 21.341 1.00 82.88 642 SER A N 1
ATOM 5251 C CA . SER A 1 642 ? 0.211 21.062 20.678 1.00 82.88 642 SER A CA 1
ATOM 5252 C C . SER A 1 642 ? 1.742 21.230 20.699 1.00 82.88 642 SER A C 1
ATOM 5254 O O . SER A 1 642 ? 2.351 21.524 19.665 1.00 82.88 642 SER A O 1
ATOM 5256 N N . SER A 1 643 ? 2.392 20.948 21.834 1.00 80.56 643 SER A N 1
ATOM 5257 C CA . SER A 1 643 ? 3.844 21.090 22.031 1.00 80.56 643 SER A CA 1
ATOM 5258 C C . SER A 1 643 ? 4.656 20.115 21.163 1.00 80.56 643 SER A C 1
ATOM 5260 O O . SER A 1 643 ? 5.638 20.494 20.505 1.00 80.56 643 SER A O 1
ATOM 5262 N N . LYS A 1 644 ? 4.187 18.864 21.059 1.00 75.12 644 LYS A N 1
ATOM 5263 C CA . LYS A 1 644 ? 4.715 17.814 20.168 1.00 75.12 644 LYS A CA 1
ATOM 5264 C C . LYS A 1 644 ? 4.853 18.277 18.717 1.00 75.12 644 LYS A C 1
ATOM 5266 O O . LYS A 1 644 ? 5.875 18.010 18.075 1.00 75.12 644 LYS A O 1
ATOM 5271 N N . LYS A 1 645 ? 3.856 19.010 18.205 1.00 69.31 645 LYS A N 1
ATOM 5272 C CA . LYS A 1 645 ? 3.820 19.516 16.822 1.00 69.31 645 LYS A CA 1
ATOM 5273 C C . LYS A 1 645 ? 5.010 20.423 16.493 1.00 69.31 645 LYS A C 1
ATOM 5275 O O . LYS A 1 645 ? 5.423 20.453 15.335 1.00 69.31 645 LYS A O 1
ATOM 5280 N N . ASN A 1 646 ? 5.574 21.114 17.486 1.00 72.00 646 ASN A N 1
ATOM 5281 C CA . ASN A 1 646 ? 6.685 22.048 17.302 1.00 72.00 646 ASN A CA 1
ATOM 5282 C C . ASN A 1 646 ? 8.046 21.337 17.334 1.00 72.00 646 ASN A C 1
ATOM 5284 O O . ASN A 1 646 ? 8.819 21.468 16.382 1.00 72.00 646 ASN A O 1
ATOM 5288 N N . ARG A 1 647 ? 8.314 20.510 18.360 1.00 70.19 647 ARG A N 1
ATOM 5289 C CA . ARG A 1 647 ? 9.598 19.781 18.495 1.00 70.19 647 ARG A CA 1
ATOM 5290 C C . ARG A 1 647 ? 9.897 18.884 17.286 1.00 70.19 647 ARG A C 1
ATOM 5292 O O . ARG A 1 647 ? 11.052 18.741 16.887 1.00 70.19 647 ARG A O 1
ATOM 5299 N N . PHE A 1 648 ? 8.864 18.298 16.679 1.00 67.75 648 PHE A N 1
ATOM 5300 C CA . PHE A 1 648 ? 9.036 17.336 15.588 1.00 67.75 648 PHE A CA 1
ATOM 5301 C C . PHE A 1 648 ? 9.321 17.965 14.211 1.00 67.75 648 PHE A C 1
ATOM 5303 O O . PHE A 1 648 ? 9.809 17.273 13.317 1.00 67.75 648 PHE A O 1
ATOM 5310 N N . ASN A 1 649 ? 9.067 19.267 14.024 1.00 67.81 649 ASN A N 1
ATOM 5311 C CA . ASN A 1 649 ? 9.300 19.937 12.736 1.00 67.81 649 ASN A CA 1
ATOM 5312 C C . ASN A 1 649 ? 10.798 20.032 12.392 1.00 67.81 649 ASN A C 1
ATOM 5314 O O . ASN A 1 649 ? 11.172 19.821 11.242 1.00 67.81 649 ASN A O 1
ATOM 5318 N N . SER A 1 650 ? 11.655 20.286 13.388 1.00 68.19 650 SER A N 1
ATOM 5319 C CA . SER A 1 650 ? 13.103 20.469 13.189 1.00 68.19 650 SER A CA 1
ATOM 5320 C C . SER A 1 650 ? 13.797 19.196 12.670 1.00 68.19 650 SER A C 1
ATOM 5322 O O . SER A 1 650 ? 14.507 19.230 11.665 1.00 68.19 650 SER A O 1
ATOM 5324 N N . ARG A 1 651 ? 13.505 18.029 13.267 1.00 70.38 651 ARG A N 1
ATOM 5325 C CA . ARG A 1 651 ? 14.092 16.732 12.860 1.00 70.38 651 ARG A CA 1
ATOM 5326 C C . ARG A 1 651 ? 13.621 16.225 11.488 1.00 70.38 651 ARG A C 1
ATOM 5328 O O . ARG A 1 651 ? 14.235 15.315 10.936 1.00 70.38 651 ARG A O 1
ATOM 5335 N N . ALA A 1 652 ? 12.528 16.760 10.940 1.00 66.50 652 ALA A N 1
ATOM 5336 C CA . ALA A 1 652 ? 12.007 16.323 9.644 1.00 66.50 652 ALA A CA 1
ATOM 5337 C C . ALA A 1 652 ? 12.840 16.859 8.465 1.00 66.50 652 ALA A C 1
ATOM 5339 O O . ALA A 1 652 ? 13.029 16.151 7.474 1.00 66.50 652 ALA A O 1
ATOM 5340 N N . TRP A 1 653 ? 13.353 18.088 8.578 1.00 73.31 653 TRP A N 1
ATOM 5341 C CA . TRP A 1 653 ? 14.048 18.782 7.491 1.00 73.31 653 TRP A CA 1
ATOM 5342 C C . TRP A 1 653 ? 15.390 18.130 7.134 1.00 73.31 653 TRP A C 1
ATOM 5344 O O . TRP A 1 653 ? 15.621 17.807 5.970 1.00 73.31 653 TRP A O 1
ATOM 5354 N N . THR A 1 654 ? 16.224 17.823 8.133 1.00 75.69 654 THR A N 1
ATOM 5355 C CA . THR A 1 654 ? 17.522 17.155 7.922 1.00 75.69 654 THR A CA 1
ATOM 5356 C C . THR A 1 654 ? 17.362 15.801 7.235 1.00 75.69 654 THR A C 1
ATOM 5358 O O . THR A 1 654 ? 18.032 15.525 6.245 1.00 75.69 654 THR A O 1
ATOM 5361 N N . ARG A 1 655 ? 16.405 14.983 7.695 1.00 72.25 655 ARG A N 1
ATOM 5362 C CA . ARG A 1 655 ? 16.089 13.681 7.090 1.00 72.25 655 ARG A CA 1
ATOM 5363 C C . ARG A 1 655 ? 15.614 13.810 5.642 1.00 72.25 655 ARG A C 1
ATOM 5365 O O . ARG A 1 655 ? 15.942 12.952 4.830 1.00 72.25 655 ARG A O 1
ATOM 5372 N N . THR A 1 656 ? 14.826 14.841 5.339 1.00 75.00 656 THR A N 1
ATOM 5373 C CA . THR A 1 656 ? 14.345 15.108 3.977 1.00 75.00 656 THR A CA 1
ATOM 5374 C C . THR A 1 656 ? 15.535 15.351 3.051 1.00 75.00 656 THR A C 1
ATOM 5376 O O . THR A 1 656 ? 15.698 14.616 2.087 1.00 75.00 656 THR A O 1
ATOM 5379 N N . ILE A 1 657 ? 16.457 16.241 3.437 1.00 78.94 657 ILE A N 1
ATOM 5380 C CA . ILE A 1 657 ? 17.701 16.501 2.690 1.00 78.94 657 ILE A CA 1
ATOM 5381 C C . ILE A 1 657 ? 18.538 15.227 2.500 1.00 78.94 657 ILE A C 1
ATOM 5383 O O . ILE A 1 657 ? 19.028 14.977 1.401 1.00 78.94 657 ILE A O 1
ATOM 5387 N N . THR A 1 658 ? 18.695 14.396 3.538 1.00 80.25 658 THR A N 1
ATOM 5388 C CA . THR A 1 658 ? 19.453 13.136 3.422 1.00 80.25 658 THR A CA 1
ATOM 5389 C C . THR A 1 658 ? 18.809 12.152 2.441 1.00 80.25 658 THR A C 1
ATOM 5391 O O . THR A 1 658 ? 19.523 11.500 1.684 1.00 80.25 658 THR A O 1
ATOM 5394 N N . LEU A 1 659 ? 17.477 12.029 2.443 1.00 76.19 659 LEU A N 1
ATOM 5395 C CA . LEU A 1 659 ? 16.759 11.141 1.524 1.00 76.19 659 LEU A CA 1
ATOM 5396 C C . LEU A 1 659 ? 16.782 11.675 0.090 1.00 76.19 659 LEU A C 1
ATOM 5398 O O . LEU A 1 659 ? 17.070 10.912 -0.825 1.00 76.19 659 LEU A O 1
ATOM 5402 N N . ASP A 1 660 ? 16.546 12.970 -0.103 1.00 80.50 660 ASP A N 1
ATOM 5403 C CA . ASP A 1 660 ? 16.559 13.601 -1.425 1.00 80.50 660 ASP A CA 1
ATOM 5404 C C . ASP A 1 660 ? 17.964 13.508 -2.055 1.00 80.50 660 ASP A C 1
ATOM 5406 O O . ASP A 1 660 ? 18.098 13.148 -3.225 1.00 80.50 660 ASP A O 1
ATOM 5410 N N . GLY A 1 661 ? 19.022 13.713 -1.259 1.00 83.25 661 GLY A N 1
ATOM 5411 C CA . GLY A 1 661 ? 20.410 13.497 -1.681 1.00 83.25 661 GLY A CA 1
ATOM 5412 C C . GLY A 1 661 ? 20.727 12.035 -2.021 1.00 83.25 661 GLY A C 1
ATOM 5413 O O . GLY A 1 661 ? 21.378 11.769 -3.029 1.00 83.25 661 GLY A O 1
ATOM 5414 N N . LEU A 1 662 ? 20.227 11.074 -1.233 1.00 83.94 662 LEU A N 1
ATOM 5415 C CA . LEU A 1 662 ? 20.356 9.642 -1.534 1.00 83.94 662 LEU A CA 1
ATOM 5416 C C . LEU A 1 662 ? 19.671 9.282 -2.861 1.00 83.94 662 LEU A C 1
ATOM 5418 O O . LEU A 1 662 ? 20.257 8.572 -3.675 1.00 83.94 662 LEU A O 1
ATOM 5422 N N . PHE A 1 663 ? 18.447 9.766 -3.089 1.00 82.75 663 PHE A N 1
ATOM 5423 C CA . PHE A 1 663 ? 17.716 9.504 -4.328 1.00 82.75 663 PHE A CA 1
ATOM 5424 C C . PHE A 1 663 ? 18.395 10.144 -5.539 1.00 82.75 663 PHE A C 1
ATOM 5426 O O . PHE A 1 663 ? 18.501 9.495 -6.573 1.00 82.75 663 PHE A O 1
ATOM 5433 N N . TYR A 1 664 ? 18.921 11.364 -5.404 1.00 86.62 664 TYR A N 1
ATOM 5434 C CA . TYR A 1 664 ? 19.704 12.015 -6.456 1.00 86.62 664 TYR A CA 1
ATOM 5435 C C . TYR A 1 664 ? 20.940 11.190 -6.856 1.00 86.62 664 TYR A C 1
ATOM 5437 O O . TYR A 1 664 ? 21.173 10.945 -8.041 1.00 86.62 664 TYR A O 1
ATOM 5445 N N . ILE A 1 665 ? 21.693 10.696 -5.864 1.00 87.06 665 ILE A N 1
ATOM 5446 C CA . ILE A 1 665 ? 22.836 9.797 -6.086 1.00 87.06 665 ILE A CA 1
ATOM 5447 C C . ILE A 1 665 ? 22.380 8.506 -6.775 1.00 87.06 665 ILE A C 1
ATOM 5449 O O . ILE A 1 665 ? 23.035 8.060 -7.713 1.00 87.06 665 ILE A O 1
ATOM 5453 N N . LEU A 1 666 ? 21.260 7.918 -6.346 1.00 84.19 666 LEU A N 1
ATOM 5454 C CA . LEU A 1 666 ? 20.750 6.665 -6.902 1.00 84.19 666 LEU A CA 1
ATOM 5455 C C . LEU A 1 666 ? 20.285 6.820 -8.358 1.00 84.19 666 LEU A C 1
ATOM 5457 O O . LEU A 1 666 ? 20.619 5.962 -9.167 1.00 84.19 666 LEU A O 1
ATOM 5461 N N . ILE A 1 667 ? 19.591 7.910 -8.712 1.00 87.06 667 ILE A N 1
ATOM 5462 C CA . ILE A 1 667 ? 19.198 8.219 -10.102 1.00 87.06 667 ILE A CA 1
ATOM 5463 C C . ILE A 1 667 ? 20.442 8.444 -10.972 1.00 87.06 667 ILE A C 1
ATOM 5465 O O . ILE A 1 667 ? 20.572 7.849 -12.038 1.00 87.06 667 ILE A O 1
ATOM 5469 N N . THR A 1 668 ? 21.398 9.250 -10.497 1.00 87.19 668 THR A N 1
ATOM 5470 C CA . THR A 1 668 ? 22.655 9.500 -11.224 1.00 87.19 668 THR A CA 1
ATOM 5471 C C . THR A 1 668 ? 23.430 8.199 -11.450 1.00 87.19 668 THR A C 1
ATOM 5473 O O . THR A 1 668 ? 23.907 7.933 -12.554 1.00 87.19 668 THR A O 1
ATOM 5476 N N . PHE A 1 669 ? 23.525 7.353 -10.420 1.00 86.81 669 PHE A N 1
ATOM 5477 C CA . PHE A 1 669 ? 24.187 6.057 -10.513 1.00 86.81 669 PHE A CA 1
ATOM 5478 C C . PHE A 1 669 ? 23.427 5.085 -11.420 1.00 86.81 669 PHE A C 1
ATOM 5480 O O . PHE A 1 669 ? 24.070 4.372 -12.181 1.00 86.81 669 PHE A O 1
ATOM 5487 N N . SER A 1 670 ? 22.089 5.062 -11.398 1.00 84.31 670 SER A N 1
ATOM 5488 C CA . SER A 1 670 ? 21.292 4.169 -12.248 1.00 84.31 670 SER A CA 1
ATOM 5489 C C . SER A 1 670 ? 21.419 4.531 -13.729 1.00 84.31 670 SER A C 1
ATOM 5491 O O . SER A 1 670 ? 21.645 3.648 -14.555 1.00 84.31 670 SER A O 1
ATOM 5493 N N . GLN A 1 671 ? 21.378 5.820 -14.069 1.00 87.31 671 GLN A N 1
ATOM 5494 C CA . GLN A 1 671 ? 21.616 6.296 -15.432 1.00 87.31 671 GLN A CA 1
ATOM 5495 C C . GLN A 1 671 ? 23.062 6.029 -15.876 1.00 87.31 671 GLN A C 1
ATOM 5497 O O . GLN A 1 671 ? 23.273 5.533 -16.982 1.00 87.31 671 GLN A O 1
ATOM 5502 N N . TRP A 1 672 ? 24.058 6.266 -15.012 1.00 85.88 672 TRP A N 1
ATOM 5503 C CA . TRP A 1 672 ? 25.458 5.915 -15.292 1.00 85.88 672 TRP A CA 1
ATOM 5504 C C . TRP A 1 672 ? 25.637 4.410 -15.532 1.00 85.88 672 TRP A C 1
ATOM 5506 O O . TRP A 1 672 ? 26.288 4.018 -16.499 1.00 85.88 672 TRP A O 1
ATOM 5516 N N . PHE A 1 673 ? 24.996 3.572 -14.715 1.00 81.38 673 PHE A N 1
ATOM 5517 C CA . PHE A 1 673 ? 25.005 2.117 -14.857 1.00 81.38 673 PHE A CA 1
ATOM 5518 C C . PHE A 1 673 ? 24.408 1.680 -16.199 1.00 81.38 673 PHE A C 1
ATOM 5520 O O . PHE A 1 673 ? 24.957 0.809 -16.865 1.00 81.38 673 PHE A O 1
ATOM 5527 N N . ILE A 1 674 ? 23.322 2.321 -16.637 1.00 79.06 674 ILE A N 1
ATOM 5528 C CA . ILE A 1 674 ? 22.709 2.052 -17.943 1.00 79.06 674 ILE A CA 1
ATOM 5529 C C . ILE A 1 674 ? 23.638 2.469 -19.087 1.00 79.06 674 ILE A C 1
ATOM 5531 O O . ILE A 1 674 ? 23.793 1.696 -20.023 1.00 79.06 674 ILE A O 1
ATOM 5535 N N . ILE A 1 675 ? 24.308 3.625 -19.016 1.00 76.06 675 ILE A N 1
ATOM 5536 C CA . ILE A 1 675 ? 25.301 4.015 -20.038 1.00 76.06 675 ILE A CA 1
ATOM 5537 C C . ILE A 1 675 ? 26.488 3.037 -20.060 1.00 76.06 675 ILE A C 1
ATOM 5539 O O . ILE A 1 675 ? 27.004 2.736 -21.130 1.00 76.06 675 ILE A O 1
ATOM 5543 N N . PHE A 1 676 ? 26.924 2.544 -18.898 1.00 77.81 676 PHE A N 1
ATOM 5544 C CA . PHE A 1 676 ? 28.078 1.649 -18.782 1.00 77.81 676 PHE A CA 1
ATOM 5545 C C . PHE A 1 676 ? 27.783 0.217 -19.257 1.00 77.81 676 PHE A C 1
ATOM 5547 O O . PHE A 1 676 ? 28.619 -0.386 -19.922 1.00 77.81 676 PHE A O 1
ATOM 5554 N N . PHE A 1 677 ? 26.613 -0.332 -18.915 1.00 72.25 677 PHE A N 1
ATOM 5555 C CA . PHE A 1 677 ? 26.243 -1.723 -19.209 1.00 72.25 677 PHE A CA 1
ATOM 5556 C C . PHE A 1 677 ? 25.326 -1.895 -20.423 1.00 72.25 677 PHE A C 1
ATOM 5558 O O . PHE A 1 677 ? 25.031 -3.033 -20.778 1.00 72.25 677 PHE A O 1
ATOM 5565 N N . SER A 1 678 ? 24.857 -0.819 -21.065 1.00 65.38 678 SER A N 1
ATOM 5566 C CA . SER A 1 678 ? 24.081 -0.933 -22.304 1.00 65.38 678 SER A CA 1
ATOM 5567 C C . SER A 1 678 ? 24.918 -1.634 -23.378 1.00 65.38 678 SER A C 1
ATOM 5569 O O . SER A 1 678 ? 25.992 -1.134 -23.713 1.00 65.38 678 SER A O 1
ATOM 5571 N N . PRO A 1 679 ? 24.444 -2.760 -23.956 1.00 55.53 679 PRO A N 1
ATOM 5572 C CA . PRO A 1 679 ? 25.166 -3.431 -25.028 1.00 55.53 679 PRO A CA 1
ATOM 5573 C C . PRO A 1 679 ? 25.533 -2.471 -26.166 1.00 55.53 679 PRO A C 1
ATOM 5575 O O . PRO A 1 679 ? 24.651 -1.910 -26.833 1.00 55.53 679 PRO A O 1
ATOM 5578 N N . GLN A 1 680 ? 26.835 -2.297 -26.400 1.00 56.28 680 GLN A N 1
ATOM 5579 C CA . GLN A 1 680 ? 27.318 -1.650 -27.613 1.00 56.28 680 GLN A CA 1
ATOM 5580 C C . GLN A 1 680 ? 26.895 -2.517 -28.802 1.00 56.28 680 GLN A C 1
ATOM 5582 O O . GLN A 1 680 ? 26.903 -3.743 -28.710 1.00 56.28 680 GLN A O 1
ATOM 5587 N N . GLN A 1 681 ? 26.409 -1.872 -29.865 1.00 48.91 681 GLN A N 1
ATOM 5588 C CA . GLN A 1 681 ? 25.650 -2.514 -30.942 1.00 48.91 681 GLN A CA 1
ATOM 5589 C C . GLN A 1 681 ? 26.312 -3.802 -31.464 1.00 48.91 681 GLN A C 1
ATOM 5591 O O . GLN A 1 681 ? 27.225 -3.745 -32.285 1.00 48.91 681 GLN A O 1
ATOM 5596 N N . LYS A 1 682 ? 25.763 -4.966 -31.080 1.00 48.69 682 LYS A N 1
ATOM 5597 C CA . LYS A 1 682 ? 25.791 -6.132 -31.969 1.00 48.69 682 LYS A CA 1
ATOM 5598 C C . LYS A 1 682 ? 25.069 -5.735 -33.263 1.00 48.69 682 LYS A C 1
ATOM 5600 O O . LYS A 1 682 ? 24.141 -4.919 -33.245 1.00 48.69 682 LYS A O 1
ATOM 5605 N N . THR A 1 683 ? 25.555 -6.262 -34.380 1.00 50.59 683 THR A N 1
ATOM 5606 C CA . THR A 1 683 ? 25.081 -5.943 -35.730 1.00 50.59 683 THR A CA 1
ATOM 5607 C C . THR A 1 683 ? 23.565 -6.083 -35.848 1.00 50.59 683 THR A C 1
ATOM 5609 O O . THR A 1 683 ? 22.974 -6.977 -35.247 1.00 50.59 683 THR A O 1
ATOM 5612 N N . ILE A 1 684 ? 22.938 -5.207 -36.644 1.00 55.50 684 ILE A N 1
ATOM 5613 C CA . ILE A 1 684 ? 21.508 -5.301 -36.973 1.00 55.50 684 ILE A CA 1
ATOM 5614 C C . ILE A 1 684 ? 21.233 -6.726 -37.462 1.00 55.50 684 ILE A C 1
ATOM 5616 O O . ILE A 1 684 ? 21.848 -7.162 -38.433 1.00 55.50 684 ILE A O 1
ATOM 5620 N N . HIS A 1 685 ? 20.341 -7.446 -36.780 1.00 57.62 685 HIS A N 1
ATOM 5621 C CA . HIS A 1 685 ? 20.005 -8.823 -37.128 1.00 57.62 685 HIS A CA 1
ATOM 5622 C C . HIS A 1 685 ? 19.460 -8.886 -38.560 1.00 57.62 685 HIS A C 1
ATOM 5624 O O . HIS A 1 685 ? 18.384 -8.356 -38.842 1.00 57.62 685 HIS A O 1
ATOM 5630 N N . GLU A 1 686 ? 20.204 -9.531 -39.463 1.00 61.06 686 GLU A N 1
ATOM 5631 C CA . GLU A 1 686 ? 19.814 -9.663 -40.873 1.00 61.06 686 GLU A CA 1
ATOM 5632 C C . GLU A 1 686 ? 18.605 -10.601 -41.047 1.00 61.06 686 GLU A C 1
ATOM 5634 O O . GLU A 1 686 ? 17.893 -10.515 -42.049 1.00 61.06 686 GLU A O 1
ATOM 5639 N N . SER A 1 687 ? 18.321 -11.457 -40.055 1.00 75.56 687 SER A N 1
ATOM 5640 C CA . SER A 1 687 ? 17.145 -12.328 -40.033 1.00 75.56 687 SER A CA 1
ATOM 5641 C C . SER A 1 687 ? 16.396 -12.338 -38.691 1.00 75.56 687 SER A C 1
ATOM 5643 O O . SER A 1 687 ? 16.963 -12.142 -37.615 1.00 75.56 687 SER A O 1
ATOM 5645 N N . TYR A 1 688 ? 15.099 -12.668 -38.743 1.00 71.69 688 TYR A N 1
ATOM 5646 C CA . TYR A 1 688 ? 14.284 -12.930 -37.547 1.00 71.69 688 TYR A CA 1
ATOM 5647 C C . TYR A 1 688 ? 14.810 -14.106 -36.707 1.00 71.69 688 TYR A C 1
ATOM 5649 O O . TYR A 1 688 ? 14.601 -14.129 -35.496 1.00 71.69 688 TYR A O 1
ATOM 5657 N N . SER A 1 689 ? 15.491 -15.074 -37.330 1.00 71.81 689 SER A N 1
ATOM 5658 C CA . SER A 1 689 ? 16.157 -16.174 -36.625 1.00 71.81 689 SER A CA 1
ATOM 5659 C C . SER A 1 689 ? 17.310 -15.677 -35.758 1.00 71.81 689 SER A C 1
ATOM 5661 O O . SER A 1 689 ? 17.427 -16.136 -34.628 1.00 71.81 689 SER A O 1
ATOM 5663 N N . ASP A 1 690 ? 18.101 -14.710 -36.227 1.00 67.81 690 ASP A N 1
ATOM 5664 C CA . ASP A 1 690 ? 19.219 -14.164 -35.446 1.00 67.81 690 ASP A CA 1
ATOM 5665 C C . ASP A 1 690 ? 18.710 -13.343 -34.258 1.00 67.81 690 ASP A C 1
ATOM 5667 O O . ASP A 1 690 ? 19.270 -13.435 -33.171 1.00 67.81 690 ASP A O 1
ATOM 5671 N N . ALA A 1 691 ? 17.602 -12.612 -34.430 1.00 65.81 691 ALA A N 1
ATOM 5672 C CA . ALA A 1 691 ? 16.925 -11.934 -33.324 1.00 65.81 691 ALA A CA 1
ATOM 5673 C C . ALA A 1 691 ? 16.365 -12.933 -32.290 1.00 65.81 691 ALA A C 1
ATOM 5675 O O . ALA A 1 691 ? 16.466 -12.705 -31.087 1.00 65.81 691 ALA A O 1
ATOM 5676 N N . LEU A 1 692 ? 15.816 -14.071 -32.732 1.00 68.38 692 LEU A N 1
ATOM 5677 C CA . LEU A 1 692 ? 15.331 -15.121 -31.828 1.00 68.38 692 LEU A CA 1
ATOM 5678 C C . LEU A 1 692 ? 16.493 -15.811 -31.094 1.00 68.38 692 LEU A C 1
ATOM 5680 O O . LEU A 1 692 ? 16.409 -16.016 -29.885 1.00 68.38 692 LEU A O 1
ATOM 5684 N N . VAL A 1 693 ? 17.595 -16.110 -31.790 1.00 71.88 693 VAL A N 1
ATOM 5685 C CA . VAL A 1 693 ? 18.828 -16.628 -31.175 1.00 71.88 693 VAL A CA 1
ATOM 5686 C C . VAL A 1 693 ? 19.401 -15.616 -30.185 1.00 71.88 693 VAL A C 1
ATOM 5688 O O . VAL A 1 693 ? 19.749 -16.015 -29.082 1.00 71.88 693 VAL A O 1
ATOM 5691 N N . ALA A 1 694 ? 19.408 -14.318 -30.497 1.00 64.38 694 ALA A N 1
ATOM 5692 C CA . ALA A 1 694 ? 19.836 -13.275 -29.567 1.00 64.38 694 ALA A CA 1
ATOM 5693 C C . ALA A 1 694 ? 18.940 -13.189 -28.320 1.00 64.38 694 ALA A C 1
ATOM 5695 O O . ALA A 1 694 ? 19.450 -13.068 -27.210 1.00 64.38 694 ALA A O 1
ATOM 5696 N N . VAL A 1 695 ? 17.618 -13.338 -28.459 1.00 64.38 695 VAL A N 1
ATOM 5697 C CA . VAL A 1 695 ? 16.704 -13.441 -27.305 1.00 64.38 695 VAL A CA 1
ATOM 5698 C C . VAL A 1 695 ? 16.983 -14.696 -26.469 1.00 64.38 695 VAL A C 1
ATOM 5700 O O . VAL A 1 695 ? 16.854 -14.647 -25.247 1.00 64.38 695 VAL A O 1
ATOM 5703 N N . VAL A 1 696 ? 17.410 -15.804 -27.082 1.00 67.31 696 VAL A N 1
ATOM 5704 C CA . VAL A 1 696 ? 17.898 -16.988 -26.352 1.00 67.31 696 VAL A CA 1
ATOM 5705 C C . VAL A 1 696 ? 19.266 -16.715 -25.699 1.00 67.31 696 VAL A C 1
ATOM 5707 O O . VAL A 1 696 ? 19.472 -17.117 -24.556 1.00 67.31 696 VAL A O 1
ATOM 5710 N N . GLU A 1 697 ? 20.166 -15.966 -26.346 1.00 64.31 697 GLU A N 1
ATOM 5711 C CA . GLU A 1 697 ? 21.446 -15.517 -25.769 1.00 64.31 697 GLU A CA 1
ATOM 5712 C C . GLU A 1 697 ? 21.270 -14.563 -24.577 1.00 64.31 697 GLU A C 1
ATOM 5714 O O . GLU A 1 697 ? 22.124 -14.570 -23.698 1.00 64.31 697 GLU A O 1
ATOM 5719 N N . ILE A 1 698 ? 20.173 -13.803 -24.468 1.00 57.91 698 ILE A N 1
ATOM 5720 C CA . ILE A 1 698 ? 19.892 -12.975 -23.274 1.00 57.91 698 ILE A CA 1
ATOM 5721 C C . ILE A 1 698 ? 19.782 -13.835 -21.996 1.00 57.91 698 ILE A C 1
ATOM 5723 O O . ILE A 1 698 ? 20.094 -13.362 -20.904 1.00 57.91 698 ILE A O 1
ATOM 5727 N N . TRP A 1 699 ? 19.405 -15.116 -22.110 1.00 59.69 699 TRP A N 1
ATOM 5728 C CA . TRP A 1 699 ? 19.412 -16.056 -20.977 1.00 59.69 699 TRP A CA 1
ATOM 5729 C C . TRP A 1 699 ? 20.820 -16.544 -20.606 1.00 59.69 699 TRP A C 1
ATOM 5731 O O . TRP A 1 699 ? 21.025 -17.040 -19.500 1.00 59.69 699 TRP A O 1
ATOM 5741 N N . ASN A 1 700 ? 21.807 -16.353 -21.483 1.00 65.38 700 ASN A N 1
ATOM 5742 C CA . ASN A 1 700 ? 23.230 -16.471 -21.170 1.00 65.38 700 ASN A CA 1
ATOM 5743 C C . ASN A 1 700 ? 23.741 -15.131 -20.606 1.00 65.38 700 ASN A C 1
ATOM 5745 O O . ASN A 1 700 ? 24.639 -14.521 -21.180 1.00 65.38 700 ASN A O 1
ATOM 5749 N N . ALA A 1 701 ? 23.111 -14.662 -19.521 1.00 65.31 701 ALA A N 1
ATOM 5750 C CA . ALA A 1 701 ? 23.269 -13.320 -18.960 1.00 65.31 701 ALA A CA 1
ATOM 5751 C C . ALA A 1 701 ? 24.747 -12.888 -18.861 1.00 65.31 701 ALA A C 1
ATOM 5753 O O . ALA A 1 701 ? 25.535 -13.445 -18.089 1.00 65.31 701 ALA A O 1
ATOM 5754 N N . GLN A 1 702 ? 25.116 -11.881 -19.653 1.00 70.81 702 GLN A N 1
ATOM 5755 C CA . GLN A 1 702 ? 26.484 -11.376 -19.782 1.00 70.81 702 GLN A CA 1
ATOM 5756 C C . GLN A 1 702 ? 26.692 -10.134 -18.914 1.00 70.81 702 GLN A C 1
ATOM 5758 O O . GLN A 1 702 ? 27.760 -9.960 -18.324 1.00 70.81 702 GLN A O 1
ATOM 5763 N N . SER A 1 703 ? 25.667 -9.285 -18.790 1.00 72.94 703 SER A N 1
ATOM 5764 C CA . SER A 1 703 ? 25.714 -8.104 -17.925 1.00 72.94 703 SER A CA 1
ATOM 5765 C C . SER A 1 703 ? 25.162 -8.385 -16.522 1.00 72.94 703 SER A C 1
ATOM 5767 O O . SER A 1 703 ? 24.245 -9.183 -16.324 1.00 72.94 703 SER A O 1
ATOM 5769 N N . PHE A 1 704 ? 25.675 -7.668 -15.514 1.00 77.94 704 PHE A N 1
ATOM 5770 C CA . PHE A 1 704 ? 25.119 -7.700 -14.151 1.00 77.94 704 PHE A CA 1
ATOM 5771 C C . PHE A 1 704 ? 23.626 -7.332 -14.128 1.00 77.94 704 PHE A C 1
ATOM 5773 O O . PHE A 1 704 ? 22.872 -7.823 -13.292 1.00 77.94 704 PHE A O 1
ATOM 5780 N N . LEU A 1 705 ? 23.190 -6.489 -15.066 1.00 78.44 705 LEU A N 1
ATOM 5781 C CA . LEU A 1 705 ? 21.799 -6.088 -15.190 1.00 78.44 705 LEU A CA 1
ATOM 5782 C C . LEU A 1 705 ? 20.897 -7.229 -15.679 1.00 78.44 705 LEU A C 1
ATOM 5784 O O . LEU A 1 705 ? 19.815 -7.423 -15.124 1.00 78.44 705 LEU A O 1
ATOM 5788 N N . GLU A 1 706 ? 21.335 -7.990 -16.685 1.00 80.12 706 GLU A N 1
ATOM 5789 C CA . GLU A 1 706 ? 20.634 -9.203 -17.123 1.00 80.12 706 GLU A CA 1
ATOM 5790 C C . GLU A 1 706 ? 20.518 -10.193 -15.965 1.00 80.12 706 GLU A C 1
ATOM 5792 O O . GLU A 1 706 ? 19.424 -10.690 -15.708 1.00 80.12 706 GLU A O 1
ATOM 5797 N N . TRP A 1 707 ? 21.594 -10.388 -15.190 1.00 85.62 707 TRP A N 1
ATOM 5798 C CA . TRP A 1 707 ? 21.550 -11.192 -13.966 1.00 85.62 707 TRP A CA 1
ATOM 5799 C C . TRP A 1 707 ? 20.536 -10.668 -12.945 1.00 85.62 707 TRP A C 1
ATOM 5801 O O . TRP A 1 707 ? 19.798 -11.468 -12.380 1.00 85.62 707 TRP A O 1
ATOM 5811 N N . MET A 1 708 ? 20.436 -9.355 -12.721 1.00 86.94 708 MET A N 1
ATOM 5812 C CA . MET A 1 708 ? 19.420 -8.792 -11.821 1.00 86.94 708 MET A CA 1
ATOM 5813 C C . MET A 1 708 ? 17.989 -9.073 -12.293 1.00 86.94 708 MET A C 1
ATOM 5815 O O . MET A 1 708 ? 17.160 -9.495 -11.490 1.00 86.94 708 MET A O 1
ATOM 5819 N N . ILE A 1 709 ? 17.690 -8.846 -13.576 1.00 86.31 709 ILE A N 1
ATOM 5820 C CA . ILE A 1 709 ? 16.350 -9.083 -14.142 1.00 86.31 709 ILE A CA 1
ATOM 5821 C C . ILE A 1 709 ? 16.022 -10.579 -14.113 1.00 86.31 709 ILE A C 1
ATOM 5823 O O . ILE A 1 709 ? 14.929 -10.965 -13.698 1.00 86.31 709 ILE A O 1
ATOM 5827 N N . PHE A 1 710 ? 16.980 -11.421 -14.503 1.00 88.06 710 PHE A N 1
ATOM 5828 C CA . PHE A 1 710 ? 16.846 -12.872 -14.470 1.00 88.06 710 PHE A CA 1
ATOM 5829 C C . PHE A 1 710 ? 16.612 -13.386 -13.047 1.00 88.06 710 PHE A C 1
ATOM 5831 O O . PHE A 1 710 ? 15.705 -14.185 -12.846 1.00 88.06 710 PHE A O 1
ATOM 5838 N N . ILE A 1 711 ? 17.363 -12.902 -12.050 1.00 91.25 711 ILE A N 1
ATOM 5839 C CA . ILE A 1 711 ? 17.195 -13.309 -10.648 1.00 91.25 711 ILE A CA 1
ATOM 5840 C C . ILE A 1 711 ? 15.842 -12.844 -10.089 1.00 91.25 711 ILE A C 1
ATOM 5842 O O . ILE A 1 711 ? 15.227 -13.620 -9.370 1.00 91.25 711 ILE A O 1
ATOM 5846 N N . ASP A 1 712 ? 15.345 -11.648 -10.423 1.00 92.75 712 ASP A N 1
ATOM 5847 C CA . ASP A 1 712 ? 14.023 -11.156 -9.976 1.00 92.75 712 ASP A CA 1
ATOM 5848 C C . ASP A 1 712 ? 12.900 -12.076 -10.468 1.00 92.75 712 ASP A C 1
ATOM 5850 O O . ASP A 1 712 ? 12.111 -12.591 -9.676 1.00 92.75 712 ASP A O 1
ATOM 5854 N N . VAL A 1 713 ? 12.901 -12.363 -11.773 1.00 91.25 713 VAL A N 1
ATOM 5855 C CA . VAL A 1 713 ? 11.901 -13.215 -12.431 1.00 91.25 713 VAL A CA 1
ATOM 5856 C C . VAL A 1 713 ? 12.031 -14.672 -11.989 1.00 91.25 713 VAL A C 1
ATOM 5858 O O . VAL A 1 713 ? 11.025 -15.321 -11.704 1.00 91.25 713 VAL A O 1
ATOM 5861 N N . LEU A 1 714 ? 13.257 -15.195 -11.900 1.00 92.25 714 LEU A N 1
ATOM 5862 C CA . LEU A 1 714 ? 13.516 -16.552 -11.425 1.00 92.25 714 LEU A CA 1
ATOM 5863 C C . LEU A 1 714 ? 13.069 -16.714 -9.971 1.00 92.25 714 LEU A C 1
ATOM 5865 O O . LEU A 1 714 ? 12.494 -17.744 -9.636 1.00 92.25 714 LEU A O 1
ATOM 5869 N N . LEU A 1 715 ? 13.317 -15.720 -9.114 1.00 94.25 715 LEU A N 1
ATOM 5870 C CA . LEU A 1 715 ? 12.961 -15.768 -7.700 1.00 94.25 715 LEU A CA 1
ATOM 5871 C C . LEU A 1 715 ? 11.443 -15.687 -7.497 1.00 94.25 715 LEU A C 1
ATOM 5873 O O . LEU A 1 715 ? 10.916 -16.513 -6.756 1.00 94.25 715 LEU A O 1
ATOM 5877 N N . ASP A 1 716 ? 10.741 -14.784 -8.190 1.00 94.44 716 ASP A N 1
ATOM 5878 C CA . ASP A 1 716 ? 9.269 -14.708 -8.179 1.00 94.44 716 ASP A CA 1
ATOM 5879 C C . ASP A 1 716 ? 8.644 -16.030 -8.669 1.00 94.44 716 ASP A C 1
ATOM 5881 O O . ASP A 1 716 ? 7.874 -16.678 -7.954 1.00 94.44 716 ASP A O 1
ATOM 5885 N N . PHE A 1 717 ? 9.079 -16.521 -9.835 1.00 95.50 717 PHE A N 1
ATOM 5886 C CA . PHE A 1 717 ? 8.563 -17.760 -10.422 1.00 95.50 717 PHE A CA 1
ATOM 5887 C C . PHE A 1 717 ? 8.901 -19.010 -9.589 1.00 95.50 717 PHE A C 1
ATOM 5889 O O . PHE A 1 717 ? 8.047 -19.880 -9.413 1.00 95.50 717 PHE A O 1
ATOM 5896 N N . CYS A 1 718 ? 10.107 -19.107 -9.016 1.00 96.44 718 CYS A N 1
ATOM 5897 C CA . CYS A 1 718 ? 10.476 -20.219 -8.133 1.00 96.44 718 CYS A CA 1
ATOM 5898 C C . CYS A 1 718 ? 9.720 -20.173 -6.804 1.00 96.44 718 CYS A C 1
ATOM 5900 O O . CYS A 1 718 ? 9.279 -21.219 -6.334 1.00 96.44 718 CYS A O 1
ATOM 5902 N N . LEU A 1 719 ? 9.543 -18.996 -6.192 1.00 96.38 719 LEU A N 1
ATOM 5903 C CA . LEU A 1 719 ? 8.746 -18.861 -4.969 1.00 96.38 719 LEU A CA 1
ATOM 5904 C C . LEU A 1 719 ? 7.280 -19.221 -5.223 1.00 96.38 719 LEU A C 1
ATOM 5906 O O . LEU A 1 719 ? 6.674 -19.894 -4.388 1.00 96.38 719 LEU A O 1
ATOM 5910 N N . PHE A 1 720 ? 6.738 -18.842 -6.382 1.00 97.44 720 PHE A N 1
ATOM 5911 C CA . PHE A 1 720 ? 5.401 -19.237 -6.810 1.00 97.44 720 PHE A CA 1
ATOM 5912 C C . PHE A 1 720 ? 5.289 -20.753 -7.033 1.00 97.44 720 PHE A C 1
ATOM 5914 O O . PHE A 1 720 ? 4.417 -21.385 -6.441 1.00 97.44 720 PHE A O 1
ATOM 5921 N N . LEU A 1 721 ? 6.187 -21.374 -7.809 1.00 97.12 721 LEU A N 1
ATOM 5922 C CA . LEU A 1 721 ? 6.163 -22.827 -8.025 1.00 97.12 721 LEU A CA 1
ATOM 5923 C C . LEU A 1 721 ? 6.334 -23.610 -6.716 1.00 97.12 721 LEU A C 1
ATOM 5925 O O . LEU A 1 721 ? 5.598 -24.565 -6.474 1.00 97.12 721 LEU A O 1
ATOM 5929 N N . CYS A 1 722 ? 7.249 -23.191 -5.839 1.00 97.00 722 CYS A N 1
ATOM 5930 C CA . CYS A 1 722 ? 7.398 -23.785 -4.511 1.00 97.00 722 CYS A CA 1
ATOM 5931 C C . CYS A 1 722 ? 6.105 -23.675 -3.690 1.00 97.00 722 CYS A C 1
ATOM 5933 O O . CYS A 1 722 ? 5.721 -24.652 -3.047 1.00 97.00 722 CYS A O 1
ATOM 5935 N N . ALA A 1 723 ? 5.400 -22.539 -3.752 1.00 97.06 723 ALA A N 1
ATOM 5936 C CA . ALA A 1 723 ? 4.091 -22.400 -3.122 1.00 97.06 723 ALA A CA 1
ATOM 5937 C C . ALA A 1 723 ? 3.059 -23.365 -3.734 1.00 97.06 723 ALA A C 1
ATOM 5939 O O . ALA A 1 723 ? 2.403 -24.077 -2.981 1.00 97.06 723 ALA A O 1
ATOM 5940 N N . VAL A 1 724 ? 2.973 -23.471 -5.067 1.00 96.81 724 VAL A N 1
ATOM 5941 C CA . VAL A 1 724 ? 2.071 -24.408 -5.773 1.00 96.81 724 VAL A CA 1
ATOM 5942 C C . VAL A 1 724 ? 2.324 -25.875 -5.391 1.00 96.81 724 VAL A C 1
ATOM 5944 O O . VAL A 1 724 ? 1.371 -26.640 -5.264 1.00 96.81 724 VAL A O 1
ATOM 5947 N N . PHE A 1 725 ? 3.583 -26.286 -5.200 1.00 95.81 725 PHE A N 1
ATOM 5948 C CA . PHE A 1 725 ? 3.920 -27.676 -4.860 1.00 95.81 725 PHE A CA 1
ATOM 5949 C C . PHE A 1 725 ? 3.802 -28.013 -3.368 1.00 95.81 725 PHE A C 1
ATOM 5951 O O . PHE A 1 725 ? 3.544 -29.168 -3.031 1.00 95.81 725 PHE A O 1
ATOM 5958 N N . VAL A 1 726 ? 4.012 -27.044 -2.471 1.00 95.62 726 VAL A N 1
ATOM 5959 C CA . VAL A 1 726 ? 3.981 -27.268 -1.011 1.00 95.62 726 VAL A CA 1
ATOM 5960 C C . VAL A 1 726 ? 2.599 -27.002 -0.414 1.00 95.62 726 VAL A C 1
ATOM 5962 O O . VAL A 1 726 ? 2.208 -27.662 0.549 1.00 95.62 726 VAL A O 1
ATOM 5965 N N . VAL A 1 727 ? 1.845 -26.050 -0.965 1.00 93.94 727 VAL A N 1
ATOM 5966 C CA . VAL A 1 727 ? 0.535 -25.661 -0.440 1.00 93.94 727 VAL A CA 1
ATOM 5967 C C . VAL A 1 727 ? -0.580 -26.397 -1.164 1.00 93.94 727 VAL A C 1
ATOM 5969 O O . VAL A 1 727 ? -0.831 -26.183 -2.346 1.00 93.94 727 VAL A O 1
ATOM 5972 N N . LYS A 1 728 ? -1.353 -27.170 -0.400 1.00 91.94 728 LYS A N 1
ATOM 5973 C CA . LYS A 1 728 ? -2.706 -27.551 -0.796 1.00 91.94 728 LYS A CA 1
ATOM 5974 C C . LYS A 1 728 ? -3.697 -26.530 -0.235 1.00 91.94 728 LYS A C 1
ATOM 5976 O O . LYS A 1 728 ? -3.766 -26.364 0.983 1.00 91.94 728 LYS A O 1
ATOM 5981 N N . TRP A 1 729 ? -4.486 -25.877 -1.093 1.00 93.00 729 TRP A N 1
ATOM 5982 C CA . TRP A 1 729 ? -5.584 -25.031 -0.617 1.00 93.00 729 TRP A CA 1
ATOM 5983 C C . TRP A 1 729 ? -6.638 -25.909 0.086 1.00 93.00 729 TRP A C 1
ATOM 5985 O O . TRP A 1 729 ? -7.028 -26.941 -0.473 1.00 93.00 729 TRP A O 1
ATOM 5995 N N . PRO A 1 730 ? -7.086 -25.574 1.309 1.00 88.06 730 PRO A N 1
ATOM 5996 C CA . PRO A 1 730 ? -8.024 -26.417 2.040 1.00 88.06 730 PRO A CA 1
ATOM 5997 C C . PRO A 1 730 ? -9.409 -26.437 1.383 1.00 88.06 730 PRO A C 1
ATOM 5999 O O . PRO A 1 730 ? -9.916 -25.426 0.884 1.00 88.06 730 PRO A O 1
ATOM 6002 N N . THR A 1 731 ? -10.050 -27.604 1.431 1.00 85.44 731 THR A N 1
ATOM 6003 C CA . THR A 1 731 ? -11.455 -27.764 1.046 1.00 85.44 731 THR A CA 1
ATOM 6004 C C . THR A 1 731 ? -12.346 -26.844 1.881 1.00 85.44 731 THR A C 1
ATOM 6006 O O . THR A 1 731 ? -12.001 -26.481 3.009 1.00 85.44 731 THR A O 1
ATOM 6009 N N . LYS A 1 732 ? -13.501 -26.470 1.326 1.00 77.56 732 LYS A N 1
ATOM 6010 C CA . LYS A 1 732 ? -14.541 -25.730 2.047 1.00 77.56 732 LYS A CA 1
ATOM 6011 C C . LYS A 1 732 ? -14.905 -26.486 3.343 1.00 77.56 732 LYS A C 1
ATOM 6013 O O . LYS A 1 732 ? -14.950 -27.720 3.313 1.00 77.56 732 LYS A O 1
ATOM 6018 N N . PRO A 1 733 ? -15.117 -25.803 4.482 1.00 69.00 733 PRO A N 1
ATOM 6019 C CA . PRO A 1 733 ? -15.523 -26.473 5.713 1.00 69.00 733 PRO A CA 1
ATOM 6020 C C . PRO A 1 733 ? -16.905 -27.121 5.538 1.00 69.00 733 PRO A C 1
ATOM 6022 O O . PRO A 1 733 ? -17.868 -26.439 5.203 1.00 69.00 733 PRO A O 1
ATOM 6025 N N . VAL A 1 734 ? -17.008 -28.430 5.808 1.00 59.53 734 VAL A N 1
ATOM 6026 C CA . VAL A 1 734 ? -18.255 -29.229 5.693 1.00 59.53 734 VAL A CA 1
ATOM 6027 C C . VAL A 1 734 ? -19.410 -28.599 6.484 1.00 59.53 734 VAL A C 1
ATOM 6029 O O . VAL A 1 734 ? -20.558 -28.585 6.051 1.00 59.53 734 VAL A O 1
ATOM 6032 N N . TYR A 1 735 ? -19.073 -27.997 7.624 1.00 59.62 735 TYR A N 1
ATOM 6033 C CA . TYR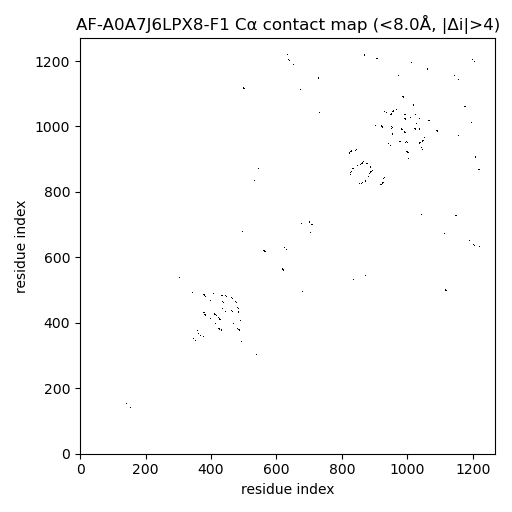 A 1 735 ? -19.976 -27.249 8.491 1.00 59.62 735 TYR A CA 1
ATOM 6034 C C . TYR A 1 735 ? -20.782 -26.159 7.759 1.00 59.62 735 TYR A C 1
ATOM 6036 O O . TYR A 1 735 ? -21.982 -26.017 7.986 1.00 59.62 735 TYR A O 1
ATOM 6044 N N . ALA A 1 736 ? -20.146 -25.427 6.838 1.00 55.97 736 ALA A N 1
ATOM 6045 C CA . ALA A 1 736 ? -20.776 -24.324 6.116 1.00 55.97 736 ALA A CA 1
ATOM 6046 C C . ALA A 1 736 ? -21.881 -24.779 5.150 1.00 55.97 736 ALA A C 1
ATOM 6048 O O . ALA A 1 736 ? -22.723 -23.970 4.768 1.00 55.97 736 ALA A O 1
ATOM 6049 N N . GLU A 1 737 ? -21.880 -26.049 4.737 1.00 58.28 737 GLU A N 1
ATOM 6050 C CA . GLU A 1 737 ? -22.949 -26.625 3.914 1.00 58.28 737 GLU A CA 1
ATOM 6051 C C . GLU A 1 737 ? -24.109 -27.078 4.790 1.00 58.28 737 GLU A C 1
ATOM 6053 O O . GLU A 1 737 ? -25.229 -26.642 4.559 1.00 58.28 737 GLU A O 1
ATOM 6058 N N . HIS A 1 738 ? -23.850 -27.808 5.879 1.00 56.25 738 HIS A N 1
ATOM 6059 C CA . HIS A 1 738 ? -24.911 -28.209 6.807 1.00 56.25 738 HIS A CA 1
ATOM 6060 C C . HIS A 1 738 ? -25.652 -27.014 7.430 1.00 56.25 738 HIS A C 1
ATOM 6062 O O . HIS A 1 738 ? -26.874 -27.067 7.560 1.00 56.25 738 HIS A O 1
ATOM 6068 N N . VAL A 1 739 ? -24.956 -25.925 7.783 1.00 59.06 739 VAL A N 1
ATOM 6069 C CA . VAL A 1 739 ? -25.609 -24.709 8.303 1.00 59.06 739 VAL A CA 1
ATOM 6070 C C . VAL A 1 739 ? -26.408 -23.990 7.215 1.00 59.06 739 VAL A C 1
ATOM 6072 O O . VAL A 1 739 ? -27.535 -23.581 7.482 1.00 59.06 739 VAL A O 1
ATOM 6075 N N . LYS A 1 740 ? -25.890 -23.882 5.982 1.00 56.84 740 LYS A N 1
ATOM 6076 C CA . LYS A 1 740 ? -26.639 -23.277 4.865 1.00 56.84 740 LYS A CA 1
ATOM 6077 C C . LYS A 1 740 ? -27.870 -24.098 4.494 1.00 56.84 740 LYS A C 1
ATOM 6079 O O . LYS A 1 740 ? -28.939 -23.517 4.368 1.00 56.84 740 LYS A O 1
ATOM 6084 N N . ASP A 1 741 ? -27.758 -25.419 4.418 1.00 61.12 741 ASP A N 1
ATOM 6085 C CA . ASP A 1 741 ? -28.889 -26.314 4.159 1.00 61.12 741 ASP A CA 1
ATOM 6086 C C . ASP A 1 741 ? -29.924 -26.264 5.292 1.00 61.12 741 ASP A C 1
ATOM 6088 O O . ASP A 1 741 ? -31.123 -26.337 5.032 1.00 61.12 741 ASP A O 1
ATOM 6092 N N . SER A 1 742 ? -29.488 -26.114 6.548 1.00 60.84 742 SER A N 1
ATOM 6093 C CA . SER A 1 742 ? -30.393 -25.982 7.700 1.00 60.84 742 SER A CA 1
ATOM 6094 C C . SER A 1 742 ? -31.110 -24.631 7.714 1.00 60.84 742 SER A C 1
ATOM 6096 O O . SER A 1 742 ? -32.317 -24.596 7.928 1.00 60.84 742 SER A O 1
ATOM 6098 N N . LEU A 1 743 ? -30.405 -23.532 7.421 1.00 57.78 743 LEU A N 1
ATOM 6099 C CA . LEU A 1 743 ? -31.001 -22.200 7.259 1.00 57.78 743 LEU A CA 1
ATOM 6100 C C . LEU A 1 743 ? -31.958 -22.147 6.065 1.00 57.78 743 LEU A C 1
ATOM 6102 O O . LEU A 1 743 ? -33.031 -21.569 6.177 1.00 57.78 743 LEU A O 1
ATOM 6106 N N . HIS A 1 744 ? -31.604 -22.773 4.942 1.00 60.53 744 HIS A N 1
ATOM 6107 C CA . HIS A 1 744 ? -32.449 -22.796 3.749 1.00 60.53 744 HIS A CA 1
ATOM 6108 C C . HIS A 1 744 ? -33.709 -23.649 3.959 1.00 60.53 744 HIS A C 1
ATOM 6110 O O . HIS A 1 744 ? -34.774 -23.280 3.470 1.00 60.53 744 HIS A O 1
ATOM 6116 N N . LYS A 1 745 ? -33.616 -24.742 4.731 1.00 66.69 745 LYS A N 1
ATOM 6117 C CA . LYS A 1 745 ? -34.785 -25.513 5.185 1.00 66.69 745 LYS A CA 1
ATOM 6118 C C . LYS A 1 745 ? -35.640 -24.729 6.178 1.00 66.69 745 LYS A C 1
ATOM 6120 O O . LYS A 1 745 ? -36.852 -24.747 6.046 1.00 66.69 745 LYS A O 1
ATOM 6125 N N . ALA A 1 746 ? -35.036 -24.023 7.135 1.00 56.12 746 ALA A N 1
ATOM 6126 C CA . ALA A 1 746 ? -35.775 -23.182 8.078 1.00 56.12 746 ALA A CA 1
ATOM 6127 C C . ALA A 1 746 ? -36.505 -22.026 7.368 1.00 56.12 746 ALA A C 1
ATOM 6129 O O . ALA A 1 746 ? -37.665 -21.767 7.658 1.00 56.12 746 ALA A O 1
ATOM 6130 N N . ALA A 1 747 ? -35.862 -21.383 6.388 1.00 54.56 747 ALA A N 1
ATOM 6131 C CA . ALA A 1 747 ? -36.494 -20.361 5.556 1.00 54.56 747 ALA A CA 1
ATOM 6132 C C . ALA A 1 747 ? -37.656 -20.931 4.725 1.00 54.56 747 ALA A C 1
ATOM 6134 O O . ALA A 1 747 ? -38.727 -20.337 4.705 1.00 54.56 747 ALA A O 1
ATOM 6135 N N . GLN A 1 748 ? -37.481 -22.107 4.109 1.00 62.78 748 GLN A N 1
ATOM 6136 C CA . GLN A 1 748 ? -38.554 -22.786 3.370 1.00 62.78 748 GLN A CA 1
ATOM 6137 C C . GLN A 1 748 ? -39.729 -23.193 4.268 1.00 62.78 748 GLN A C 1
ATOM 6139 O O . GLN A 1 748 ? -40.872 -23.034 3.862 1.00 62.78 748 GLN A O 1
ATOM 6144 N N . LEU A 1 749 ? -39.468 -23.664 5.491 1.00 66.12 749 LEU A N 1
ATOM 6145 C CA . LEU A 1 749 ? -40.522 -23.986 6.457 1.00 66.12 749 LEU A CA 1
ATOM 6146 C C . LEU A 1 749 ? -41.299 -22.732 6.889 1.00 66.12 749 LEU A C 1
ATOM 6148 O O . LEU A 1 749 ? -42.521 -22.783 6.967 1.00 66.12 749 LEU A O 1
ATOM 6152 N N . ASN A 1 750 ? -40.621 -21.595 7.083 1.00 54.72 750 ASN A N 1
ATOM 6153 C CA . ASN A 1 750 ? -41.290 -20.323 7.374 1.00 54.72 750 ASN A CA 1
ATOM 6154 C C . ASN A 1 750 ? -42.132 -19.824 6.178 1.00 54.72 750 ASN A C 1
ATOM 6156 O O . ASN A 1 750 ? -43.242 -19.337 6.378 1.00 54.72 750 ASN A O 1
ATOM 6160 N N . GLU A 1 751 ? -41.646 -19.972 4.938 1.00 60.34 751 GLU A N 1
ATOM 6161 C CA . GLU A 1 751 ? -42.418 -19.646 3.724 1.00 60.34 751 GLU A CA 1
ATOM 6162 C C . GLU A 1 751 ? -43.635 -20.580 3.536 1.00 60.34 751 GLU A C 1
ATOM 6164 O O . GLU A 1 751 ? -44.684 -20.141 3.059 1.00 60.34 751 GLU A O 1
ATOM 6169 N N . GLU A 1 752 ? -43.536 -21.853 3.941 1.00 55.38 752 GLU A N 1
ATOM 6170 C CA . GLU A 1 752 ? -44.663 -22.798 3.939 1.00 55.38 752 GLU A CA 1
ATOM 6171 C C . GLU A 1 752 ? -45.686 -22.508 5.058 1.00 55.38 752 GLU A C 1
ATOM 6173 O O . GLU A 1 752 ? -46.890 -22.644 4.816 1.00 55.38 752 GLU A O 1
ATOM 6178 N N . GLU A 1 753 ? -45.259 -22.042 6.240 1.00 50.69 753 GLU A N 1
ATOM 6179 C CA . GLU A 1 753 ? -46.173 -21.600 7.308 1.00 50.69 753 GLU A CA 1
ATOM 6180 C C . GLU A 1 753 ? -46.898 -20.284 6.966 1.00 50.69 753 GLU A C 1
ATOM 6182 O O . GLU A 1 753 ? -48.110 -20.188 7.178 1.00 50.69 753 GLU A O 1
ATOM 6187 N N . GLU A 1 754 ? -46.224 -19.293 6.366 1.00 45.16 754 GLU A N 1
ATOM 6188 C CA . GLU A 1 754 ? -46.879 -18.045 5.926 1.00 45.16 754 GLU A CA 1
ATOM 6189 C C . GLU A 1 754 ? -47.805 -18.242 4.704 1.00 45.16 754 GLU A C 1
ATOM 6191 O O . GLU A 1 754 ? -48.726 -17.449 4.481 1.00 45.16 754 GLU A O 1
ATOM 6196 N N . GLY A 1 755 ? -47.629 -19.323 3.934 1.00 41.09 755 GLY A N 1
ATOM 6197 C CA . GLY A 1 755 ? -48.495 -19.679 2.801 1.00 41.09 755 GLY A CA 1
ATOM 6198 C C . GLY A 1 755 ? -49.845 -20.316 3.177 1.00 41.09 755 GLY A C 1
ATOM 6199 O O . GLY A 1 755 ? -50.761 -20.367 2.344 1.00 41.09 755 GLY A O 1
ATOM 6200 N N . ALA A 1 756 ? -50.007 -20.801 4.412 1.00 36.88 756 ALA A N 1
ATOM 6201 C CA . ALA A 1 756 ? -51.147 -21.619 4.830 1.00 36.88 756 ALA A CA 1
ATOM 6202 C C . ALA A 1 756 ? -52.405 -20.794 5.191 1.00 36.88 756 ALA A C 1
ATOM 6204 O O . ALA A 1 756 ? -52.788 -20.642 6.354 1.00 36.88 756 ALA A O 1
ATOM 6205 N N . THR A 1 757 ? -53.123 -20.303 4.176 1.00 37.56 757 THR A N 1
ATOM 6206 C CA . THR A 1 757 ? -54.443 -19.672 4.373 1.00 37.56 757 THR A CA 1
ATOM 6207 C C . THR A 1 757 ? -55.486 -20.684 4.863 1.00 37.56 757 THR A C 1
ATOM 6209 O O . THR A 1 757 ? -55.959 -21.528 4.107 1.00 37.56 757 THR A O 1
ATOM 6212 N N . ILE A 1 758 ? -55.883 -20.565 6.135 1.00 38.62 758 ILE A N 1
ATOM 6213 C CA . ILE A 1 758 ? -56.879 -21.415 6.809 1.00 38.62 758 ILE A CA 1
ATOM 6214 C C . ILE A 1 758 ? -58.247 -21.347 6.094 1.00 38.62 758 ILE A C 1
ATOM 6216 O O . ILE A 1 758 ? -58.891 -20.292 6.126 1.00 38.62 758 ILE A O 1
ATOM 6220 N N . PRO A 1 759 ? -58.778 -22.454 5.535 1.00 33.34 759 PRO A N 1
ATOM 6221 C CA . PRO A 1 759 ? -60.151 -22.516 5.058 1.00 33.34 759 PRO A CA 1
ATOM 6222 C C . PRO A 1 759 ? -61.073 -23.057 6.160 1.00 33.34 759 PRO A C 1
ATOM 6224 O O . PRO A 1 759 ? -60.912 -24.171 6.660 1.00 33.34 759 PRO A O 1
ATOM 6227 N N . LEU A 1 760 ? -62.084 -22.274 6.531 1.00 30.92 760 LEU A N 1
ATOM 6228 C CA . LEU A 1 760 ? -63.094 -22.703 7.495 1.00 30.92 760 LEU A CA 1
ATOM 6229 C C . LEU A 1 760 ? -64.162 -23.605 6.838 1.00 30.92 760 LEU A C 1
ATOM 6231 O O . LEU A 1 760 ? -64.738 -23.247 5.813 1.00 30.92 760 LEU A O 1
ATOM 6235 N N . SER A 1 761 ? -64.556 -24.651 7.572 1.00 29.72 761 SER A N 1
ATOM 6236 C CA . SER A 1 761 ? -65.898 -25.271 7.628 1.00 29.72 761 SER A CA 1
ATOM 6237 C C . SER A 1 761 ? -66.257 -26.547 6.822 1.00 29.72 761 SER A C 1
ATOM 6239 O O . SER A 1 761 ? -66.316 -26.565 5.600 1.00 29.72 761 SER A O 1
ATOM 6241 N N . ARG A 1 762 ? -66.717 -27.524 7.630 1.00 27.91 762 ARG A N 1
ATOM 6242 C CA . ARG A 1 762 ? -67.862 -28.456 7.486 1.00 27.91 762 ARG A CA 1
ATOM 6243 C C . ARG A 1 762 ? -67.780 -29.781 6.699 1.00 27.91 762 ARG A C 1
ATOM 6245 O O . ARG A 1 762 ? -67.778 -29.812 5.480 1.00 27.91 762 ARG A O 1
ATOM 6252 N N . ASP A 1 763 ? -67.985 -30.834 7.505 1.00 30.84 763 ASP A N 1
ATOM 6253 C CA . ASP A 1 763 ? -68.861 -32.006 7.324 1.00 30.84 763 ASP A CA 1
ATOM 6254 C C . ASP A 1 763 ? -68.578 -33.010 6.181 1.00 30.84 763 ASP A C 1
ATOM 6256 O O . ASP A 1 763 ? -68.792 -32.699 5.016 1.00 30.84 763 ASP A O 1
ATOM 6260 N N . ILE A 1 764 ? -68.248 -34.269 6.544 1.00 31.58 764 ILE A N 1
ATOM 6261 C CA . ILE A 1 764 ? -68.989 -35.525 6.215 1.00 31.58 764 ILE A CA 1
ATOM 6262 C C . ILE A 1 764 ? -68.192 -36.793 6.642 1.00 31.58 764 ILE A C 1
ATOM 6264 O O . ILE A 1 764 ? -67.180 -37.147 6.057 1.00 31.58 764 ILE A O 1
ATOM 6268 N N . ILE A 1 765 ? -68.674 -37.444 7.709 1.00 32.66 765 ILE A N 1
ATOM 6269 C CA . ILE A 1 765 ? -69.037 -38.878 7.853 1.00 32.66 765 ILE A CA 1
ATOM 6270 C C . ILE A 1 765 ? -68.188 -39.980 7.134 1.00 32.66 765 ILE A C 1
ATOM 6272 O O . ILE A 1 765 ? -68.287 -40.145 5.923 1.00 32.66 765 ILE A O 1
ATOM 6276 N N . ASN A 1 766 ? -67.587 -40.851 7.974 1.00 31.08 766 ASN A N 1
ATOM 6277 C CA . ASN A 1 766 ? -67.435 -42.331 7.888 1.00 31.08 766 ASN A CA 1
ATOM 6278 C C . ASN A 1 766 ? -66.203 -43.094 7.316 1.00 31.08 766 ASN A C 1
ATOM 6280 O O . ASN A 1 766 ? -65.676 -42.806 6.250 1.00 31.08 766 ASN A O 1
ATOM 6284 N N . ASP A 1 767 ? -65.942 -44.193 8.052 1.00 30.31 767 ASP A N 1
ATOM 6285 C CA . ASP A 1 767 ? -65.551 -45.572 7.680 1.00 30.31 767 ASP A CA 1
ATOM 6286 C C . ASP A 1 767 ? -64.111 -45.940 7.234 1.00 30.31 767 ASP A C 1
ATOM 6288 O O . ASP A 1 767 ? -63.735 -45.855 6.072 1.00 30.31 767 ASP A O 1
ATOM 6292 N N . ASP A 1 768 ? -63.390 -46.501 8.218 1.00 31.00 768 ASP A N 1
ATOM 6293 C CA . ASP A 1 768 ? -62.839 -47.875 8.267 1.00 31.00 768 ASP A CA 1
ATOM 6294 C C . ASP A 1 768 ? -61.654 -48.397 7.408 1.00 31.00 768 ASP A C 1
ATOM 6296 O O . ASP A 1 768 ? -61.442 -48.104 6.239 1.00 31.00 768 ASP A O 1
ATOM 6300 N N . GLU A 1 769 ? -60.959 -49.333 8.078 1.00 31.20 769 GLU A N 1
ATOM 6301 C CA . GLU A 1 769 ? -60.154 -50.473 7.598 1.00 31.20 769 GLU A CA 1
ATOM 6302 C C . GLU A 1 769 ? -58.765 -50.313 6.927 1.00 31.20 769 GLU A C 1
ATOM 6304 O O . GLU A 1 769 ? -58.620 -50.243 5.710 1.00 31.20 769 GLU A O 1
ATOM 6309 N N . SER A 1 770 ? -57.752 -50.714 7.724 1.00 29.56 770 SER A N 1
ATOM 6310 C CA . SER A 1 770 ? -56.680 -51.657 7.315 1.00 29.56 770 SER A CA 1
ATOM 6311 C C . SER A 1 770 ? -55.554 -51.091 6.404 1.00 29.56 770 SER A C 1
ATOM 6313 O O . SER A 1 770 ? -55.674 -50.009 5.854 1.00 29.56 770 SER A O 1
ATOM 6315 N N . SER A 1 771 ? -54.397 -51.732 6.180 1.00 27.70 771 SER A N 1
ATOM 6316 C CA . SER A 1 771 ? -53.731 -52.890 6.806 1.00 27.70 771 SER A CA 1
ATOM 6317 C C . SER A 1 771 ? -52.228 -52.917 6.432 1.00 27.70 771 SER A C 1
ATOM 6319 O O . SER A 1 771 ? -51.840 -52.444 5.375 1.00 27.70 771 SER A O 1
ATOM 6321 N N . TYR A 1 772 ? -51.408 -53.563 7.275 1.00 28.95 772 TYR A N 1
ATOM 6322 C CA . TYR A 1 772 ? -50.150 -54.264 6.931 1.00 28.95 772 TYR A CA 1
ATOM 6323 C C . TYR A 1 772 ? -48.972 -53.529 6.234 1.00 28.95 772 TYR A C 1
ATOM 6325 O O . TYR A 1 772 ? -48.904 -53.370 5.019 1.00 28.95 772 TYR A O 1
ATOM 6333 N N . SER A 1 773 ? -47.899 -53.334 7.016 1.00 32.31 773 SER A N 1
ATOM 6334 C CA . SER A 1 773 ? -46.494 -53.531 6.585 1.00 32.31 773 SER A CA 1
ATOM 6335 C C . SER A 1 773 ? -46.276 -54.967 6.036 1.00 32.31 773 SER A C 1
ATOM 6337 O O . SER A 1 773 ? -47.071 -55.837 6.406 1.00 32.31 773 SER A O 1
ATOM 6339 N N . PRO A 1 774 ? -45.209 -55.301 5.257 1.00 45.03 774 PRO A N 1
ATOM 6340 C CA . PRO A 1 774 ? -43.866 -55.475 5.863 1.00 45.03 774 PRO A CA 1
ATOM 6341 C C . PRO A 1 774 ? -42.594 -55.309 4.965 1.00 45.03 774 PRO A C 1
ATOM 6343 O O . PRO A 1 774 ? -42.614 -55.567 3.770 1.00 45.03 774 PRO A O 1
ATOM 6346 N N . THR A 1 775 ? -41.468 -54.960 5.617 1.00 28.72 775 THR A N 1
ATOM 6347 C CA . THR A 1 775 ? -40.126 -55.633 5.626 1.00 28.72 775 THR A CA 1
ATOM 6348 C C . THR A 1 775 ? -39.535 -56.168 4.290 1.00 28.72 775 THR A C 1
ATOM 6350 O O . THR A 1 775 ? -40.178 -56.926 3.576 1.00 28.72 775 THR A O 1
ATOM 6353 N N . THR A 1 776 ? -38.252 -55.972 3.929 1.00 28.94 776 THR A N 1
ATOM 6354 C CA . THR A 1 776 ? -37.061 -56.694 4.477 1.00 28.94 776 THR A CA 1
ATOM 6355 C C . THR A 1 776 ? -35.763 -56.152 3.808 1.00 28.94 776 THR A C 1
ATOM 6357 O O . THR A 1 776 ? -35.777 -56.039 2.589 1.00 28.94 776 THR A O 1
ATOM 6360 N N . THR A 1 777 ? -34.707 -55.616 4.460 1.00 29.48 777 THR A N 1
ATOM 6361 C CA . THR A 1 777 ? -33.601 -56.157 5.326 1.00 29.48 777 THR A CA 1
ATOM 6362 C C . THR A 1 777 ? -32.407 -56.823 4.583 1.00 29.48 777 THR A C 1
ATOM 6364 O O . THR A 1 777 ? -32.623 -57.438 3.549 1.00 29.48 777 THR A O 1
ATOM 6367 N N . ILE A 1 778 ? -31.197 -56.796 5.210 1.00 31.92 778 ILE A N 1
ATOM 6368 C CA . ILE A 1 778 ? -29.949 -57.604 4.968 1.00 31.92 778 ILE A CA 1
ATOM 6369 C C . ILE A 1 778 ? -28.980 -57.001 3.910 1.00 31.92 778 ILE A C 1
ATOM 6371 O O . ILE A 1 778 ? -29.436 -56.642 2.836 1.00 31.92 778 ILE A O 1
ATOM 6375 N N . SER A 1 779 ? -27.641 -56.871 4.060 1.00 29.11 779 SER A N 1
ATOM 6376 C CA . SER A 1 779 ? -26.601 -57.013 5.135 1.00 29.11 779 SER A CA 1
ATOM 6377 C C . SER A 1 779 ? -25.249 -56.460 4.589 1.00 29.11 779 SER A C 1
ATOM 6379 O O . SER A 1 779 ? -25.150 -56.334 3.374 1.00 29.11 779 SER A O 1
ATOM 6381 N N . GLY A 1 780 ? -24.142 -56.190 5.307 1.00 29.97 780 GLY A N 1
ATOM 6382 C CA . GLY A 1 780 ? -23.720 -56.317 6.722 1.00 29.97 780 GLY A CA 1
ATOM 6383 C C . GLY A 1 780 ? -22.165 -56.389 6.829 1.00 29.97 780 GLY A C 1
ATOM 6384 O O . GLY A 1 780 ? -21.523 -56.316 5.787 1.00 29.97 780 GLY A O 1
ATOM 6385 N N . VAL A 1 781 ? -21.602 -56.633 8.039 1.00 33.69 781 VAL A N 1
ATOM 6386 C CA . VAL A 1 781 ? -20.218 -57.166 8.320 1.00 33.69 781 VAL A CA 1
ATOM 6387 C C . VAL A 1 781 ? -19.032 -56.194 8.043 1.00 33.69 781 VAL A C 1
ATOM 6389 O O . VAL A 1 781 ? -18.998 -55.597 6.979 1.00 33.69 781 VAL A O 1
ATOM 6392 N N . GLU A 1 782 ? -17.976 -55.954 8.850 1.00 31.27 782 GLU A N 1
ATOM 6393 C CA . GLU A 1 782 ? -17.449 -56.245 10.224 1.00 31.27 782 GLU A CA 1
ATOM 6394 C C . GLU A 1 782 ? -16.301 -55.203 10.487 1.00 31.27 782 GLU A C 1
ATOM 6396 O O . GLU A 1 782 ? -15.845 -54.589 9.526 1.00 31.27 782 GLU A O 1
ATOM 6401 N N . GLY A 1 783 ? -15.716 -54.910 11.667 1.00 30.30 783 GLY A N 1
ATOM 6402 C CA . GLY A 1 783 ? -15.867 -55.350 13.069 1.00 30.30 783 GLY A CA 1
ATOM 6403 C C . GLY A 1 783 ? -14.691 -54.842 13.969 1.00 30.30 783 GLY A C 1
ATOM 6404 O O . GLY A 1 783 ? -13.644 -54.476 13.444 1.00 30.30 783 GLY A O 1
ATOM 6405 N N . GLY A 1 784 ? -14.840 -54.851 15.314 1.00 26.44 784 GLY A N 1
ATOM 6406 C CA . GLY A 1 784 ? -13.779 -54.590 16.336 1.00 26.44 784 GLY A CA 1
ATOM 6407 C C . GLY A 1 784 ? -13.797 -53.184 16.998 1.00 26.44 784 GLY A C 1
ATOM 6408 O O . GLY A 1 784 ? -13.408 -52.227 16.345 1.00 26.44 784 GLY A O 1
ATOM 6409 N N . ALA A 1 785 ? -14.339 -52.918 18.206 1.00 31.84 785 ALA A N 1
ATOM 6410 C CA . ALA A 1 785 ? -14.077 -53.421 19.586 1.00 31.84 785 ALA A CA 1
ATOM 6411 C C . ALA A 1 785 ? -12.823 -52.762 20.255 1.00 31.84 785 ALA A C 1
ATOM 6413 O O . ALA A 1 785 ? -11.833 -52.567 19.565 1.00 31.84 785 ALA A O 1
ATOM 6414 N N . VAL A 1 786 ? -12.751 -52.360 21.548 1.00 31.92 786 VAL A N 1
ATOM 6415 C CA . VAL A 1 786 ? -13.294 -52.905 22.828 1.00 31.92 786 VAL A CA 1
ATOM 6416 C C . VAL A 1 786 ? -13.393 -51.830 23.968 1.00 31.92 786 VAL A C 1
ATOM 6418 O O . VAL A 1 786 ? -12.443 -51.080 24.135 1.00 31.92 786 VAL A O 1
ATOM 6421 N N . ALA A 1 787 ? -14.472 -51.875 24.788 1.00 30.97 787 ALA A N 1
ATOM 6422 C CA . ALA A 1 787 ? -14.696 -51.454 26.216 1.00 30.97 787 ALA A CA 1
ATOM 6423 C C . ALA A 1 787 ? -14.243 -50.072 26.796 1.00 30.97 787 ALA A C 1
ATOM 6425 O O . ALA A 1 787 ? -13.217 -49.532 26.416 1.00 30.97 787 ALA A O 1
ATOM 6426 N N . GLY A 1 788 ? -14.902 -49.493 27.825 1.00 28.44 788 GLY A N 1
ATOM 6427 C CA . GLY A 1 788 ? -16.163 -49.848 28.524 1.00 28.44 788 GLY A CA 1
ATOM 6428 C C . GLY A 1 788 ? -16.327 -49.215 29.939 1.00 28.44 788 GLY A C 1
ATOM 6429 O O . GLY A 1 788 ? -15.363 -48.675 30.467 1.00 28.44 788 GLY A O 1
ATOM 6430 N N . ALA A 1 789 ? -17.519 -49.385 30.557 1.00 29.34 789 ALA A N 1
ATOM 6431 C CA . ALA A 1 789 ? -17.912 -49.061 31.962 1.00 29.34 789 ALA A CA 1
ATOM 6432 C C . ALA A 1 789 ? -18.060 -47.550 32.343 1.00 29.34 789 ALA A C 1
ATOM 6434 O O . ALA A 1 789 ? -17.315 -46.725 31.839 1.00 29.34 789 ALA A O 1
ATOM 6435 N N . THR A 1 790 ? -18.982 -47.080 33.214 1.00 28.06 790 THR A N 1
ATOM 6436 C CA . THR A 1 790 ? -20.045 -47.721 34.046 1.00 28.06 790 THR A CA 1
ATOM 6437 C C . THR A 1 790 ? -21.169 -46.722 34.429 1.00 28.06 790 THR A C 1
ATOM 6439 O O . THR A 1 790 ? -21.006 -45.519 34.268 1.00 28.06 790 THR A O 1
ATOM 6442 N N . SER A 1 791 ? -22.295 -47.218 34.966 1.00 31.48 791 SER A N 1
ATOM 6443 C CA . SER A 1 791 ? -23.579 -46.516 35.211 1.00 31.48 791 SER A CA 1
ATOM 6444 C C . SER A 1 791 ? -23.981 -46.308 36.691 1.00 31.48 791 SER A C 1
ATOM 6446 O O . SER A 1 791 ? -23.726 -47.206 37.491 1.00 31.48 791 SER A O 1
ATOM 6448 N N . SER A 1 792 ? -24.768 -45.257 37.003 1.00 29.05 792 SER A N 1
ATOM 6449 C CA . SER A 1 792 ? -25.724 -45.161 38.151 1.00 29.05 792 SER A CA 1
ATOM 6450 C C . SER A 1 792 ? -26.536 -43.839 38.080 1.00 29.05 792 SER A C 1
ATOM 6452 O O . SER A 1 792 ? -25.921 -42.780 38.106 1.00 29.05 792 SER A O 1
ATOM 6454 N N . SER A 1 793 ? -27.847 -43.814 37.775 1.00 31.09 793 SER A N 1
ATOM 6455 C CA . SER A 1 793 ? -29.018 -43.874 38.700 1.00 31.09 793 SER A CA 1
ATOM 6456 C C . SER A 1 793 ? -29.101 -42.748 39.759 1.00 31.09 793 SER A C 1
ATOM 6458 O O . SER A 1 793 ? -28.099 -42.499 40.414 1.00 31.09 793 SER A O 1
ATOM 6460 N N . SER A 1 794 ? -30.236 -42.130 40.130 1.00 29.09 794 SER A N 1
ATOM 6461 C CA . SER A 1 794 ? -31.628 -42.077 39.615 1.00 29.09 794 SER A CA 1
ATOM 6462 C C . SER A 1 794 ? -32.491 -41.254 40.601 1.00 29.09 794 SER A C 1
ATOM 6464 O O . SER A 1 794 ? -32.447 -41.569 41.789 1.00 29.09 794 SER A O 1
ATOM 6466 N N . ALA A 1 795 ? -33.323 -40.305 40.153 1.00 30.78 795 ALA A N 1
ATOM 6467 C CA . ALA A 1 795 ? -34.521 -39.820 40.873 1.00 30.78 795 ALA A CA 1
ATOM 6468 C C . ALA A 1 795 ? -35.366 -38.926 39.944 1.00 30.78 795 ALA A C 1
ATOM 6470 O O . ALA A 1 795 ? -34.797 -38.184 39.150 1.00 30.78 795 ALA A O 1
ATOM 6471 N N . ALA A 1 796 ? -36.694 -39.003 40.042 1.00 35.56 796 ALA A N 1
ATOM 6472 C CA . ALA A 1 796 ? -37.640 -38.282 39.186 1.00 35.56 796 ALA A CA 1
ATOM 6473 C C . ALA A 1 796 ? -38.464 -37.257 39.981 1.00 35.56 796 ALA A C 1
ATOM 6475 O O . ALA A 1 796 ? -38.697 -37.469 41.172 1.00 35.56 796 ALA A O 1
ATOM 6476 N N . PHE A 1 797 ? -38.957 -36.219 39.299 1.00 29.02 797 PHE A N 1
ATOM 6477 C CA . PHE A 1 797 ? -40.272 -35.618 39.553 1.00 29.02 797 PHE A CA 1
ATOM 6478 C C . PHE A 1 797 ? -40.757 -34.867 38.300 1.00 29.02 797 PHE A C 1
ATOM 6480 O O . PHE A 1 797 ? -39.930 -34.407 37.513 1.00 29.02 797 PHE A O 1
ATOM 6487 N N . ASP A 1 798 ? -42.074 -34.818 38.106 1.00 33.00 798 ASP A N 1
ATOM 6488 C CA . ASP A 1 798 ? -42.756 -34.374 36.880 1.00 33.00 798 ASP A CA 1
ATOM 6489 C C . ASP A 1 798 ? -42.781 -32.839 36.702 1.00 33.00 798 ASP A C 1
ATOM 6491 O O . ASP A 1 798 ? -42.795 -32.124 37.704 1.00 33.00 798 ASP A O 1
ATOM 6495 N N . ASP A 1 799 ? -42.868 -32.339 35.457 1.00 32.94 799 ASP A N 1
ATOM 6496 C CA . ASP A 1 799 ? -44.112 -31.714 34.950 1.00 32.94 799 ASP A CA 1
ATOM 6497 C C . ASP A 1 799 ? -44.130 -31.560 33.401 1.00 32.94 799 ASP A C 1
ATOM 6499 O O . ASP A 1 799 ? -43.174 -31.941 32.725 1.00 32.94 799 ASP A O 1
ATOM 6503 N N . TYR A 1 800 ? -45.263 -31.080 32.873 1.00 38.84 800 TYR A N 1
ATOM 6504 C CA . TYR A 1 800 ? -45.725 -31.048 31.469 1.00 38.84 800 TYR A CA 1
ATOM 6505 C C . TYR A 1 800 ? -44.974 -30.151 30.444 1.00 38.84 800 TYR A C 1
ATOM 6507 O O . TYR A 1 800 ? -44.207 -29.265 30.805 1.00 38.84 800 TYR A O 1
ATOM 6515 N N . ASP A 1 801 ? -45.351 -30.370 29.170 1.00 36.16 801 ASP A N 1
ATOM 6516 C CA . ASP A 1 801 ? -45.168 -29.555 27.945 1.00 36.16 801 ASP A CA 1
ATOM 6517 C C . ASP A 1 801 ? -43.777 -29.500 27.264 1.00 36.16 801 ASP A C 1
ATOM 6519 O O . ASP A 1 801 ? -42.898 -28.745 27.663 1.00 36.16 801 ASP A O 1
ATOM 6523 N N . ASP A 1 802 ? -43.613 -30.273 26.172 1.00 35.47 802 ASP A N 1
ATOM 6524 C CA . ASP A 1 802 ? -43.304 -29.760 24.811 1.00 35.47 802 ASP A CA 1
ATOM 6525 C C . ASP A 1 802 ? -43.107 -30.915 23.798 1.00 35.47 802 ASP A C 1
ATOM 6527 O O . ASP A 1 802 ? -42.072 -31.584 23.783 1.00 35.47 802 ASP A O 1
ATOM 6531 N N . ASP A 1 803 ? -44.074 -31.127 22.895 1.00 36.84 803 ASP A N 1
ATOM 6532 C CA . ASP A 1 803 ? -44.037 -32.197 21.874 1.00 36.84 803 ASP A CA 1
ATOM 6533 C C . ASP A 1 803 ? -43.637 -31.667 20.473 1.00 36.84 803 ASP A C 1
ATOM 6535 O O . ASP A 1 803 ? -44.179 -32.065 19.443 1.00 36.84 803 ASP A O 1
ATOM 6539 N N . ILE A 1 804 ? -42.667 -30.737 20.431 1.00 42.84 804 ILE A N 1
ATOM 6540 C CA . ILE A 1 804 ? -41.958 -30.301 19.208 1.00 42.84 804 ILE A CA 1
ATOM 6541 C C . ILE A 1 804 ? -40.444 -30.205 19.483 1.00 42.84 804 ILE A C 1
ATOM 6543 O O . ILE A 1 804 ? -39.862 -29.124 19.544 1.00 42.84 804 ILE A O 1
ATOM 6547 N N . SER A 1 805 ? -39.758 -31.344 19.635 1.00 41.19 805 SER A N 1
ATOM 6548 C CA . SER A 1 805 ? -38.282 -31.363 19.597 1.00 41.19 805 SER A CA 1
ATOM 6549 C C . SER A 1 805 ? -37.675 -32.686 19.101 1.00 41.19 805 SER A C 1
ATOM 6551 O O . SER A 1 805 ? -37.182 -33.512 19.863 1.00 41.19 805 SER A O 1
ATOM 6553 N N . SER A 1 806 ? -37.618 -32.861 17.775 1.00 39.97 806 SER A N 1
ATOM 6554 C CA . SER A 1 806 ? -36.725 -33.849 17.135 1.00 39.97 806 SER A CA 1
ATOM 6555 C C . SER A 1 806 ? -35.636 -33.216 16.257 1.00 39.97 806 SER A C 1
ATOM 6557 O O . SER A 1 806 ? -34.986 -33.914 15.478 1.00 39.97 806 SER A O 1
ATOM 6559 N N . VAL A 1 807 ? -35.419 -31.903 16.377 1.00 45.59 807 VAL A N 1
ATOM 6560 C CA . VAL A 1 807 ? -34.178 -31.266 15.919 1.00 45.59 807 VAL A CA 1
ATOM 6561 C C . VAL A 1 807 ? -33.141 -31.474 17.018 1.00 45.59 807 VAL A C 1
ATOM 6563 O O . VAL A 1 807 ? -33.400 -31.166 18.178 1.00 45.59 807 VAL A O 1
ATOM 6566 N N . ASP A 1 808 ? -31.984 -32.027 16.660 1.00 43.12 808 ASP A N 1
ATOM 6567 C CA . ASP A 1 808 ? -30.925 -32.404 17.599 1.00 43.12 808 ASP A CA 1
ATOM 6568 C C . ASP A 1 808 ? -30.356 -31.177 18.341 1.00 43.12 808 ASP A C 1
ATOM 6570 O O . ASP A 1 808 ? -29.424 -30.502 17.892 1.00 43.12 808 ASP A O 1
ATOM 6574 N N . THR A 1 809 ? -30.925 -30.897 19.514 1.00 47.16 809 THR A N 1
ATOM 6575 C CA . THR A 1 809 ? -30.502 -29.819 20.416 1.00 47.16 809 THR A CA 1
ATOM 6576 C C . THR A 1 809 ? -29.107 -30.057 20.993 1.00 47.16 809 THR A C 1
ATOM 6578 O O . THR A 1 809 ? -28.442 -29.093 21.373 1.00 47.16 809 THR A O 1
ATOM 6581 N N . GLY A 1 810 ? -28.615 -31.302 21.003 1.00 40.59 810 GLY A N 1
ATOM 6582 C CA . GLY A 1 810 ? -27.223 -31.625 21.313 1.00 40.59 810 GLY A CA 1
ATOM 6583 C C . GLY A 1 810 ? -26.282 -31.094 20.234 1.00 40.59 810 GLY A C 1
ATOM 6584 O O . GLY A 1 810 ? -25.327 -30.381 20.553 1.00 40.59 810 GLY A O 1
ATOM 6585 N N . SER A 1 811 ? -26.606 -31.345 18.963 1.00 47.56 811 SER A N 1
ATOM 6586 C CA . SER A 1 811 ? -25.894 -30.749 17.828 1.00 47.56 811 SER A CA 1
ATOM 6587 C C . SER A 1 811 ? -26.000 -29.226 17.819 1.00 47.56 811 SER A C 1
ATOM 6589 O O . SER A 1 811 ? -24.967 -28.587 17.669 1.00 47.56 811 SER A O 1
ATOM 6591 N N . ILE A 1 812 ? -27.175 -28.619 18.051 1.00 44.59 812 ILE A N 1
ATOM 6592 C CA . ILE A 1 812 ? -27.313 -27.143 18.107 1.00 44.59 812 ILE A CA 1
ATOM 6593 C C . ILE A 1 812 ? -26.500 -26.534 19.259 1.00 44.59 812 ILE A C 1
ATOM 6595 O O . ILE A 1 812 ? -25.891 -25.478 19.095 1.00 44.59 812 ILE A O 1
ATOM 6599 N N . ARG A 1 813 ? -26.426 -27.194 20.418 1.00 40.12 813 ARG A N 1
ATOM 6600 C CA . ARG A 1 813 ? -25.640 -26.705 21.560 1.00 40.12 813 ARG A CA 1
ATOM 6601 C C . ARG A 1 813 ? -24.132 -26.854 21.336 1.00 40.12 813 ARG A C 1
ATOM 6603 O O . ARG A 1 813 ? -23.381 -25.962 21.713 1.00 40.12 813 ARG A O 1
ATOM 6610 N N . PHE A 1 814 ? -23.703 -27.926 20.668 1.00 44.78 814 PHE A N 1
ATOM 6611 C CA . PHE A 1 814 ? -22.319 -28.119 20.218 1.00 44.78 814 PHE A CA 1
ATOM 6612 C C . PHE A 1 814 ? -21.930 -27.138 19.098 1.00 44.78 814 PHE A C 1
ATOM 6614 O O . PHE A 1 814 ? -20.845 -26.566 19.140 1.00 44.78 814 PHE A O 1
ATOM 6621 N N . ILE A 1 815 ? -22.837 -26.890 18.146 1.00 43.19 815 ILE A N 1
ATOM 6622 C CA . ILE A 1 815 ? -22.782 -25.811 17.146 1.00 43.19 815 ILE A CA 1
ATOM 6623 C C . ILE A 1 815 ? -22.553 -24.476 17.854 1.00 43.19 815 ILE A C 1
ATOM 6625 O O . ILE A 1 815 ? -21.571 -23.797 17.565 1.00 43.19 815 ILE A O 1
ATOM 6629 N N . MET A 1 816 ? -23.396 -24.143 18.837 1.00 46.84 816 MET A N 1
ATOM 6630 C CA . MET A 1 816 ? -23.278 -22.887 19.565 1.00 46.84 816 MET A CA 1
ATOM 6631 C C . MET A 1 816 ? -21.951 -22.794 20.319 1.00 46.84 816 MET A C 1
ATOM 6633 O O . MET A 1 816 ? -21.247 -21.812 20.112 1.00 46.84 816 MET A O 1
ATOM 6637 N N . ASP A 1 817 ? -21.536 -23.807 21.085 1.00 47.09 817 ASP A N 1
ATOM 6638 C CA . ASP A 1 817 ? -20.235 -23.792 21.777 1.00 47.09 817 ASP A CA 1
ATOM 6639 C C . ASP A 1 817 ? -19.016 -23.794 20.822 1.00 47.09 817 ASP A C 1
ATOM 6641 O O . ASP A 1 817 ? -17.970 -23.272 21.205 1.00 47.09 817 ASP A O 1
ATOM 6645 N N . GLN A 1 818 ? -19.123 -24.282 19.576 1.00 47.34 818 GLN A N 1
ATOM 6646 C CA . GLN A 1 818 ? -18.075 -24.097 18.553 1.00 47.34 818 GLN A CA 1
ATOM 6647 C C . GLN A 1 818 ? -18.096 -22.705 17.900 1.00 47.34 818 GLN A C 1
ATOM 6649 O O . GLN A 1 818 ? -17.040 -22.199 17.522 1.00 47.34 818 GLN A O 1
ATOM 6654 N N . THR A 1 819 ? -19.263 -22.065 17.793 1.00 48.78 819 THR A N 1
ATOM 6655 C CA . THR A 1 819 ? -19.398 -20.660 17.352 1.00 48.78 819 THR A CA 1
ATOM 6656 C C . THR A 1 819 ? -19.190 -19.638 18.472 1.00 48.78 819 THR A C 1
ATOM 6658 O O . THR A 1 819 ? -19.204 -18.440 18.211 1.00 48.78 819 THR A O 1
ATOM 6661 N N . MET A 1 820 ? -19.006 -20.071 19.724 1.00 53.09 820 MET A N 1
ATOM 6662 C CA . MET A 1 820 ? -18.851 -19.177 20.870 1.00 53.09 820 MET A CA 1
ATOM 6663 C C . MET A 1 820 ? -17.497 -18.466 20.821 1.00 53.09 820 MET A C 1
ATOM 6665 O O . MET A 1 820 ? -16.530 -18.860 21.474 1.00 53.09 820 MET A O 1
ATOM 6669 N N . THR A 1 821 ? -17.481 -17.323 20.137 1.00 65.31 821 THR A N 1
ATOM 6670 C CA . THR A 1 821 ? -16.445 -16.282 20.170 1.00 65.31 821 THR A CA 1
ATOM 6671 C C . THR A 1 821 ? -16.349 -15.604 21.553 1.00 65.31 821 THR A C 1
ATOM 6673 O O . THR A 1 821 ? -16.154 -14.393 21.640 1.00 65.31 821 THR A O 1
ATOM 6676 N N . ARG A 1 822 ? -16.526 -16.357 22.652 1.00 73.50 822 ARG A N 1
ATOM 6677 C CA . ARG A 1 822 ? -16.555 -15.875 24.047 1.00 73.50 822 ARG A CA 1
ATOM 6678 C C . ARG A 1 822 ? -15.322 -15.039 24.373 1.00 73.50 822 ARG A C 1
ATOM 6680 O O . ARG A 1 822 ? -15.444 -13.918 24.853 1.00 73.50 822 ARG A O 1
ATOM 6687 N N . ASP A 1 823 ? -14.160 -15.548 23.981 1.00 89.00 823 ASP A N 1
ATOM 6688 C CA . ASP A 1 823 ? -12.866 -14.929 24.257 1.00 89.00 823 ASP A CA 1
ATOM 6689 C C . ASP A 1 823 ? -12.389 -14.014 23.113 1.00 89.00 823 ASP A C 1
ATOM 6691 O O . ASP A 1 823 ? -11.210 -13.654 23.068 1.00 89.00 823 ASP A O 1
ATOM 6695 N N . VAL A 1 824 ? -13.261 -13.660 22.159 1.00 95.19 824 VAL A N 1
ATOM 6696 C CA . VAL A 1 824 ? -12.899 -12.881 20.965 1.00 95.19 824 VAL A CA 1
ATOM 6697 C C . VAL A 1 824 ? -13.820 -11.676 20.790 1.00 95.19 824 VAL A C 1
ATOM 6699 O O . VAL A 1 824 ? -15.041 -11.821 20.709 1.00 95.19 824 VAL A O 1
ATOM 6702 N N . CYS A 1 825 ? -13.224 -10.492 20.664 1.00 97.12 825 CYS A N 1
ATOM 6703 C CA . CYS A 1 825 ? -13.920 -9.294 20.203 1.00 97.12 825 CYS A CA 1
ATOM 6704 C C . CYS A 1 825 ? -13.662 -9.009 18.719 1.00 97.12 825 CYS A C 1
ATOM 6706 O O . CYS A 1 825 ? -12.665 -9.455 18.145 1.00 97.12 825 CYS A O 1
ATOM 6708 N N . LEU A 1 826 ? -14.544 -8.219 18.110 1.00 97.94 826 LEU A N 1
ATOM 6709 C CA . LEU A 1 826 ? -14.370 -7.647 16.779 1.00 97.94 826 LEU A CA 1
ATOM 6710 C C . LEU A 1 826 ? -14.140 -6.140 16.900 1.00 97.94 826 LEU A C 1
ATOM 6712 O O . LEU A 1 826 ? -14.909 -5.447 17.557 1.00 97.94 826 LEU A O 1
ATOM 6716 N N . MET A 1 827 ? -13.114 -5.619 16.237 1.00 98.50 827 MET A N 1
ATOM 6717 C CA . MET A 1 827 ? -12.772 -4.200 16.196 1.00 98.50 827 MET A CA 1
ATOM 6718 C C . MET A 1 827 ? -12.811 -3.713 14.746 1.00 98.50 827 MET A C 1
ATOM 6720 O O . MET A 1 827 ? -12.043 -4.180 13.905 1.00 98.50 827 MET A O 1
ATOM 6724 N N . ILE A 1 828 ? -13.696 -2.763 14.458 1.00 98.38 828 ILE A N 1
ATOM 6725 C CA . ILE A 1 828 ? -13.945 -2.235 13.110 1.00 98.38 828 ILE A CA 1
ATOM 6726 C C . ILE A 1 828 ? -13.371 -0.823 13.034 1.00 98.38 828 ILE A C 1
ATOM 6728 O O . ILE A 1 828 ? -13.789 0.051 13.794 1.00 98.38 828 ILE A O 1
ATOM 6732 N N . ALA A 1 829 ? -12.406 -0.582 12.149 1.00 96.38 829 ALA A N 1
ATOM 6733 C CA . ALA A 1 829 ? -11.867 0.760 11.939 1.00 96.38 829 ALA A CA 1
ATOM 6734 C C . ALA A 1 829 ? -12.825 1.590 11.086 1.00 96.38 829 ALA A C 1
ATOM 6736 O O . ALA A 1 829 ? -13.094 1.223 9.950 1.00 96.38 829 ALA A O 1
ATOM 6737 N N . CYS A 1 830 ? -13.295 2.722 11.611 1.00 96.19 830 CYS A N 1
ATOM 6738 C CA . CYS A 1 830 ? -14.231 3.596 10.901 1.00 96.19 830 CYS A CA 1
ATOM 6739 C C . CYS A 1 830 ? -13.636 4.994 10.719 1.00 96.19 830 CYS A C 1
ATOM 6741 O O . CYS A 1 830 ? -13.027 5.542 11.641 1.00 96.19 830 CYS A O 1
ATOM 6743 N N . HIS A 1 831 ? -13.783 5.573 9.529 1.00 93.31 831 HIS A N 1
ATOM 6744 C CA . HIS A 1 831 ? -13.424 6.963 9.259 1.00 93.31 831 HIS A CA 1
ATOM 6745 C C . HIS A 1 831 ? -14.286 7.513 8.126 1.00 93.31 831 HIS A C 1
ATOM 6747 O O . HIS A 1 831 ? -14.033 7.223 6.957 1.00 93.31 831 HIS A O 1
ATOM 6753 N N . GLN A 1 832 ? -15.247 8.379 8.462 1.00 92.31 832 GLN A N 1
ATOM 6754 C CA . GLN A 1 832 ? -16.193 8.932 7.481 1.00 92.31 832 GLN A CA 1
ATOM 6755 C C . GLN A 1 832 ? -17.035 7.834 6.797 1.00 92.31 832 GLN A C 1
ATOM 6757 O O . GLN A 1 832 ? -17.334 7.901 5.598 1.00 92.31 832 GLN A O 1
ATOM 6762 N N . SER A 1 833 ? -17.375 6.807 7.579 1.00 93.19 833 SER A N 1
ATOM 6763 C CA . SER A 1 833 ? -18.011 5.556 7.157 1.00 93.19 833 SER A CA 1
ATOM 6764 C C . SER A 1 833 ? -19.494 5.718 6.813 1.00 93.19 833 SER A C 1
ATOM 6766 O O . SER A 1 833 ? -20.098 4.787 6.296 1.00 93.19 833 SER A O 1
ATOM 6768 N N . VAL A 1 834 ? -20.086 6.897 7.047 1.00 94.00 834 VAL A N 1
ATOM 6769 C CA . VAL A 1 834 ? -21.490 7.214 6.711 1.00 94.00 834 VAL A CA 1
ATOM 6770 C C . VAL A 1 834 ? -21.668 8.600 6.081 1.00 94.00 834 VAL A C 1
ATOM 6772 O O . VAL A 1 834 ? -22.772 9.144 6.019 1.00 94.00 834 VAL A O 1
ATOM 6775 N N . MET A 1 835 ? -20.594 9.173 5.527 1.00 89.69 835 MET A N 1
ATOM 6776 C CA . MET A 1 835 ? -20.670 10.454 4.810 1.00 89.69 835 MET A CA 1
ATOM 6777 C C . MET A 1 835 ? -21.644 10.437 3.622 1.00 89.69 835 MET A C 1
ATOM 6779 O O . MET A 1 835 ? -22.302 11.446 3.377 1.00 89.69 835 MET A O 1
ATOM 6783 N N . THR A 1 836 ? -21.789 9.308 2.924 1.00 89.81 836 THR A N 1
ATOM 6784 C CA . THR A 1 836 ? -22.749 9.117 1.820 1.00 89.81 836 THR A CA 1
ATOM 6785 C C . THR A 1 836 ? -23.746 8.001 2.135 1.00 89.81 836 THR A C 1
ATOM 6787 O O . THR A 1 836 ? -23.599 7.277 3.117 1.00 89.81 836 THR A O 1
ATOM 6790 N N . GLU A 1 837 ? -24.805 7.887 1.335 1.00 88.12 837 GLU A N 1
ATOM 6791 C CA . GLU A 1 837 ? -25.811 6.821 1.448 1.00 88.12 837 GLU A CA 1
ATOM 6792 C C . GLU A 1 837 ? -25.242 5.447 1.056 1.00 88.12 837 GLU A C 1
ATOM 6794 O O . GLU A 1 837 ? -25.406 4.479 1.786 1.00 88.12 837 GLU A O 1
ATOM 6799 N N . GLU A 1 838 ? -24.441 5.380 -0.011 1.00 87.62 838 GLU A N 1
ATOM 6800 C CA . GLU A 1 838 ? -23.712 4.163 -0.405 1.00 87.62 838 GLU A CA 1
ATOM 6801 C C . GLU A 1 838 ? -22.787 3.652 0.715 1.00 87.62 838 GLU A C 1
ATOM 6803 O O . GLU A 1 838 ? -22.748 2.454 1.007 1.00 87.62 838 GLU A O 1
ATOM 6808 N N . ARG A 1 839 ? -22.081 4.563 1.401 1.00 90.69 839 ARG A N 1
ATOM 6809 C CA . ARG A 1 839 ? -21.261 4.219 2.572 1.00 90.69 839 ARG A CA 1
ATOM 6810 C C . ARG A 1 839 ? -22.112 3.766 3.760 1.00 90.69 839 ARG A C 1
ATOM 6812 O O . ARG A 1 839 ? -21.708 2.839 4.450 1.00 90.69 839 ARG A O 1
ATOM 6819 N N . TYR A 1 840 ? -23.296 4.352 3.960 1.00 93.25 840 TYR A N 1
ATOM 6820 C CA . TYR A 1 840 ? -24.245 3.905 4.984 1.00 93.25 840 TYR A CA 1
ATOM 6821 C C . TYR A 1 840 ? -24.683 2.459 4.774 1.00 93.25 840 TYR A C 1
ATOM 6823 O O . TYR A 1 840 ? -24.589 1.657 5.706 1.00 93.25 840 TYR A O 1
ATOM 6831 N N . GLU A 1 841 ? -25.077 2.089 3.557 1.00 91.81 841 GLU A N 1
ATOM 6832 C CA . GLU A 1 841 ? -25.436 0.699 3.259 1.00 91.81 841 GLU A CA 1
ATOM 6833 C C . GLU A 1 841 ? -24.230 -0.242 3.335 1.00 91.81 841 GLU A C 1
ATOM 6835 O O . GLU A 1 841 ? -24.338 -1.336 3.887 1.00 91.81 841 GLU A O 1
ATOM 6840 N N . THR A 1 842 ? -23.053 0.206 2.888 1.00 91.81 842 THR A N 1
ATOM 6841 C CA . THR A 1 842 ? -21.795 -0.550 3.015 1.00 91.81 842 THR A CA 1
ATOM 6842 C C . THR A 1 842 ? -21.474 -0.860 4.482 1.00 91.81 842 THR A C 1
ATOM 6844 O O . THR A 1 842 ? -21.333 -2.024 4.855 1.00 91.81 842 THR A O 1
ATOM 6847 N N . PHE A 1 843 ? -21.416 0.166 5.336 1.00 95.62 843 PHE A N 1
ATOM 6848 C CA . PHE A 1 843 ? -21.050 0.036 6.746 1.00 95.62 843 PHE A CA 1
ATOM 6849 C C . PHE A 1 843 ? -22.112 -0.715 7.562 1.00 95.62 843 PHE A C 1
ATOM 6851 O O . PHE A 1 843 ? -21.778 -1.607 8.345 1.00 95.62 843 PHE A O 1
ATOM 6858 N N . THR A 1 844 ? -23.401 -0.421 7.363 1.00 96.00 844 THR A N 1
ATOM 6859 C CA . THR A 1 844 ? -24.469 -1.174 8.045 1.00 96.00 844 THR A CA 1
ATOM 6860 C C . THR A 1 844 ? -24.556 -2.616 7.542 1.00 96.00 844 THR A C 1
ATOM 6862 O O . THR A 1 844 ? -24.835 -3.511 8.337 1.00 96.00 844 THR A O 1
ATOM 6865 N N . GLY A 1 845 ? -24.231 -2.882 6.272 1.00 93.75 845 GLY A N 1
ATOM 6866 C CA . GLY A 1 845 ? -24.005 -4.227 5.738 1.00 93.75 845 GLY A CA 1
ATOM 6867 C C . GLY A 1 845 ? -22.876 -4.965 6.464 1.00 93.75 845 GLY A C 1
ATOM 6868 O O . GLY A 1 845 ? -23.091 -6.083 6.935 1.00 93.75 845 GLY A O 1
ATOM 6869 N N . THR A 1 846 ? -21.716 -4.323 6.646 1.00 95.62 846 THR A N 1
ATOM 6870 C CA . THR A 1 846 ? -20.592 -4.856 7.439 1.00 95.62 846 THR A CA 1
ATOM 6871 C C . THR A 1 846 ? -21.007 -5.174 8.882 1.00 95.62 846 THR A C 1
ATOM 6873 O O . THR A 1 846 ? -20.704 -6.261 9.375 1.00 95.62 846 THR A O 1
ATOM 6876 N N . LEU A 1 847 ? -21.760 -4.290 9.551 1.00 97.31 847 LEU A N 1
ATOM 6877 C CA . LEU A 1 847 ? -22.266 -4.539 10.910 1.00 97.31 847 LEU A CA 1
ATOM 6878 C C . LEU A 1 847 ? -23.272 -5.703 10.971 1.00 97.31 847 LEU A C 1
ATOM 6880 O O . LEU A 1 847 ? -23.176 -6.546 11.861 1.00 97.31 847 LEU A O 1
ATOM 6884 N N . ARG A 1 848 ? -24.213 -5.790 10.021 1.00 95.81 848 ARG A N 1
ATOM 6885 C CA . ARG A 1 848 ? -25.175 -6.907 9.937 1.00 95.81 848 ARG A CA 1
ATOM 6886 C C . ARG A 1 848 ? -24.469 -8.242 9.676 1.00 95.81 848 ARG A C 1
ATOM 6888 O O . ARG A 1 848 ? -24.859 -9.248 10.259 1.00 95.81 848 ARG A O 1
ATOM 6895 N N . ALA A 1 849 ? -23.419 -8.252 8.853 1.00 93.50 849 ALA A N 1
ATOM 6896 C CA . ALA A 1 849 ? -22.577 -9.427 8.628 1.00 93.50 849 ALA A CA 1
ATOM 6897 C C . ALA A 1 849 ? -21.782 -9.812 9.891 1.00 93.50 849 ALA A C 1
ATOM 6899 O O . ALA A 1 849 ? -21.725 -10.983 10.259 1.00 93.50 849 ALA A O 1
ATOM 6900 N N . ALA A 1 850 ? -21.235 -8.831 10.616 1.00 95.06 850 ALA A N 1
ATOM 6901 C CA . ALA A 1 850 ? -20.545 -9.064 11.884 1.00 95.06 850 ALA A CA 1
ATOM 6902 C C . ALA A 1 850 ? -21.449 -9.695 12.960 1.00 95.06 850 ALA A C 1
ATOM 6904 O O . ALA A 1 850 ? -20.998 -10.591 13.674 1.00 95.06 850 ALA A O 1
ATOM 6905 N N . LEU A 1 851 ? -22.724 -9.293 13.039 1.00 94.31 851 LEU A N 1
ATOM 6906 C CA . LEU A 1 851 ? -23.716 -9.870 13.961 1.00 94.31 851 LEU A CA 1
ATOM 6907 C C . LEU A 1 851 ? -24.071 -11.340 13.670 1.00 94.31 851 LEU A C 1
ATOM 6909 O O . LEU A 1 851 ? -24.644 -12.002 14.531 1.00 94.31 851 LEU A O 1
ATOM 6913 N N . GLN A 1 852 ? -23.718 -11.876 12.496 1.00 90.00 852 GLN A N 1
ATOM 6914 C CA . GLN A 1 852 ? -23.860 -13.309 12.194 1.00 90.00 852 GLN A CA 1
ATOM 6915 C C . GLN A 1 852 ? -22.731 -14.155 12.810 1.00 90.00 852 GLN A C 1
ATOM 6917 O O . GLN A 1 852 ? -22.839 -15.378 12.842 1.00 90.00 852 GLN A O 1
ATOM 6922 N N . VAL A 1 853 ? -21.653 -13.516 13.286 1.00 89.62 853 VAL A N 1
ATOM 6923 C CA . VAL A 1 853 ? -20.444 -14.178 13.809 1.00 89.62 853 VAL A CA 1
ATOM 6924 C C . VAL A 1 853 ? -20.175 -13.818 15.275 1.00 89.62 853 VAL A C 1
ATOM 6926 O O . VAL A 1 853 ? -19.729 -14.670 16.037 1.00 89.62 853 VAL A O 1
ATOM 6929 N N . PHE A 1 854 ? -20.446 -12.575 15.683 1.00 92.94 854 PHE A N 1
ATOM 6930 C CA . PHE A 1 854 ? -20.146 -12.057 17.020 1.00 92.94 854 PHE A CA 1
ATOM 6931 C C . PHE A 1 854 ? -21.409 -11.558 17.736 1.00 92.94 854 PHE A C 1
ATOM 6933 O O . PHE A 1 854 ? -22.221 -10.863 17.120 1.00 92.94 854 PHE A O 1
ATOM 6940 N N . PRO A 1 855 ? -21.549 -11.797 19.056 1.00 93.19 855 PRO A N 1
ATOM 6941 C CA . PRO A 1 855 ? -22.536 -11.097 19.870 1.00 93.19 855 PRO A CA 1
ATOM 6942 C C . PRO A 1 855 ? -22.338 -9.572 19.778 1.00 93.19 855 PRO A C 1
ATOM 6944 O O . PRO A 1 855 ? -21.193 -9.115 19.737 1.00 93.19 855 PRO A O 1
ATOM 6947 N N . PRO A 1 856 ? -23.403 -8.753 19.816 1.00 95.44 856 PRO A N 1
ATOM 6948 C CA . PRO A 1 856 ? -23.297 -7.301 19.643 1.00 95.44 856 PRO A CA 1
ATOM 6949 C C . PRO A 1 856 ? -22.343 -6.641 20.651 1.00 95.44 856 PRO A C 1
ATOM 6951 O O . PRO A 1 856 ? -21.530 -5.801 20.272 1.00 95.44 856 PRO A O 1
ATOM 6954 N N . SER A 1 857 ? -22.356 -7.095 21.908 1.00 94.81 857 SER A N 1
ATOM 6955 C CA . SER A 1 857 ? -21.471 -6.616 22.979 1.00 94.81 857 SER A CA 1
ATOM 6956 C C . SER A 1 857 ? -19.985 -6.964 22.787 1.00 94.81 857 SER A C 1
ATOM 6958 O O . SER A 1 857 ? -19.143 -6.437 23.516 1.00 94.81 857 SER A O 1
ATOM 6960 N N . HIS A 1 858 ? -19.644 -7.817 21.814 1.00 96.06 858 HIS A N 1
ATOM 6961 C CA . HIS A 1 858 ? -18.268 -8.146 21.424 1.00 96.06 858 HIS A CA 1
ATOM 6962 C C . HIS A 1 858 ? -17.766 -7.270 20.264 1.00 96.06 858 HIS A C 1
ATOM 6964 O O . HIS A 1 858 ? -16.582 -7.330 19.929 1.00 96.06 858 HIS A O 1
ATOM 6970 N N . ILE A 1 859 ? -18.642 -6.480 19.634 1.00 98.12 859 ILE A N 1
ATOM 6971 C CA . ILE A 1 859 ? -18.313 -5.630 18.486 1.00 98.12 859 ILE A CA 1
ATOM 6972 C C . ILE A 1 859 ? -17.954 -4.223 18.981 1.00 98.12 859 ILE A C 1
ATOM 6974 O O . ILE A 1 859 ? -18.671 -3.628 19.791 1.00 98.12 859 ILE A O 1
ATOM 6978 N N . PHE A 1 860 ? -16.841 -3.691 18.475 1.00 98.62 860 PHE A N 1
ATOM 6979 C CA . PHE A 1 860 ? -16.277 -2.384 18.800 1.00 98.62 860 PHE A CA 1
ATOM 6980 C C . PHE A 1 860 ? -16.081 -1.553 17.530 1.00 98.62 860 PHE A C 1
ATOM 6982 O O . PHE A 1 860 ? -15.184 -1.817 16.727 1.00 98.62 860 PHE A O 1
ATOM 6989 N N . VAL A 1 861 ? -16.893 -0.511 17.364 1.00 98.56 861 VAL A N 1
ATOM 6990 C CA . VAL A 1 861 ? -16.774 0.449 16.259 1.00 98.56 861 VAL A CA 1
ATOM 6991 C C . VAL A 1 861 ? -15.779 1.530 16.669 1.00 98.56 861 VAL A C 1
ATOM 6993 O O . VAL A 1 861 ? -16.087 2.390 17.491 1.00 98.56 861 VAL A O 1
ATOM 6996 N N . CYS A 1 862 ? -14.568 1.447 16.117 1.00 98.19 862 CYS A N 1
ATOM 6997 C CA . CYS A 1 862 ? -13.424 2.312 16.403 1.00 98.19 862 CYS A CA 1
ATOM 6998 C C . CYS A 1 862 ? -13.386 3.495 15.424 1.00 98.19 862 CYS A C 1
ATOM 7000 O O . CYS A 1 862 ? -12.554 3.540 14.509 1.00 98.19 862 CYS A O 1
ATOM 7002 N N . ASP A 1 863 ? -14.299 4.448 15.606 1.00 97.81 863 ASP A N 1
ATOM 7003 C CA . ASP A 1 863 ? -14.349 5.672 14.806 1.00 97.81 863 ASP A CA 1
ATOM 7004 C C . ASP A 1 863 ? -13.206 6.627 15.189 1.00 97.81 863 ASP A C 1
ATOM 7006 O O . ASP A 1 863 ? -12.799 6.736 16.353 1.00 97.81 863 ASP A O 1
ATOM 7010 N N . ASN A 1 864 ? -12.632 7.295 14.191 1.00 96.31 864 ASN A N 1
ATOM 7011 C CA . ASN A 1 864 ? -11.475 8.158 14.369 1.00 96.31 864 ASN A CA 1
ATOM 7012 C C . ASN A 1 864 ? -11.524 9.398 13.475 1.00 96.31 864 ASN A C 1
ATOM 7014 O O . ASN A 1 864 ? -11.802 9.327 12.280 1.00 96.31 864 ASN A O 1
ATOM 7018 N N . GLY A 1 865 ? -11.185 10.563 14.025 1.00 94.06 865 GLY A N 1
ATOM 7019 C CA . GLY A 1 865 ? -11.261 11.825 13.289 1.00 94.06 865 GLY A CA 1
ATOM 7020 C C . GLY A 1 865 ? -10.319 12.898 13.824 1.00 94.06 865 GLY A C 1
ATOM 7021 O O . GLY A 1 865 ? -9.762 12.788 14.900 1.00 94.06 865 GLY A O 1
ATOM 7022 N N . ARG A 1 866 ? -10.063 13.954 13.045 1.00 91.31 866 ARG A N 1
ATOM 7023 C CA . ARG A 1 866 ? -9.174 15.067 13.444 1.00 91.31 866 ARG A CA 1
ATOM 7024 C C . ARG A 1 866 ? -9.868 16.168 14.257 1.00 91.31 866 ARG A C 1
ATOM 7026 O O . ARG A 1 866 ? -9.213 17.144 14.617 1.00 91.31 866 ARG A O 1
ATOM 7033 N N . THR A 1 867 ? -11.172 16.057 14.484 1.00 92.12 867 THR A N 1
ATOM 7034 C CA . THR A 1 867 ? -11.972 16.952 15.331 1.00 92.12 867 THR A CA 1
ATOM 7035 C C . THR A 1 867 ? -12.140 16.368 16.726 1.00 92.12 867 THR A C 1
ATOM 7037 O O . THR A 1 867 ? -12.045 15.161 16.926 1.00 92.12 867 THR A O 1
ATOM 7040 N N . LEU A 1 868 ? -12.474 17.226 17.690 1.00 92.50 868 LEU A N 1
ATOM 7041 C CA . LEU A 1 868 ? -12.863 16.811 19.041 1.00 92.50 868 LEU A CA 1
ATOM 7042 C C . LEU A 1 868 ? -14.260 16.156 19.093 1.00 92.50 868 LEU A C 1
ATOM 7044 O O . LEU A 1 868 ? -14.693 15.739 20.155 1.00 92.50 868 LEU A O 1
ATOM 7048 N N . THR A 1 869 ? -14.976 16.065 17.972 1.00 92.69 869 THR A N 1
ATOM 7049 C CA . THR A 1 869 ? -16.328 15.497 17.886 1.00 92.69 869 THR A CA 1
ATOM 7050 C C . THR A 1 869 ? -16.468 14.654 16.610 1.00 92.69 869 THR A C 1
ATOM 7052 O O . THR A 1 869 ? -15.814 14.997 15.615 1.00 92.69 869 THR A O 1
ATOM 7055 N N . PRO A 1 870 ? -17.291 13.584 16.605 1.00 92.88 870 PRO A N 1
ATOM 7056 C CA . PRO A 1 870 ? -17.560 12.785 15.409 1.00 92.88 870 PRO A CA 1
ATOM 7057 C C . PRO A 1 870 ? -18.069 13.635 14.238 1.00 92.88 870 PRO A C 1
ATOM 7059 O O . PRO A 1 870 ? -18.866 14.562 14.429 1.00 92.88 870 PRO A O 1
ATOM 7062 N N . PHE A 1 871 ? -17.586 13.330 13.030 1.00 88.69 871 PHE A N 1
ATOM 7063 C CA . PHE A 1 871 ? -17.870 14.104 11.813 1.00 88.69 871 PHE A CA 1
ATOM 7064 C C . PHE A 1 871 ? -19.208 13.768 11.152 1.00 88.69 871 PHE A C 1
ATOM 7066 O O . PHE A 1 871 ? -19.763 14.629 10.471 1.00 88.69 871 PHE A O 1
ATOM 7073 N N . ASP A 1 872 ? -19.669 12.532 11.300 1.00 93.19 872 ASP A N 1
ATOM 7074 C CA . ASP A 1 872 ? -20.836 11.974 10.628 1.00 93.19 872 ASP A CA 1
ATOM 7075 C C . ASP A 1 872 ? -21.664 11.108 11.590 1.00 93.19 872 ASP A C 1
ATOM 7077 O O . ASP A 1 872 ? -21.421 11.059 12.799 1.00 93.19 872 ASP A O 1
ATOM 7081 N N . ASP A 1 873 ? -22.670 10.440 11.038 1.00 93.19 873 ASP A N 1
ATOM 7082 C CA . ASP A 1 873 ? -23.640 9.627 11.763 1.00 93.19 873 ASP A CA 1
ATOM 7083 C C . ASP A 1 873 ? -23.130 8.225 12.161 1.00 93.19 873 ASP A C 1
ATOM 7085 O O . ASP A 1 873 ? -23.944 7.331 12.385 1.00 93.19 873 ASP A O 1
ATOM 7089 N N . THR A 1 874 ? -21.812 7.980 12.265 1.00 96.31 874 THR A N 1
ATOM 7090 C CA . THR A 1 874 ? -21.279 6.614 12.507 1.00 96.31 874 THR A CA 1
ATOM 7091 C C . THR A 1 874 ? -21.831 6.014 13.806 1.00 96.31 874 THR A C 1
ATOM 7093 O O . THR A 1 874 ? -22.244 4.851 13.832 1.00 96.31 874 THR A O 1
ATOM 7096 N N . GLN A 1 875 ? -21.962 6.825 14.863 1.00 95.69 875 GLN A N 1
ATOM 7097 C CA . GLN A 1 875 ? -22.626 6.419 16.107 1.00 95.69 875 GLN A CA 1
ATOM 7098 C C . GLN A 1 875 ? -24.104 6.060 15.897 1.00 95.69 875 GLN A C 1
ATOM 7100 O O . GLN A 1 875 ? -24.578 5.056 16.426 1.00 95.69 875 GLN A O 1
ATOM 7105 N N . TRP A 1 876 ? -24.831 6.876 15.128 1.00 94.88 876 TRP A N 1
ATOM 7106 C CA . TRP A 1 876 ? -26.252 6.677 14.856 1.00 94.88 876 TRP A CA 1
ATOM 7107 C C . TRP A 1 876 ? -26.481 5.392 14.057 1.00 94.88 876 TRP A C 1
ATOM 7109 O O . TRP A 1 876 ? -27.246 4.537 14.490 1.00 94.88 876 TRP A O 1
ATOM 7119 N N . ALA A 1 877 ? -25.761 5.209 12.947 1.00 96.12 877 ALA A N 1
ATOM 7120 C CA . ALA A 1 877 ? -25.831 4.006 12.119 1.00 96.12 877 ALA A CA 1
ATOM 7121 C C . ALA A 1 877 ? -25.514 2.732 12.919 1.00 96.12 877 ALA A C 1
ATOM 7123 O O . ALA A 1 877 ? -26.228 1.739 12.800 1.00 96.12 877 ALA A O 1
ATOM 7124 N N . THR A 1 878 ? -24.508 2.791 13.800 1.00 97.31 878 THR A N 1
ATOM 7125 C CA . THR A 1 878 ? -24.164 1.681 14.703 1.00 97.31 878 THR A CA 1
ATOM 7126 C C . THR A 1 878 ? -25.345 1.297 15.600 1.00 97.31 878 THR A C 1
ATOM 7128 O O . THR A 1 878 ? -25.716 0.126 15.665 1.00 97.31 878 THR A O 1
ATOM 7131 N N . GLN A 1 879 ? -25.978 2.279 16.249 1.00 94.44 879 GLN A N 1
ATOM 7132 C CA . GLN A 1 879 ? -27.111 2.033 17.146 1.00 94.44 879 GLN A CA 1
ATOM 7133 C C . GLN A 1 879 ? -28.393 1.601 16.425 1.00 94.44 879 GLN A C 1
ATOM 7135 O O . GLN A 1 879 ? -29.163 0.833 16.997 1.00 94.44 879 GLN A O 1
ATOM 7140 N N . GLN A 1 880 ? -28.621 2.068 15.190 1.00 94.75 880 GLN A N 1
ATOM 7141 C CA . GLN A 1 880 ? -29.740 1.609 14.357 1.00 94.75 880 GLN A CA 1
ATOM 7142 C C . GLN A 1 880 ? -29.595 0.134 13.958 1.00 94.75 880 GLN A C 1
ATOM 7144 O O . GLN A 1 880 ? -30.603 -0.547 13.799 1.00 94.75 880 GLN A O 1
ATOM 7149 N N . VAL A 1 881 ? -28.363 -0.373 13.816 1.00 96.69 881 VAL A N 1
ATOM 7150 C CA . VAL A 1 881 ? -28.127 -1.806 13.583 1.00 96.69 881 VAL A CA 1
ATOM 7151 C C . VAL A 1 881 ? -28.289 -2.609 14.877 1.00 96.69 881 VAL A C 1
ATOM 7153 O O . VAL A 1 881 ? -29.014 -3.601 14.870 1.00 96.69 881 VAL A O 1
ATOM 7156 N N . HIS A 1 882 ? -27.653 -2.200 15.983 1.00 96.44 882 HIS A N 1
ATOM 7157 C CA . HIS A 1 882 ? -27.923 -2.785 17.303 1.00 96.44 882 HIS A CA 1
ATOM 7158 C C . HIS A 1 882 ? -27.457 -1.871 18.462 1.00 96.44 882 HIS A C 1
ATOM 7160 O O . HIS A 1 882 ? -26.303 -1.432 18.463 1.00 96.44 882 HIS A O 1
ATOM 7166 N N . PRO A 1 883 ? -28.281 -1.625 19.503 1.00 93.56 883 PRO A N 1
ATOM 7167 C CA . PRO A 1 883 ? -27.960 -0.673 20.577 1.00 93.56 883 PRO A CA 1
ATOM 7168 C C . PRO A 1 883 ? -26.811 -1.104 21.506 1.00 93.56 883 PRO A C 1
ATOM 7170 O O . PRO A 1 883 ? -26.203 -0.242 22.143 1.00 93.56 883 PRO A O 1
ATOM 7173 N N . ASP A 1 884 ? -26.514 -2.407 21.578 1.00 94.25 884 ASP A N 1
ATOM 7174 C CA . ASP A 1 884 ? -25.433 -2.969 22.412 1.00 94.25 884 ASP A CA 1
ATOM 7175 C C . ASP A 1 884 ? -24.061 -3.053 21.712 1.00 94.25 884 ASP A C 1
ATOM 7177 O O . ASP A 1 884 ? -23.105 -3.542 22.313 1.00 94.25 884 ASP A O 1
ATOM 7181 N N . ILE A 1 885 ? -23.930 -2.593 20.459 1.00 97.38 885 ILE A N 1
ATOM 7182 C CA . ILE A 1 885 ? -22.613 -2.493 19.806 1.00 97.38 885 ILE A CA 1
ATOM 7183 C C . ILE A 1 885 ? -21.821 -1.336 20.431 1.00 97.38 885 ILE A C 1
ATOM 7185 O O . ILE A 1 885 ? -22.309 -0.209 20.558 1.00 97.38 885 ILE A O 1
ATOM 7189 N N . ASN A 1 886 ? -20.564 -1.593 20.796 1.00 97.56 886 ASN A N 1
ATOM 7190 C CA . ASN A 1 886 ? -19.717 -0.621 21.481 1.00 97.56 886 ASN A CA 1
ATOM 7191 C C . ASN A 1 886 ? -19.143 0.408 20.491 1.00 97.56 886 ASN A C 1
ATOM 7193 O O . ASN A 1 886 ? -18.078 0.201 19.908 1.00 97.56 886 ASN A O 1
ATOM 7197 N N . TYR A 1 887 ? -19.814 1.545 20.316 1.00 97.88 887 TYR A N 1
ATOM 7198 C CA . TYR A 1 887 ? -19.253 2.685 19.581 1.00 97.88 887 TYR A CA 1
ATOM 7199 C C . TYR A 1 887 ? -18.285 3.508 20.449 1.00 97.88 887 TYR A C 1
ATOM 7201 O O . TYR A 1 887 ? -18.608 3.862 21.589 1.00 97.88 887 TYR A O 1
ATOM 7209 N N . LEU A 1 888 ? -17.127 3.869 19.883 1.00 97.44 888 LEU A N 1
ATOM 7210 C CA . LEU A 1 888 ? -16.172 4.816 20.463 1.00 97.44 888 LEU A CA 1
ATOM 7211 C C . LEU A 1 888 ? -15.620 5.783 19.409 1.00 97.44 888 LEU A C 1
ATOM 7213 O O . LEU A 1 888 ? -15.442 5.404 18.254 1.00 97.44 888 LEU A O 1
ATOM 7217 N N . TYR A 1 889 ? -15.285 7.009 19.826 1.00 97.56 889 TYR A N 1
ATOM 7218 C CA . TYR A 1 889 ? -14.684 8.023 18.953 1.00 97.56 889 TYR A CA 1
ATOM 7219 C C . TYR A 1 889 ? -13.342 8.530 19.489 1.00 97.56 889 TYR A C 1
ATOM 7221 O O . TYR A 1 889 ? -13.280 9.167 20.548 1.00 97.56 889 TYR A O 1
ATOM 7229 N N . VAL A 1 890 ? -12.272 8.320 18.719 1.00 96.75 890 VAL A N 1
ATOM 7230 C CA . VAL A 1 890 ? -10.929 8.839 19.017 1.00 96.75 890 VAL A CA 1
ATOM 7231 C C . VAL A 1 890 ? -10.682 10.145 18.240 1.00 96.75 890 VAL A C 1
ATOM 7233 O O . VAL A 1 890 ? -10.725 10.139 17.007 1.00 96.75 890 VAL A O 1
ATOM 7236 N N . PRO A 1 891 ? -10.335 11.267 18.907 1.00 94.88 891 PRO A N 1
ATOM 7237 C CA . PRO A 1 891 ? -10.141 12.578 18.277 1.00 94.88 891 PRO A CA 1
ATOM 7238 C C . PRO A 1 891 ? -8.764 12.706 17.594 1.00 94.88 891 PRO A C 1
ATOM 7240 O O . PRO A 1 891 ? -8.145 13.773 17.566 1.00 94.88 891 PRO A O 1
ATOM 7243 N N . GLU A 1 892 ? -8.265 11.602 17.035 1.00 91.56 892 GLU A N 1
ATOM 7244 C CA . GLU A 1 892 ? -7.111 11.576 16.150 1.00 91.56 892 GLU A CA 1
ATOM 7245 C C . GLU A 1 892 ? -7.357 10.644 14.958 1.00 91.56 892 GLU A C 1
ATOM 7247 O O . GLU A 1 892 ? -7.477 9.436 15.120 1.00 91.56 892 GLU A O 1
ATOM 7252 N N . GLY A 1 893 ? -7.375 11.206 13.743 1.00 90.69 893 GLY A N 1
ATOM 7253 C CA . GLY A 1 893 ? -7.609 10.459 12.502 1.00 90.69 893 GLY A CA 1
ATOM 7254 C C . GLY A 1 893 ? -6.450 9.526 12.124 1.00 90.69 893 GLY A C 1
ATOM 7255 O O . GLY A 1 893 ? -5.603 9.904 11.302 1.00 90.69 893 GLY A O 1
ATOM 7256 N N . ASN A 1 894 ? -6.400 8.346 12.747 1.00 92.31 894 ASN A N 1
ATOM 7257 C CA . ASN A 1 894 ? -5.447 7.267 12.510 1.00 92.31 894 ASN A CA 1
ATOM 7258 C C . ASN A 1 894 ? -6.017 5.892 12.942 1.00 92.31 894 ASN A C 1
ATOM 7260 O O . ASN A 1 894 ? -6.127 5.626 14.138 1.00 92.31 894 ASN A O 1
ATOM 7264 N N . LYS A 1 895 ? -6.292 4.997 11.977 1.00 92.94 895 LYS A N 1
ATOM 7265 C CA . LYS A 1 895 ? -6.803 3.622 12.188 1.00 92.94 895 LYS A CA 1
ATOM 7266 C C . LYS A 1 895 ? -6.018 2.835 13.246 1.00 92.94 895 LYS A C 1
ATOM 7268 O O . LYS A 1 895 ? -6.581 2.419 14.255 1.00 92.94 895 LYS A O 1
ATOM 7273 N N . THR A 1 896 ? -4.704 2.698 13.056 1.00 94.56 896 THR A N 1
ATOM 7274 C CA . THR A 1 896 ? -3.817 1.988 13.996 1.00 94.56 896 THR A CA 1
ATOM 7275 C C . THR A 1 896 ? -3.905 2.550 15.426 1.00 94.56 896 THR A C 1
ATOM 7277 O O . THR A 1 896 ? -3.932 1.790 16.392 1.00 94.56 896 THR A O 1
ATOM 7280 N N . PHE A 1 897 ? -3.977 3.875 15.591 1.00 95.50 897 PHE A N 1
ATOM 7281 C CA . PHE A 1 897 ? -4.097 4.499 16.913 1.00 95.50 897 PHE A CA 1
ATOM 7282 C C . PHE A 1 897 ? -5.474 4.284 17.559 1.00 95.50 897 PHE A C 1
ATOM 7284 O O . PHE A 1 897 ? -5.549 4.101 18.772 1.00 95.50 897 PHE A O 1
ATOM 7291 N N . ALA A 1 898 ? -6.549 4.267 16.768 1.00 96.69 898 ALA A N 1
ATOM 7292 C CA . ALA A 1 898 ? -7.893 3.978 17.262 1.00 96.69 898 ALA A CA 1
ATOM 7293 C C . ALA A 1 898 ? -8.000 2.538 17.790 1.00 96.69 898 ALA A C 1
ATOM 7295 O O . ALA A 1 898 ? -8.477 2.324 18.906 1.00 96.69 898 ALA A O 1
ATOM 7296 N N . PHE A 1 899 ? -7.450 1.568 17.049 1.00 97.44 899 PHE A N 1
ATOM 7297 C CA . PHE A 1 899 ? -7.322 0.191 17.525 1.00 97.44 899 PHE A CA 1
ATOM 7298 C C . PHE A 1 899 ? -6.458 0.085 18.786 1.00 97.44 899 PHE A C 1
ATOM 7300 O O . PHE A 1 899 ? -6.862 -0.581 19.737 1.00 97.44 899 PHE A O 1
ATOM 7307 N N . TYR A 1 900 ? -5.309 0.767 18.835 1.00 97.56 900 TYR A N 1
ATOM 7308 C CA . TYR A 1 900 ? -4.477 0.796 20.039 1.00 97.56 900 TYR A CA 1
ATOM 7309 C C . TYR A 1 900 ? -5.261 1.274 21.263 1.00 97.56 900 TYR A C 1
ATOM 7311 O O . TYR A 1 900 ? -5.324 0.581 22.277 1.00 97.56 900 TYR A O 1
ATOM 7319 N N . TRP A 1 901 ? -5.902 2.438 21.148 1.00 97.88 901 TRP A N 1
ATOM 7320 C CA . TRP A 1 901 ? -6.621 3.064 22.251 1.00 97.88 901 TRP A CA 1
ATOM 7321 C C . TRP A 1 901 ? -7.804 2.208 22.729 1.00 97.88 901 TRP A C 1
ATOM 7323 O O . TRP A 1 901 ? -8.003 2.039 23.936 1.00 97.88 901 TRP A O 1
ATOM 7333 N N . CYS A 1 902 ? -8.534 1.599 21.789 1.00 98.19 902 CYS A N 1
ATOM 7334 C CA . CYS A 1 902 ? -9.602 0.654 22.095 1.00 98.19 902 CYS A CA 1
ATOM 7335 C C . CYS A 1 902 ? -9.078 -0.584 22.844 1.00 98.19 902 CYS A C 1
ATOM 7337 O O . CYS A 1 902 ? -9.598 -0.926 23.906 1.00 98.19 902 CYS A O 1
ATOM 7339 N N . ASN A 1 903 ? -8.028 -1.235 22.330 1.00 98.06 903 ASN A N 1
ATOM 7340 C CA . ASN A 1 903 ? -7.485 -2.466 22.912 1.00 98.06 903 ASN A CA 1
ATOM 7341 C C . ASN A 1 903 ? -6.854 -2.248 24.298 1.00 98.06 903 ASN A C 1
ATOM 7343 O O . ASN A 1 903 ? -7.051 -3.074 25.194 1.00 98.06 903 ASN A O 1
ATOM 7347 N N . LYS A 1 904 ? -6.105 -1.147 24.459 1.00 97.38 904 LYS A N 1
ATOM 7348 C CA . LYS A 1 904 ? -5.290 -0.836 25.643 1.00 97.38 904 LYS A CA 1
ATOM 7349 C C . LYS A 1 904 ? -6.071 -0.191 26.784 1.00 97.38 904 LYS A C 1
ATOM 7351 O O . LYS A 1 904 ? -5.816 -0.517 27.941 1.00 97.38 904 LYS A O 1
ATOM 7356 N N . TYR A 1 905 ? -6.991 0.726 26.481 1.00 97.06 905 TYR A N 1
ATOM 7357 C CA . TYR A 1 905 ? -7.702 1.493 27.511 1.00 97.06 905 TYR A CA 1
ATOM 7358 C C . TYR A 1 905 ? -9.196 1.177 27.542 1.00 97.06 905 TYR A C 1
ATOM 7360 O O . TYR A 1 905 ? -9.721 0.883 28.613 1.00 97.06 905 TYR A O 1
ATOM 7368 N N . TRP A 1 906 ? -9.880 1.202 26.393 1.00 97.56 906 TRP A N 1
ATOM 7369 C CA . TRP A 1 906 ? -11.346 1.138 26.375 1.00 97.56 906 TRP A CA 1
ATOM 7370 C C . TRP A 1 906 ? -11.906 -0.233 26.760 1.00 97.56 906 TRP A C 1
ATOM 7372 O O . TRP A 1 906 ? -12.743 -0.313 27.657 1.00 97.56 906 TRP A O 1
ATOM 7382 N N . ILE A 1 907 ? -11.419 -1.316 26.145 1.00 97.69 907 ILE A N 1
ATOM 7383 C CA . ILE A 1 907 ? -11.888 -2.671 26.470 1.00 97.69 907 ILE A CA 1
ATOM 7384 C C . ILE A 1 907 ? -11.590 -3.012 27.944 1.00 97.69 907 ILE A C 1
ATOM 7386 O O . ILE A 1 907 ? -12.540 -3.344 28.653 1.00 97.69 907 ILE A O 1
ATOM 7390 N N . PRO A 1 908 ? -10.358 -2.850 28.481 1.00 97.38 908 PRO A N 1
ATOM 7391 C CA . PRO A 1 908 ? -10.095 -3.096 29.902 1.00 97.38 908 PRO A CA 1
ATOM 7392 C C . PRO A 1 908 ? -10.931 -2.221 30.845 1.00 97.38 908 PRO A C 1
ATOM 7394 O O . PRO A 1 908 ? -11.344 -2.686 31.907 1.00 97.38 908 PRO A O 1
ATOM 7397 N N . TYR A 1 909 ? -11.226 -0.974 30.463 1.00 96.75 909 TYR A N 1
ATOM 7398 C CA . TYR A 1 909 ? -12.130 -0.114 31.224 1.00 96.75 909 TYR A CA 1
ATOM 7399 C C . TYR A 1 909 ? -13.564 -0.669 31.250 1.00 96.75 909 TYR A C 1
ATOM 7401 O O . TYR A 1 909 ? -14.177 -0.734 32.317 1.00 96.75 909 TYR A O 1
ATOM 7409 N N . LEU A 1 910 ? -14.100 -1.127 30.117 1.00 96.44 910 LEU A N 1
ATOM 7410 C CA . LEU A 1 910 ? -15.433 -1.736 30.057 1.00 96.44 910 LEU A CA 1
ATOM 7411 C C . LEU A 1 910 ? -15.509 -3.065 30.830 1.00 96.44 910 LEU A C 1
ATOM 7413 O O . LEU A 1 910 ? -16.498 -3.287 31.531 1.00 96.44 910 LEU A O 1
ATOM 7417 N N . VAL A 1 911 ? -14.456 -3.889 30.790 1.00 95.94 911 VAL A N 1
ATOM 7418 C CA . VAL A 1 911 ? -14.324 -5.111 31.612 1.00 95.94 911 VAL A CA 1
ATOM 7419 C C . VAL A 1 911 ? -14.375 -4.771 33.105 1.00 95.94 911 VAL A C 1
ATOM 7421 O O . VAL A 1 911 ? -15.161 -5.356 33.847 1.00 95.94 911 VAL A O 1
ATOM 7424 N N . GLN A 1 912 ? -13.612 -3.767 33.557 1.00 95.44 912 GLN A N 1
ATOM 7425 C CA . GLN A 1 912 ? -13.616 -3.320 34.961 1.00 95.44 912 GLN A CA 1
ATOM 7426 C C . GLN A 1 912 ? -14.977 -2.781 35.434 1.00 95.44 912 GLN A C 1
ATOM 7428 O O . GLN A 1 912 ? -15.265 -2.817 36.629 1.00 95.44 912 GLN A O 1
ATOM 7433 N N . ASN A 1 913 ? -15.816 -2.295 34.514 1.00 91.69 913 ASN A N 1
ATOM 7434 C CA . ASN A 1 913 ? -17.186 -1.855 34.796 1.00 91.69 913 ASN A CA 1
ATOM 7435 C C . ASN A 1 913 ? -18.238 -2.963 34.561 1.00 91.69 913 ASN A C 1
ATOM 7437 O O . ASN A 1 913 ? -19.433 -2.674 34.607 1.00 91.69 913 ASN A O 1
ATOM 7441 N N . GLY A 1 914 ? -17.825 -4.207 34.285 1.00 92.25 914 GLY A N 1
ATOM 7442 C CA . GLY A 1 914 ? -18.730 -5.336 34.039 1.00 92.25 914 GLY A CA 1
ATOM 7443 C C . GLY A 1 914 ? -19.611 -5.181 32.793 1.00 92.25 914 GLY A C 1
ATOM 7444 O O . GLY A 1 914 ? -20.683 -5.776 32.729 1.00 92.25 914 GLY A O 1
ATOM 7445 N N . ARG A 1 915 ? -19.200 -4.349 31.824 1.00 90.50 915 ARG A N 1
ATOM 7446 C CA . ARG A 1 915 ? -19.962 -4.074 30.593 1.00 90.50 915 ARG A CA 1
ATOM 7447 C C . ARG A 1 915 ? -19.712 -5.098 29.485 1.00 90.50 915 ARG A C 1
ATOM 7449 O O . ARG A 1 915 ? -20.609 -5.332 28.683 1.00 90.50 915 ARG A O 1
ATOM 7456 N N . VAL A 1 916 ? -18.514 -5.678 29.440 1.00 94.38 916 VAL A N 1
ATOM 7457 C CA . VAL A 1 916 ? -18.084 -6.680 28.450 1.00 94.38 916 VAL A CA 1
ATOM 7458 C C . VAL A 1 916 ? -17.230 -7.752 29.135 1.00 94.38 916 VAL A C 1
ATOM 7460 O O . VAL A 1 916 ? -16.677 -7.507 30.210 1.00 94.38 916 VAL A O 1
ATOM 7463 N N . SER A 1 917 ? -17.122 -8.933 28.528 1.00 91.94 917 SER A N 1
ATOM 7464 C CA . SER A 1 917 ? -16.195 -9.991 28.953 1.00 91.94 917 SER A CA 1
ATOM 7465 C C . SER A 1 917 ? -14.739 -9.619 28.665 1.00 91.94 917 SER A C 1
ATOM 7467 O O . SER A 1 917 ? -14.461 -8.802 27.788 1.00 91.94 917 SER A O 1
ATOM 7469 N N . ASP A 1 918 ? -13.791 -10.228 29.383 1.00 93.31 918 ASP A N 1
ATOM 7470 C CA . ASP A 1 918 ? -12.374 -10.046 29.067 1.00 93.31 918 ASP A CA 1
ATOM 7471 C C . ASP A 1 918 ? -11.967 -10.940 27.894 1.00 93.31 918 ASP A C 1
ATOM 7473 O O . ASP A 1 918 ? -11.914 -12.164 28.000 1.00 93.31 918 ASP A O 1
ATOM 7477 N N . PHE A 1 919 ? -11.729 -10.320 26.742 1.00 95.75 919 PHE A N 1
ATOM 7478 C CA . PHE A 1 919 ? -11.383 -11.027 25.515 1.00 95.75 919 PHE A CA 1
ATOM 7479 C C . PHE A 1 919 ? -9.892 -11.383 25.495 1.00 95.75 919 PHE A C 1
ATOM 7481 O O . PHE A 1 919 ? -9.041 -10.541 25.772 1.00 95.75 919 PHE A O 1
ATOM 7488 N N . LYS A 1 920 ? -9.545 -12.596 25.074 1.00 95.31 920 LYS A N 1
ATOM 7489 C CA . LYS A 1 920 ? -8.157 -13.030 24.843 1.00 95.31 920 LYS A CA 1
ATOM 7490 C C . LYS A 1 920 ? -7.657 -12.609 23.456 1.00 95.31 920 LYS A C 1
ATOM 7492 O O . LYS A 1 920 ? -6.492 -12.248 23.278 1.00 95.31 920 LYS A O 1
ATOM 7497 N N . TYR A 1 921 ? -8.557 -12.614 22.474 1.00 97.19 921 TYR A N 1
ATOM 7498 C CA . TYR A 1 921 ? -8.269 -12.325 21.073 1.00 97.19 921 TYR A CA 1
ATOM 7499 C C . TYR A 1 921 ? -9.103 -11.151 20.547 1.00 97.19 921 TYR A C 1
ATOM 7501 O O . TYR A 1 921 ? -10.187 -10.858 21.048 1.00 97.19 921 TYR A O 1
ATOM 7509 N N . ALA A 1 922 ? -8.598 -10.494 19.507 1.00 97.62 922 ALA A N 1
ATOM 7510 C CA . ALA A 1 922 ? -9.306 -9.469 18.752 1.00 97.62 922 ALA A CA 1
ATOM 7511 C C . ALA A 1 922 ? -9.214 -9.774 17.254 1.00 97.62 922 ALA A C 1
ATOM 7513 O O . ALA A 1 922 ? -8.116 -9.951 16.719 1.00 97.62 922 ALA A O 1
ATOM 7514 N N . VAL A 1 923 ? -10.354 -9.809 16.568 1.00 97.62 923 VAL A N 1
ATOM 7515 C CA . VAL A 1 923 ? -10.412 -9.680 15.110 1.00 97.62 923 VAL A CA 1
ATOM 7516 C C . VAL A 1 923 ? -10.436 -8.193 14.778 1.00 97.62 923 VAL A C 1
ATOM 7518 O O . VAL A 1 923 ? -11.249 -7.457 15.324 1.00 97.62 923 VAL A O 1
ATOM 7521 N N . ILE A 1 924 ? -9.548 -7.746 13.896 1.00 97.62 924 ILE A N 1
ATOM 7522 C CA . ILE A 1 924 ? -9.539 -6.384 13.353 1.00 97.62 924 ILE A CA 1
ATOM 7523 C C . ILE A 1 924 ? -9.998 -6.421 11.893 1.00 97.62 924 ILE A C 1
ATOM 7525 O O . ILE A 1 924 ? -9.518 -7.273 11.138 1.00 97.62 924 ILE A O 1
ATOM 7529 N N . ILE A 1 925 ? -10.898 -5.511 11.506 1.00 97.25 925 ILE A N 1
ATOM 7530 C CA . ILE A 1 925 ? -11.349 -5.319 10.116 1.00 97.25 925 ILE A CA 1
ATOM 7531 C C . ILE A 1 925 ? -11.446 -3.839 9.719 1.00 97.25 925 ILE A C 1
ATOM 7533 O O . ILE A 1 925 ? -11.517 -2.953 10.577 1.00 97.25 925 ILE A O 1
ATOM 7537 N N . ASP A 1 926 ? -11.447 -3.587 8.411 1.00 95.31 926 ASP A N 1
ATOM 7538 C CA . ASP A 1 926 ? -11.903 -2.321 7.822 1.00 95.31 926 ASP A CA 1
ATOM 7539 C C . ASP A 1 926 ? -13.450 -2.247 7.793 1.00 95.31 926 ASP A C 1
ATOM 7541 O O . ASP A 1 926 ? -14.141 -3.246 8.006 1.00 95.31 926 ASP A O 1
ATOM 7545 N N . ASP A 1 927 ? -14.005 -1.054 7.572 1.00 94.50 927 ASP A N 1
ATOM 7546 C CA . ASP A 1 927 ? -15.452 -0.780 7.551 1.00 94.50 927 ASP A CA 1
ATOM 7547 C C . ASP A 1 927 ? -16.182 -1.321 6.304 1.00 94.50 927 ASP A C 1
ATOM 7549 O O . ASP A 1 927 ? -17.411 -1.429 6.297 1.00 94.50 927 ASP A O 1
ATOM 7553 N N . ASP A 1 928 ? -15.428 -1.733 5.284 1.00 92.50 928 ASP A N 1
ATOM 7554 C CA . ASP A 1 928 ? -15.877 -2.245 3.984 1.00 92.50 928 ASP A CA 1
ATOM 7555 C C . ASP A 1 928 ? -15.661 -3.771 3.806 1.00 92.50 928 ASP A C 1
ATOM 7557 O O . ASP A 1 928 ? -15.592 -4.288 2.684 1.00 92.50 928 ASP A O 1
ATOM 7561 N N . VAL A 1 929 ? -15.561 -4.505 4.924 1.00 94.94 929 VAL A N 1
ATOM 7562 C CA . VAL A 1 929 ? -15.230 -5.943 4.981 1.00 94.94 929 VAL A CA 1
ATOM 7563 C C . VAL A 1 929 ? -16.368 -6.753 5.627 1.00 94.94 929 VAL A C 1
ATOM 7565 O O . VAL A 1 929 ? -16.339 -7.018 6.833 1.00 94.94 929 VAL A O 1
ATOM 7568 N N . PRO A 1 930 ? -17.383 -7.185 4.856 1.00 92.62 930 PRO A N 1
ATOM 7569 C CA . PRO A 1 930 ? -18.448 -8.031 5.384 1.00 92.62 930 PRO A CA 1
ATOM 7570 C C . PRO A 1 930 ? -17.910 -9.425 5.736 1.00 92.62 930 PRO A C 1
ATOM 7572 O O . PRO A 1 930 ? -17.420 -10.166 4.882 1.00 92.62 930 PRO A O 1
ATOM 7575 N N . LEU A 1 931 ? -18.004 -9.804 7.013 1.00 92.94 931 LEU A N 1
ATOM 7576 C CA . LEU A 1 931 ? -17.551 -11.116 7.474 1.00 92.94 931 LEU A CA 1
ATOM 7577 C C . LEU A 1 931 ? -18.450 -12.243 6.932 1.00 92.94 931 LEU A C 1
ATOM 7579 O O . LEU A 1 931 ? -19.674 -12.111 6.961 1.00 92.94 931 LEU A O 1
ATOM 7583 N N . PRO A 1 932 ? -17.883 -13.371 6.467 1.00 90.12 932 PRO A N 1
ATOM 7584 C CA . PRO A 1 932 ? -18.687 -14.513 6.058 1.00 90.12 932 PRO A CA 1
ATOM 7585 C C . PRO A 1 932 ? -19.304 -15.199 7.296 1.00 90.12 932 PRO A C 1
ATOM 7587 O O . PRO A 1 932 ? -18.607 -15.351 8.302 1.00 90.12 932 PRO A O 1
ATOM 7590 N N . PRO A 1 933 ? -20.564 -15.674 7.240 1.00 84.00 933 PRO A N 1
ATOM 7591 C CA . PRO A 1 933 ? -21.215 -16.347 8.374 1.00 84.00 933 PRO A CA 1
ATOM 7592 C C . PRO A 1 933 ? -20.519 -17.651 8.793 1.00 84.00 933 PRO A C 1
ATOM 7594 O O . PRO A 1 933 ? -20.678 -18.110 9.917 1.00 84.00 933 PRO A O 1
ATOM 7597 N N . ASP A 1 934 ? -19.727 -18.253 7.902 1.00 75.69 934 ASP A N 1
ATOM 7598 C CA . ASP A 1 934 ? -18.885 -19.423 8.157 1.00 75.69 934 ASP A CA 1
ATOM 7599 C C . ASP A 1 934 ? -17.421 -19.069 8.507 1.00 75.69 934 ASP A C 1
ATOM 7601 O O . ASP A 1 934 ? -16.513 -19.880 8.295 1.00 75.69 934 ASP A O 1
ATOM 7605 N N . LEU A 1 935 ? -17.164 -17.871 9.058 1.00 87.81 935 LEU A N 1
ATOM 7606 C CA . LEU A 1 935 ? -15.836 -17.467 9.539 1.00 87.81 935 LEU A CA 1
ATOM 7607 C C . LEU A 1 935 ? -15.358 -18.355 10.701 1.00 87.81 935 LEU A C 1
ATOM 7609 O O . LEU A 1 935 ? -15.632 -18.108 11.873 1.00 87.81 935 LEU A O 1
ATOM 7613 N N . HIS A 1 936 ? -14.567 -19.374 10.375 1.00 83.56 936 HIS A N 1
ATOM 7614 C CA . HIS A 1 936 ? -13.994 -20.284 11.360 1.00 83.56 936 HIS A CA 1
ATOM 7615 C C . HIS A 1 936 ? -12.769 -19.681 12.076 1.00 83.56 936 HIS A C 1
ATOM 7617 O O . HIS A 1 936 ? -11.691 -19.526 11.486 1.00 83.56 936 HIS A O 1
ATOM 7623 N N . ILE A 1 937 ? -12.917 -19.407 13.377 1.00 87.88 937 ILE A N 1
ATOM 7624 C CA . ILE A 1 937 ? -11.809 -19.082 14.283 1.00 87.88 937 ILE A CA 1
ATOM 7625 C C . ILE A 1 937 ? -11.191 -20.390 14.811 1.00 87.88 937 ILE A C 1
ATOM 7627 O O . ILE A 1 937 ? -11.890 -21.174 15.451 1.00 87.88 937 ILE A O 1
ATOM 7631 N N . PRO A 1 938 ? -9.883 -20.645 14.606 1.00 87.94 938 PRO A N 1
ATOM 7632 C CA . PRO A 1 938 ? -9.263 -21.928 14.937 1.00 87.94 938 PRO A CA 1
ATOM 7633 C C . PRO A 1 938 ? -8.898 -22.045 16.433 1.00 87.94 938 PRO A C 1
ATOM 7635 O O . PRO A 1 938 ? -7.734 -22.268 16.772 1.00 87.94 938 PRO A O 1
ATOM 7638 N N . HIS A 1 939 ? -9.885 -21.906 17.328 1.00 85.69 939 HIS A N 1
ATOM 7639 C CA . HIS A 1 939 ? -9.726 -21.914 18.794 1.00 85.69 939 HIS A CA 1
ATOM 7640 C C . HIS A 1 939 ? -8.842 -23.060 19.302 1.00 85.69 939 HIS A C 1
ATOM 7642 O O . HIS A 1 939 ? -7.821 -22.818 19.940 1.00 85.69 939 HIS A O 1
ATOM 7648 N N . GLN A 1 940 ? -9.144 -24.303 18.907 1.00 84.88 940 GLN A N 1
ATOM 7649 C CA . GLN A 1 940 ? -8.374 -25.484 19.315 1.00 84.88 940 GLN A CA 1
ATOM 7650 C C . GLN A 1 940 ? -6.870 -25.359 19.006 1.00 84.88 940 GLN A C 1
ATOM 7652 O O . GLN A 1 940 ? -6.038 -25.801 19.796 1.00 84.88 940 GLN A O 1
ATOM 7657 N N . LEU A 1 941 ? -6.506 -24.756 17.870 1.00 88.38 941 LEU A N 1
ATOM 7658 C CA . LEU A 1 941 ? -5.110 -24.573 17.469 1.00 88.38 941 LEU A CA 1
ATOM 7659 C C . LEU A 1 941 ? -4.443 -23.411 18.222 1.00 88.38 941 LEU A C 1
ATOM 7661 O O . LEU A 1 941 ? -3.253 -23.493 18.524 1.00 88.38 941 LEU A O 1
ATOM 7665 N N . LEU A 1 942 ? -5.203 -22.356 18.534 1.00 91.75 942 LEU A N 1
ATOM 7666 C CA . LEU A 1 942 ? -4.754 -21.224 19.349 1.00 91.75 942 LEU A CA 1
ATOM 7667 C C . LEU A 1 942 ? -4.469 -21.651 20.799 1.00 91.75 942 LEU A C 1
ATOM 7669 O O . LEU A 1 942 ? -3.427 -21.295 21.348 1.00 91.75 942 LEU A O 1
ATOM 7673 N N . ASP A 1 943 ? -5.334 -22.478 21.389 1.00 88.56 943 ASP A N 1
ATOM 7674 C CA . ASP A 1 943 ? -5.169 -22.970 22.762 1.00 88.56 943 ASP A CA 1
ATOM 7675 C C . ASP A 1 943 ? -4.077 -24.043 22.881 1.00 88.56 943 ASP A C 1
ATOM 7677 O O . ASP A 1 943 ? -3.322 -24.061 23.852 1.00 88.56 943 ASP A O 1
ATOM 7681 N N . GLN A 1 944 ? -3.920 -24.901 21.866 1.00 91.75 944 GLN A N 1
ATOM 7682 C CA . GLN A 1 944 ? -2.816 -25.870 21.806 1.00 91.75 944 GLN A CA 1
ATOM 7683 C C . GLN A 1 944 ? -1.446 -25.226 21.539 1.00 91.75 944 GLN A C 1
ATOM 7685 O O . GLN A 1 944 ? -0.417 -25.870 21.760 1.00 91.75 944 GLN A O 1
ATOM 7690 N N . ASN A 1 945 ? -1.395 -23.997 21.016 1.00 94.19 945 ASN A N 1
ATOM 7691 C CA . ASN A 1 945 ? -0.149 -23.369 20.584 1.00 94.19 945 ASN A CA 1
ATOM 7692 C C . ASN A 1 945 ? -0.097 -21.874 20.967 1.00 94.19 945 ASN A C 1
ATOM 7694 O O . ASN A 1 945 ? -0.342 -21.016 20.117 1.00 94.19 945 ASN A O 1
ATOM 7698 N N . PRO A 1 946 ? 0.310 -21.538 22.210 1.00 93.50 946 PRO A N 1
ATOM 7699 C CA . PRO A 1 946 ? 0.336 -20.155 22.711 1.00 93.50 946 PRO A CA 1
ATOM 7700 C C . PRO A 1 946 ? 1.330 -19.233 21.980 1.00 93.50 946 PRO A C 1
ATOM 7702 O O . PRO A 1 946 ? 1.293 -18.013 22.157 1.00 93.50 946 PRO A O 1
ATOM 7705 N N . ASN A 1 947 ? 2.199 -19.797 21.133 1.00 96.00 947 ASN A N 1
ATOM 7706 C CA . ASN A 1 947 ? 3.097 -19.047 20.258 1.00 96.00 947 ASN A CA 1
ATOM 7707 C C . ASN A 1 947 ? 2.377 -18.520 18.999 1.00 96.00 947 ASN A C 1
ATOM 7709 O O . ASN A 1 947 ? 2.944 -17.716 18.259 1.00 96.00 947 ASN A O 1
ATOM 7713 N N . ILE A 1 948 ? 1.144 -18.951 18.709 1.00 96.69 948 ILE A N 1
ATOM 7714 C CA . ILE A 1 948 ? 0.332 -18.334 17.656 1.00 96.69 948 ILE A CA 1
ATOM 7715 C C . ILE A 1 948 ? -0.201 -17.009 18.185 1.00 96.69 948 ILE A C 1
ATOM 7717 O O . ILE A 1 948 ? -1.080 -16.976 19.041 1.00 96.69 948 ILE A O 1
ATOM 7721 N N . LYS A 1 949 ? 0.337 -15.912 17.651 1.00 97.25 949 LYS A N 1
ATOM 7722 C CA . LYS A 1 949 ? -0.039 -14.554 18.059 1.00 97.25 949 LYS A CA 1
ATOM 7723 C C . LYS A 1 949 ? -0.940 -13.837 17.062 1.00 97.25 949 LYS A C 1
ATOM 7725 O O . LYS A 1 949 ? -1.550 -12.833 17.418 1.00 97.25 949 LYS A O 1
ATOM 7730 N N . ALA A 1 950 ? -1.051 -14.359 15.840 1.00 97.38 950 ALA A N 1
ATOM 7731 C CA . ALA A 1 950 ? -2.019 -13.884 14.863 1.00 97.38 950 ALA A CA 1
ATOM 7732 C C . ALA A 1 950 ? -2.451 -14.972 13.869 1.00 97.38 950 ALA A C 1
ATOM 7734 O O . ALA A 1 950 ? -1.697 -15.907 13.571 1.00 97.38 950 ALA A O 1
ATOM 7735 N N . VAL A 1 951 ? -3.647 -14.795 13.310 1.00 96.25 951 VAL A N 1
ATOM 7736 C CA . VAL A 1 951 ? -4.192 -15.588 12.205 1.00 96.25 951 VAL A CA 1
ATOM 7737 C C . VAL A 1 951 ? -4.488 -14.659 11.032 1.00 96.25 951 VAL A C 1
ATOM 7739 O O . VAL A 1 951 ? -5.220 -13.675 11.145 1.00 96.25 951 VAL A O 1
ATOM 7742 N N . HIS A 1 952 ? -3.895 -14.996 9.895 1.00 95.38 952 HIS A N 1
ATOM 7743 C CA . HIS A 1 952 ? -4.196 -14.442 8.587 1.00 95.38 952 HIS A CA 1
ATOM 7744 C C . HIS A 1 952 ? -5.374 -15.200 7.962 1.00 95.38 952 HIS A C 1
ATOM 7746 O O . HIS A 1 952 ? -5.344 -16.430 7.904 1.00 95.38 952 HIS A O 1
ATOM 7752 N N . PHE A 1 953 ? -6.351 -14.472 7.427 1.00 95.06 953 PHE A N 1
ATOM 7753 C CA . PHE A 1 953 ? -7.404 -15.020 6.572 1.00 95.06 953 PHE A CA 1
ATOM 7754 C C . PHE A 1 953 ? -7.175 -14.516 5.138 1.00 95.06 953 PHE A C 1
ATOM 7756 O O . PHE A 1 953 ? -6.976 -13.309 4.967 1.00 95.06 953 PHE A O 1
ATOM 7763 N N . PRO A 1 954 ? -7.164 -15.386 4.109 1.00 94.94 954 PRO A N 1
ATOM 7764 C CA . PRO A 1 954 ? -7.142 -14.940 2.721 1.00 94.94 954 PRO A CA 1
ATOM 7765 C C . PRO A 1 954 ? -8.402 -14.140 2.379 1.00 94.94 954 PRO A C 1
ATOM 7767 O O . PRO A 1 954 ? -9.474 -14.378 2.940 1.00 94.94 954 PRO A O 1
ATOM 7770 N N . ILE A 1 955 ? -8.271 -13.227 1.422 1.00 95.38 955 ILE A N 1
ATOM 7771 C CA . ILE A 1 955 ? -9.347 -12.324 1.002 1.00 95.38 955 ILE A CA 1
ATOM 7772 C C . ILE A 1 955 ? -9.724 -12.532 -0.469 1.00 95.38 955 ILE A C 1
ATOM 7774 O O . ILE A 1 955 ? -8.917 -13.024 -1.261 1.00 95.38 955 ILE A O 1
ATOM 7778 N N . THR A 1 956 ? -10.948 -12.148 -0.828 1.00 94.88 956 THR A N 1
ATOM 7779 C CA . THR A 1 956 ? -11.478 -12.161 -2.202 1.00 94.88 956 THR A CA 1
ATOM 7780 C C . THR A 1 956 ? -12.070 -10.789 -2.531 1.00 94.88 956 THR A C 1
ATOM 7782 O O . THR A 1 956 ? -12.615 -10.127 -1.648 1.00 94.88 956 THR A O 1
ATOM 7785 N N . ALA A 1 957 ? -11.908 -10.320 -3.768 1.00 94.56 957 ALA A N 1
ATOM 7786 C CA . ALA A 1 957 ? -12.322 -8.971 -4.158 1.00 94.56 957 ALA A CA 1
ATOM 7787 C C . ALA A 1 957 ? -13.758 -8.954 -4.708 1.00 94.56 957 ALA A C 1
ATOM 7789 O O . ALA A 1 957 ? -14.081 -9.696 -5.638 1.00 94.56 957 ALA A O 1
ATOM 7790 N N . THR A 1 958 ? -14.600 -8.069 -4.176 1.00 91.88 958 THR A N 1
ATOM 7791 C CA . THR A 1 958 ? -16.004 -7.883 -4.586 1.00 91.88 958 THR A CA 1
ATOM 7792 C C . THR A 1 958 ? -16.287 -6.420 -4.956 1.00 91.88 958 THR A C 1
ATOM 7794 O O . THR A 1 958 ? -15.496 -5.527 -4.643 1.00 91.88 958 THR A O 1
ATOM 7797 N N . THR A 1 959 ? -17.392 -6.148 -5.659 1.00 88.56 959 THR A N 1
ATOM 7798 C CA . THR A 1 959 ? -17.908 -4.777 -5.837 1.00 88.56 959 THR A CA 1
ATOM 7799 C C . THR A 1 959 ? -18.972 -4.468 -4.778 1.00 88.56 959 THR A C 1
ATOM 7801 O O . THR A 1 959 ? -19.689 -5.391 -4.383 1.00 88.56 959 THR A O 1
ATOM 7804 N N . PRO A 1 960 ? -19.136 -3.197 -4.356 1.00 76.56 960 PRO A N 1
ATOM 7805 C CA . PRO A 1 960 ? -20.196 -2.796 -3.421 1.00 76.56 960 PRO A CA 1
ATOM 7806 C C . PRO A 1 960 ? -21.609 -3.153 -3.900 1.00 76.56 960 PRO A C 1
ATOM 7808 O O . PRO A 1 960 ? -22.480 -3.493 -3.109 1.00 76.56 960 PRO A O 1
ATOM 7811 N N . ASP A 1 961 ? -21.831 -3.118 -5.215 1.00 79.25 961 ASP A N 1
ATOM 7812 C CA . ASP A 1 961 ? -23.125 -3.370 -5.851 1.00 79.25 961 ASP A CA 1
ATOM 7813 C C . ASP A 1 961 ? -23.356 -4.836 -6.272 1.00 79.25 961 ASP A C 1
ATOM 7815 O O . ASP A 1 961 ? -24.348 -5.135 -6.942 1.00 79.25 961 ASP A O 1
ATOM 7819 N N . GLY A 1 962 ? -22.410 -5.733 -5.968 1.00 79.75 962 GLY A N 1
ATOM 7820 C CA . GLY A 1 962 ? -22.420 -7.143 -6.371 1.00 79.75 962 GLY A CA 1
ATOM 7821 C C . GLY A 1 962 ? -22.311 -7.419 -7.881 1.00 79.75 962 GLY A C 1
ATOM 7822 O O . GLY A 1 962 ? -22.334 -8.586 -8.284 1.00 79.75 962 GLY A O 1
ATOM 7823 N N . LYS A 1 963 ? -22.201 -6.400 -8.746 1.00 86.00 963 LYS A N 1
ATOM 7824 C CA . LYS A 1 963 ? -22.144 -6.587 -10.205 1.00 86.00 963 LYS A CA 1
ATOM 7825 C C . LYS A 1 963 ? -20.756 -7.050 -10.678 1.00 86.00 963 LYS A C 1
ATOM 7827 O O . LYS A 1 963 ? -19.729 -6.576 -10.198 1.00 86.00 963 LYS A O 1
ATOM 7832 N N . PRO A 1 964 ? -20.676 -7.931 -11.691 1.00 88.12 964 PRO A N 1
ATOM 7833 C CA . PRO A 1 964 ? -19.398 -8.435 -12.183 1.00 88.12 964 PRO A CA 1
ATOM 7834 C C . PRO A 1 964 ? -18.563 -7.327 -12.844 1.00 88.12 964 PRO A C 1
ATOM 7836 O O . PRO A 1 964 ? -18.867 -6.871 -13.947 1.00 88.12 964 PRO A O 1
ATOM 7839 N N . ASN A 1 965 ? -17.457 -6.947 -12.201 1.00 95.12 965 ASN A N 1
ATOM 7840 C CA . ASN A 1 965 ? -16.478 -6.000 -12.729 1.00 95.12 965 ASN A CA 1
ATOM 7841 C C . ASN A 1 965 ? -15.142 -6.705 -13.030 1.00 95.12 965 ASN A C 1
ATOM 7843 O O . ASN A 1 965 ? -14.543 -7.341 -12.165 1.00 95.12 965 ASN A O 1
ATOM 7847 N N . LEU A 1 966 ? -14.652 -6.571 -14.265 1.00 95.44 966 LEU A N 1
ATOM 7848 C CA . LEU A 1 966 ? -13.437 -7.242 -14.738 1.00 95.44 966 LEU A CA 1
ATOM 7849 C C . LEU A 1 966 ? -12.156 -6.759 -14.031 1.00 95.44 966 LEU A C 1
ATOM 7851 O O . LEU A 1 966 ? -11.251 -7.557 -13.795 1.00 95.44 966 LEU A O 1
ATOM 7855 N N . LEU A 1 967 ? -12.078 -5.477 -13.654 1.00 95.75 967 LEU A N 1
ATOM 7856 C CA . LEU A 1 967 ? -10.946 -4.935 -12.896 1.00 95.75 967 LEU A CA 1
ATOM 7857 C C . LEU A 1 967 ? -10.919 -5.488 -11.465 1.00 95.75 967 LEU A C 1
ATOM 7859 O O . LEU A 1 967 ? -9.843 -5.751 -10.927 1.00 95.75 967 LEU A O 1
ATOM 7863 N N . VAL A 1 968 ? -12.090 -5.700 -10.860 1.00 96.12 968 VAL A N 1
ATOM 7864 C CA . VAL A 1 968 ? -12.223 -6.352 -9.548 1.00 96.12 968 VAL A CA 1
ATOM 7865 C C . VAL A 1 968 ? -11.859 -7.833 -9.635 1.00 96.12 968 VAL A C 1
ATOM 7867 O O . VAL A 1 968 ? -11.086 -8.304 -8.813 1.00 96.12 968 VAL A O 1
ATOM 7870 N N . GLN A 1 969 ? -12.279 -8.550 -10.681 1.00 96.25 969 GLN A N 1
ATOM 7871 C CA . GLN A 1 969 ? -11.877 -9.953 -10.883 1.00 96.25 969 GLN A CA 1
ATOM 7872 C C . GLN A 1 969 ? -10.361 -10.120 -11.126 1.00 96.25 969 GLN A C 1
ATOM 7874 O O . GLN A 1 969 ? -9.772 -11.105 -10.690 1.00 96.25 969 GLN A O 1
ATOM 7879 N N . CYS A 1 970 ? -9.691 -9.155 -11.764 1.00 97.12 970 CYS A N 1
ATOM 7880 C CA . CYS A 1 970 ? -8.225 -9.160 -11.849 1.00 97.12 970 CYS A CA 1
ATOM 7881 C C . CYS A 1 970 ? -7.547 -8.917 -10.485 1.00 97.12 970 CYS A C 1
ATOM 7883 O O . CYS A 1 970 ? -6.522 -9.535 -10.199 1.00 97.12 970 CYS A O 1
ATOM 7885 N N . GLN A 1 971 ? -8.115 -8.050 -9.638 1.00 96.25 971 GLN A N 1
ATOM 7886 C CA . GLN A 1 971 ? -7.650 -7.854 -8.256 1.00 96.25 971 GLN A CA 1
ATOM 7887 C C . GLN A 1 971 ? -7.883 -9.105 -7.401 1.00 96.25 971 GLN A C 1
ATOM 7889 O O . GLN A 1 971 ? -7.028 -9.463 -6.599 1.00 96.25 971 GLN A O 1
ATOM 7894 N N . ASP A 1 972 ? -8.991 -9.811 -7.619 1.00 96.62 972 ASP A N 1
ATOM 7895 C CA . ASP A 1 972 ? -9.322 -11.057 -6.931 1.00 96.62 972 ASP A CA 1
ATOM 7896 C C . ASP A 1 972 ? -8.265 -12.154 -7.166 1.00 96.62 972 ASP A C 1
ATOM 7898 O O . ASP A 1 972 ? -7.789 -12.770 -6.211 1.00 96.62 972 ASP A O 1
ATOM 7902 N N . ILE A 1 973 ? -7.807 -12.328 -8.415 1.00 97.06 973 ILE A N 1
ATOM 7903 C CA . ILE A 1 973 ? -6.680 -13.221 -8.747 1.00 97.06 973 ILE A CA 1
ATOM 7904 C C . ILE A 1 973 ? -5.416 -12.814 -7.970 1.00 97.06 973 ILE A C 1
ATOM 7906 O O . ILE A 1 973 ? -4.750 -13.665 -7.378 1.00 97.06 973 ILE A O 1
ATOM 7910 N N . GLU A 1 974 ? -5.079 -11.519 -7.934 1.00 96.06 974 GLU A N 1
ATOM 7911 C CA . GLU A 1 974 ? -3.902 -11.026 -7.204 1.00 96.06 974 GLU A CA 1
ATOM 7912 C C . GLU A 1 974 ? -4.009 -11.297 -5.696 1.00 96.06 974 GLU A C 1
ATOM 7914 O O . GLU A 1 974 ? -3.047 -11.761 -5.081 1.00 96.06 974 GLU A O 1
ATOM 7919 N N . TYR A 1 975 ? -5.178 -11.048 -5.101 1.00 95.94 975 TYR A N 1
ATOM 7920 C CA . TYR A 1 975 ? -5.431 -11.250 -3.674 1.00 95.94 975 TYR A CA 1
ATOM 7921 C C . TYR A 1 975 ? -5.332 -12.732 -3.299 1.00 95.94 975 TYR A C 1
ATOM 7923 O O . TYR A 1 975 ? -4.672 -13.084 -2.316 1.00 95.94 975 TYR A O 1
ATOM 7931 N N . LYS A 1 976 ? -5.901 -13.618 -4.122 1.00 96.25 976 LYS A N 1
ATOM 7932 C CA . LYS A 1 976 ? -5.841 -15.071 -3.930 1.00 96.25 976 LYS A CA 1
ATOM 7933 C C . LYS A 1 976 ? -4.415 -15.624 -4.095 1.00 96.25 976 LYS A C 1
ATOM 7935 O O . LYS A 1 976 ? -3.993 -16.454 -3.285 1.00 96.25 976 LYS A O 1
ATOM 7940 N N . ILE A 1 977 ? -3.627 -15.113 -5.049 1.00 96.25 977 ILE A N 1
ATOM 7941 C CA . ILE A 1 977 ? -2.194 -15.449 -5.191 1.00 96.25 977 ILE A CA 1
ATOM 7942 C C . ILE A 1 977 ? -1.376 -14.926 -3.994 1.00 96.25 977 ILE A C 1
ATOM 7944 O O . ILE A 1 977 ? -0.525 -15.646 -3.465 1.00 96.25 977 ILE A O 1
ATOM 7948 N N . ALA A 1 978 ? -1.656 -13.720 -3.489 1.00 94.88 978 ALA A N 1
ATOM 7949 C CA . ALA A 1 978 ? -1.029 -13.220 -2.262 1.00 94.88 978 ALA A CA 1
ATOM 7950 C C . ALA A 1 978 ? -1.377 -14.100 -1.041 1.00 94.88 978 ALA A C 1
ATOM 7952 O O . ALA A 1 978 ? -0.498 -14.410 -0.229 1.00 94.88 978 ALA A O 1
ATOM 7953 N N . GLY A 1 979 ? -2.625 -14.571 -0.954 1.00 95.62 979 GLY A N 1
ATOM 7954 C CA . GLY A 1 979 ? -3.080 -15.550 0.034 1.00 95.62 979 GLY A CA 1
ATOM 7955 C C . GLY A 1 979 ? -2.327 -16.884 -0.048 1.00 95.62 979 GLY A C 1
ATOM 7956 O O . GLY A 1 979 ? -1.915 -17.409 0.989 1.00 95.62 979 GLY A O 1
ATOM 7957 N N . LEU A 1 980 ? -2.058 -17.390 -1.260 1.00 96.62 980 LEU A N 1
ATOM 7958 C CA . LEU A 1 980 ? -1.219 -18.575 -1.493 1.00 96.62 980 LEU A CA 1
ATOM 7959 C C . LEU A 1 980 ? 0.209 -18.377 -0.958 1.00 96.62 980 LEU A C 1
ATOM 7961 O O . LEU A 1 980 ? 0.701 -19.228 -0.215 1.00 96.62 980 LEU A O 1
ATOM 7965 N N . HIS A 1 981 ? 0.868 -17.256 -1.269 1.00 96.56 981 HIS A N 1
ATOM 7966 C CA . HIS A 1 981 ? 2.215 -16.985 -0.750 1.00 96.56 981 HIS A CA 1
ATOM 7967 C C . HIS A 1 981 ? 2.236 -16.851 0.780 1.00 96.56 981 HIS A C 1
ATOM 7969 O O . HIS A 1 981 ? 3.135 -17.393 1.426 1.00 96.56 981 HIS A O 1
ATOM 7975 N N . LYS A 1 982 ? 1.237 -16.196 1.391 1.00 95.69 982 LYS A N 1
ATOM 7976 C CA . LYS A 1 982 ? 1.109 -16.115 2.860 1.00 95.69 982 LYS A CA 1
ATOM 7977 C C . LYS A 1 982 ? 0.860 -17.489 3.492 1.00 95.69 982 LYS A C 1
ATOM 7979 O O . LYS A 1 982 ? 1.436 -17.783 4.539 1.00 95.69 982 LYS A O 1
ATOM 7984 N N . LEU A 1 983 ? 0.062 -18.347 2.851 1.00 95.50 983 LEU A N 1
ATOM 7985 C CA . LEU A 1 983 ? -0.149 -19.731 3.281 1.00 95.50 983 LEU A CA 1
ATOM 7986 C C . LEU A 1 983 ? 1.148 -20.550 3.175 1.00 95.50 983 LEU A C 1
ATOM 7988 O O . LEU A 1 983 ? 1.508 -21.206 4.143 1.00 95.50 983 LEU A O 1
ATOM 7992 N N . PHE A 1 984 ? 1.916 -20.423 2.090 1.00 96.94 984 PHE A N 1
ATOM 7993 C CA . PHE A 1 984 ? 3.225 -21.074 1.939 1.00 96.94 984 PHE A CA 1
ATOM 7994 C C . PHE A 1 984 ? 4.240 -20.620 3.000 1.00 96.94 984 PHE A C 1
ATOM 7996 O O . PHE A 1 984 ? 4.877 -21.453 3.646 1.00 96.94 984 PHE A O 1
ATOM 8003 N N . GLN A 1 985 ? 4.346 -19.309 3.245 1.00 96.19 985 GLN A N 1
ATOM 8004 C CA . GLN A 1 985 ? 5.166 -18.758 4.331 1.00 96.19 985 GLN A CA 1
ATOM 8005 C C . GLN A 1 985 ? 4.750 -19.336 5.698 1.00 96.19 985 GLN A C 1
ATOM 8007 O O . GLN A 1 985 ? 5.608 -19.755 6.479 1.00 96.19 985 GLN A O 1
ATOM 8012 N N . ALA A 1 986 ? 3.441 -19.407 5.974 1.00 94.81 986 ALA A N 1
ATOM 8013 C CA . ALA A 1 986 ? 2.892 -19.990 7.199 1.00 94.81 986 ALA A CA 1
ATOM 8014 C C . ALA A 1 986 ? 3.152 -21.501 7.329 1.00 94.81 986 ALA A C 1
ATOM 8016 O O . ALA A 1 986 ? 3.434 -21.961 8.433 1.00 94.81 986 ALA A O 1
ATOM 8017 N N . THR A 1 987 ? 3.108 -22.256 6.228 1.00 94.69 987 THR A N 1
ATOM 8018 C CA . THR A 1 987 ? 3.433 -23.692 6.195 1.00 94.69 987 THR A CA 1
ATOM 8019 C C . THR A 1 987 ? 4.911 -23.953 6.487 1.00 94.69 987 THR A C 1
ATOM 8021 O O . THR A 1 987 ? 5.227 -24.917 7.180 1.00 94.69 987 THR A O 1
ATOM 8024 N N . LEU A 1 988 ? 5.820 -23.105 5.992 1.00 94.25 988 LEU A N 1
ATOM 8025 C CA . LEU A 1 988 ? 7.260 -23.262 6.225 1.00 94.25 988 LEU A CA 1
ATOM 8026 C C . LEU A 1 988 ? 7.716 -22.788 7.614 1.00 94.25 988 LEU A C 1
ATOM 8028 O O . LEU A 1 988 ? 8.609 -23.401 8.196 1.00 94.25 988 LEU A O 1
ATOM 8032 N N . ALA A 1 989 ? 7.151 -21.691 8.132 1.00 93.75 989 ALA A N 1
ATOM 8033 C CA . ALA A 1 989 ? 7.455 -21.199 9.480 1.00 93.75 989 ALA A CA 1
ATOM 8034 C C . ALA A 1 989 ? 6.376 -20.256 10.045 1.00 93.75 989 ALA A C 1
ATOM 8036 O O . ALA A 1 989 ? 5.857 -20.480 11.138 1.00 93.75 989 ALA A O 1
ATOM 8037 N N . ARG A 1 990 ? 6.084 -19.166 9.323 1.00 94.88 990 ARG A N 1
ATOM 8038 C CA . ARG A 1 990 ? 5.070 -18.146 9.643 1.00 94.88 990 ARG A CA 1
ATOM 8039 C C . ARG A 1 990 ? 4.868 -17.208 8.458 1.00 94.88 990 ARG A C 1
ATOM 8041 O O . ARG A 1 990 ? 5.822 -16.916 7.739 1.00 94.88 990 ARG A O 1
ATOM 8048 N N . ALA A 1 991 ? 3.665 -16.660 8.316 1.00 95.69 991 ALA A N 1
ATOM 8049 C CA . ALA A 1 991 ? 3.437 -15.547 7.400 1.00 95.69 991 ALA A CA 1
ATOM 8050 C C . ALA A 1 991 ? 4.238 -14.301 7.833 1.00 95.69 991 ALA A C 1
ATOM 8052 O O . ALA A 1 991 ? 4.467 -14.066 9.030 1.00 95.69 991 ALA A O 1
ATOM 8053 N N . LEU A 1 992 ? 4.647 -13.485 6.854 1.00 94.31 992 LEU A N 1
ATOM 8054 C CA . LEU A 1 992 ? 5.271 -12.184 7.108 1.00 94.31 992 LEU A CA 1
ATOM 8055 C C . LEU A 1 992 ? 4.301 -11.236 7.827 1.00 94.31 992 LEU A C 1
ATOM 8057 O O . LEU A 1 992 ? 4.681 -10.608 8.811 1.00 94.31 992 LEU A O 1
ATOM 8061 N N . SER A 1 993 ? 3.061 -11.161 7.341 1.00 94.94 993 SER A N 1
ATOM 8062 C CA . SER A 1 993 ? 1.977 -10.319 7.858 1.00 94.94 993 SER A CA 1
ATOM 8063 C C . SER A 1 993 ? 0.605 -10.909 7.523 1.00 94.94 993 SER A C 1
ATOM 8065 O O . SER A 1 993 ? 0.484 -11.712 6.592 1.00 94.94 993 SER A O 1
ATOM 8067 N N . CYS A 1 994 ? -0.435 -10.457 8.225 1.00 95.25 994 CYS A N 1
ATOM 8068 C CA . CYS A 1 994 ? -1.832 -10.653 7.820 1.00 95.25 994 CYS A CA 1
ATOM 8069 C C . CYS A 1 994 ? -2.182 -9.782 6.592 1.00 95.25 994 CYS A C 1
ATOM 8071 O O . CYS A 1 994 ? -1.289 -9.165 6.004 1.00 95.25 994 CYS A O 1
ATOM 8073 N N . HIS A 1 995 ? -3.441 -9.773 6.150 1.00 92.00 995 HIS A N 1
ATOM 8074 C CA . HIS A 1 995 ? -3.942 -8.744 5.230 1.00 92.00 995 HIS A CA 1
ATOM 8075 C C . HIS A 1 995 ? -4.466 -7.555 6.048 1.00 92.00 995 HIS A C 1
ATOM 8077 O O . HIS A 1 995 ? -4.958 -7.750 7.156 1.00 92.00 995 HIS A O 1
ATOM 8083 N N . GLY A 1 996 ? -4.380 -6.334 5.509 1.00 88.62 996 GLY A N 1
ATOM 8084 C CA . GLY A 1 996 ? -4.893 -5.132 6.185 1.00 88.62 996 GLY A CA 1
ATOM 8085 C C . GLY A 1 996 ? -6.410 -5.114 6.425 1.00 88.62 996 GLY A C 1
ATOM 8086 O O . GLY A 1 996 ? -6.838 -4.497 7.398 1.00 88.62 996 GLY A O 1
ATOM 8087 N N . ALA A 1 997 ? -7.169 -5.827 5.582 1.00 92.94 997 ALA A N 1
ATOM 8088 C CA . ALA A 1 997 ? -8.630 -5.911 5.616 1.00 92.94 997 ALA A CA 1
ATOM 8089 C C . ALA A 1 997 ? -9.176 -6.808 6.742 1.00 92.94 997 ALA A C 1
ATOM 8091 O O . ALA A 1 997 ? -10.248 -6.537 7.270 1.00 92.94 997 ALA A O 1
ATOM 8092 N N . VAL A 1 998 ? -8.463 -7.882 7.113 1.00 95.81 998 VAL A N 1
ATOM 8093 C CA . VAL A 1 998 ? -8.882 -8.796 8.188 1.00 95.81 998 VAL A CA 1
ATOM 8094 C C . VAL A 1 998 ? -7.700 -9.536 8.819 1.00 95.81 998 VAL A C 1
ATOM 8096 O O . VAL A 1 998 ? -6.843 -10.111 8.135 1.00 95.81 998 VAL A O 1
ATOM 8099 N N . ALA A 1 999 ? -7.669 -9.563 10.151 1.00 96.62 999 ALA A N 1
ATOM 8100 C CA . ALA A 1 999 ? -6.713 -10.348 10.926 1.00 96.62 999 ALA A CA 1
ATOM 8101 C C . ALA A 1 999 ? -7.259 -10.671 12.322 1.00 96.62 999 ALA A C 1
ATOM 8103 O O . ALA A 1 999 ? -7.870 -9.811 12.944 1.00 96.62 999 ALA A O 1
ATOM 8104 N N . LEU A 1 1000 ? -6.964 -11.858 12.856 1.00 96.94 1000 LEU A N 1
ATOM 8105 C CA . LEU A 1 1000 ? -7.129 -12.147 14.288 1.00 96.94 1000 LEU A CA 1
ATOM 8106 C C . LEU A 1 1000 ? -5.781 -12.011 14.991 1.00 96.94 1000 LEU A C 1
ATOM 8108 O O . LEU A 1 1000 ? -4.769 -12.468 14.458 1.00 96.94 1000 LEU A O 1
ATOM 8112 N N . TRP A 1 1001 ? -5.772 -11.432 16.188 1.00 97.88 1001 TRP A N 1
ATOM 8113 C CA . TRP A 1 1001 ? -4.589 -11.247 17.027 1.00 97.88 1001 TRP A CA 1
ATOM 8114 C C . TRP A 1 1001 ? -4.854 -11.615 18.491 1.00 97.88 1001 TRP A C 1
ATOM 8116 O O . TRP A 1 1001 ? -5.944 -11.410 19.013 1.00 97.88 1001 TRP A O 1
ATOM 8126 N N . ASP A 1 1002 ? -3.818 -12.112 19.159 1.00 97.62 1002 ASP A N 1
ATOM 8127 C CA . ASP A 1 1002 ? -3.682 -12.170 20.621 1.00 97.62 1002 ASP A CA 1
ATOM 8128 C C . ASP A 1 1002 ? -3.617 -10.737 21.183 1.00 97.62 1002 ASP A C 1
ATOM 8130 O O . ASP A 1 1002 ? -2.761 -9.960 20.751 1.00 97.62 1002 ASP A O 1
ATOM 8134 N N . ARG A 1 1003 ? -4.531 -10.350 22.090 1.00 97.31 1003 ARG A N 1
ATOM 8135 C CA . ARG A 1 1003 ? -4.708 -8.935 22.495 1.00 97.31 1003 ARG A CA 1
ATOM 8136 C C . ARG A 1 1003 ? -3.498 -8.340 23.214 1.00 97.31 1003 ARG A C 1
ATOM 8138 O O . ARG A 1 1003 ? -3.192 -7.168 22.989 1.00 97.31 1003 ARG A O 1
ATOM 8145 N N . GLU A 1 1004 ? -2.800 -9.135 24.024 1.00 96.69 1004 GLU A N 1
ATOM 8146 C CA . GLU A 1 1004 ? -1.555 -8.730 24.691 1.00 96.69 1004 GLU A CA 1
ATOM 8147 C C . GLU A 1 1004 ? -0.446 -8.477 23.664 1.00 96.69 1004 GLU A C 1
ATOM 8149 O O . GLU A 1 1004 ? 0.168 -7.410 23.638 1.00 96.69 1004 GLU A O 1
ATOM 8154 N N . THR A 1 1005 ? -0.239 -9.414 22.731 1.00 97.19 1005 THR A N 1
ATOM 8155 C CA . THR A 1 1005 ? 0.738 -9.211 21.656 1.00 97.19 1005 THR A CA 1
ATOM 8156 C C . THR A 1 1005 ? 0.362 -8.032 20.758 1.00 97.19 1005 THR A C 1
ATOM 8158 O O . THR A 1 1005 ? 1.249 -7.297 20.324 1.00 97.19 1005 THR A O 1
ATOM 8161 N N . LEU A 1 1006 ? -0.926 -7.829 20.474 1.00 96.81 1006 LEU A N 1
ATOM 8162 C CA . LEU A 1 1006 ? -1.415 -6.716 19.660 1.00 96.81 1006 LEU A CA 1
ATOM 8163 C C . LEU A 1 1006 ? -1.085 -5.356 20.292 1.00 96.81 1006 LEU A C 1
ATOM 8165 O O . LEU A 1 1006 ? -0.631 -4.454 19.587 1.00 96.81 1006 LEU A O 1
ATOM 8169 N N . ASP A 1 1007 ? -1.254 -5.233 21.611 1.00 96.06 1007 ASP A N 1
ATOM 8170 C CA . ASP A 1 1007 ? -0.875 -4.049 22.389 1.00 96.06 1007 ASP A CA 1
ATOM 8171 C C . ASP A 1 1007 ? 0.619 -3.722 22.230 1.00 96.06 1007 ASP A C 1
ATOM 8173 O O . ASP A 1 1007 ? 0.970 -2.626 21.790 1.00 96.06 1007 ASP A O 1
ATOM 8177 N N . GLU A 1 1008 ? 1.507 -4.696 22.460 1.00 95.81 1008 GLU A N 1
ATOM 8178 C CA . GLU A 1 1008 ? 2.958 -4.519 22.284 1.00 95.81 1008 GLU A CA 1
ATOM 8179 C C . GLU A 1 1008 ? 3.354 -4.138 20.844 1.00 95.81 1008 GLU A C 1
ATOM 8181 O O . GLU A 1 1008 ? 4.27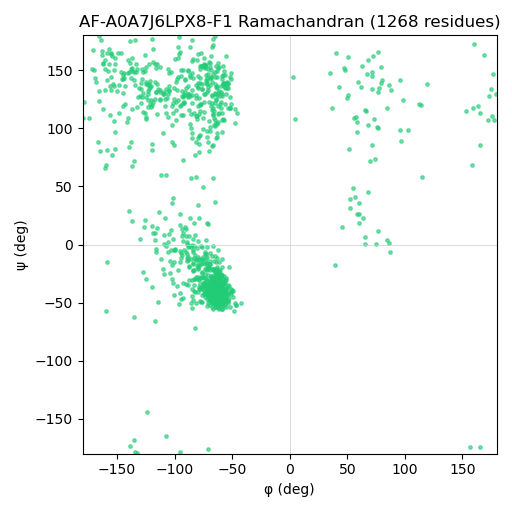2 -3.342 20.615 1.00 95.81 1008 GLU A O 1
ATOM 8186 N N . ILE A 1 1009 ? 2.670 -4.711 19.849 1.00 96.00 1009 ILE A N 1
ATOM 8187 C CA . ILE A 1 1009 ? 2.940 -4.463 18.428 1.00 96.00 1009 ILE A CA 1
ATOM 8188 C C . ILE A 1 1009 ? 2.499 -3.055 18.013 1.00 96.00 1009 ILE A C 1
ATOM 8190 O O . ILE A 1 1009 ? 3.229 -2.381 17.277 1.00 96.00 1009 ILE A O 1
ATOM 8194 N N . PHE A 1 1010 ? 1.347 -2.591 18.500 1.00 95.88 1010 PHE A N 1
ATOM 8195 C CA . PHE A 1 1010 ? 0.888 -1.220 18.298 1.00 95.88 1010 PHE A CA 1
ATOM 8196 C C . PHE A 1 1010 ? 1.734 -0.202 19.075 1.00 95.88 1010 PHE A C 1
ATOM 8198 O O . PHE A 1 1010 ? 2.070 0.843 18.520 1.00 95.88 1010 PHE A O 1
ATOM 8205 N N . TYR A 1 1011 ? 2.158 -0.510 20.301 1.00 95.00 1011 TYR A N 1
ATOM 8206 C CA . TYR A 1 1011 ? 3.040 0.341 21.111 1.00 95.00 1011 TYR A CA 1
ATOM 8207 C C . TYR A 1 1011 ? 4.340 0.692 20.357 1.00 95.00 1011 TYR A C 1
ATOM 8209 O O . TYR A 1 1011 ? 4.756 1.852 20.304 1.00 95.00 1011 TYR A O 1
ATOM 8217 N N . GLU A 1 1012 ? 4.944 -0.267 19.649 1.00 92.94 1012 GLU A N 1
ATOM 8218 C CA . GLU A 1 1012 ? 6.119 -0.018 18.799 1.00 92.94 1012 GLU A CA 1
ATOM 8219 C C . GLU A 1 1012 ? 5.783 0.530 17.384 1.00 92.94 1012 GLU A C 1
ATOM 8221 O O . GLU A 1 1012 ? 6.705 0.839 16.618 1.00 92.94 1012 GLU A O 1
ATOM 8226 N N . HIS A 1 1013 ? 4.501 0.717 17.033 1.00 92.25 1013 HIS A N 1
ATOM 8227 C CA . HIS A 1 1013 ? 4.040 1.228 15.732 1.00 92.25 1013 HIS A CA 1
ATOM 8228 C C . HIS A 1 1013 ? 4.230 2.740 15.573 1.00 92.25 1013 HIS A C 1
ATOM 8230 O O . HIS A 1 1013 ? 3.844 3.535 16.426 1.00 92.25 1013 HIS A O 1
ATOM 8236 N N . ASP A 1 1014 ? 4.768 3.166 14.425 1.00 87.44 1014 ASP A N 1
ATOM 8237 C CA . ASP A 1 1014 ? 5.092 4.568 14.112 1.00 87.44 1014 ASP A CA 1
ATOM 8238 C C . ASP A 1 1014 ? 3.903 5.402 13.598 1.00 87.44 1014 ASP A C 1
ATOM 8240 O O . ASP A 1 1014 ? 4.121 6.429 12.963 1.00 87.44 1014 ASP A O 1
ATOM 8244 N N . THR A 1 1015 ? 2.667 4.942 13.830 1.00 86.75 1015 THR A N 1
ATOM 8245 C CA . THR A 1 1015 ? 1.393 5.473 13.285 1.00 86.75 1015 THR A CA 1
ATOM 8246 C C . THR A 1 1015 ? 1.364 5.796 11.774 1.00 86.75 1015 THR A C 1
ATOM 8248 O O . THR A 1 1015 ? 0.439 6.463 11.301 1.00 86.75 1015 THR A O 1
ATOM 8251 N N . VAL A 1 1016 ? 2.321 5.318 10.963 1.00 82.19 1016 VAL A N 1
ATOM 8252 C CA . VAL A 1 1016 ? 2.297 5.516 9.503 1.00 82.19 1016 VAL A CA 1
ATOM 8253 C C . VAL A 1 1016 ? 1.369 4.491 8.850 1.00 82.19 1016 VAL A C 1
ATOM 8255 O O . VAL A 1 1016 ? 1.719 3.324 8.744 1.00 82.19 1016 VAL A O 1
ATOM 8258 N N . PHE A 1 1017 ? 0.237 4.968 8.328 1.00 72.69 1017 PHE A N 1
ATOM 8259 C CA . PHE A 1 1017 ? -0.806 4.170 7.660 1.00 72.69 1017 PHE A CA 1
ATOM 8260 C C . PHE A 1 1017 ? -0.316 3.305 6.476 1.00 72.69 1017 PHE A C 1
ATOM 8262 O O . PHE A 1 1017 ? -0.860 2.242 6.208 1.00 72.69 1017 PHE A O 1
ATOM 8269 N N . ASN A 1 1018 ? 0.723 3.738 5.748 1.00 80.19 1018 ASN A N 1
ATOM 8270 C CA . ASN A 1 1018 ? 1.273 2.975 4.618 1.00 80.19 1018 ASN A CA 1
ATOM 8271 C C . ASN A 1 1018 ? 1.904 1.647 5.082 1.00 80.19 1018 ASN A C 1
ATOM 8273 O O . ASN A 1 1018 ? 3.037 1.649 5.586 1.00 80.19 1018 ASN A O 1
ATOM 8277 N N . GLY A 1 1019 ? 1.183 0.543 4.865 1.00 80.50 1019 GLY A N 1
ATOM 8278 C CA . GLY A 1 1019 ? 1.616 -0.813 5.200 1.00 80.50 1019 GLY A CA 1
ATOM 8279 C C . GLY A 1 1019 ? 1.718 -1.055 6.698 1.00 80.50 1019 GLY A C 1
ATOM 8280 O O . GLY A 1 1019 ? 2.734 -1.578 7.168 1.00 80.50 1019 GLY A O 1
ATOM 8281 N N . GLU A 1 1020 ? 0.704 -0.610 7.439 1.00 88.31 1020 GLU A N 1
ATOM 8282 C CA . GLU A 1 1020 ? 0.539 -0.895 8.867 1.00 88.31 1020 GLU A CA 1
ATOM 8283 C C . GLU A 1 1020 ? 0.539 -2.411 9.139 1.00 88.31 1020 GLU A C 1
ATOM 8285 O O . GLU A 1 1020 ? 1.314 -2.889 9.965 1.00 88.31 1020 GLU A O 1
ATOM 8290 N N . ASP A 1 1021 ? -0.185 -3.193 8.337 1.00 91.44 1021 ASP A N 1
ATOM 8291 C CA . ASP A 1 1021 ? -0.251 -4.660 8.391 1.00 91.44 1021 ASP A CA 1
ATOM 8292 C C . ASP A 1 1021 ? 1.128 -5.335 8.250 1.00 91.44 1021 ASP A C 1
ATOM 8294 O O . ASP A 1 1021 ? 1.517 -6.196 9.051 1.00 91.44 1021 ASP A O 1
ATOM 8298 N N . MET A 1 1022 ? 1.919 -4.906 7.265 1.00 90.31 1022 MET A N 1
ATOM 8299 C CA . MET A 1 1022 ? 3.284 -5.379 7.066 1.00 90.31 1022 MET A CA 1
ATOM 8300 C C . MET A 1 1022 ? 4.206 -4.923 8.202 1.00 90.31 1022 MET A C 1
ATOM 8302 O O . MET A 1 1022 ? 5.086 -5.680 8.616 1.00 90.31 1022 MET A O 1
ATOM 8306 N N . TYR A 1 1023 ? 4.017 -3.713 8.736 1.00 90.31 1023 TYR A N 1
ATOM 8307 C CA . TYR A 1 1023 ? 4.802 -3.234 9.872 1.00 90.31 1023 TYR A CA 1
ATOM 8308 C C . TYR A 1 1023 ? 4.507 -4.026 11.149 1.00 90.31 1023 TYR A C 1
ATOM 8310 O O . TYR A 1 1023 ? 5.453 -4.417 11.830 1.00 90.31 1023 TYR A O 1
ATOM 8318 N N . MET A 1 1024 ? 3.240 -4.331 11.440 1.00 93.94 1024 MET A N 1
ATOM 8319 C CA . MET A 1 1024 ? 2.839 -5.202 12.552 1.00 93.94 1024 MET A CA 1
ATOM 8320 C C . MET A 1 1024 ? 3.503 -6.581 12.437 1.00 93.94 1024 MET A C 1
ATOM 8322 O O . MET A 1 1024 ? 4.138 -7.060 13.381 1.00 93.94 1024 MET A O 1
ATOM 8326 N N . GLY A 1 1025 ? 3.449 -7.180 11.243 1.00 94.75 1025 GLY A N 1
ATOM 8327 C CA . GLY A 1 1025 ? 4.105 -8.453 10.947 1.00 94.75 1025 GLY A CA 1
ATOM 8328 C C . GLY A 1 1025 ? 5.629 -8.427 11.140 1.00 94.75 1025 GLY A C 1
ATOM 8329 O O . GLY A 1 1025 ? 6.196 -9.315 11.788 1.00 94.75 1025 GLY A O 1
ATOM 8330 N N . LEU A 1 1026 ? 6.289 -7.367 10.661 1.00 92.94 1026 LEU A N 1
ATOM 8331 C CA . LEU A 1 1026 ? 7.726 -7.125 10.838 1.00 92.94 1026 LEU A CA 1
ATOM 8332 C C . LEU A 1 1026 ? 8.114 -6.876 12.301 1.00 92.94 1026 LEU A C 1
ATOM 8334 O O . LEU A 1 1026 ? 9.158 -7.363 12.734 1.00 92.94 1026 LEU A O 1
ATOM 8338 N N . SER A 1 1027 ? 7.303 -6.151 13.072 1.00 93.31 1027 SER A N 1
ATOM 8339 C CA . SER A 1 1027 ? 7.516 -5.955 14.512 1.00 93.31 1027 SER A CA 1
ATOM 8340 C C . SER A 1 1027 ? 7.453 -7.287 15.259 1.00 93.31 1027 SER A C 1
ATOM 8342 O O . SER A 1 1027 ? 8.358 -7.590 16.036 1.00 93.31 1027 SER A O 1
ATOM 8344 N N . LEU A 1 1028 ? 6.481 -8.147 14.933 1.00 95.44 1028 LEU A N 1
ATOM 8345 C CA . LEU A 1 1028 ? 6.393 -9.490 15.510 1.00 95.44 1028 LEU A CA 1
ATOM 8346 C C . LEU A 1 1028 ? 7.559 -10.382 15.058 1.00 95.44 1028 LEU A C 1
ATOM 8348 O O . LEU A 1 1028 ? 8.050 -11.194 15.829 1.00 95.44 1028 LEU A O 1
ATOM 8352 N N . LEU A 1 1029 ? 8.040 -10.247 13.818 1.00 94.44 1029 LEU A N 1
ATOM 8353 C CA . LEU A 1 1029 ? 9.224 -10.979 13.341 1.00 94.44 1029 LEU A CA 1
ATOM 8354 C C . LEU A 1 1029 ? 10.514 -10.529 14.052 1.00 94.44 1029 LEU A C 1
ATOM 8356 O O . LEU A 1 1029 ? 11.470 -11.299 14.155 1.00 94.44 1029 LEU A O 1
ATOM 8360 N N . ARG A 1 1030 ? 10.568 -9.278 14.523 1.00 93.12 1030 ARG A N 1
ATOM 8361 C CA . ARG A 1 1030 ? 11.734 -8.671 15.188 1.00 93.12 1030 ARG A CA 1
ATOM 8362 C C . ARG A 1 1030 ? 11.879 -9.015 16.664 1.00 93.12 1030 ARG A C 1
ATOM 8364 O O . ARG A 1 1030 ? 12.972 -8.799 17.184 1.00 93.12 1030 ARG A O 1
ATOM 8371 N N . LYS A 1 1031 ? 10.856 -9.594 17.301 1.00 92.56 1031 LYS A N 1
ATOM 8372 C CA . LYS A 1 1031 ? 10.983 -10.191 18.641 1.00 92.56 1031 LYS A CA 1
ATOM 8373 C C . LYS A 1 1031 ? 11.998 -11.351 18.662 1.00 92.56 1031 LYS A C 1
ATOM 8375 O O . LYS A 1 1031 ? 12.734 -11.481 19.635 1.00 92.56 1031 LYS A O 1
ATOM 8380 N N . ARG A 1 1032 ? 12.136 -12.093 17.546 1.00 93.00 1032 ARG A N 1
ATOM 8381 C CA . ARG A 1 1032 ? 13.042 -13.262 17.374 1.00 93.00 1032 ARG A CA 1
ATOM 8382 C C . ARG A 1 1032 ? 12.778 -14.403 18.369 1.00 93.00 1032 ARG A C 1
ATOM 8384 O O . ARG A 1 1032 ? 13.686 -15.167 18.690 1.00 93.00 1032 ARG A O 1
ATOM 8391 N N . ASP A 1 1033 ? 11.549 -14.477 18.847 1.00 92.94 1033 ASP A N 1
ATOM 8392 C CA . ASP A 1 1033 ? 10.960 -15.556 19.626 1.00 92.94 1033 ASP A CA 1
ATOM 8393 C C . ASP A 1 1033 ? 10.178 -16.511 18.704 1.00 92.94 1033 ASP A C 1
ATOM 8395 O O . ASP A 1 1033 ? 10.055 -16.282 17.500 1.00 92.94 1033 ASP A O 1
ATOM 8399 N N . ASP A 1 1034 ? 9.599 -17.568 19.273 1.00 91.81 1034 ASP A N 1
ATOM 8400 C CA . ASP A 1 1034 ? 8.796 -18.544 18.522 1.00 91.81 1034 ASP A CA 1
ATOM 8401 C C . ASP A 1 1034 ? 7.411 -18.009 18.089 1.00 91.81 1034 ASP A C 1
ATOM 8403 O O . ASP A 1 1034 ? 6.614 -18.751 17.503 1.00 91.81 1034 ASP A O 1
ATOM 8407 N N . SER A 1 1035 ? 7.107 -16.730 18.357 1.00 95.12 1035 SER A N 1
ATOM 8408 C CA . SER A 1 1035 ? 5.838 -16.091 17.998 1.00 95.12 1035 SER A CA 1
ATOM 8409 C C . SER A 1 1035 ? 5.595 -16.137 16.487 1.00 95.12 1035 SER A C 1
ATOM 8411 O O . SER A 1 1035 ? 6.416 -15.687 15.676 1.00 95.12 1035 SER A O 1
ATOM 8413 N N . LYS A 1 1036 ? 4.425 -16.637 16.079 1.00 95.00 1036 LYS A N 1
ATOM 8414 C CA . LYS A 1 1036 ? 4.085 -16.885 14.671 1.00 95.00 1036 LYS A CA 1
ATOM 8415 C C . LYS A 1 1036 ? 2.715 -16.358 14.258 1.00 95.00 1036 LYS A C 1
ATOM 8417 O O . LYS A 1 1036 ? 1.777 -16.288 15.049 1.00 95.00 1036 LYS A O 1
ATOM 8422 N N . ILE A 1 1037 ? 2.638 -16.028 12.969 1.00 97.25 1037 ILE A N 1
ATOM 8423 C CA . ILE A 1 1037 ? 1.407 -15.746 12.230 1.00 97.25 1037 ILE A CA 1
ATOM 8424 C C . ILE A 1 1037 ? 1.093 -16.990 11.399 1.00 97.25 1037 ILE A C 1
ATOM 8426 O O . ILE A 1 1037 ? 1.911 -17.380 10.558 1.00 97.25 1037 ILE A O 1
ATOM 8430 N N . ILE A 1 1038 ? -0.061 -17.610 11.635 1.00 95.69 1038 ILE A N 1
ATOM 8431 C CA . ILE A 1 1038 ? -0.555 -18.737 10.826 1.00 95.69 1038 ILE A CA 1
ATOM 8432 C C . ILE A 1 1038 ? -1.556 -18.251 9.772 1.00 95.69 1038 ILE A C 1
ATOM 8434 O O . ILE A 1 1038 ? -1.999 -17.108 9.823 1.00 95.69 1038 ILE A O 1
ATOM 8438 N N . SER A 1 1039 ? -1.939 -19.118 8.835 1.00 94.00 1039 SER A N 1
ATOM 8439 C CA . SER A 1 1039 ? -2.937 -18.824 7.801 1.00 94.00 1039 SER A CA 1
ATOM 8440 C C . SER A 1 1039 ? -4.130 -19.778 7.923 1.00 94.00 1039 SER A C 1
ATOM 8442 O O . SER A 1 1039 ? -3.941 -20.993 7.859 1.00 94.00 1039 SER A O 1
ATOM 8444 N N . SER A 1 1040 ? -5.342 -19.242 8.089 1.00 91.44 1040 SER A N 1
ATOM 8445 C CA . SER A 1 1040 ? -6.604 -19.994 8.075 1.00 91.44 1040 SER A CA 1
ATOM 8446 C C . SER A 1 1040 ? -7.296 -19.791 6.727 1.00 91.44 1040 SER A C 1
ATOM 8448 O O . SER A 1 1040 ? -8.081 -18.869 6.549 1.00 91.44 1040 SER A O 1
ATOM 8450 N N . ALA A 1 1041 ? -6.963 -20.637 5.748 1.00 87.81 1041 ALA A N 1
ATOM 8451 C CA . ALA A 1 1041 ? -7.463 -20.521 4.371 1.00 87.81 1041 ALA A CA 1
ATOM 8452 C C . ALA A 1 1041 ? -8.776 -21.281 4.091 1.00 87.81 1041 ALA A C 1
ATOM 8454 O O . ALA A 1 1041 ? -9.190 -21.402 2.937 1.00 87.81 1041 ALA A O 1
ATOM 8455 N N . GLN A 1 1042 ? -9.406 -21.836 5.133 1.00 84.00 1042 GLN A N 1
ATOM 8456 C CA . GLN A 1 1042 ? -10.701 -22.522 5.032 1.00 84.00 1042 GLN A CA 1
ATOM 8457 C C . GLN A 1 1042 ? -11.818 -21.518 4.721 1.00 84.00 1042 GLN A C 1
ATOM 8459 O O . GLN A 1 1042 ? -12.536 -21.692 3.733 1.00 84.00 1042 GLN A O 1
ATOM 8464 N N . ALA A 1 1043 ? -11.895 -20.459 5.533 1.00 82.31 1043 ALA A N 1
ATOM 8465 C CA . ALA A 1 1043 ? -12.706 -19.275 5.289 1.00 82.31 1043 ALA A CA 1
ATOM 8466 C C . ALA A 1 1043 ? -11.926 -18.271 4.428 1.00 82.31 1043 ALA A C 1
ATOM 8468 O O . ALA A 1 1043 ? -10.703 -18.155 4.540 1.00 82.31 1043 ALA A O 1
ATOM 8469 N N . ILE A 1 1044 ? -12.641 -17.555 3.564 1.00 90.38 1044 ILE A N 1
ATOM 8470 C CA . ILE A 1 1044 ? -12.099 -16.496 2.709 1.00 90.38 1044 ILE A CA 1
ATOM 8471 C C . ILE A 1 1044 ? -13.028 -15.304 2.853 1.00 90.38 1044 ILE A C 1
ATOM 8473 O O . ILE A 1 1044 ? -14.241 -15.450 2.711 1.00 90.38 1044 ILE A O 1
ATOM 8477 N N . VAL A 1 1045 ? -12.460 -14.148 3.176 1.00 94.12 1045 VAL A N 1
ATOM 8478 C CA . VAL A 1 1045 ? -13.237 -12.970 3.562 1.00 94.12 1045 VAL A CA 1
ATOM 8479 C C . VAL A 1 1045 ? -13.389 -12.035 2.356 1.00 94.12 1045 VAL A C 1
ATOM 8481 O O . VAL A 1 1045 ? -12.376 -11.648 1.766 1.00 94.12 1045 VAL A O 1
ATOM 8484 N N . PRO A 1 1046 ? -14.619 -11.688 1.941 1.00 92.56 1046 PRO A N 1
ATOM 8485 C CA . PRO A 1 1046 ? -14.831 -10.704 0.889 1.00 92.56 1046 PRO A CA 1
ATOM 8486 C C . PRO A 1 1046 ? -14.483 -9.291 1.375 1.00 92.56 1046 PRO A C 1
ATOM 8488 O O . PRO A 1 1046 ? -14.673 -8.947 2.539 1.00 92.56 1046 PRO A O 1
ATOM 8491 N N . THR A 1 1047 ? -13.970 -8.467 0.469 1.00 92.56 1047 THR A N 1
ATOM 8492 C CA . THR A 1 1047 ? -13.668 -7.048 0.703 1.00 92.56 1047 THR A CA 1
ATOM 8493 C C . THR A 1 1047 ? -13.939 -6.262 -0.572 1.00 92.56 1047 THR A C 1
ATOM 8495 O O . THR A 1 1047 ? -13.681 -6.753 -1.681 1.00 92.56 1047 THR A O 1
ATOM 8498 N N . TYR A 1 1048 ? -14.459 -5.045 -0.429 1.00 91.12 1048 TYR A N 1
ATOM 8499 C CA . TYR A 1 1048 ? -14.756 -4.205 -1.579 1.00 91.12 1048 TYR A CA 1
ATOM 8500 C C . TYR A 1 1048 ? -13.475 -3.623 -2.190 1.00 91.12 1048 TYR A C 1
ATOM 8502 O O . TYR A 1 1048 ? -12.676 -2.952 -1.539 1.00 91.12 1048 TYR A O 1
ATOM 8510 N N . ALA A 1 1049 ? -13.255 -3.894 -3.477 1.00 91.25 1049 ALA A N 1
ATOM 8511 C CA . ALA A 1 1049 ? -12.080 -3.420 -4.202 1.00 91.25 1049 ALA A CA 1
ATOM 8512 C C . ALA A 1 1049 ? -12.433 -2.268 -5.158 1.00 91.25 1049 ALA A C 1
ATOM 8514 O O . ALA A 1 1049 ? -13.547 -2.234 -5.685 1.00 91.25 1049 ALA A O 1
ATOM 8515 N N . PRO A 1 1050 ? -11.491 -1.346 -5.453 1.00 91.69 1050 PRO A N 1
ATOM 8516 C CA . PRO A 1 1050 ? -11.706 -0.288 -6.432 1.00 91.69 1050 PRO A CA 1
ATOM 8517 C C . PRO A 1 1050 ? -12.193 -0.824 -7.785 1.00 91.69 1050 PRO A C 1
ATOM 8519 O O . PRO A 1 1050 ? -11.483 -1.551 -8.486 1.00 91.69 1050 PRO A O 1
ATOM 8522 N N . ASP A 1 1051 ? -13.402 -0.419 -8.160 1.00 92.38 1051 ASP A N 1
ATOM 8523 C CA . ASP A 1 1051 ? -14.107 -0.837 -9.373 1.00 92.38 1051 ASP A CA 1
ATOM 8524 C C . ASP A 1 1051 ? -13.606 -0.115 -10.640 1.00 92.38 1051 ASP A C 1
ATOM 8526 O O . ASP A 1 1051 ? -13.794 -0.583 -11.766 1.00 92.38 1051 ASP A O 1
ATOM 8530 N N . ASN A 1 1052 ? -12.925 1.018 -10.458 1.00 92.81 1052 ASN A N 1
ATOM 8531 C CA . ASN A 1 1052 ? -12.443 1.884 -11.520 1.00 92.81 1052 ASN A CA 1
ATOM 8532 C C . ASN A 1 1052 ? -10.936 2.165 -11.421 1.00 92.81 1052 ASN A C 1
ATOM 8534 O O . ASN A 1 1052 ? -10.333 2.259 -10.348 1.00 92.81 1052 ASN A O 1
ATOM 8538 N N . TRP A 1 1053 ? -10.326 2.368 -12.590 1.00 93.25 1053 TRP A N 1
ATOM 8539 C CA . TRP A 1 1053 ? -8.878 2.523 -12.730 1.00 93.25 1053 TRP A CA 1
ATOM 8540 C C . TRP A 1 1053 ? -8.304 3.742 -11.990 1.00 93.25 1053 TRP A C 1
ATOM 8542 O O . TRP A 1 1053 ? -7.176 3.691 -11.505 1.00 93.25 1053 TRP A O 1
ATOM 8552 N N . GLY A 1 1054 ? -9.067 4.834 -11.866 1.00 94.19 1054 GLY A N 1
ATOM 8553 C CA . GLY A 1 1054 ? -8.617 6.048 -11.177 1.00 94.19 1054 GLY A CA 1
ATOM 8554 C C . GLY A 1 1054 ? -8.475 5.841 -9.669 1.00 94.19 1054 GLY A C 1
ATOM 8555 O O . GLY A 1 1054 ? -7.440 6.186 -9.088 1.00 94.19 1054 GLY A O 1
ATOM 8556 N N . MET A 1 1055 ? -9.487 5.234 -9.045 1.00 93.00 1055 MET A N 1
ATOM 8557 C CA . MET A 1 1055 ? -9.456 4.867 -7.628 1.00 93.00 1055 MET A CA 1
ATOM 8558 C C . MET A 1 1055 ? -8.371 3.831 -7.339 1.00 93.00 1055 MET A C 1
ATOM 8560 O O . MET A 1 1055 ? -7.603 4.018 -6.391 1.00 93.00 1055 MET A O 1
ATOM 8564 N N . LEU A 1 1056 ? -8.223 2.813 -8.195 1.00 94.69 1056 LEU A N 1
ATOM 8565 C CA . LEU A 1 1056 ? -7.155 1.823 -8.053 1.00 94.69 1056 LEU A CA 1
ATOM 8566 C C . LEU A 1 1056 ? -5.759 2.455 -8.170 1.00 94.69 1056 LEU A C 1
ATOM 8568 O O . LEU A 1 1056 ? -4.918 2.250 -7.296 1.00 94.69 1056 LEU A O 1
ATOM 8572 N N . PHE A 1 1057 ? -5.520 3.284 -9.194 1.00 95.25 1057 PHE A N 1
ATOM 8573 C CA . PHE A 1 1057 ? -4.253 4.006 -9.360 1.00 95.25 1057 PHE A CA 1
ATOM 8574 C C . PHE A 1 1057 ? -3.930 4.849 -8.123 1.00 95.25 1057 PHE A C 1
ATOM 8576 O O . PHE A 1 1057 ? -2.799 4.836 -7.637 1.00 95.25 1057 PHE A O 1
ATOM 8583 N N . ARG A 1 1058 ? -4.930 5.532 -7.549 1.00 94.31 1058 ARG A N 1
ATOM 8584 C CA . ARG A 1 1058 ? -4.766 6.287 -6.302 1.00 94.31 1058 ARG A CA 1
ATOM 8585 C C . ARG A 1 1058 ? -4.426 5.384 -5.112 1.00 94.31 1058 ARG A C 1
ATOM 8587 O O . ARG A 1 1058 ? -3.516 5.734 -4.360 1.00 94.31 1058 ARG A O 1
ATOM 8594 N N . GLN A 1 1059 ? -5.130 4.267 -4.927 1.00 92.19 1059 GLN A N 1
ATOM 8595 C CA . GLN A 1 1059 ? -4.884 3.310 -3.839 1.00 92.19 1059 GLN A CA 1
ATOM 8596 C C . GLN A 1 1059 ? -3.454 2.753 -3.915 1.00 92.19 1059 GLN A C 1
ATOM 8598 O O . GLN A 1 1059 ? -2.718 2.778 -2.928 1.00 92.19 1059 GLN A O 1
ATOM 8603 N N . ARG A 1 1060 ? -3.020 2.344 -5.106 1.00 93.12 1060 ARG A N 1
ATOM 8604 C CA . ARG A 1 1060 ? -1.699 1.760 -5.364 1.00 93.12 1060 ARG A CA 1
ATOM 8605 C C . ARG A 1 1060 ? -0.567 2.771 -5.175 1.00 93.12 1060 ARG A C 1
ATOM 8607 O O . ARG A 1 1060 ? 0.301 2.583 -4.323 1.00 93.12 1060 ARG A O 1
ATOM 8614 N N . VAL A 1 1061 ? -0.652 3.920 -5.849 1.00 93.56 1061 VAL A N 1
ATOM 8615 C CA . VAL A 1 1061 ? 0.384 4.970 -5.818 1.00 93.56 1061 VAL A CA 1
ATOM 8616 C C . VAL A 1 1061 ? 0.502 5.672 -4.459 1.00 93.56 1061 VAL A C 1
ATOM 8618 O O . VAL A 1 1061 ? 1.604 6.066 -4.076 1.00 93.56 1061 VAL A O 1
ATOM 8621 N N . LYS A 1 1062 ? -0.596 5.846 -3.705 1.00 90.00 1062 LYS A N 1
ATOM 8622 C CA . LYS A 1 1062 ? -0.572 6.548 -2.402 1.00 90.00 1062 LYS A CA 1
ATOM 8623 C C . LYS A 1 1062 ? -0.611 5.640 -1.172 1.00 90.00 1062 LYS A C 1
ATOM 8625 O O . LYS A 1 1062 ? -0.278 6.123 -0.088 1.00 90.00 1062 LYS A O 1
ATOM 8630 N N . SER A 1 1063 ? -1.007 4.374 -1.299 1.00 87.12 1063 SER A N 1
ATOM 8631 C CA . SER A 1 1063 ? -1.111 3.451 -0.162 1.00 87.12 1063 SER A CA 1
ATOM 8632 C C . SER A 1 1063 ? -0.157 2.264 -0.272 1.00 87.12 1063 SER A C 1
ATOM 8634 O O . SER A 1 1063 ? 0.775 2.174 0.532 1.00 87.12 1063 SER A O 1
ATOM 8636 N N . TRP A 1 1064 ? -0.363 1.389 -1.261 1.00 89.25 1064 TRP A N 1
ATOM 8637 C CA . TRP A 1 1064 ? 0.232 0.047 -1.280 1.00 89.25 1064 TRP A CA 1
ATOM 8638 C C . TRP A 1 1064 ? 1.673 0.029 -1.800 1.00 89.25 1064 TRP A C 1
ATOM 8640 O O . TRP A 1 1064 ? 2.584 -0.096 -0.988 1.00 89.25 1064 TRP A O 1
ATOM 8650 N N . ASP A 1 1065 ? 1.917 0.221 -3.099 1.00 91.56 1065 ASP A N 1
ATOM 8651 C CA . ASP A 1 1065 ? 3.257 0.075 -3.703 1.00 91.56 1065 ASP A CA 1
ATOM 8652 C C . ASP A 1 1065 ? 4.290 1.056 -3.111 1.00 91.56 1065 ASP A C 1
ATOM 8654 O O . ASP A 1 1065 ? 5.473 0.748 -2.951 1.00 91.56 1065 ASP A O 1
ATOM 8658 N N . VAL A 1 1066 ? 3.830 2.233 -2.672 1.00 89.81 1066 VAL A N 1
ATOM 8659 C CA . VAL A 1 1066 ? 4.675 3.226 -1.987 1.00 89.81 1066 VAL A CA 1
ATOM 8660 C C . VAL A 1 1066 ? 5.201 2.727 -0.633 1.00 89.81 1066 VAL A C 1
ATOM 8662 O O . VAL A 1 1066 ? 6.218 3.219 -0.139 1.00 89.81 1066 VAL A O 1
ATOM 8665 N N . THR A 1 1067 ? 4.556 1.725 -0.032 1.00 87.38 1067 THR A N 1
ATOM 8666 C CA . THR A 1 1067 ? 5.023 1.074 1.198 1.00 87.38 1067 THR A CA 1
ATOM 8667 C C . THR A 1 1067 ? 6.357 0.374 0.981 1.00 87.38 1067 THR A C 1
ATOM 8669 O O . THR A 1 1067 ? 7.277 0.625 1.766 1.00 87.38 1067 THR A O 1
ATOM 8672 N N . SER A 1 1068 ? 6.502 -0.436 -0.075 1.00 87.31 1068 SER A N 1
ATOM 8673 C C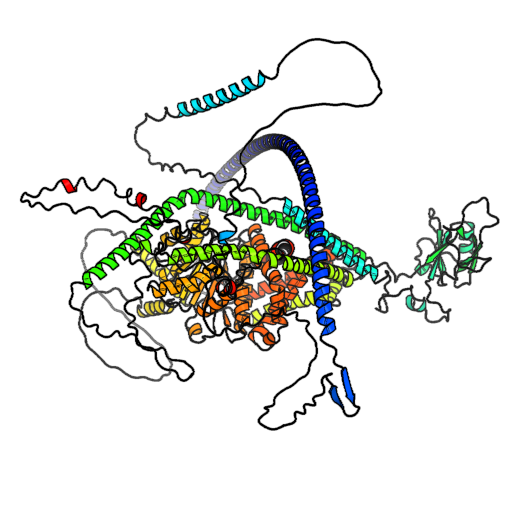A . SER A 1 1068 ? 7.750 -1.155 -0.369 1.00 87.31 1068 SER A CA 1
ATOM 8674 C C . SER A 1 1068 ? 8.922 -0.170 -0.467 1.00 87.31 1068 SER A C 1
ATOM 8676 O O . SER A 1 1068 ? 9.902 -0.290 0.272 1.00 87.31 1068 SER A O 1
ATOM 8678 N N . HIS A 1 1069 ? 8.766 0.915 -1.238 1.00 87.00 1069 HIS A N 1
ATOM 8679 C CA . HIS A 1 1069 ? 9.777 1.976 -1.356 1.00 87.00 1069 HIS A CA 1
ATOM 8680 C C . HIS A 1 1069 ? 10.053 2.748 -0.047 1.00 87.00 1069 HIS A C 1
ATOM 8682 O O . HIS A 1 1069 ? 11.163 3.245 0.160 1.00 87.00 1069 HIS A O 1
ATOM 8688 N N . LYS A 1 1070 ? 9.075 2.867 0.862 1.00 84.44 1070 LYS A N 1
ATOM 8689 C CA . LYS A 1 1070 ? 9.260 3.497 2.189 1.00 84.44 1070 LYS A CA 1
ATOM 8690 C C . LYS A 1 1070 ? 9.929 2.567 3.204 1.00 84.44 1070 LYS A C 1
ATOM 8692 O O . LYS A 1 1070 ? 10.482 3.055 4.197 1.00 84.44 1070 LYS A O 1
ATOM 8697 N N . LYS A 1 1071 ? 9.875 1.249 2.991 1.00 85.44 1071 LYS A N 1
ATOM 8698 C CA . LYS A 1 1071 ? 10.407 0.227 3.905 1.00 85.44 1071 LYS A CA 1
ATOM 8699 C C . LYS A 1 1071 ? 11.668 -0.476 3.353 1.00 85.44 1071 LYS A C 1
ATOM 8701 O O . LYS A 1 1071 ? 12.193 -1.341 4.046 1.00 85.44 1071 LYS A O 1
ATOM 8706 N N . THR A 1 1072 ? 12.258 -0.025 2.235 1.00 86.75 1072 THR A N 1
ATOM 8707 C CA . THR A 1 1072 ? 13.533 -0.525 1.655 1.00 86.75 1072 THR A CA 1
ATOM 8708 C C . THR A 1 1072 ? 14.635 -0.782 2.692 1.00 86.75 1072 THR A C 1
ATOM 8710 O O . THR A 1 1072 ? 15.189 -1.875 2.765 1.00 86.75 1072 THR A O 1
ATOM 8713 N N . PHE A 1 1073 ? 14.916 0.192 3.568 1.00 86.81 1073 PHE A N 1
ATOM 8714 C CA . PHE A 1 1073 ? 15.922 0.045 4.632 1.00 86.81 1073 PHE A CA 1
ATOM 8715 C C . PHE A 1 1073 ? 15.575 -1.030 5.671 1.00 86.81 1073 PHE A C 1
ATOM 8717 O O . PHE A 1 1073 ? 16.472 -1.592 6.292 1.00 86.81 1073 PHE A O 1
ATOM 8724 N N . THR A 1 1074 ? 14.290 -1.334 5.867 1.00 87.88 1074 THR A N 1
ATOM 8725 C CA . THR A 1 1074 ? 13.863 -2.466 6.695 1.00 87.88 1074 THR A CA 1
ATOM 8726 C C . THR A 1 1074 ? 14.172 -3.793 6.009 1.00 87.88 1074 THR A C 1
ATOM 8728 O O . THR A 1 1074 ? 14.745 -4.648 6.674 1.00 87.88 1074 THR A O 1
ATOM 8731 N N . TYR A 1 1075 ? 13.903 -3.958 4.710 1.00 91.62 1075 TYR A N 1
ATOM 8732 C CA . TYR A 1 1075 ? 14.277 -5.189 3.997 1.00 91.62 1075 TYR A CA 1
ATOM 8733 C C . TYR A 1 1075 ? 15.795 -5.408 4.006 1.00 91.62 1075 TYR A C 1
ATOM 8735 O O . TYR A 1 1075 ? 16.251 -6.480 4.398 1.00 91.62 1075 TYR A O 1
ATOM 8743 N N . ILE A 1 1076 ? 16.580 -4.365 3.700 1.00 91.75 1076 ILE A N 1
ATOM 8744 C CA . ILE A 1 1076 ? 18.051 -4.401 3.795 1.00 91.75 1076 ILE A CA 1
ATOM 8745 C C . ILE A 1 1076 ? 18.484 -4.843 5.200 1.00 91.75 1076 ILE A C 1
ATOM 8747 O O . ILE A 1 1076 ? 19.286 -5.766 5.330 1.00 91.75 1076 ILE A O 1
ATOM 8751 N N . TRP A 1 1077 ? 17.920 -4.244 6.257 1.00 91.81 1077 TRP A N 1
ATOM 8752 C CA . TRP A 1 1077 ? 18.237 -4.609 7.640 1.00 91.81 1077 TRP A CA 1
ATOM 8753 C C . TRP A 1 1077 ? 17.903 -6.071 7.968 1.00 91.81 1077 TRP A C 1
ATOM 8755 O O . TRP A 1 1077 ? 18.735 -6.766 8.549 1.00 91.81 1077 TRP A O 1
ATOM 8765 N N . GLU A 1 1078 ? 16.727 -6.575 7.584 1.00 93.38 1078 GLU A N 1
ATOM 8766 C CA . GLU A 1 1078 ? 16.349 -7.976 7.830 1.00 93.38 1078 GLU A CA 1
ATOM 8767 C C . GLU A 1 1078 ? 17.215 -8.973 7.031 1.00 93.38 1078 GLU A C 1
ATOM 8769 O O . GLU A 1 1078 ? 17.449 -10.095 7.499 1.00 93.38 1078 GLU A O 1
ATOM 8774 N N . ILE A 1 1079 ? 17.750 -8.574 5.871 1.00 93.69 1079 ILE A N 1
ATOM 8775 C CA . ILE A 1 1079 ? 18.710 -9.369 5.091 1.00 93.69 1079 ILE A CA 1
ATOM 8776 C C . ILE A 1 1079 ? 20.080 -9.404 5.788 1.00 93.69 1079 ILE A C 1
ATOM 8778 O O . ILE A 1 1079 ? 20.580 -10.500 6.055 1.00 93.69 1079 ILE A O 1
ATOM 8782 N N . ILE A 1 1080 ? 20.666 -8.251 6.134 1.00 94.00 1080 ILE A N 1
ATOM 8783 C CA . ILE A 1 1080 ? 22.054 -8.173 6.640 1.00 94.00 1080 ILE A CA 1
ATOM 8784 C C . ILE A 1 1080 ? 22.211 -8.532 8.124 1.00 94.00 1080 ILE A C 1
ATOM 8786 O O . ILE A 1 1080 ? 23.280 -8.981 8.527 1.00 94.00 1080 ILE A O 1
ATOM 8790 N N . ASN A 1 1081 ? 21.183 -8.334 8.956 1.00 93.06 1081 ASN A N 1
ATOM 8791 C CA . ASN A 1 1081 ? 21.295 -8.467 10.412 1.00 93.06 1081 ASN A CA 1
ATOM 8792 C C . ASN A 1 1081 ? 21.682 -9.906 10.825 1.00 93.06 1081 ASN A C 1
ATOM 8794 O O . ASN A 1 1081 ? 20.884 -10.819 10.600 1.00 93.06 1081 ASN A O 1
ATOM 8798 N N . PRO A 1 1082 ? 22.831 -10.136 11.497 1.00 92.69 1082 PRO A N 1
ATOM 8799 C CA . PRO A 1 1082 ? 23.277 -11.479 11.880 1.00 92.69 1082 PRO A CA 1
ATOM 8800 C C . PRO A 1 1082 ? 22.258 -12.260 12.720 1.00 92.69 1082 PRO A C 1
ATOM 8802 O O . PRO A 1 1082 ? 22.070 -13.453 12.499 1.00 92.69 1082 PRO A O 1
ATOM 8805 N N . LYS A 1 1083 ? 21.507 -11.594 13.612 1.00 91.88 1083 LYS A N 1
ATOM 8806 C CA . LYS A 1 1083 ? 20.456 -12.250 14.418 1.00 91.88 1083 LYS A CA 1
ATOM 8807 C C . LYS A 1 1083 ? 19.309 -12.806 13.562 1.00 91.88 1083 LYS A C 1
ATOM 8809 O O . LYS A 1 1083 ? 18.647 -13.747 13.972 1.00 91.88 1083 LYS A O 1
ATOM 8814 N N . SER A 1 1084 ? 19.084 -12.236 12.376 1.00 91.56 1084 SER A N 1
ATOM 8815 C CA . SER A 1 1084 ? 18.093 -12.701 11.392 1.00 91.56 1084 SER A CA 1
ATOM 8816 C C . SER A 1 1084 ? 18.511 -14.018 10.712 1.00 91.56 1084 SER A C 1
ATOM 8818 O O . SER A 1 1084 ? 17.667 -14.739 10.194 1.00 91.56 1084 SER A O 1
ATOM 8820 N N . TRP A 1 1085 ? 19.806 -14.357 10.710 1.00 91.31 1085 TRP A N 1
ATOM 8821 C CA . TRP A 1 1085 ? 20.310 -15.624 10.158 1.00 91.31 1085 TRP A CA 1
ATOM 8822 C C . TRP A 1 1085 ? 20.228 -16.791 11.150 1.00 91.31 1085 TRP A C 1
ATOM 8824 O O . TRP A 1 1085 ? 20.163 -17.937 10.725 1.00 91.31 1085 TRP A O 1
ATOM 8834 N N . CYS A 1 1086 ? 20.167 -16.509 12.454 1.00 91.88 1086 CYS A N 1
ATOM 8835 C CA . CYS A 1 1086 ? 20.023 -17.520 13.508 1.00 91.88 1086 CYS A CA 1
ATOM 8836 C C . CYS A 1 1086 ? 18.558 -17.881 13.828 1.00 91.88 1086 CYS A C 1
ATOM 8838 O O . CYS A 1 1086 ? 18.307 -18.582 14.802 1.00 91.88 1086 CYS A O 1
ATOM 8840 N N . HIS A 1 1087 ? 17.592 -17.377 13.054 1.00 93.19 1087 HIS A N 1
ATOM 8841 C CA . HIS A 1 1087 ? 16.160 -17.505 13.320 1.00 93.19 1087 HIS A CA 1
ATOM 8842 C C . HIS A 1 1087 ? 15.447 -18.072 12.083 1.00 93.19 1087 HIS A C 1
ATOM 8844 O O . HIS A 1 1087 ? 15.407 -17.420 11.038 1.00 93.19 1087 HIS A O 1
ATOM 8850 N N . LEU A 1 1088 ? 14.891 -19.286 12.192 1.00 90.94 1088 LEU A N 1
ATOM 8851 C CA . LEU A 1 1088 ? 14.367 -20.052 11.050 1.00 90.94 1088 LEU A CA 1
ATOM 8852 C C . LEU A 1 1088 ? 13.306 -19.280 10.253 1.00 90.94 1088 LEU A C 1
ATOM 8854 O O . LEU A 1 1088 ? 13.407 -19.180 9.032 1.00 90.94 1088 LEU A O 1
ATOM 8858 N N . ALA A 1 1089 ? 12.334 -18.673 10.935 1.00 92.38 1089 ALA A N 1
ATOM 8859 C CA . ALA A 1 1089 ? 11.295 -17.877 10.287 1.00 92.38 1089 ALA A CA 1
ATOM 8860 C C . ALA A 1 1089 ? 11.858 -16.661 9.534 1.00 92.38 1089 ALA A C 1
ATOM 8862 O O . ALA A 1 1089 ? 11.399 -16.338 8.441 1.00 92.38 1089 ALA A O 1
ATOM 8863 N N . SER A 1 1090 ? 12.884 -16.002 10.081 1.00 93.12 1090 SER A N 1
ATOM 8864 C CA . SER A 1 1090 ? 13.573 -14.922 9.371 1.00 93.12 1090 SER A CA 1
ATOM 8865 C C . SER A 1 1090 ? 14.318 -15.440 8.141 1.00 93.12 1090 SER A C 1
ATOM 8867 O O . SER A 1 1090 ? 14.281 -14.783 7.105 1.00 93.12 1090 SER A O 1
ATOM 8869 N N . TRP A 1 1091 ? 14.950 -16.615 8.222 1.00 93.00 1091 TRP A N 1
ATOM 8870 C CA . TRP A 1 1091 ? 15.645 -17.238 7.093 1.00 93.00 1091 TRP A CA 1
ATOM 8871 C C . TRP A 1 1091 ? 14.685 -17.612 5.951 1.00 93.00 1091 TRP A C 1
ATOM 8873 O O . TRP A 1 1091 ? 14.939 -17.241 4.808 1.00 93.00 1091 TRP A O 1
ATOM 8883 N N . VAL A 1 1092 ? 13.539 -18.225 6.268 1.00 94.00 1092 VAL A N 1
ATOM 8884 C CA . VAL A 1 1092 ? 12.458 -18.550 5.311 1.00 94.00 1092 VAL A CA 1
ATOM 8885 C C . VAL A 1 1092 ? 11.904 -17.306 4.598 1.00 94.00 1092 VAL A C 1
ATOM 8887 O O . VAL A 1 1092 ? 11.511 -17.386 3.436 1.00 94.00 1092 VAL A O 1
ATOM 8890 N N . LEU A 1 1093 ? 11.896 -16.144 5.260 1.00 95.31 1093 LEU A N 1
ATOM 8891 C CA . LEU A 1 1093 ? 11.401 -14.885 4.691 1.00 95.31 1093 LEU A CA 1
ATOM 8892 C C . LEU A 1 1093 ? 12.470 -14.067 3.937 1.00 95.31 1093 LEU A C 1
ATOM 8894 O O . LEU A 1 1093 ? 12.113 -13.147 3.200 1.00 95.31 1093 LEU A O 1
ATOM 8898 N N . LYS A 1 1094 ? 13.768 -14.399 4.043 1.00 95.06 1094 LYS A N 1
ATOM 8899 C CA . LYS A 1 1094 ? 14.841 -13.697 3.303 1.00 95.06 1094 LYS A CA 1
ATOM 8900 C C . LYS A 1 1094 ? 14.659 -13.704 1.776 1.00 95.06 1094 LYS A C 1
ATOM 8902 O O . LYS A 1 1094 ? 14.888 -12.644 1.201 1.00 95.06 1094 LYS A O 1
ATOM 8907 N N . PRO A 1 1095 ? 14.227 -14.798 1.113 1.00 95.62 1095 PRO A N 1
ATOM 8908 C CA . PRO A 1 1095 ? 13.899 -14.784 -0.314 1.00 95.62 1095 PRO A CA 1
ATOM 8909 C C . PRO A 1 1095 ? 12.869 -13.713 -0.693 1.00 95.62 1095 PRO A C 1
ATOM 8911 O O . PRO A 1 1095 ? 13.090 -12.981 -1.648 1.00 95.62 1095 PRO A O 1
ATOM 8914 N N . TYR A 1 1096 ? 11.805 -13.543 0.100 1.00 95.00 1096 TYR A N 1
ATOM 8915 C CA . TYR A 1 1096 ? 10.794 -12.501 -0.122 1.00 95.00 1096 TYR A CA 1
ATOM 8916 C C . TYR A 1 1096 ? 11.358 -11.089 0.080 1.00 95.00 1096 TYR A C 1
ATOM 8918 O O . TYR A 1 1096 ? 11.097 -10.198 -0.721 1.00 95.00 1096 TYR A O 1
ATOM 8926 N N . PHE A 1 1097 ? 12.180 -10.873 1.114 1.00 95.00 1097 PHE A N 1
ATOM 8927 C CA . PHE A 1 1097 ? 12.846 -9.579 1.309 1.00 95.00 1097 PHE A CA 1
ATOM 8928 C C . PHE A 1 1097 ? 13.852 -9.259 0.198 1.00 95.00 1097 PHE A C 1
ATOM 8930 O O . PHE A 1 1097 ? 14.011 -8.092 -0.156 1.00 95.00 1097 PHE A O 1
ATOM 8937 N N . LEU A 1 1098 ? 14.538 -10.275 -0.336 1.00 94.38 1098 LEU A N 1
ATOM 8938 C CA . LEU A 1 1098 ? 15.474 -10.127 -1.447 1.00 94.38 1098 LEU A CA 1
ATOM 8939 C C . LEU A 1 1098 ? 14.737 -9.832 -2.756 1.00 94.38 1098 LEU A C 1
ATOM 8941 O O . LEU A 1 1098 ? 15.166 -8.933 -3.468 1.00 94.38 1098 LEU A O 1
ATOM 8945 N N . GLN A 1 1099 ? 13.631 -10.532 -3.030 1.00 94.62 1099 GLN A N 1
ATOM 8946 C CA . GLN A 1 1099 ? 12.753 -10.264 -4.168 1.00 94.62 1099 GLN A CA 1
ATOM 8947 C C . GLN A 1 1099 ? 12.218 -8.831 -4.095 1.00 94.62 1099 GLN A C 1
ATOM 8949 O O . GLN A 1 1099 ? 12.516 -8.052 -4.988 1.00 94.62 1099 GLN A O 1
ATOM 8954 N N . GLU A 1 1100 ? 11.570 -8.412 -3.001 1.00 93.06 1100 GLU A N 1
ATOM 8955 C CA . GLU A 1 1100 ? 11.086 -7.027 -2.871 1.00 93.06 1100 GLU A CA 1
ATOM 8956 C C . GLU A 1 1100 ? 12.207 -5.983 -3.011 1.00 93.06 1100 GLU A C 1
ATOM 8958 O O . GLU A 1 1100 ? 12.023 -4.970 -3.687 1.00 93.06 1100 GLU A O 1
ATOM 8963 N N . LEU A 1 1101 ? 13.389 -6.216 -2.425 1.00 92.25 1101 LEU A N 1
ATOM 8964 C CA . LEU A 1 1101 ? 14.533 -5.312 -2.577 1.00 92.25 1101 LEU A CA 1
ATOM 8965 C C . LEU A 1 1101 ? 15.013 -5.234 -4.034 1.00 92.25 1101 LEU A C 1
ATOM 8967 O O . LEU A 1 1101 ? 15.269 -4.138 -4.532 1.00 92.25 1101 LEU A O 1
ATOM 8971 N N . LEU A 1 1102 ? 15.126 -6.374 -4.712 1.00 92.12 1102 LEU A N 1
ATOM 8972 C CA . LEU A 1 1102 ? 15.553 -6.463 -6.104 1.00 92.12 1102 LEU A CA 1
ATOM 8973 C C . LEU A 1 1102 ? 14.531 -5.803 -7.034 1.00 92.12 1102 LEU A C 1
ATOM 8975 O O . LEU A 1 1102 ? 14.914 -4.966 -7.852 1.00 92.12 1102 LEU A O 1
ATOM 8979 N N . THR A 1 1103 ? 13.240 -6.064 -6.829 1.00 91.94 1103 THR A N 1
ATOM 8980 C CA . THR A 1 1103 ? 12.154 -5.418 -7.563 1.00 91.94 1103 THR A CA 1
ATOM 8981 C C . THR A 1 1103 ? 12.161 -3.897 -7.331 1.00 91.94 1103 THR A C 1
ATOM 8983 O O . THR A 1 1103 ? 12.022 -3.152 -8.296 1.00 91.94 1103 THR A O 1
ATOM 8986 N N . ILE A 1 1104 ? 12.419 -3.402 -6.107 1.00 90.12 1104 ILE A N 1
ATOM 8987 C CA . ILE A 1 1104 ? 12.579 -1.956 -5.823 1.00 90.12 1104 ILE A CA 1
ATOM 8988 C C . ILE A 1 1104 ? 13.759 -1.345 -6.592 1.00 90.12 1104 ILE A C 1
ATOM 8990 O O . ILE A 1 1104 ? 13.628 -0.236 -7.111 1.00 90.12 1104 ILE A O 1
ATOM 8994 N N . VAL A 1 1105 ? 14.915 -2.017 -6.662 1.00 87.62 1105 VAL A N 1
ATOM 8995 C CA . VAL A 1 1105 ? 16.060 -1.508 -7.445 1.00 87.62 1105 VAL A CA 1
ATOM 8996 C C . VAL A 1 1105 ? 15.742 -1.550 -8.942 1.00 87.62 1105 VAL A C 1
ATOM 8998 O O . VAL A 1 1105 ? 16.054 -0.603 -9.663 1.00 87.62 1105 VAL A O 1
ATOM 9001 N N . LEU A 1 1106 ? 15.056 -2.595 -9.409 1.00 89.50 1106 LEU A N 1
ATOM 9002 C CA . LEU A 1 1106 ? 14.599 -2.685 -10.790 1.00 89.50 1106 LEU A CA 1
ATOM 9003 C C . LEU A 1 1106 ? 13.539 -1.635 -11.132 1.00 89.50 1106 LEU A C 1
ATOM 9005 O O . LEU A 1 1106 ? 13.549 -1.171 -12.261 1.00 89.50 1106 LEU A O 1
ATOM 9009 N N . ASP A 1 1107 ? 12.683 -1.182 -10.216 1.00 89.12 1107 ASP A N 1
ATOM 9010 C CA . ASP A 1 1107 ? 11.717 -0.107 -10.506 1.00 89.12 1107 ASP A CA 1
ATOM 9011 C C . ASP A 1 1107 ? 12.404 1.218 -10.883 1.00 89.12 1107 ASP A C 1
ATOM 9013 O O . ASP A 1 1107 ? 11.917 1.932 -11.761 1.00 89.12 1107 ASP A O 1
ATOM 9017 N N . TRP A 1 1108 ? 13.573 1.511 -10.297 1.00 84.25 1108 TRP A N 1
ATOM 9018 C CA . TRP A 1 1108 ? 14.411 2.649 -10.703 1.00 84.25 1108 TRP A CA 1
ATOM 9019 C C . TRP A 1 1108 ? 15.029 2.483 -12.092 1.00 84.25 1108 TRP A C 1
ATOM 9021 O O . TRP A 1 1108 ? 15.334 3.483 -12.734 1.00 84.25 1108 TRP A O 1
ATOM 9031 N N . LEU A 1 1109 ? 15.246 1.248 -12.549 1.00 86.62 1109 LEU A N 1
ATOM 9032 C CA . LEU A 1 1109 ? 15.928 0.938 -13.809 1.00 86.62 1109 LEU A CA 1
ATOM 9033 C C . LEU A 1 1109 ? 14.932 0.711 -14.961 1.00 86.62 1109 LEU A C 1
ATOM 9035 O O . LEU A 1 1109 ? 15.137 1.214 -16.062 1.00 86.62 1109 LEU A O 1
ATOM 9039 N N . ARG A 1 1110 ? 13.826 0.000 -14.710 1.00 86.50 1110 ARG A N 1
ATOM 9040 C CA . ARG A 1 1110 ? 12.826 -0.468 -15.689 1.00 86.50 1110 ARG A CA 1
ATOM 9041 C C . ARG A 1 1110 ? 12.341 0.634 -16.624 1.00 86.50 1110 ARG A C 1
ATOM 9043 O O . ARG A 1 1110 ? 12.303 0.407 -17.828 1.00 86.50 1110 ARG A O 1
ATOM 9050 N N . ALA A 1 1111 ? 12.017 1.820 -16.108 1.00 83.81 1111 ALA A N 1
ATOM 9051 C CA . ALA A 1 1111 ? 11.552 2.933 -16.939 1.00 83.81 1111 ALA A CA 1
ATOM 9052 C C . ALA A 1 1111 ? 12.582 3.316 -18.020 1.00 83.81 1111 ALA A C 1
ATOM 9054 O O . ALA A 1 1111 ? 12.237 3.417 -19.198 1.00 83.81 1111 ALA A O 1
ATOM 9055 N N . PHE A 1 1112 ? 13.854 3.444 -17.636 1.00 84.94 1112 PHE A N 1
ATOM 9056 C CA . PHE A 1 1112 ? 14.963 3.744 -18.542 1.00 84.94 1112 PHE A CA 1
ATOM 9057 C C . PHE A 1 1112 ? 15.278 2.580 -19.486 1.00 84.94 1112 PHE A C 1
ATOM 9059 O O . PHE A 1 1112 ? 15.489 2.795 -20.678 1.00 84.94 1112 PHE A O 1
ATOM 9066 N N . LEU A 1 1113 ? 15.263 1.347 -18.977 1.00 83.50 1113 LEU A N 1
ATOM 9067 C CA . LEU A 1 1113 ? 15.576 0.150 -19.759 1.00 83.50 1113 LEU A CA 1
ATOM 9068 C C . LEU A 1 1113 ? 14.542 -0.141 -20.837 1.00 83.50 1113 LEU A C 1
ATOM 9070 O O . LEU A 1 1113 ? 14.917 -0.437 -21.966 1.00 83.50 1113 LEU A O 1
ATOM 9074 N N . LEU A 1 1114 ? 13.253 -0.031 -20.519 1.00 84.31 1114 LEU A N 1
ATOM 9075 C CA . LEU A 1 1114 ? 12.185 -0.266 -21.489 1.00 84.31 1114 LEU A CA 1
ATOM 9076 C C . LEU A 1 1114 ? 12.181 0.834 -22.554 1.00 84.31 1114 LEU A C 1
ATOM 9078 O O . LEU A 1 1114 ? 12.093 0.524 -23.736 1.00 84.31 1114 LEU A O 1
ATOM 9082 N N . CYS A 1 1115 ? 12.381 2.098 -22.166 1.00 84.19 1115 CYS A N 1
ATOM 9083 C CA . CYS A 1 1115 ? 12.552 3.209 -23.107 1.00 84.19 1115 CYS A CA 1
ATOM 9084 C C . CYS A 1 1115 ? 13.766 3.018 -24.035 1.00 84.19 1115 CYS A C 1
ATOM 9086 O O . CYS A 1 1115 ? 13.648 3.177 -25.251 1.00 84.19 1115 CYS A O 1
ATOM 9088 N N . GLY A 1 1116 ? 14.919 2.631 -23.479 1.00 78.12 1116 GLY A N 1
ATOM 9089 C CA . GLY A 1 1116 ? 16.126 2.334 -24.249 1.00 78.12 1116 GLY A CA 1
ATOM 9090 C C . GLY A 1 1116 ? 15.954 1.134 -25.182 1.00 78.12 1116 GLY A C 1
ATOM 9091 O O . GLY A 1 1116 ? 16.353 1.205 -26.344 1.00 78.12 1116 GLY A O 1
ATOM 9092 N N . LEU A 1 1117 ? 15.310 0.061 -24.713 1.00 78.62 1117 LEU A N 1
ATOM 9093 C CA . LEU A 1 1117 ? 15.055 -1.138 -25.511 1.00 78.62 1117 LEU A CA 1
ATOM 9094 C C . LEU A 1 1117 ? 14.052 -0.859 -26.638 1.00 78.62 1117 LEU A C 1
ATOM 9096 O O . LEU A 1 1117 ? 14.321 -1.243 -27.765 1.00 78.62 1117 LEU A O 1
ATOM 9100 N N . ILE A 1 1118 ? 12.970 -0.112 -26.393 1.00 84.75 1118 ILE A N 1
ATOM 9101 C CA . ILE A 1 1118 ? 12.007 0.293 -27.437 1.00 84.75 1118 ILE A CA 1
ATOM 9102 C C . ILE A 1 1118 ? 12.690 1.098 -28.557 1.00 84.75 1118 ILE A C 1
ATOM 9104 O O . ILE A 1 1118 ? 12.364 0.910 -29.727 1.00 84.75 1118 ILE A O 1
ATOM 9108 N N . ILE A 1 1119 ? 13.640 1.980 -28.226 1.00 79.38 1119 ILE A N 1
ATOM 9109 C CA . ILE A 1 1119 ? 14.351 2.800 -29.223 1.00 79.38 1119 ILE A CA 1
ATOM 9110 C C . ILE A 1 1119 ? 15.440 2.010 -29.960 1.00 79.38 1119 ILE A C 1
ATOM 9112 O O . ILE A 1 1119 ? 15.636 2.221 -31.157 1.00 79.38 1119 ILE A O 1
ATOM 9116 N N . ARG A 1 1120 ? 16.169 1.133 -29.260 1.00 73.00 1120 ARG A N 1
ATOM 9117 C CA . ARG A 1 1120 ? 17.307 0.392 -29.827 1.00 73.00 1120 ARG A CA 1
ATOM 9118 C C . ARG A 1 1120 ? 16.889 -0.885 -30.553 1.00 73.00 1120 ARG A C 1
ATOM 9120 O O . ARG A 1 1120 ? 17.429 -1.179 -31.613 1.00 73.00 1120 ARG A O 1
ATOM 9127 N N . ASP A 1 1121 ? 15.985 -1.650 -29.952 1.00 77.00 1121 ASP A N 1
ATOM 9128 C CA . ASP A 1 1121 ? 15.577 -2.987 -30.380 1.00 77.00 1121 ASP A CA 1
ATOM 9129 C C . ASP A 1 1121 ? 14.150 -3.308 -29.891 1.00 77.00 1121 ASP A C 1
ATOM 9131 O O . ASP A 1 1121 ? 13.907 -4.048 -28.929 1.00 77.00 1121 ASP A O 1
ATOM 9135 N N . TRP A 1 1122 ? 13.175 -2.719 -30.586 1.00 83.88 1122 TRP A N 1
ATOM 9136 C CA . TRP A 1 1122 ? 11.753 -2.944 -30.333 1.00 83.88 1122 TRP A CA 1
ATOM 9137 C C . TRP A 1 1122 ? 11.319 -4.404 -30.568 1.00 83.88 1122 TRP A C 1
ATOM 9139 O O . TRP A 1 1122 ? 10.275 -4.817 -30.056 1.00 83.88 1122 TRP A O 1
ATOM 9149 N N . VAL A 1 1123 ? 12.104 -5.192 -31.314 1.00 83.06 1123 VAL A N 1
ATOM 9150 C CA . VAL A 1 1123 ? 11.819 -6.604 -31.606 1.00 83.06 1123 VAL A CA 1
ATOM 9151 C C . VAL A 1 1123 ? 12.147 -7.459 -30.384 1.00 83.06 1123 VAL A C 1
ATOM 9153 O O . VAL A 1 1123 ? 11.277 -8.197 -29.917 1.00 83.06 1123 VAL A O 1
ATOM 9156 N N . SER A 1 1124 ? 13.332 -7.300 -29.788 1.00 78.94 1124 SER A N 1
ATOM 9157 C CA . SER A 1 1124 ? 13.659 -7.953 -28.510 1.00 78.94 1124 SER A CA 1
ATOM 9158 C C . SER A 1 1124 ? 12.754 -7.479 -27.372 1.00 78.94 1124 SER A C 1
ATOM 9160 O O . SER A 1 1124 ? 12.373 -8.289 -26.528 1.00 78.94 1124 SER A O 1
ATOM 9162 N N . PHE A 1 1125 ? 12.333 -6.206 -27.365 1.00 84.69 1125 PHE A N 1
ATOM 9163 C CA . PHE A 1 1125 ? 11.283 -5.734 -26.449 1.00 84.69 1125 PHE A CA 1
ATOM 9164 C C . PHE A 1 1125 ? 9.977 -6.526 -26.619 1.00 84.69 1125 PHE A C 1
ATOM 9166 O O . PHE A 1 1125 ? 9.417 -6.989 -25.626 1.00 84.69 1125 PHE A O 1
ATOM 9173 N N . LEU A 1 1126 ? 9.506 -6.725 -27.856 1.00 87.19 1126 LEU A N 1
ATOM 9174 C CA . LEU A 1 1126 ? 8.284 -7.484 -28.130 1.00 87.19 1126 LEU A CA 1
ATOM 9175 C C . LEU A 1 1126 ? 8.418 -8.961 -27.723 1.00 87.19 1126 LEU A C 1
ATOM 9177 O O . LEU A 1 1126 ? 7.490 -9.515 -27.135 1.00 87.19 1126 LEU A O 1
ATOM 9181 N N . PHE A 1 1127 ? 9.569 -9.593 -27.972 1.00 85.69 1127 PHE A N 1
ATOM 9182 C CA . PHE A 1 1127 ? 9.822 -10.968 -27.532 1.00 85.69 1127 PHE A CA 1
ATOM 9183 C C . PHE A 1 1127 ? 9.868 -11.096 -26.005 1.00 85.69 1127 PHE A C 1
ATOM 9185 O O . PHE A 1 1127 ? 9.169 -11.947 -25.456 1.00 85.69 1127 PHE A O 1
ATOM 9192 N N . MET A 1 1128 ? 10.613 -10.228 -25.310 1.00 84.31 1128 MET A N 1
ATOM 9193 C CA . MET A 1 1128 ? 10.618 -10.149 -23.841 1.00 84.31 1128 MET A CA 1
ATOM 9194 C C . MET A 1 1128 ? 9.198 -9.985 -23.292 1.00 84.31 1128 MET A C 1
ATOM 9196 O O . MET A 1 1128 ? 8.783 -10.714 -22.393 1.00 84.31 1128 MET A O 1
ATOM 9200 N N . PHE A 1 1129 ? 8.428 -9.062 -23.874 1.00 88.56 1129 PHE A N 1
ATOM 9201 C CA . PHE A 1 1129 ? 7.041 -8.809 -23.504 1.00 88.56 1129 PHE A CA 1
ATOM 9202 C C . PHE A 1 1129 ? 6.168 -10.066 -23.642 1.00 88.56 1129 PHE A C 1
ATOM 9204 O O . PHE A 1 1129 ? 5.444 -10.414 -22.707 1.00 88.56 1129 PHE A O 1
ATOM 9211 N N . VAL A 1 1130 ? 6.265 -10.784 -24.767 1.00 91.38 1130 VAL A N 1
ATOM 9212 C CA . VAL A 1 1130 ? 5.536 -12.044 -24.993 1.00 91.38 1130 VAL A CA 1
ATOM 9213 C C . VAL A 1 1130 ? 5.973 -13.131 -24.006 1.00 91.38 1130 VAL A C 1
ATOM 9215 O O . VAL A 1 1130 ? 5.110 -13.817 -23.459 1.00 91.38 1130 VAL A O 1
ATOM 9218 N N . ILE A 1 1131 ? 7.272 -13.266 -23.722 1.00 89.88 1131 ILE A N 1
ATOM 9219 C CA . ILE A 1 1131 ? 7.794 -14.279 -22.791 1.00 89.88 1131 ILE A CA 1
ATOM 9220 C C . ILE A 1 1131 ? 7.318 -14.011 -21.357 1.00 89.88 1131 ILE A C 1
ATOM 9222 O O . ILE A 1 1131 ? 6.759 -14.913 -20.735 1.00 89.88 1131 ILE A O 1
ATOM 9226 N N . PHE A 1 1132 ? 7.462 -12.787 -20.837 1.00 89.81 1132 PHE A N 1
ATOM 9227 C CA . PHE A 1 1132 ? 6.990 -12.458 -19.485 1.00 89.81 1132 PHE A CA 1
ATOM 9228 C C . PHE A 1 1132 ? 5.467 -12.576 -19.362 1.00 89.81 1132 PHE A C 1
ATOM 9230 O O . PHE A 1 1132 ? 4.971 -13.119 -18.377 1.00 89.81 1132 PHE A O 1
ATOM 9237 N N . THR A 1 1133 ? 4.718 -12.160 -20.387 1.00 93.31 1133 THR A N 1
ATOM 9238 C CA . THR A 1 1133 ? 3.260 -12.360 -20.438 1.00 93.31 1133 THR A CA 1
ATOM 9239 C C . THR A 1 1133 ? 2.909 -13.856 -20.426 1.00 93.31 1133 THR A C 1
ATOM 9241 O O . THR A 1 1133 ? 2.010 -14.272 -19.697 1.00 93.31 1133 THR A O 1
ATOM 9244 N N . GLY A 1 1134 ? 3.654 -14.682 -21.169 1.00 95.25 1134 GLY A N 1
ATOM 9245 C CA . GLY A 1 1134 ? 3.531 -16.141 -21.173 1.00 95.25 1134 GLY A CA 1
ATOM 9246 C C . GLY A 1 1134 ? 3.819 -16.782 -19.812 1.00 95.25 1134 GLY A C 1
ATOM 9247 O O . GLY A 1 1134 ? 3.055 -17.639 -19.374 1.00 95.25 1134 GLY A O 1
ATOM 9248 N N . LEU A 1 1135 ? 4.861 -16.333 -19.106 1.00 94.06 1135 LEU A N 1
ATOM 9249 C CA . LEU A 1 1135 ? 5.169 -16.793 -17.746 1.00 94.06 1135 LEU A CA 1
ATOM 9250 C C . LEU A 1 1135 ? 4.038 -16.455 -16.764 1.00 94.06 1135 LEU A C 1
ATOM 9252 O O . LEU A 1 1135 ? 3.628 -17.325 -15.996 1.00 94.06 1135 LEU A O 1
ATOM 9256 N N . ILE A 1 1136 ? 3.464 -15.248 -16.837 1.00 94.94 1136 ILE A N 1
ATOM 9257 C CA . ILE A 1 1136 ? 2.310 -14.872 -16.002 1.00 94.94 1136 ILE A CA 1
ATOM 9258 C C . ILE A 1 1136 ? 1.084 -15.740 -16.342 1.00 94.94 1136 ILE A C 1
ATOM 9260 O O . ILE A 1 1136 ? 0.404 -16.201 -15.426 1.00 94.94 1136 ILE A O 1
ATOM 9264 N N . TYR A 1 1137 ? 0.821 -16.042 -17.621 1.00 96.38 1137 TYR A N 1
ATOM 9265 C CA . TYR A 1 1137 ? -0.237 -16.994 -17.993 1.00 96.38 1137 TYR A CA 1
ATOM 9266 C C . TYR A 1 1137 ? -0.003 -18.392 -17.405 1.00 96.38 1137 TYR A C 1
ATOM 9268 O O . TYR A 1 1137 ? -0.952 -19.001 -16.914 1.00 96.38 1137 TYR A O 1
ATOM 9276 N N . VAL A 1 1138 ? 1.238 -18.894 -17.409 1.00 96.50 1138 VAL A N 1
ATOM 9277 C CA . VAL A 1 1138 ? 1.583 -20.176 -16.768 1.00 96.50 1138 VAL A CA 1
ATOM 9278 C C . VAL A 1 1138 ? 1.323 -20.118 -15.261 1.00 96.50 1138 VAL A C 1
ATOM 9280 O O . VAL A 1 1138 ? 0.743 -21.058 -14.721 1.00 96.50 1138 VAL A O 1
ATOM 9283 N N . MET A 1 1139 ? 1.671 -19.017 -14.585 1.00 96.31 1139 MET A N 1
ATOM 9284 C CA . MET A 1 1139 ? 1.377 -18.839 -13.157 1.00 96.31 1139 MET A CA 1
ATOM 9285 C C . MET A 1 1139 ? -0.134 -18.875 -12.883 1.00 96.31 1139 MET A C 1
ATOM 9287 O O . MET A 1 1139 ? -0.576 -19.661 -12.048 1.00 96.31 1139 MET A O 1
ATOM 9291 N N . VAL A 1 1140 ? -0.942 -18.109 -13.626 1.00 96.56 1140 VAL A N 1
ATOM 9292 C CA . VAL A 1 1140 ? -2.414 -18.109 -13.484 1.00 96.56 1140 VAL A CA 1
ATOM 9293 C C . VAL A 1 1140 ? -3.005 -19.494 -13.768 1.00 96.56 1140 VAL A C 1
ATOM 9295 O O . VAL A 1 1140 ? -3.826 -19.982 -12.997 1.00 96.56 1140 VAL A O 1
ATOM 9298 N N . PHE A 1 1141 ? -2.561 -20.172 -14.828 1.00 96.31 1141 PHE A N 1
ATOM 9299 C CA . PHE A 1 1141 ? -3.041 -21.511 -15.185 1.00 96.31 1141 PHE A CA 1
ATOM 9300 C C . PHE A 1 1141 ? -2.708 -22.551 -14.102 1.00 96.31 1141 PHE A C 1
ATOM 9302 O O . PHE A 1 1141 ? -3.577 -23.322 -13.692 1.00 96.31 1141 PHE A O 1
ATOM 9309 N N . CYS A 1 1142 ? -1.475 -22.543 -13.586 1.00 96.81 1142 CYS A N 1
ATOM 9310 C CA . CYS A 1 1142 ? -1.072 -23.383 -12.457 1.00 96.81 1142 CYS A CA 1
ATOM 9311 C C . CYS A 1 1142 ? -1.882 -23.064 -11.192 1.00 96.81 1142 CYS A C 1
ATOM 9313 O O . CYS A 1 1142 ? -2.288 -23.983 -10.481 1.00 96.81 1142 CYS A O 1
ATOM 9315 N N . PHE A 1 1143 ? -2.159 -21.788 -10.921 1.00 96.62 1143 PHE A N 1
ATOM 9316 C CA . PHE A 1 1143 ? -2.974 -21.379 -9.781 1.00 96.62 1143 PHE A CA 1
ATOM 9317 C C . PHE A 1 1143 ? -4.409 -21.934 -9.872 1.00 96.62 1143 PHE A C 1
ATOM 9319 O O . PHE A 1 1143 ? -4.852 -22.666 -8.986 1.00 96.62 1143 PHE A O 1
ATOM 9326 N N . GLU A 1 1144 ? -5.100 -21.672 -10.980 1.00 95.75 1144 GLU A N 1
ATOM 9327 C CA . GLU A 1 1144 ? -6.499 -22.065 -11.198 1.00 95.75 1144 GLU A CA 1
ATOM 9328 C C . GLU A 1 1144 ? -6.709 -23.591 -11.258 1.00 95.75 1144 GLU A C 1
ATOM 9330 O O . GLU A 1 1144 ? -7.735 -24.101 -10.803 1.00 95.75 1144 GLU A O 1
ATOM 9335 N N . ILE A 1 1145 ? -5.748 -24.345 -11.810 1.00 95.19 1145 ILE A N 1
ATOM 9336 C CA . ILE A 1 1145 ? -5.914 -25.787 -12.081 1.00 95.19 1145 ILE A CA 1
ATOM 9337 C C . ILE A 1 1145 ? -5.226 -26.682 -11.049 1.00 95.19 1145 ILE A C 1
ATOM 9339 O O . ILE A 1 1145 ? -5.734 -27.771 -10.775 1.00 95.19 1145 ILE A O 1
ATOM 9343 N N . VAL A 1 1146 ? -4.093 -26.264 -10.472 1.00 95.81 1146 VAL A N 1
ATOM 9344 C CA . VAL A 1 1146 ? -3.351 -27.070 -9.483 1.00 95.81 1146 VAL A CA 1
ATOM 9345 C C . VAL A 1 1146 ? -3.726 -26.663 -8.061 1.00 95.81 1146 VAL A C 1
ATOM 9347 O O . VAL A 1 1146 ? -4.099 -27.525 -7.267 1.00 95.81 1146 VAL A O 1
ATOM 9350 N N . VAL A 1 1147 ? -3.679 -25.365 -7.739 1.00 95.75 1147 VAL A N 1
ATOM 9351 C CA . VAL A 1 1147 ? -3.933 -24.874 -6.370 1.00 95.75 1147 VAL A CA 1
ATOM 9352 C C . VAL A 1 1147 ? -5.429 -24.845 -6.064 1.00 95.75 1147 VAL A C 1
ATOM 9354 O O . VAL A 1 1147 ? -5.861 -25.413 -5.060 1.00 95.75 1147 VAL A O 1
ATOM 9357 N N . LEU A 1 1148 ? -6.238 -24.269 -6.958 1.00 95.44 1148 LEU A N 1
ATOM 9358 C CA . LEU A 1 1148 ? -7.704 -24.231 -6.847 1.00 95.44 1148 LEU A CA 1
ATOM 9359 C C . LEU A 1 1148 ? -8.386 -25.479 -7.439 1.00 95.44 1148 LEU A C 1
ATOM 9361 O O . LEU A 1 1148 ? -9.575 -25.463 -7.785 1.00 95.44 1148 LEU A O 1
ATOM 9365 N N . ARG A 1 1149 ? -7.658 -26.603 -7.538 1.00 94.56 1149 ARG A N 1
ATOM 9366 C CA . ARG A 1 1149 ? -8.209 -27.858 -8.063 1.00 94.56 1149 ARG A CA 1
ATOM 9367 C C . ARG A 1 1149 ? -9.422 -28.320 -7.258 1.00 94.56 1149 ARG A C 1
ATOM 9369 O O . ARG A 1 1149 ? -10.469 -28.579 -7.834 1.00 94.56 1149 ARG A O 1
ATOM 9376 N N . ASP A 1 1150 ? -9.288 -28.342 -5.936 1.00 92.75 1150 ASP A N 1
ATOM 9377 C CA . ASP A 1 1150 ? -10.303 -28.854 -5.009 1.00 92.75 1150 ASP A CA 1
ATOM 9378 C C . ASP A 1 1150 ? -11.251 -27.727 -4.502 1.00 92.75 1150 ASP A C 1
ATOM 9380 O O . ASP A 1 1150 ? -12.037 -27.942 -3.579 1.00 92.75 1150 ASP A O 1
ATOM 9384 N N . ARG A 1 1151 ? -11.175 -26.516 -5.089 1.00 91.25 1151 ARG A N 1
ATOM 9385 C CA . ARG A 1 1151 ? -11.968 -25.313 -4.750 1.00 91.25 1151 ARG A CA 1
ATOM 9386 C C . ARG A 1 1151 ? -12.465 -24.592 -6.007 1.00 91.25 1151 ARG A C 1
ATOM 9388 O O . ARG A 1 1151 ? -12.038 -23.489 -6.343 1.00 91.25 1151 ARG A O 1
ATOM 9395 N N . HIS A 1 1152 ? -13.365 -25.256 -6.729 1.00 91.06 1152 HIS A N 1
ATOM 9396 C CA . HIS A 1 1152 ? -13.989 -24.725 -7.946 1.00 91.06 1152 HIS A CA 1
ATOM 9397 C C . HIS A 1 1152 ? -14.773 -23.420 -7.708 1.00 91.06 1152 HIS A C 1
ATOM 9399 O O . HIS A 1 1152 ? -14.869 -22.602 -8.617 1.00 91.06 1152 HIS A O 1
ATOM 9405 N N . ASP A 1 1153 ? -15.277 -23.217 -6.489 1.00 90.31 1153 ASP A N 1
ATOM 9406 C CA . ASP A 1 1153 ? -15.974 -22.015 -6.016 1.00 90.31 1153 ASP A CA 1
ATOM 9407 C C . ASP A 1 1153 ? -15.107 -20.746 -6.033 1.00 90.31 1153 ASP A C 1
ATOM 9409 O O . ASP A 1 1153 ? -15.633 -19.639 -6.088 1.00 90.31 1153 ASP A O 1
ATOM 9413 N N . LEU A 1 1154 ? -13.781 -20.901 -6.001 1.00 92.44 1154 LEU A N 1
ATOM 9414 C CA . LEU A 1 1154 ? -12.830 -19.789 -5.956 1.00 92.44 1154 LEU A CA 1
ATOM 9415 C C . LEU A 1 1154 ? -12.223 -19.449 -7.314 1.00 92.44 1154 LEU A C 1
ATOM 9417 O O . LEU A 1 1154 ? -11.429 -18.508 -7.385 1.00 92.44 1154 LEU A O 1
ATOM 9421 N N . ARG A 1 1155 ? -12.540 -20.215 -8.361 1.00 94.94 1155 ARG A N 1
ATOM 9422 C CA . ARG A 1 1155 ? -11.906 -20.051 -9.668 1.00 94.94 1155 ARG A CA 1
ATOM 9423 C C . ARG A 1 1155 ? -12.370 -18.791 -10.373 1.00 94.94 1155 ARG A C 1
ATOM 9425 O O . ARG A 1 1155 ? -13.539 -18.410 -10.305 1.00 94.94 1155 ARG A O 1
ATOM 9432 N N . SER A 1 1156 ? -11.441 -18.163 -11.072 1.00 94.88 1156 SER A N 1
ATOM 9433 C CA . SER A 1 1156 ? -11.681 -16.883 -11.732 1.00 94.88 1156 SER A CA 1
ATOM 9434 C C . SER A 1 1156 ? -12.412 -17.062 -13.062 1.00 94.88 1156 SER A C 1
ATOM 9436 O O . SER A 1 1156 ? -12.382 -18.128 -13.684 1.00 94.88 1156 SER A O 1
ATOM 9438 N N . SER A 1 1157 ? -13.071 -16.003 -13.542 1.00 94.75 1157 SER A N 1
ATOM 9439 C CA . SER A 1 1157 ? -13.703 -16.048 -14.863 1.00 94.75 1157 SER A CA 1
ATOM 9440 C C . SER A 1 1157 ? -12.648 -16.192 -15.967 1.00 94.75 1157 SER A C 1
ATOM 9442 O O . SER A 1 1157 ? -11.542 -15.657 -15.873 1.00 94.75 1157 SER A O 1
ATOM 9444 N N . PHE A 1 1158 ? -13.002 -16.868 -17.063 1.00 94.81 1158 PHE A N 1
ATOM 9445 C CA . PHE A 1 1158 ? -12.110 -17.024 -18.218 1.00 94.81 1158 PHE A CA 1
ATOM 9446 C C . PHE A 1 1158 ? -11.620 -15.672 -18.767 1.00 94.81 1158 PHE A C 1
ATOM 9448 O O . PHE A 1 1158 ? -10.448 -15.526 -19.117 1.00 94.81 1158 PHE A O 1
ATOM 9455 N N . CYS A 1 1159 ? -12.497 -14.662 -18.775 1.00 96.50 1159 CYS A N 1
ATOM 9456 C CA . CYS A 1 1159 ? -12.145 -13.295 -19.149 1.00 96.50 1159 CYS A CA 1
ATOM 9457 C C . CYS A 1 1159 ? -11.089 -12.705 -18.206 1.00 96.50 1159 CYS A C 1
ATOM 9459 O O . CYS A 1 1159 ? -10.098 -12.169 -18.695 1.00 96.50 1159 CYS A O 1
ATOM 9461 N N . ALA A 1 1160 ? -11.259 -12.851 -16.887 1.00 96.19 1160 ALA A N 1
ATOM 9462 C CA . ALA A 1 1160 ? -10.298 -12.368 -15.898 1.00 96.19 1160 ALA A CA 1
ATOM 9463 C C . ALA A 1 1160 ? -8.922 -13.029 -16.070 1.00 96.19 1160 ALA A C 1
ATOM 9465 O O . ALA A 1 1160 ? -7.914 -12.326 -16.096 1.00 96.19 1160 ALA A O 1
ATOM 9466 N N . CYS A 1 1161 ? -8.871 -14.346 -16.296 1.00 96.38 1161 CYS A N 1
ATOM 9467 C CA . CYS A 1 1161 ? -7.622 -15.066 -16.568 1.00 96.38 1161 CYS A CA 1
ATOM 9468 C C . CYS A 1 1161 ? -6.903 -14.562 -17.834 1.00 96.38 1161 CYS A C 1
ATOM 9470 O O . CYS A 1 1161 ? -5.677 -14.452 -17.835 1.00 96.38 1161 CYS A O 1
ATOM 9472 N N . ILE A 1 1162 ? -7.645 -14.213 -18.894 1.00 95.94 1162 ILE A N 1
ATOM 9473 C CA . ILE A 1 1162 ? -7.079 -13.600 -20.110 1.00 95.94 1162 ILE A CA 1
ATOM 9474 C C . ILE A 1 1162 ? -6.580 -12.174 -19.844 1.00 95.94 1162 ILE A C 1
ATOM 9476 O O . ILE A 1 1162 ? -5.533 -11.774 -20.355 1.00 95.94 1162 ILE A O 1
ATOM 9480 N N . THR A 1 1163 ? -7.307 -11.379 -19.059 1.00 95.94 1163 THR A N 1
ATOM 9481 C CA . THR A 1 1163 ? -6.938 -9.976 -18.815 1.00 95.94 1163 THR A CA 1
ATOM 9482 C C . THR A 1 1163 ? -5.915 -9.780 -17.700 1.00 95.94 1163 THR A C 1
ATOM 9484 O O . THR A 1 1163 ? -5.295 -8.716 -17.638 1.00 95.94 1163 THR A O 1
ATOM 9487 N N . PHE A 1 1164 ? -5.685 -10.783 -16.851 1.00 96.56 1164 PHE A N 1
ATOM 9488 C CA . PHE A 1 1164 ? -4.800 -10.666 -15.694 1.00 96.56 1164 PHE A CA 1
ATOM 9489 C C . PHE A 1 1164 ? -3.348 -10.286 -16.040 1.00 96.56 1164 PHE A C 1
ATOM 9491 O O . PHE A 1 1164 ? -2.813 -9.409 -15.363 1.00 96.56 1164 PHE A O 1
ATOM 9498 N N . PRO A 1 1165 ? -2.687 -10.818 -17.089 1.00 94.62 1165 PRO A N 1
ATOM 9499 C CA . PRO A 1 1165 ? -1.339 -10.359 -17.428 1.00 94.62 1165 PRO A CA 1
ATOM 9500 C C . PRO A 1 1165 ? -1.294 -8.886 -17.843 1.00 94.62 1165 PRO A C 1
ATOM 9502 O O . PRO A 1 1165 ? -0.367 -8.179 -17.464 1.00 94.62 1165 PRO A O 1
ATOM 9505 N N . TRP A 1 1166 ? -2.318 -8.381 -18.538 1.00 92.94 1166 TRP A N 1
ATOM 9506 C CA . TRP A 1 1166 ? -2.431 -6.959 -18.893 1.00 92.94 1166 TRP A CA 1
ATOM 9507 C C . TRP A 1 1166 ? -2.640 -6.079 -17.657 1.00 92.94 1166 TRP A C 1
ATOM 9509 O O . TRP A 1 1166 ? -2.024 -5.018 -17.533 1.00 92.94 1166 TRP A O 1
ATOM 9519 N N . TYR A 1 1167 ? -3.434 -6.560 -16.698 1.00 94.94 1167 TYR A N 1
ATOM 9520 C CA . TYR A 1 1167 ? -3.541 -5.964 -15.370 1.00 94.94 1167 TYR A CA 1
ATOM 9521 C C . TYR A 1 1167 ? -2.183 -5.959 -14.637 1.00 94.94 1167 TYR A C 1
ATOM 9523 O O . TYR A 1 1167 ? -1.740 -4.910 -14.169 1.00 94.94 1167 TYR A O 1
ATOM 9531 N N . ARG A 1 1168 ? -1.450 -7.077 -14.619 1.00 92.31 1168 ARG A N 1
ATOM 9532 C CA . ARG A 1 1168 ? -0.133 -7.175 -13.967 1.00 92.31 1168 ARG A CA 1
ATOM 9533 C C . ARG A 1 1168 ? 0.930 -6.294 -14.635 1.00 92.31 1168 ARG A C 1
ATOM 9535 O O . ARG A 1 1168 ? 1.751 -5.694 -13.947 1.00 92.31 1168 ARG A O 1
ATOM 9542 N N . LEU A 1 1169 ? 0.880 -6.140 -15.958 1.00 87.38 1169 LEU A N 1
ATOM 9543 C CA . LEU A 1 1169 ? 1.709 -5.189 -16.707 1.00 87.38 1169 LEU A CA 1
ATOM 9544 C C . LEU A 1 1169 ? 1.395 -3.739 -16.313 1.00 87.38 1169 LEU A C 1
ATOM 9546 O O . LEU A 1 1169 ? 2.306 -2.932 -16.127 1.00 87.38 1169 LEU A O 1
ATOM 9550 N N . SER A 1 1170 ? 0.117 -3.407 -16.109 1.00 89.50 1170 SER A N 1
ATOM 9551 C CA . SER A 1 1170 ? -0.282 -2.078 -15.633 1.00 89.50 1170 SER A CA 1
ATOM 9552 C C . SER A 1 1170 ? 0.183 -1.779 -14.194 1.00 89.50 1170 SER A C 1
ATOM 9554 O O . SER A 1 1170 ? 0.409 -0.613 -13.861 1.00 89.50 1170 SER A O 1
ATOM 9556 N N . SER A 1 1171 ? 0.483 -2.804 -13.380 1.00 88.31 1171 SER A N 1
ATOM 9557 C CA . SER A 1 1171 ? 1.159 -2.638 -12.082 1.00 88.31 1171 SER A CA 1
ATOM 9558 C C . SER A 1 1171 ? 2.558 -2.016 -12.199 1.00 88.31 1171 SER A C 1
ATOM 9560 O O . SER A 1 1171 ? 3.017 -1.373 -11.258 1.00 88.31 1171 SER A O 1
ATOM 9562 N N . MET A 1 1172 ? 3.228 -2.105 -13.355 1.00 87.75 1172 MET A N 1
ATOM 9563 C CA . MET A 1 1172 ? 4.481 -1.374 -13.582 1.00 87.75 1172 MET A CA 1
ATOM 9564 C C . MET A 1 1172 ? 4.264 0.146 -13.527 1.00 87.75 1172 MET A C 1
ATOM 9566 O O . MET A 1 1172 ? 5.053 0.865 -12.914 1.00 87.75 1172 MET A O 1
ATOM 9570 N N . ALA A 1 1173 ? 3.168 0.643 -14.112 1.00 90.00 1173 ALA A N 1
ATOM 9571 C CA . ALA A 1 1173 ? 2.811 2.058 -14.033 1.00 90.00 1173 ALA A CA 1
ATOM 9572 C C . ALA A 1 1173 ? 2.463 2.468 -12.592 1.00 90.00 1173 ALA A C 1
ATOM 9574 O O . ALA A 1 1173 ? 2.821 3.565 -12.166 1.00 90.00 1173 ALA A O 1
ATOM 9575 N N . PHE A 1 1174 ? 1.834 1.581 -11.810 1.00 94.31 1174 PHE A N 1
ATOM 9576 C CA . PHE A 1 1174 ? 1.623 1.814 -10.378 1.00 94.31 1174 PHE A CA 1
ATOM 9577 C C . PHE A 1 1174 ? 2.937 1.948 -9.610 1.00 94.31 1174 PHE A C 1
ATOM 9579 O O . PHE A 1 1174 ? 3.094 2.924 -8.881 1.00 94.31 1174 PHE A O 1
ATOM 9586 N N . ARG A 1 1175 ? 3.896 1.033 -9.802 1.00 92.69 1175 ARG A N 1
ATOM 9587 C CA . ARG A 1 1175 ? 5.194 1.073 -9.107 1.00 92.69 1175 ARG A CA 1
ATOM 9588 C C . ARG A 1 1175 ? 6.011 2.309 -9.493 1.00 92.69 1175 ARG A C 1
ATOM 9590 O O . ARG A 1 1175 ? 6.486 3.010 -8.608 1.00 92.69 1175 ARG A O 1
ATOM 9597 N N . VAL A 1 1176 ? 6.063 2.687 -10.776 1.00 91.12 1176 VAL A N 1
ATOM 9598 C CA . VAL A 1 1176 ? 6.694 3.958 -11.205 1.00 91.12 1176 VAL A CA 1
ATOM 9599 C C . VAL A 1 1176 ? 5.969 5.176 -10.610 1.00 91.12 1176 VAL A C 1
ATOM 9601 O O . VAL A 1 1176 ? 6.612 6.109 -10.127 1.00 91.12 1176 VAL A O 1
ATOM 9604 N N . GLY A 1 1177 ? 4.633 5.172 -10.569 1.00 93.50 1177 GLY A N 1
ATOM 9605 C CA . GLY A 1 1177 ? 3.853 6.228 -9.915 1.00 93.50 1177 GLY A CA 1
ATOM 9606 C C . GLY A 1 1177 ? 4.137 6.326 -8.414 1.00 93.50 1177 GLY A C 1
ATOM 9607 O O . GLY A 1 1177 ? 4.344 7.423 -7.898 1.00 93.50 1177 GLY A O 1
ATOM 9608 N N . ALA A 1 1178 ? 4.201 5.189 -7.722 1.00 93.38 1178 ALA A N 1
ATOM 9609 C CA . ALA A 1 1178 ? 4.503 5.079 -6.299 1.00 93.38 1178 ALA A CA 1
ATOM 9610 C C . ALA A 1 1178 ? 5.934 5.519 -5.967 1.00 93.38 1178 ALA A C 1
ATOM 9612 O O . ALA A 1 1178 ? 6.150 6.180 -4.952 1.00 93.38 1178 ALA A O 1
ATOM 9613 N N . LEU A 1 1179 ? 6.895 5.211 -6.839 1.00 90.88 1179 LEU A N 1
ATOM 9614 C CA . LEU A 1 1179 ? 8.283 5.651 -6.753 1.00 90.88 1179 LEU A CA 1
ATOM 9615 C C . LEU A 1 1179 ? 8.393 7.181 -6.793 1.00 90.88 1179 LEU A C 1
ATOM 9617 O O . LEU A 1 1179 ? 8.997 7.794 -5.911 1.00 90.88 1179 LEU A O 1
ATOM 9621 N N . LEU A 1 1180 ? 7.740 7.806 -7.775 1.00 90.50 1180 LEU A N 1
ATOM 9622 C CA . LEU A 1 1180 ? 7.716 9.261 -7.953 1.00 90.50 1180 LEU A CA 1
ATOM 9623 C C . LEU A 1 1180 ? 6.930 9.961 -6.833 1.00 90.50 1180 LEU A C 1
ATOM 9625 O O . LEU A 1 1180 ? 7.373 10.977 -6.298 1.00 90.50 1180 LEU A O 1
ATOM 9629 N N . GLN A 1 1181 ? 5.811 9.377 -6.402 1.00 91.19 1181 GLN A N 1
ATOM 9630 C CA . GLN A 1 1181 ? 5.040 9.826 -5.241 1.00 91.19 1181 GLN A CA 1
ATOM 9631 C C . GLN A 1 1181 ? 5.845 9.683 -3.932 1.00 91.19 1181 GLN A C 1
ATOM 9633 O O . GLN A 1 1181 ? 5.708 10.517 -3.030 1.00 91.19 1181 GLN A O 1
ATOM 9638 N N . ASN A 1 1182 ? 6.714 8.673 -3.809 1.00 88.38 1182 ASN A N 1
ATOM 9639 C CA . ASN A 1 1182 ? 7.648 8.566 -2.690 1.00 88.38 1182 ASN A CA 1
ATOM 9640 C C . ASN A 1 1182 ? 8.675 9.703 -2.726 1.00 88.38 1182 ASN A C 1
ATOM 9642 O O . ASN A 1 1182 ? 8.842 10.397 -1.726 1.00 88.38 1182 ASN A O 1
ATOM 9646 N N . LEU A 1 1183 ? 9.303 9.917 -3.886 1.00 86.19 1183 LEU A N 1
ATOM 9647 C CA . LEU A 1 1183 ? 10.367 10.899 -4.107 1.00 86.19 1183 LEU A CA 1
ATOM 9648 C C . LEU A 1 1183 ? 9.911 12.357 -3.936 1.00 86.19 1183 LEU A C 1
ATOM 9650 O O . LEU A 1 1183 ? 10.631 13.142 -3.331 1.00 86.19 1183 LEU A O 1
ATOM 9654 N N . LEU A 1 1184 ? 8.740 12.716 -4.471 1.00 86.44 1184 LEU A N 1
ATOM 9655 C CA . LEU A 1 1184 ? 8.267 14.108 -4.595 1.00 86.44 1184 LEU A CA 1
ATOM 9656 C C . LEU A 1 1184 ? 7.211 14.502 -3.551 1.00 86.44 1184 LEU A C 1
ATOM 9658 O O . LEU A 1 1184 ? 6.735 15.647 -3.523 1.00 86.44 1184 LEU A O 1
ATOM 9662 N N . VAL A 1 1185 ? 6.781 13.542 -2.724 1.00 85.94 1185 VAL A N 1
ATOM 9663 C CA . VAL A 1 1185 ? 5.771 13.759 -1.682 1.00 85.94 1185 VAL A CA 1
ATOM 9664 C C . VAL A 1 1185 ? 6.171 13.104 -0.364 1.00 85.94 1185 VAL A C 1
ATOM 9666 O O . VAL A 1 1185 ? 6.318 13.820 0.624 1.00 85.94 1185 VAL A O 1
ATOM 9669 N N . TYR A 1 1186 ? 6.325 11.776 -0.297 1.00 78.56 1186 TYR A N 1
ATOM 9670 C CA . TYR A 1 1186 ? 6.447 11.099 1.005 1.00 78.56 1186 TYR A CA 1
ATOM 9671 C C . TYR A 1 1186 ? 7.816 11.210 1.686 1.00 78.56 1186 TYR A C 1
ATOM 9673 O O . TYR A 1 1186 ? 7.849 11.204 2.918 1.00 78.56 1186 TYR A O 1
ATOM 9681 N N . SER A 1 1187 ? 8.908 11.360 0.937 1.00 74.62 1187 SER A N 1
ATOM 9682 C CA . SER A 1 1187 ? 10.247 11.737 1.425 1.00 74.62 1187 SER A CA 1
ATOM 9683 C C . SER A 1 1187 ? 10.178 12.946 2.372 1.00 74.62 1187 SER A C 1
ATOM 9685 O O . SER A 1 1187 ? 10.643 12.886 3.522 1.00 74.62 1187 SER A O 1
ATOM 9687 N N . HIS A 1 1188 ? 9.489 13.991 1.904 1.00 70.69 1188 HIS A N 1
ATOM 9688 C CA . HIS A 1 1188 ? 9.266 15.268 2.576 1.00 70.69 1188 HIS A CA 1
ATOM 9689 C C . HIS A 1 1188 ? 8.114 15.232 3.609 1.00 70.69 1188 HIS A C 1
ATOM 9691 O O . HIS A 1 1188 ? 7.978 16.145 4.428 1.00 70.69 1188 HIS A O 1
ATOM 9697 N N . VAL A 1 1189 ? 7.265 14.193 3.611 1.00 67.31 1189 VAL A N 1
ATOM 9698 C CA . VAL A 1 1189 ? 6.192 14.019 4.609 1.00 67.31 1189 VAL A CA 1
ATOM 9699 C C . VAL A 1 1189 ? 6.733 13.349 5.876 1.00 67.31 1189 VAL A C 1
ATOM 9701 O O . VAL A 1 1189 ? 7.608 12.481 5.874 1.00 67.31 1189 VAL A O 1
ATOM 9704 N N . ARG A 1 1190 ? 6.209 13.782 7.023 1.00 59.28 1190 ARG A N 1
ATOM 9705 C CA . ARG A 1 1190 ? 6.639 13.338 8.355 1.00 59.28 1190 ARG A CA 1
ATOM 9706 C C . ARG A 1 1190 ? 6.479 11.817 8.492 1.00 59.28 1190 ARG A C 1
ATOM 9708 O O . ARG A 1 1190 ? 5.496 11.249 8.027 1.00 59.28 1190 ARG A O 1
ATOM 9715 N N . LYS A 1 1191 ? 7.426 11.165 9.181 1.00 66.56 1191 LYS A N 1
ATOM 9716 C CA . LYS A 1 1191 ? 7.116 9.859 9.795 1.00 66.56 1191 LYS A CA 1
ATOM 9717 C C . LYS A 1 1191 ? 6.215 10.156 10.993 1.00 66.56 1191 LYS A C 1
ATOM 9719 O O . LYS A 1 1191 ? 6.393 11.210 11.609 1.00 66.56 1191 LYS A O 1
ATOM 9724 N N . GLY A 1 1192 ? 5.270 9.276 11.298 1.00 73.88 1192 GLY A N 1
ATOM 9725 C CA . GLY A 1 1192 ? 4.559 9.370 12.565 1.00 73.88 1192 GLY A CA 1
ATOM 9726 C C . GLY A 1 1192 ? 5.505 9.082 13.734 1.00 73.88 1192 GLY A C 1
ATOM 9727 O O . GLY A 1 1192 ? 6.682 8.743 13.558 1.00 73.88 1192 GLY A O 1
ATOM 9728 N N . ILE A 1 1193 ? 5.003 9.312 14.940 1.00 84.75 1193 ILE A N 1
ATOM 9729 C CA . ILE A 1 1193 ? 5.747 9.105 16.183 1.00 84.75 1193 ILE A CA 1
ATOM 9730 C C . ILE A 1 1193 ? 5.287 7.768 16.748 1.00 84.75 1193 ILE A C 1
ATOM 9732 O O . ILE A 1 1193 ? 4.084 7.514 16.780 1.00 84.75 1193 ILE A O 1
ATOM 9736 N N . LYS A 1 1194 ? 6.234 6.934 17.195 1.00 91.31 1194 LYS A N 1
ATOM 9737 C CA . LYS A 1 1194 ? 5.910 5.661 17.846 1.00 91.31 1194 LYS A CA 1
ATOM 9738 C C . LYS A 1 1194 ? 4.948 5.873 19.005 1.00 91.31 1194 LYS A C 1
ATOM 9740 O O . LYS A 1 1194 ? 5.192 6.772 19.810 1.00 91.31 1194 LYS A O 1
ATOM 9745 N N . ILE A 1 1195 ? 3.910 5.044 19.103 1.00 94.25 1195 ILE A N 1
ATOM 9746 C CA . ILE A 1 1195 ? 2.911 5.125 20.180 1.00 94.25 1195 ILE A CA 1
ATOM 9747 C C . ILE A 1 1195 ? 3.596 5.099 21.555 1.00 94.25 1195 ILE A C 1
ATOM 9749 O O . ILE A 1 1195 ? 3.351 5.984 22.365 1.00 94.25 1195 ILE A O 1
ATOM 9753 N N . ARG A 1 1196 ? 4.594 4.236 21.743 1.00 95.25 1196 ARG A N 1
ATOM 9754 C CA . ARG A 1 1196 ? 5.489 4.225 22.904 1.00 95.25 1196 ARG A CA 1
ATOM 9755 C C . ARG A 1 1196 ? 6.045 5.596 23.294 1.00 95.25 1196 ARG A C 1
ATOM 9757 O O . ARG A 1 1196 ? 5.941 6.004 24.438 1.00 95.25 1196 ARG A O 1
ATOM 9764 N N . ILE A 1 1197 ? 6.627 6.331 22.343 1.00 92.06 1197 ILE A N 1
ATOM 9765 C CA . ILE A 1 1197 ? 7.210 7.660 22.605 1.00 92.06 1197 ILE A CA 1
ATOM 9766 C C . ILE A 1 1197 ? 6.099 8.645 22.996 1.00 92.06 1197 ILE A C 1
ATOM 9768 O O . ILE A 1 1197 ? 6.300 9.522 23.836 1.00 92.06 1197 ILE A O 1
ATOM 9772 N N . ARG A 1 1198 ? 4.907 8.502 22.404 1.00 91.94 1198 ARG A N 1
ATOM 9773 C CA . ARG A 1 1198 ? 3.743 9.315 22.766 1.00 91.94 1198 ARG A CA 1
ATOM 9774 C C . ARG A 1 1198 ? 3.245 9.057 24.178 1.00 91.94 1198 ARG A C 1
ATOM 9776 O O . ARG A 1 1198 ? 2.769 10.000 24.796 1.00 91.94 1198 ARG A O 1
ATOM 9783 N N . GLU A 1 1199 ? 3.317 7.822 24.653 1.00 93.75 1199 GLU A N 1
ATOM 9784 C CA . GLU A 1 1199 ? 2.849 7.431 25.980 1.00 93.75 1199 GLU A CA 1
ATOM 9785 C C . GLU A 1 1199 ? 3.916 7.683 27.052 1.00 93.75 1199 GLU A C 1
ATOM 9787 O O . GLU A 1 1199 ? 3.666 8.446 27.982 1.00 93.75 1199 GLU A O 1
ATOM 9792 N N . ASP A 1 1200 ? 5.124 7.142 26.881 1.00 94.31 1200 ASP A N 1
ATOM 9793 C CA . ASP A 1 1200 ? 6.217 7.220 27.856 1.00 94.31 1200 ASP A CA 1
ATOM 9794 C C . ASP A 1 1200 ? 6.740 8.662 28.026 1.00 94.31 1200 ASP A C 1
ATOM 9796 O O . ASP A 1 1200 ? 6.792 9.200 29.141 1.00 94.31 1200 ASP A O 1
ATOM 9800 N N . GLU A 1 1201 ? 7.151 9.280 26.907 1.00 91.44 1201 GLU A N 1
ATOM 9801 C CA . GLU A 1 1201 ? 7.935 10.525 26.885 1.00 91.44 1201 GLU A CA 1
ATOM 9802 C C . GLU A 1 1201 ? 7.063 11.779 26.744 1.00 91.44 1201 GLU A C 1
ATOM 9804 O O . GLU A 1 1201 ? 7.283 12.769 27.443 1.00 91.44 1201 GLU A O 1
ATOM 9809 N N . ILE A 1 1202 ? 6.107 11.774 25.806 1.00 90.25 1202 ILE A N 1
ATOM 9810 C CA . ILE A 1 1202 ? 5.301 12.966 25.482 1.00 90.25 1202 ILE A CA 1
ATOM 9811 C C . ILE A 1 1202 ? 4.031 13.033 26.339 1.00 90.25 1202 ILE A C 1
ATOM 9813 O O . ILE A 1 1202 ? 3.608 14.130 26.694 1.00 90.25 1202 ILE A O 1
ATOM 9817 N N . ARG A 1 1203 ? 3.440 11.881 26.676 1.00 92.06 1203 ARG A N 1
ATOM 9818 C CA . ARG A 1 1203 ? 2.145 11.713 27.363 1.00 92.06 1203 ARG A CA 1
ATOM 9819 C C . ARG A 1 1203 ? 0.970 12.392 26.637 1.00 92.06 1203 ARG A C 1
ATOM 9821 O O . ARG A 1 1203 ? 0.102 12.985 27.268 1.00 92.06 1203 ARG A O 1
ATOM 9828 N N . ASP A 1 1204 ? 0.933 12.290 25.302 1.00 91.56 1204 ASP A N 1
ATOM 9829 C CA . ASP A 1 1204 ? -0.107 12.887 24.435 1.00 91.56 1204 ASP A CA 1
ATOM 9830 C C . ASP A 1 1204 ? -1.164 11.881 23.930 1.00 91.56 1204 ASP A C 1
ATOM 9832 O O . ASP A 1 1204 ? -1.650 11.952 22.797 1.00 91.56 1204 ASP A O 1
ATOM 9836 N N . ILE A 1 1205 ? -1.514 10.916 24.778 1.00 94.62 1205 ILE A N 1
ATOM 9837 C CA . ILE A 1 1205 ? -2.595 9.953 24.543 1.00 94.62 1205 ILE A CA 1
ATOM 9838 C C . ILE A 1 1205 ? -3.920 10.548 25.068 1.00 94.62 1205 ILE A C 1
ATOM 9840 O O . ILE A 1 1205 ? -3.912 11.111 26.166 1.00 94.62 1205 ILE A O 1
ATOM 9844 N N . PRO A 1 1206 ? -5.054 10.451 24.341 1.00 94.75 1206 PRO A N 1
ATOM 9845 C CA . PRO A 1 1206 ? -6.354 10.869 24.865 1.00 94.75 1206 PRO A CA 1
ATOM 9846 C C . PRO A 1 1206 ? -6.705 10.088 26.145 1.00 94.75 1206 PRO A C 1
ATOM 9848 O O . PRO A 1 1206 ? -6.617 8.857 26.136 1.00 94.75 1206 PRO A O 1
ATOM 9851 N N . PRO A 1 1207 ? -7.099 10.750 27.247 1.00 94.81 1207 PRO A N 1
ATOM 9852 C CA . PRO A 1 1207 ? -7.431 10.059 28.491 1.00 94.81 1207 PRO A CA 1
ATOM 9853 C C . PRO A 1 1207 ? -8.693 9.192 28.338 1.00 94.81 1207 PRO A C 1
ATOM 9855 O O . PRO A 1 1207 ? -9.616 9.554 27.613 1.00 94.81 1207 PRO A O 1
ATOM 9858 N N . CYS A 1 1208 ? -8.753 8.060 29.045 1.00 94.69 1208 CYS A N 1
ATOM 9859 C CA . CYS A 1 1208 ? -9.939 7.197 29.058 1.00 94.69 1208 CYS A CA 1
ATOM 9860 C C . CYS A 1 1208 ? -11.119 7.891 29.771 1.00 94.69 1208 CYS A C 1
ATOM 9862 O O . CYS A 1 1208 ? -10.933 8.332 30.911 1.00 94.69 1208 CYS A O 1
ATOM 9864 N N . PRO A 1 1209 ? -12.315 7.985 29.153 1.00 93.69 1209 PRO A N 1
ATOM 9865 C CA . PRO A 1 1209 ? -13.511 8.540 29.782 1.00 93.69 1209 PRO A CA 1
ATOM 9866 C C . PRO A 1 1209 ? -13.828 7.926 31.161 1.00 93.69 1209 PRO A C 1
ATOM 9868 O O . PRO A 1 1209 ? -13.673 6.719 31.344 1.00 93.69 1209 PRO A O 1
ATOM 9871 N N . PRO A 1 1210 ? -14.321 8.717 32.137 1.00 89.19 1210 PRO A N 1
ATOM 9872 C CA . PRO A 1 1210 ? -14.634 8.249 33.493 1.00 89.19 1210 PRO A CA 1
ATOM 9873 C C . PRO A 1 1210 ? -16.011 7.562 33.628 1.00 89.19 1210 PRO A C 1
ATOM 9875 O O . PRO A 1 1210 ? -16.461 7.301 34.748 1.00 89.19 1210 PRO A O 1
ATOM 9878 N N . CYS A 1 1211 ? -16.713 7.301 32.522 1.00 89.31 1211 CYS A N 1
ATOM 9879 C CA . CYS A 1 1211 ? -18.002 6.603 32.477 1.00 89.31 1211 CYS A CA 1
ATOM 9880 C C . CYS A 1 1211 ? -18.070 5.721 31.212 1.00 89.31 1211 CYS A C 1
ATOM 9882 O O . CYS A 1 1211 ? -17.558 6.163 30.184 1.00 89.31 1211 CYS A O 1
ATOM 9884 N N . PRO A 1 1212 ? -18.687 4.519 31.244 1.00 89.06 1212 PRO A N 1
ATOM 9885 C CA . PRO A 1 1212 ? -18.889 3.698 30.044 1.00 89.06 1212 PRO A CA 1
ATOM 9886 C C . PRO A 1 1212 ? -19.914 4.297 29.069 1.00 89.06 1212 PRO A C 1
ATOM 9888 O O . PRO A 1 1212 ? -19.761 4.159 27.860 1.00 89.06 1212 PRO A O 1
ATOM 9891 N N . ASP A 1 1213 ? -20.937 4.989 29.573 1.00 91.12 1213 ASP A N 1
ATOM 9892 C CA . ASP A 1 1213 ? -21.900 5.719 28.750 1.00 91.12 1213 ASP A CA 1
ATOM 9893 C C . ASP A 1 1213 ? -21.326 7.111 28.452 1.00 91.12 1213 ASP A C 1
ATOM 9895 O O . ASP A 1 1213 ? -21.327 7.994 29.311 1.00 91.12 1213 ASP A O 1
ATOM 9899 N N . VAL A 1 1214 ? -20.771 7.288 27.252 1.00 92.38 1214 VAL A N 1
ATOM 9900 C CA . VAL A 1 1214 ? -20.041 8.499 26.846 1.00 92.38 1214 VAL A CA 1
ATOM 9901 C C . VAL A 1 1214 ? -20.846 9.297 25.825 1.00 92.38 1214 VAL A C 1
ATOM 9903 O O . VAL A 1 1214 ? -21.258 8.768 24.794 1.00 92.38 1214 VAL A O 1
ATOM 9906 N N . ASP A 1 1215 ? -21.005 10.599 26.067 1.00 92.62 1215 ASP A N 1
ATOM 9907 C CA . ASP A 1 1215 ? -21.393 11.546 25.020 1.00 92.62 1215 ASP A CA 1
ATOM 9908 C C . ASP A 1 1215 ? -20.155 11.910 24.184 1.00 92.62 1215 ASP A C 1
ATOM 9910 O O . ASP A 1 1215 ? -19.395 12.832 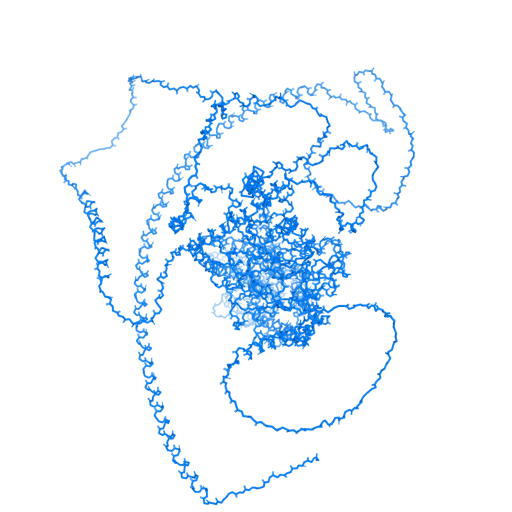24.501 1.00 92.62 1215 ASP A O 1
ATOM 9914 N N . TRP A 1 1216 ? -19.935 11.152 23.109 1.00 94.12 1216 TRP A N 1
ATOM 9915 C CA . TRP A 1 1216 ? -18.793 11.323 22.209 1.00 94.12 1216 TRP A CA 1
ATOM 9916 C C . TRP A 1 1216 ? -18.755 12.691 21.504 1.00 94.12 1216 TRP A C 1
ATOM 9918 O O . TRP A 1 1216 ? -17.698 13.087 21.008 1.00 94.12 1216 TRP A O 1
ATOM 9928 N N . PHE A 1 1217 ? -19.857 13.451 21.503 1.00 91.56 1217 PHE A N 1
ATOM 9929 C CA . PHE A 1 1217 ? -19.919 14.795 20.924 1.00 91.56 1217 PHE A CA 1
ATOM 9930 C C . PHE A 1 1217 ? -19.465 15.907 21.879 1.00 91.56 1217 PHE A C 1
ATOM 9932 O O . PHE A 1 1217 ? -19.243 17.026 21.419 1.00 91.56 1217 PHE A O 1
ATOM 9939 N N . THR A 1 1218 ? -19.301 15.634 23.178 1.00 90.88 1218 THR A N 1
ATOM 9940 C CA . THR A 1 1218 ? -18.874 16.642 24.173 1.00 90.88 1218 THR A CA 1
ATOM 9941 C C . THR A 1 1218 ? -17.668 16.210 25.012 1.00 90.88 1218 THR A C 1
ATOM 9943 O O . THR A 1 1218 ? -16.898 17.060 25.463 1.00 90.88 1218 THR A O 1
ATOM 9946 N N . VAL A 1 1219 ? -17.416 14.903 25.156 1.00 92.50 1219 VAL A N 1
ATOM 9947 C CA . VAL A 1 1219 ? -16.344 14.347 26.008 1.00 92.50 1219 VAL A CA 1
ATOM 9948 C C . VAL A 1 1219 ? -14.962 14.979 25.776 1.00 92.50 1219 VAL A C 1
ATOM 9950 O O . VAL A 1 1219 ? -14.243 15.248 26.740 1.00 92.50 1219 VAL A O 1
ATOM 9953 N N . TRP A 1 1220 ? -14.598 15.283 24.524 1.00 94.06 1220 TRP A N 1
ATOM 9954 C CA . TRP A 1 1220 ? -13.290 15.855 24.182 1.00 94.06 1220 TRP A CA 1
ATOM 9955 C C . TRP A 1 1220 ? -13.268 17.387 24.074 1.00 94.06 1220 TRP A C 1
ATOM 9957 O O . TRP A 1 1220 ? -12.180 17.977 24.071 1.00 94.06 1220 TRP A O 1
ATOM 9967 N N . THR A 1 1221 ? -14.418 18.064 23.984 1.00 89.94 1221 THR A N 1
ATOM 9968 C CA . THR A 1 1221 ? -14.448 19.538 23.930 1.00 89.94 1221 THR A CA 1
ATOM 9969 C C . THR A 1 1221 ? -14.073 20.113 25.292 1.00 89.94 1221 THR A C 1
ATOM 9971 O O . THR A 1 1221 ? -13.199 20.977 25.367 1.00 89.94 1221 THR A O 1
ATOM 9974 N N . GLY A 1 1222 ? -14.602 19.534 26.374 1.00 75.88 1222 GLY A N 1
ATOM 9975 C CA . GLY A 1 1222 ? -14.481 20.081 27.729 1.00 75.88 1222 GLY A CA 1
ATOM 9976 C C . GLY A 1 1222 ? -15.392 21.290 27.970 1.00 75.88 1222 GLY A C 1
ATOM 9977 O O . GLY A 1 1222 ? -15.396 21.830 29.074 1.00 75.88 1222 GLY A O 1
ATOM 9978 N N . ASP A 1 1223 ? -16.169 21.679 26.958 1.00 73.19 1223 ASP A N 1
ATOM 9979 C CA . ASP A 1 1223 ? -17.217 22.683 27.061 1.00 73.19 1223 ASP A CA 1
ATOM 9980 C C . ASP A 1 1223 ? -18.428 22.018 27.716 1.00 73.19 1223 ASP A C 1
ATOM 9982 O O . ASP A 1 1223 ? -19.008 21.084 27.159 1.00 73.19 1223 ASP A O 1
ATOM 9986 N N . ILE A 1 1224 ? -18.790 22.477 28.914 1.00 58.84 1224 ILE A N 1
ATOM 9987 C CA . ILE A 1 1224 ? -20.034 22.080 29.575 1.00 58.84 1224 ILE A CA 1
ATOM 9988 C C . ILE A 1 1224 ? -21.156 22.875 28.895 1.00 58.84 1224 ILE A C 1
ATOM 9990 O O . ILE A 1 1224 ? -21.102 24.103 28.930 1.00 58.84 1224 ILE A O 1
ATOM 9994 N N . PRO A 1 1225 ? -22.157 22.233 28.269 1.00 57.84 1225 PRO A N 1
ATOM 9995 C CA . PRO A 1 1225 ? -23.335 22.945 27.788 1.00 57.84 1225 PRO A CA 1
ATOM 9996 C C . PRO A 1 1225 ? -24.094 23.519 28.988 1.00 57.84 1225 PRO A C 1
ATOM 9998 O O . PRO A 1 1225 ? -24.242 22.818 29.986 1.00 57.84 1225 PRO A O 1
ATOM 10001 N N . ASP A 1 1226 ? -24.582 24.759 28.901 1.00 55.34 1226 ASP A N 1
ATOM 10002 C CA . ASP A 1 1226 ? -25.359 25.388 29.979 1.00 55.34 1226 ASP A CA 1
ATOM 10003 C C . ASP A 1 1226 ? -26.686 24.626 30.202 1.00 55.34 1226 ASP A C 1
ATOM 10005 O O . ASP A 1 1226 ? -27.703 24.892 29.552 1.00 55.34 1226 ASP A O 1
ATOM 10009 N N . ASP A 1 1227 ? -26.664 23.645 31.112 1.00 53.00 1227 ASP A N 1
ATOM 10010 C CA . ASP A 1 1227 ? -27.775 22.715 31.375 1.00 53.00 1227 ASP A CA 1
ATOM 10011 C C . ASP A 1 1227 ? -29.063 23.432 31.843 1.00 53.00 1227 ASP A C 1
ATOM 10013 O O . ASP A 1 1227 ? -30.161 22.905 31.642 1.00 53.00 1227 ASP A O 1
ATOM 10017 N N . ASP A 1 1228 ? -28.948 24.656 32.378 1.00 53.56 1228 ASP A N 1
ATOM 10018 C CA . ASP A 1 1228 ? -30.056 25.506 32.854 1.00 53.56 1228 ASP A CA 1
ATOM 10019 C C . ASP A 1 1228 ? -31.100 25.847 31.763 1.00 53.56 1228 ASP A C 1
ATOM 10021 O O . ASP A 1 1228 ? -32.234 26.207 32.087 1.00 53.56 1228 ASP A O 1
ATOM 10025 N N . ASN A 1 1229 ? -30.764 25.711 30.472 1.00 50.69 1229 ASN A N 1
ATOM 10026 C CA . ASN A 1 1229 ? -31.712 25.929 29.367 1.00 50.69 1229 ASN A CA 1
ATOM 10027 C C . ASN A 1 1229 ? -32.365 24.643 28.822 1.00 50.69 1229 ASN A C 1
ATOM 10029 O O . ASN A 1 1229 ? -33.423 24.724 28.201 1.00 50.69 1229 ASN A O 1
ATOM 10033 N N . LEU A 1 1230 ? -31.768 23.460 29.025 1.00 51.97 1230 LEU A N 1
ATOM 10034 C CA . LEU A 1 1230 ? -32.217 22.216 28.371 1.00 51.97 1230 LEU A CA 1
ATOM 10035 C C . LEU A 1 1230 ? -33.309 21.469 29.153 1.00 51.97 1230 LEU A C 1
ATOM 10037 O O . LEU A 1 1230 ? -34.222 20.900 28.551 1.00 51.97 1230 LEU A O 1
ATOM 10041 N N . LEU A 1 1231 ? -33.253 21.503 30.487 1.00 50.47 1231 LEU A N 1
ATOM 10042 C CA . LEU A 1 1231 ? -34.284 20.900 31.345 1.00 50.47 1231 LEU A CA 1
ATOM 10043 C C . LEU A 1 1231 ? -35.616 21.671 31.319 1.00 50.47 1231 LEU A C 1
ATOM 10045 O O . LEU A 1 1231 ? -36.657 21.111 31.644 1.00 50.47 1231 LEU A O 1
ATOM 10049 N N . THR A 1 1232 ? -35.594 22.934 30.893 1.00 50.75 1232 THR A N 1
ATOM 10050 C CA . THR A 1 1232 ? -36.735 23.863 30.958 1.00 50.75 1232 THR A CA 1
ATOM 10051 C C . THR A 1 1232 ? -37.630 23.823 29.707 1.00 50.75 1232 THR A C 1
ATOM 10053 O O . THR A 1 1232 ? -38.675 24.462 29.689 1.00 50.75 1232 THR A O 1
ATOM 10056 N N . GLN A 1 1233 ? -37.241 23.091 28.651 1.00 44.78 1233 GLN A N 1
ATOM 10057 C CA . GLN A 1 1233 ? -37.951 23.057 27.355 1.00 44.78 1233 GLN A CA 1
ATOM 10058 C C . GLN A 1 1233 ? -38.524 21.683 26.955 1.00 44.78 1233 GLN A C 1
ATOM 10060 O O . GLN A 1 1233 ? -39.034 21.543 25.847 1.00 44.78 1233 GLN A O 1
ATOM 10065 N N . SER A 1 1234 ? -38.426 20.655 27.806 1.00 39.38 1234 SER A N 1
ATOM 10066 C CA . SER A 1 1234 ? -38.721 19.257 27.424 1.00 39.38 1234 SER A CA 1
ATOM 10067 C C . SER A 1 1234 ? -39.852 18.572 28.206 1.00 39.38 1234 SER A C 1
ATOM 10069 O O . SER A 1 1234 ? -40.006 17.358 28.107 1.00 39.38 1234 SER A O 1
ATOM 10071 N N . ILE A 1 1235 ? -40.689 19.336 28.915 1.00 40.09 1235 ILE A N 1
ATOM 10072 C CA . ILE A 1 1235 ? -41.983 18.855 29.424 1.00 40.09 1235 ILE A CA 1
ATOM 10073 C C . ILE A 1 1235 ? -43.089 19.507 28.579 1.00 40.09 1235 ILE A C 1
ATOM 10075 O O . ILE A 1 1235 ? -43.243 20.727 28.648 1.00 40.09 1235 ILE A O 1
ATOM 10079 N N . PRO A 1 1236 ? -43.847 18.745 27.769 1.00 38.69 1236 PRO A N 1
ATOM 10080 C CA . PRO A 1 1236 ? -45.045 19.256 27.115 1.00 38.69 1236 PRO A CA 1
ATOM 10081 C C . PRO A 1 1236 ? -46.108 19.600 28.163 1.00 38.69 1236 PRO A C 1
ATOM 10083 O O . PRO A 1 1236 ? -46.455 18.773 29.001 1.00 38.69 1236 PRO A O 1
ATOM 10086 N N . GLU A 1 1237 ? -46.675 20.799 28.077 1.00 43.59 1237 GLU A N 1
ATOM 10087 C CA . GLU A 1 1237 ? -47.657 21.360 29.024 1.00 43.59 1237 GLU A CA 1
ATOM 10088 C C . GLU A 1 1237 ? -49.058 20.689 28.939 1.00 43.59 1237 GLU A C 1
ATOM 10090 O O . GLU A 1 1237 ? -50.055 21.267 29.354 1.00 43.59 1237 GLU A O 1
ATOM 10095 N N . GLN A 1 1238 ? -49.160 19.483 28.359 1.00 40.66 1238 GLN A N 1
ATOM 10096 C CA . GLN A 1 1238 ? -50.422 18.852 27.933 1.00 40.66 1238 GLN A CA 1
ATOM 10097 C C . GLN A 1 1238 ? -50.919 17.674 28.793 1.00 40.66 1238 GLN A C 1
ATOM 10099 O O . GLN A 1 1238 ? -52.006 17.175 28.517 1.00 40.66 1238 GLN A O 1
ATOM 10104 N N . GLU A 1 1239 ? -50.205 17.247 29.843 1.00 40.56 1239 GLU A N 1
ATOM 10105 C CA . GLU A 1 1239 ? -50.697 16.194 30.765 1.00 40.56 1239 GLU A CA 1
ATOM 10106 C C . GLU A 1 1239 ? -51.167 16.703 32.146 1.00 40.56 1239 GLU A C 1
ATOM 10108 O O . GLU A 1 1239 ? -51.767 15.937 32.902 1.00 40.56 1239 GLU A O 1
ATOM 10113 N N . GLU A 1 1240 ? -50.999 17.990 32.487 1.00 40.91 1240 GLU A N 1
ATOM 10114 C CA . GLU A 1 1240 ? -51.511 18.523 33.768 1.00 40.91 1240 GLU A CA 1
ATOM 10115 C C . GLU A 1 1240 ? -53.022 18.857 33.759 1.00 40.91 1240 GLU A C 1
ATOM 10117 O O . GLU A 1 1240 ? -53.634 18.910 34.829 1.00 40.91 1240 GLU A O 1
ATOM 10122 N N . GLU A 1 1241 ? -53.676 19.013 32.596 1.00 42.25 1241 GLU A N 1
ATOM 10123 C CA . GLU A 1 1241 ? -55.120 19.326 32.552 1.00 42.25 1241 GLU A CA 1
ATOM 10124 C C . GLU A 1 1241 ? -56.046 18.122 32.833 1.00 42.25 1241 GLU A C 1
ATOM 10126 O O . GLU A 1 1241 ? -57.122 18.320 33.405 1.00 42.25 1241 GLU A O 1
ATOM 10131 N N . GLU A 1 1242 ? -55.662 16.871 32.534 1.00 39.94 1242 GLU A N 1
ATOM 10132 C CA . GLU A 1 1242 ? -56.560 15.720 32.770 1.00 39.94 1242 GLU A CA 1
ATOM 10133 C C . GLU A 1 1242 ? -56.597 15.238 34.235 1.00 39.94 1242 GLU A C 1
ATOM 10135 O O . GLU A 1 1242 ? -57.654 14.792 34.706 1.00 39.94 1242 GLU A O 1
ATOM 10140 N N . LEU A 1 1243 ? -55.511 15.390 35.009 1.00 37.50 1243 LEU A N 1
ATOM 10141 C CA . LEU A 1 1243 ? -55.502 15.002 36.432 1.00 37.50 1243 LEU A CA 1
ATOM 10142 C C . LEU A 1 1243 ? -56.253 15.976 37.361 1.00 37.50 1243 LEU A C 1
ATOM 10144 O O . LEU A 1 1243 ? -56.588 15.601 38.486 1.00 37.50 1243 LEU A O 1
ATOM 10148 N N . SER A 1 1244 ? -56.605 17.177 36.894 1.00 39.28 1244 SER A N 1
ATOM 10149 C CA . SER A 1 1244 ? -57.378 18.169 37.667 1.00 39.28 1244 SER A CA 1
ATOM 10150 C C . SER A 1 1244 ? -58.871 17.802 37.841 1.00 39.28 1244 SER A C 1
ATOM 10152 O O . SER A 1 1244 ? -59.606 18.437 38.597 1.00 39.28 1244 SER A O 1
ATOM 10154 N N . SER A 1 1245 ? -59.353 16.752 37.163 1.00 39.50 1245 SER A N 1
ATOM 10155 C CA . SER A 1 1245 ? -60.791 16.456 37.023 1.00 39.50 1245 SER A CA 1
ATOM 10156 C C . SER A 1 1245 ? -61.392 15.453 38.029 1.00 39.50 1245 SER A C 1
ATOM 10158 O O . SER A 1 1245 ? -62.613 15.262 38.043 1.00 39.50 1245 SER A O 1
ATOM 10160 N N . ARG A 1 1246 ? -60.593 14.810 38.898 1.00 36.06 1246 ARG A N 1
ATOM 10161 C CA . ARG A 1 1246 ? -61.083 13.807 39.874 1.00 36.06 1246 ARG A CA 1
ATOM 10162 C C . ARG A 1 1246 ? -61.018 14.306 41.318 1.00 36.06 1246 ARG A C 1
ATOM 10164 O O . ARG A 1 1246 ? -60.001 14.189 41.992 1.00 36.06 1246 ARG A O 1
ATOM 10171 N N . GLY A 1 1247 ? -62.147 14.821 41.802 1.00 42.72 1247 GLY A N 1
ATOM 10172 C CA . GLY A 1 1247 ? -62.287 15.330 43.168 1.00 42.72 1247 GLY A CA 1
ATOM 10173 C C . GLY A 1 1247 ? -62.254 14.253 44.264 1.00 42.72 1247 GLY A C 1
ATOM 10174 O O . GLY A 1 1247 ? -62.831 13.174 44.122 1.00 42.72 1247 GLY A O 1
ATOM 10175 N N . ALA A 1 1248 ? -61.637 14.605 45.392 1.00 34.38 1248 ALA A N 1
ATOM 10176 C CA . ALA A 1 1248 ? -61.672 13.912 46.683 1.00 34.38 1248 ALA A CA 1
ATOM 10177 C C . ALA A 1 1248 ? -61.590 14.970 47.824 1.00 34.38 1248 ALA A C 1
ATOM 10179 O O . ALA A 1 1248 ? -61.338 16.139 47.523 1.00 34.38 1248 ALA A O 1
ATOM 10180 N N . PRO A 1 1249 ? -61.915 14.635 49.091 1.00 44.34 1249 PRO A N 1
ATOM 10181 C CA . PRO A 1 1249 ? -62.601 15.578 49.986 1.00 44.34 1249 PRO A CA 1
ATOM 10182 C C . PRO A 1 1249 ? -61.712 16.409 50.939 1.00 44.34 1249 PRO A C 1
ATOM 10184 O O . PRO A 1 1249 ? -60.488 16.348 50.917 1.00 44.34 1249 PRO A O 1
ATOM 10187 N N . SER A 1 1250 ? -62.404 17.216 51.749 1.00 41.19 1250 SER A N 1
ATOM 10188 C CA . SER A 1 1250 ? -61.952 18.226 52.719 1.00 41.19 1250 SER A CA 1
ATOM 10189 C C . SER A 1 1250 ? -61.187 17.712 53.956 1.00 41.19 1250 SER A C 1
ATOM 10191 O O . SER A 1 1250 ? -61.130 16.510 54.196 1.00 41.19 1250 SER A O 1
ATOM 10193 N N . ASP A 1 1251 ? -60.740 18.681 54.777 1.00 35.44 1251 ASP A N 1
ATOM 10194 C CA . ASP A 1 1251 ? -60.146 18.589 56.133 1.00 35.44 1251 ASP A CA 1
ATOM 10195 C C . ASP A 1 1251 ? -58.650 18.195 56.190 1.00 35.44 1251 ASP A C 1
ATOM 10197 O O . ASP A 1 1251 ? -58.183 17.365 55.419 1.00 35.44 1251 ASP A O 1
ATOM 10201 N N . ASP A 1 1252 ? -57.795 18.739 57.070 1.00 36.16 1252 ASP A N 1
ATOM 10202 C CA . ASP A 1 1252 ? -57.868 19.909 57.976 1.00 36.16 1252 ASP A CA 1
ATOM 10203 C C . ASP A 1 1252 ? -56.430 20.480 58.138 1.00 36.16 1252 ASP A C 1
ATOM 10205 O O . ASP A 1 1252 ? -55.442 19.843 57.757 1.00 36.16 1252 ASP A O 1
ATOM 10209 N N . GLY A 1 1253 ? -56.276 21.702 58.646 1.00 38.81 1253 GLY A N 1
ATOM 10210 C CA . GLY A 1 1253 ? -55.023 22.458 58.571 1.00 38.81 1253 GLY A CA 1
ATOM 10211 C C . GLY A 1 1253 ? -53.978 22.177 59.662 1.00 38.81 1253 GLY A C 1
ATOM 10212 O O . GLY A 1 1253 ? -54.283 21.833 60.800 1.00 38.81 1253 GLY A O 1
ATOM 10213 N N . SER A 1 1254 ? -52.712 22.498 59.363 1.00 35.12 1254 SER A N 1
ATOM 10214 C CA . SER A 1 1254 ? -51.807 23.079 60.369 1.00 35.12 1254 SER A CA 1
ATOM 10215 C C . SER A 1 1254 ? -50.724 23.955 59.725 1.00 35.12 1254 SER A C 1
ATOM 10217 O O . SER A 1 1254 ? -50.126 23.598 58.713 1.00 35.12 1254 SER A O 1
ATOM 10219 N N . MET A 1 1255 ? -50.466 25.127 60.313 1.00 40.84 1255 MET A N 1
ATOM 10220 C CA . MET A 1 1255 ? -49.378 26.016 59.891 1.00 40.84 1255 MET A CA 1
ATOM 10221 C C . MET A 1 1255 ? -48.010 25.435 60.272 1.00 40.84 1255 MET A C 1
ATOM 10223 O O . MET A 1 1255 ? -47.793 25.082 61.434 1.00 40.84 1255 MET A O 1
ATOM 10227 N N . ARG A 1 1256 ? -47.037 25.483 59.353 1.00 34.91 1256 ARG A N 1
ATOM 10228 C CA . ARG A 1 1256 ? -45.604 25.531 59.694 1.00 34.91 1256 ARG A CA 1
ATOM 10229 C C . ARG A 1 1256 ? -44.872 26.577 58.854 1.00 34.91 1256 ARG A C 1
ATOM 10231 O O . ARG A 1 1256 ? -45.181 26.785 57.687 1.00 34.91 1256 ARG A O 1
ATOM 10238 N N . SER A 1 1257 ? -43.940 27.261 59.508 1.00 36.81 1257 SER A N 1
ATOM 10239 C CA . SER A 1 1257 ? -43.259 28.471 59.037 1.00 36.81 1257 SER A CA 1
ATOM 10240 C C . SER A 1 1257 ? -42.209 28.205 57.945 1.00 36.81 1257 SER A C 1
ATOM 10242 O O . SER A 1 1257 ? -41.619 27.123 57.936 1.00 36.81 1257 SER A O 1
ATOM 10244 N N . PRO A 1 1258 ? -41.894 29.193 57.083 1.00 45.44 1258 PRO A N 1
ATOM 10245 C CA . PRO A 1 1258 ? -40.791 29.088 56.128 1.00 45.44 1258 PRO A CA 1
ATOM 10246 C C . PRO A 1 1258 ? -39.409 29.110 56.822 1.00 45.44 1258 PRO A C 1
ATOM 10248 O O . PRO A 1 1258 ? -39.271 29.709 57.895 1.00 45.44 1258 PRO A O 1
ATOM 10251 N N . PRO A 1 1259 ? -38.373 28.486 56.225 1.00 45.69 1259 PRO A N 1
ATOM 10252 C CA . PRO A 1 1259 ? -37.011 28.479 56.761 1.00 45.69 1259 PRO A CA 1
ATOM 10253 C C . PRO A 1 1259 ? -36.290 29.835 56.576 1.00 45.69 1259 PRO A C 1
ATOM 10255 O O . PRO A 1 1259 ? -36.624 30.593 55.664 1.00 45.69 1259 PRO A O 1
ATOM 10258 N N . PRO A 1 1260 ? -35.288 30.157 57.419 1.00 46.28 1260 PRO A N 1
ATOM 10259 C CA . PRO A 1 1260 ? -34.561 31.426 57.359 1.00 46.28 1260 PRO A CA 1
ATOM 10260 C C . PRO A 1 1260 ? -33.503 31.466 56.233 1.00 46.28 1260 PRO A C 1
ATOM 10262 O O . PRO A 1 1260 ? -32.961 30.423 55.862 1.00 46.28 1260 PRO A O 1
ATOM 10265 N N . PRO A 1 1261 ? -33.154 32.663 55.719 1.00 45.53 1261 PRO A N 1
ATOM 10266 C CA . PRO A 1 1261 ? -32.135 32.830 54.681 1.00 45.53 1261 PRO A CA 1
ATOM 10267 C C . PRO A 1 1261 ? -30.695 32.639 55.211 1.00 45.53 1261 PRO A C 1
ATOM 10269 O O . PRO A 1 1261 ? -30.435 32.873 56.396 1.00 45.53 1261 PRO A O 1
ATOM 10272 N N . PRO A 1 1262 ? -29.736 32.252 54.346 1.00 42.53 1262 PRO A N 1
ATOM 10273 C CA . PRO A 1 1262 ? -28.342 32.024 54.731 1.00 42.53 1262 PRO A CA 1
ATOM 10274 C C . PRO A 1 1262 ? -27.563 33.331 55.008 1.00 42.53 1262 PRO A C 1
ATOM 10276 O O . PRO A 1 1262 ? -27.890 34.381 54.447 1.00 42.53 1262 PRO A O 1
ATOM 10279 N N . PRO A 1 1263 ? -26.509 33.288 55.850 1.00 42.41 1263 PRO A N 1
ATOM 10280 C CA . PRO A 1 1263 ? -25.749 34.471 56.254 1.00 42.41 1263 PRO A CA 1
ATOM 10281 C C . PRO A 1 1263 ? -24.748 34.947 55.178 1.00 42.41 1263 PRO A C 1
ATOM 10283 O O . PRO A 1 1263 ? -24.211 34.129 54.427 1.00 42.41 1263 PRO A O 1
ATOM 10286 N N . PRO A 1 1264 ? -24.436 36.257 55.114 1.00 46.59 1264 PRO A N 1
ATOM 10287 C CA . PRO A 1 1264 ? -23.575 36.810 54.076 1.00 46.59 1264 PRO A CA 1
ATOM 10288 C C . PRO A 1 1264 ? -22.081 36.824 54.445 1.00 46.59 1264 PRO A C 1
ATOM 10290 O O . PRO A 1 1264 ? -21.685 37.363 55.477 1.00 46.59 1264 PRO A O 1
ATOM 10293 N N . GLY A 1 1265 ? -21.251 36.396 53.490 1.00 34.56 1265 GLY A N 1
ATOM 10294 C CA . GLY A 1 1265 ? -19.929 36.983 53.258 1.00 34.56 1265 GLY A CA 1
ATOM 10295 C C . GLY A 1 1265 ? -18.704 36.116 53.557 1.00 34.56 1265 GLY A C 1
ATOM 10296 O O . GLY A 1 1265 ? -18.395 35.830 54.706 1.00 34.56 1265 GLY A O 1
ATOM 10297 N N . GLN A 1 1266 ? -17.886 35.904 52.522 1.00 32.03 1266 GLN A N 1
ATOM 10298 C CA . GLN A 1 1266 ? -16.520 36.441 52.515 1.00 32.03 1266 GLN A CA 1
ATOM 10299 C C . GLN A 1 1266 ? -16.001 36.607 51.078 1.00 32.03 1266 GLN A C 1
ATOM 10301 O O . GLN A 1 1266 ? -16.188 35.745 50.226 1.00 32.03 1266 GLN A O 1
ATOM 10306 N N . ARG A 1 1267 ? -15.356 37.749 50.808 1.00 40.59 1267 ARG A N 1
ATOM 10307 C CA . ARG A 1 1267 ? -14.577 37.980 49.583 1.00 40.59 1267 ARG A CA 1
ATOM 10308 C C . ARG A 1 1267 ? -13.229 37.269 49.715 1.00 40.59 1267 ARG A C 1
ATOM 10310 O O . ARG A 1 1267 ? -12.569 37.454 50.734 1.00 40.59 1267 ARG A O 1
ATOM 10317 N N . MET A 1 1268 ? -12.758 36.628 48.651 1.00 30.53 1268 MET A N 1
ATOM 10318 C CA . MET A 1 1268 ? -11.321 36.532 48.369 1.00 30.53 1268 MET A CA 1
ATOM 10319 C C . MET A 1 1268 ? -11.045 37.001 46.938 1.00 30.53 1268 MET A C 1
ATOM 10321 O O . MET A 1 1268 ? -11.926 36.962 46.081 1.00 30.53 1268 MET A O 1
ATOM 10325 N N . MET A 1 1269 ? -9.858 37.576 46.747 1.00 33.06 1269 MET A N 1
ATOM 10326 C CA . MET A 1 1269 ? -9.435 38.250 45.518 1.00 33.06 1269 MET A CA 1
ATOM 10327 C C . MET A 1 1269 ? -8.817 37.273 44.505 1.00 33.06 1269 MET A C 1
ATOM 10329 O O . MET A 1 1269 ? -8.591 36.108 44.823 1.00 33.06 1269 MET A O 1
ATOM 10333 N N . LYS A 1 1270 ? -8.609 37.788 43.286 1.00 32.81 1270 LYS A N 1
ATOM 10334 C CA . LYS A 1 1270 ? -7.969 37.120 42.143 1.00 32.81 1270 LYS A CA 1
ATOM 10335 C C . LYS A 1 1270 ? -6.508 36.756 42.404 1.00 32.81 1270 LYS A C 1
ATOM 10337 O O . LYS A 1 1270 ? -5.849 37.537 43.124 1.00 32.81 1270 LYS A O 1
#

Sequence (1270 aa):
MGEDYCYDTIPNEDEVSSIIDIWEGQEEEKEKEKEKEKKEKEKKEKEKKEKEKKEKEKEKEKEKEKKEKEKEEKEKEEKEKEKEKKEKEKEKKEKEKEKEKEKEKEKEEKEKEEKDARNDKDVFESIIGIIVGKWKSAYSNKIEVNNNGNVRIITLQGREVYSEIKKDNIIKVDDKRGYMLIMGEWKSEPITLQRRQDNDDDDNIEDDYIKKIKAIDSIFNDEEEEPEKEEEDKRGGLPSPSPPVLTPVNIGDSKRYNEIEELNKKQQEQQQGQQQGQQQGQHYFNGIDDGGGDDVESPQERYIVPKVKGAPILPIFGRIIILAIVLFSSTFIAATWRTHGINWLYDTLDGNVPLYTCPPLEETFNVIGTEAIIGDTPTCRLDIAYNYESAWNLQRDGMTVPYGTKPEDALERCILPHEDKDYIHCYSTIPCSYTCRTSDTNKLCPDPANINKDETVMMQNEQCDIWLAGGAWSQRLDCYKLQLNQYCGRTYDYTPGDIISIRGLIFADCFILLFWLCAEFTLRRVDKDLKSEQAEGCARMALELPAKRQLLRQQVLTRWYDDAQKNYYYTSSSLGGVAPTVADSIYSEQLHYREETVSSADPPPLITSNGMKSRYYSRDPRKRFQSSVWLKSLSQYKELSSSKKNRFNSRAWTRTITLDGLFYILITFSQWFIIFFSPQQKTIHESYSDALVAVVEIWNAQSFLEWMIFIDVLLDFCLFLCAVFVVKWPTKPVYAEHVKDSLHKAAQLNEEEEGATIPLSRDIINDDESSYSPTTTISGVEGGAVAGATSSSSAAFDDYDDDISSVDTGSIRFIMDQTMTRDVCLMIACHQSVMTEERYETFTGTLRAALQVFPPSHIFVCDNGRTLTPFDDTQWATQQVHPDINYLYVPEGNKTFAFYWCNKYWIPYLVQNGRVSDFKYAVIIDDDVPLPPDLHIPHQLLDQNPNIKAVHFPITATTPDGKPNLLVQCQDIEYKIAGLHKLFQATLARALSCHGAVALWDRETLDEIFYEHDTVFNGEDMYMGLSLLRKRDDSKIISSAQAIVPTYAPDNWGMLFRQRVKSWDVTSHKKTFTYIWEIINPKSWCHLASWVLKPYFLQELLTIVLDWLRAFLLCGLIIRDWVSFLFMFVIFTGLIYVMVFCFEIVVLRDRHDLRSSFCACITFPWYRLSSMAFRVGALLQNLLVYSHVRKGIKIRIREDEIRDIPPCPPCPDVDWFTVWTGDIPDDDNLLTQSIPEQEEEELSSRGAPSDDGSMRSPPPPPPPGQRMMK